Protein 8EI1 (pdb70)

Solvent-accessible surface area: 63574 Å² total; per-residue (Å²): 139,156,47,20,83,63,0,59,82,1,0,58,8,0,14,96,28,63,35,6,176,44,52,0,88,54,0,19,84,4,1,79,51,27,7,26,109,117,61,2,37,52,4,7,100,58,0,86,83,18,0,33,69,36,6,96,59,54,19,124,64,6,163,92,60,100,46,71,26,47,88,2,0,73,53,0,27,138,13,7,34,61,10,0,34,16,3,0,0,0,60,0,2,0,2,66,0,12,54,19,10,88,60,30,21,6,105,71,70,41,0,56,72,1,0,18,74,3,3,55,49,41,0,1,48,32,115,134,3,31,66,39,2,2,76,2,0,6,67,10,2,70,94,18,11,96,62,80,32,6,39,47,45,8,0,60,13,1,3,54,1,1,32,66,1,145,23,0,83,127,20,0,21,104,86,1,24,91,51,0,58,154,38,0,28,61,25,0,110,117,17,16,151,114,94,104,2,19,97,0,1,106,19,0,34,52,24,2,9,21,0,0,5,8,9,17,25,6,14,44,101,89,0,49,114,18,0,6,22,18,0,9,109,19,0,0,25,102,14,18,85,48,0,3,140,77,6,2,82,85,1,0,88,109,64,92,41,155,28,0,12,44,0,17,36,2,0,48,40,16,92,8,1,36,28,27,0,6,113,50,0,46,78,17,2,73,48,38,0,41,66,7,6,119,76,98,40,107,114,45,82,31,75,97,60,0,63,90,12,37,97,58,1,53,78,0,5,56,73,0,0,36,102,35,111,41,0,63,68,7,1,80,108,4,1,60,71,21,25,125,155,80,89,203,156,135,35,32,81,39,0,69,73,1,0,58,8,0,14,93,33,60,34,7,164,48,58,1,95,64,0,16,82,3,1,70,37,27,12,15,141,109,78,2,23,56,0,1,85,47,0,84,93,19,1,44,72,34,9,108,54,49,31,127,68,13,107,114,132,78,58,74,29,50,88,3,0,102,65,1,25,144,15,3,35,49,8,0,35,22,4,3,0,1,69,0,2,0,3,82,0,16,68,19,12,84,71,32,25,18,118,64,57,45,0,59,69,4,0,14,74,14,3,76,44,39,0,1,51,25,122,158,2,32,64,56,1,5,72,1,0,7,71,9,2,72,94,21,11,106,68,78,33,10,50,48,42,13,0,73,11,1,2,55,1,2,37,63,1,145,27,0,79,125,10,0,18,102,87,2,25,88,54,0,49,155,45,0,26,63,27,0,112,119,31,18,142,108,107,108,3,20,83,0,1,111,31,0,33,44,28,2,11,33,0,0,3,8,5,13,26,5,14,42,80,84,0,30,116,26,0,5,17,20,0,10,98,12,0,0,27,108,21,15,92,36,0,6,140,86,6,5,98,91,2,1,82,117,56,97,38,153,26,0,15,42,2,20,37,3,0,45,36,17,94,2,0,35,14,31,0,7,106,64,0,41,70,31,2,68,54,30,1,49,74,1,16,118,105,42,66,106,107,40,68,21,82,94,34,0,56,96,19,34,90,64,2,52,90,1,2,56,73,0,0,40,123,31,114,44,1,64,69,4,2,70,100,6,3,62,76,11,23,122,136,85,86,201,146,156,40,28,75,55,0,78,80,1,1,68,8,0,16,100,24,59,38,5,175,49,48,0,67,55,0,11,75,1,1,54,57,48,4,25,141,126,81,4,34,50,5,9,139,57,0,84,98,16,0,40,83,39,8,111,58,56,20,131,59,14,112,108,114,116,26,71,33,45,81,1,0,80,68,0,27,164,10,3,40,47,7,0,39,17,4,6,0,1,60,0,2,0,2,66,1,11,56,21,9,80,62,34,32,7,96,64,62,40,0,62,70,0,0,13,66,0,1,61,39,41,0,2,58,37,108,166,2,31,61,70,1,2,73,1,0,6,74,8,3,66,105,16,10,100,68,86,30,7,39,44,40,9,0,77,25,0,3,54,0,1,36,63,1,149,20,10,105,118,18,0,15,98,87,1,25,112,53,0,50,176,32,0,29,63,27,0,131,119,11,19,156,104,97,108,3,16,87,0,0,114,25,0,33,55,22,2,9,23,0,0,8,10,6,22,27,6,15,44,98,86,0,46,93,28,0,5,19,15,0,10,107,18,0,0,27,105,17,16,80,50,0,6,154,92,5,3,93,77,1,2,85,111,55,91,46,144,29,0,12,38,0,20,37,2,0,37,41,22,100,11,0,33,24,23,0,8,110,47,0,52,92,18,0,82,54,59,3,37,80,15,0,105,108,76,56,103,108,76,64,34,68,114,54,2,65,95,11,40,98,64,2,53,78,1,5,61,75,0,0,41,113,32,90,30,0,63,87,11,2,47,131,4,8,75,126,105,87,145,28,21,69,52,0,61,91,2,0,63,9,0,18,100,25,61,36,4,174,45,54,0,93,61,0,16,88,1,0,83,61,20,13,28,104,67,98,116,25,54,4,7,96,69,0,76,85,16,3,33,78,36,8,97,59,46,19,128,58,8,111,94,134,109,26,76,32,50,87,2,0,76,54,0,24,125,12,2,33,53,12,0,34,17,4,1,0,1,60,0,2,0,2,64,1,17,74,23,16,71,59,29,24,8,102,64,68,41,0,59,69,2,0,23,83,2,2,73,42,47,0,0,55,24,105,138,2,34,62,82,1,2,72,2,0,6,66,8,2,70,93,19,12,95,68,81,37,6,43,49,50,11,0,74,12,0,3,54,0,0,35,61,6,131,19,4,86,108,7,0,27,113,79,1,34,90,58,0,52,160,44,0,23,60,25,0,106,129,13,17,155,106,94,101,0,16,95,0,1,119,28,0,38,49,24,1,10,25,0,0,4,8,7,21,24,4,15,50,86,95,0,45,120,30,0,5,14,15,0,11,105,11,0,0,28,95,14,15,93,48,0,2,157,69,3,5,83,79,2,1,69,130,62,93,34,156,33,0,15,43,0,24,34,3,0,32,30,18,78,2,0,30,36,25,0,16,109,56,0,37,91,12,2,73,55,72,15,51,76,24,17,121,107,54,66,100,104,60,71,23,77,92,35,8,44,84,15,50,87,52,1,53,93,0,4,62,74,0,0,35,116,30,113,46,0,60,77,5,15,126,98,6,24,82,89,119,65,67,96,30,35,71,76,0,26,44,1,6,105,103,46,63,134,74,70,92,49,32,73,74,1,28,43,1,7,106,97,44,58,138,71,116,9,137,90,64,10,59,41,9,26,113,115,64,159,41,168,95,80,26,49,46,3,34,114,105,85

Nearest PDB structures (foldseek):
  8ei1-assembly1_B  TM=9.910E-01  e=1.916E-39  Homo sapiens
  4a64-assembly1_C  TM=9.953E-01  e=5.721E-38  Homo sapiens
  4a64-assembly1_B  TM=9.875E-01  e=1.818E-38  Homo sapiens
  4a64-assembly1_D  TM=9.972E-01  e=1.504E-36  Homo sapiens
  8b3i-assembly1_e  TM=9.626E-01  e=1.626E-31  Homo sapiens

Structure (mmCIF, N/CA/C/O backbone):
data_8EI1
#
_entry.id   8EI1
#
_cell.length_a   99.650
_cell.length_b   99.650
_cell.length_c   366.490
_cell.angle_alpha   90.000
_cell.angle_beta   90.000
_cell.angle_gamma   90.000
#
_symmetry.space_group_name_H-M   'P 43 21 2'
#
loop_
_entity.id
_entity.type
_entity.pdbx_description
1 polymer Cullin-4B
2 polymer H316
3 non-polymer "N,N'-(1,4-phenylene)diacetamide"
#
loop_
_atom_site.group_PDB
_atom_site.id
_atom_site.type_symbol
_atom_site.label_atom_id
_atom_site.label_alt_id
_atom_site.label_comp_id
_atom_site.label_asym_id
_atom_site.label_entity_id
_atom_site.label_seq_id
_atom_site.pdbx_PDB_ins_code
_atom_site.Cartn_x
_atom_site.Cartn_y
_atom_site.Cartn_z
_atom_site.occupancy
_atom_site.B_iso_or_equiv
_atom_site.auth_seq_id
_atom_site.auth_comp_id
_atom_site.auth_asym_id
_atom_site.auth_atom_id
_atom_site.pdbx_PDB_model_num
ATOM 1 N N . ASP A 1 11 ? 14.246 -44.868 -76.278 1.00 98.83 196 ASP A N 1
ATOM 2 C CA . ASP A 1 11 ? 13.384 -43.689 -76.161 1.00 100.47 196 ASP A CA 1
ATOM 3 C C . ASP A 1 11 ? 12.068 -43.841 -76.905 1.00 97.34 196 ASP A C 1
ATOM 4 O O . ASP A 1 11 ? 11.047 -43.242 -76.515 1.00 106.93 196 ASP A O 1
ATOM 9 N N . GLU A 1 12 ? 12.118 -44.629 -77.984 1.00 100.24 197 GLU A N 1
ATOM 10 C CA . GLU A 1 12 ? 10.920 -45.070 -78.681 1.00 103.86 197 GLU A CA 1
ATOM 11 C C . GLU A 1 12 ? 10.189 -46.113 -77.859 1.00 86.11 197 GLU A C 1
ATOM 12 O O . GLU A 1 12 ? 8.957 -46.148 -77.865 1.00 92.50 197 GLU A O 1
ATOM 18 N N . THR A 1 13 ? 10.932 -46.921 -77.102 1.00 80.87 198 THR A N 1
ATOM 19 C CA . THR A 1 13 ? 10.322 -47.882 -76.191 1.00 91.04 198 THR A CA 1
ATOM 20 C C . THR A 1 13 ? 9.538 -47.164 -75.089 1.00 95.34 198 THR A C 1
ATOM 21 O O . THR A 1 13 ? 8.403 -47.536 -74.772 1.00 100.51 198 THR A O 1
ATOM 25 N N . TRP A 1 14 ? 10.140 -46.130 -74.478 1.00 94.53 199 TRP A N 1
ATOM 26 C CA . TRP A 1 14 ? 9.453 -45.379 -73.428 1.00 95.59 199 TRP A CA 1
ATOM 27 C C . TRP A 1 14 ? 8.189 -44.706 -73.951 1.00 86.81 199 TRP A C 1
ATOM 28 O O . TRP A 1 14 ? 7.220 -44.537 -73.200 1.00 94.51 199 TRP A O 1
ATOM 39 N N . GLN A 1 15 ? 8.177 -44.307 -75.225 1.00 83.07 200 GLN A N 1
ATOM 40 C CA . GLN A 1 15 ? 7.002 -43.635 -75.770 1.00 89.37 200 GLN A CA 1
ATOM 41 C C . GLN A 1 15 ? 5.777 -44.538 -75.773 1.00 81.10 200 GLN A C 1
ATOM 42 O O . GLN A 1 15 ? 4.651 -44.043 -75.666 1.00 80.38 200 GLN A O 1
ATOM 48 N N . LYS A 1 16 ? 5.963 -45.855 -75.897 1.00 82.33 201 LYS A N 1
ATOM 49 C CA . LYS A 1 16 ? 4.826 -46.763 -75.769 1.00 82.95 201 LYS A CA 1
ATOM 50 C C . LYS A 1 16 ? 4.206 -46.675 -74.380 1.00 78.56 201 LYS A C 1
ATOM 51 O O . LYS A 1 16 ? 2.987 -46.514 -74.240 1.00 73.91 201 LYS A O 1
ATOM 57 N N . LEU A 1 17 ? 5.038 -46.780 -73.335 1.00 76.71 202 LEU A N 1
ATOM 58 C CA . LEU A 1 17 ? 4.518 -46.777 -71.970 1.00 74.69 202 LEU A CA 1
ATOM 59 C C . LEU A 1 17 ? 3.887 -45.435 -71.639 1.00 73.04 202 LEU A C 1
ATOM 60 O O . LEU A 1 17 ? 2.819 -45.380 -71.015 1.00 79.48 202 LEU A O 1
ATOM 65 N N . LYS A 1 18 ? 4.520 -44.345 -72.078 1.00 60.56 203 LYS A N 1
ATOM 66 C CA . LYS A 1 18 ? 3.956 -43.017 -71.871 1.00 70.28 203 LYS A CA 1
ATOM 67 C C . LYS A 1 18 ? 2.558 -42.910 -72.464 1.00 66.08 203 LYS A C 1
ATOM 68 O O . LYS A 1 18 ? 1.675 -42.288 -71.868 1.00 71.51 203 LYS A O 1
ATOM 74 N N . GLU A 1 19 ? 2.323 -43.536 -73.620 1.00 72.16 204 GLU A N 1
ATOM 75 C CA . GLU A 1 19 ? 0.978 -43.500 -74.186 1.00 80.38 204 GLU A CA 1
ATOM 76 C C . GLU A 1 19 ? 0.029 -44.412 -73.418 1.00 73.33 204 GLU A C 1
ATOM 77 O O . GLU A 1 19 ? -1.150 -44.082 -73.249 1.00 69.93 204 GLU A O 1
ATOM 83 N N . ALA A 1 20 ? 0.518 -45.571 -72.963 1.00 70.72 205 ALA A N 1
ATOM 84 C CA . ALA A 1 20 ? -0.326 -46.478 -72.187 1.00 73.05 205 ALA A CA 1
ATOM 85 C C . ALA A 1 20 ? -0.764 -45.837 -70.876 1.00 69.32 205 ALA A C 1
ATOM 86 O O . ALA A 1 20 ? -1.928 -45.959 -70.474 1.00 71.74 205 ALA A O 1
ATOM 88 N N . VAL A 1 21 ? 0.160 -45.162 -70.187 1.00 69.84 206 VAL A N 1
ATOM 89 C CA . VAL A 1 21 ? -0.182 -44.470 -68.945 1.00 69.52 206 VAL A CA 1
ATOM 90 C C . VAL A 1 21 ? -1.217 -43.387 -69.214 1.00 74.34 206 VAL A C 1
ATOM 91 O O . VAL A 1 21 ? -2.210 -43.253 -68.488 1.00 76.26 206 VAL A O 1
ATOM 95 N N . GLU A 1 22 ? -1.002 -42.604 -70.270 1.00 70.77 207 GLU A N 1
ATOM 96 C CA . GLU A 1 22 ? -1.950 -41.554 -70.616 1.00 72.78 207 GLU A CA 1
ATOM 97 C C . GLU A 1 22 ? -3.318 -42.141 -70.940 1.00 79.25 207 GLU A C 1
ATOM 98 O O . GLU A 1 22 ? -4.348 -41.521 -70.645 1.00 67.26 207 GLU A O 1
ATOM 104 N N . ALA A 1 23 ? -3.348 -43.329 -71.550 1.00 69.87 208 ALA A N 1
ATOM 105 C CA . ALA A 1 23 ? -4.615 -44.020 -71.764 1.00 72.39 208 ALA A CA 1
ATOM 106 C C . ALA A 1 23 ? -5.275 -44.380 -70.439 1.00 75.71 208 ALA A C 1
ATOM 107 O O . ALA A 1 23 ? -6.493 -44.230 -70.283 1.00 82.79 208 ALA A O 1
ATOM 109 N N . ILE A 1 24 ? -4.486 -44.864 -69.474 1.00 74.71 209 ILE A N 1
ATOM 110 C CA . ILE A 1 24 ? -5.024 -45.188 -68.153 1.00 68.97 209 ILE A CA 1
ATOM 111 C C . ILE A 1 24 ? -5.524 -43.930 -67.457 1.00 64.49 209 ILE A C 1
ATOM 112 O O . ILE A 1 24 ? -6.583 -43.933 -66.817 1.00 62.22 209 ILE A O 1
ATOM 117 N N . GLN A 1 25 ? -4.783 -42.827 -67.591 1.00 64.34 210 GLN A N 1
ATOM 118 C CA . GLN A 1 25 ? -5.146 -41.596 -66.898 1.00 71.74 210 GLN A CA 1
ATOM 119 C C . GLN A 1 25 ? -6.408 -40.975 -67.481 1.00 71.28 210 GLN A C 1
ATOM 120 O O . GLN A 1 25 ? -7.253 -40.457 -66.739 1.00 70.96 210 GLN A O 1
ATOM 126 N N . ASN A 1 26 ? -6.557 -41.018 -68.803 1.00 70.63 211 ASN A N 1
ATOM 127 C CA . ASN A 1 26 ? -7.712 -40.439 -69.471 1.00 80.40 211 ASN A CA 1
ATOM 128 C C . ASN A 1 26 ? -8.845 -41.434 -69.676 1.00 77.76 211 ASN A C 1
ATOM 129 O O . ASN A 1 26 ? -9.866 -41.072 -70.273 1.00 78.78 211 ASN A O 1
ATOM 134 N N . SER A 1 27 ? -8.687 -42.671 -69.201 1.00 73.30 212 SER A N 1
ATOM 135 C CA . SER A 1 27 ? -9.726 -43.699 -69.282 1.00 83.43 212 SER A CA 1
ATOM 136 C C . SER A 1 27 ? -10.074 -44.038 -70.727 1.00 81.27 212 SER A C 1
ATOM 137 O O . SER A 1 27 ? -11.225 -44.352 -71.042 1.00 85.29 212 SER A O 1
ATOM 140 N N . THR A 1 28 ? -9.085 -43.976 -71.616 1.00 78.03 213 THR A N 1
ATOM 141 C CA . THR A 1 28 ? -9.319 -44.314 -73.013 1.00 75.45 213 THR A CA 1
ATOM 142 C C . THR A 1 28 ? -8.826 -45.732 -73.262 1.00 78.33 213 THR A C 1
ATOM 143 O O . THR A 1 28 ? -8.927 -46.584 -72.373 1.00 72.19 213 THR A O 1
ATOM 147 N N . SER A 1 29 ? -8.260 -45.993 -74.434 1.00 74.77 214 SER A N 1
ATOM 148 C CA . SER A 1 29 ? -7.938 -47.349 -74.849 1.00 81.43 214 SER A CA 1
ATOM 149 C C . SER A 1 29 ? -6.431 -47.554 -74.849 1.00 84.23 214 SER A C 1
ATOM 150 O O . SER A 1 29 ? -5.676 -46.671 -75.264 1.00 85.77 214 SER A O 1
ATOM 153 N N . ILE A 1 30 ? -6.000 -48.723 -74.382 1.00 70.47 215 ILE A N 1
ATOM 154 C CA . ILE A 1 30 ? -4.592 -49.100 -74.430 1.00 76.35 215 ILE A CA 1
ATOM 155 C C . ILE A 1 30 ? -4.346 -49.759 -75.780 1.00 85.92 215 ILE A C 1
ATOM 156 O O . ILE A 1 30 ? -4.760 -50.897 -76.015 1.00 78.69 215 ILE A O 1
ATOM 161 N N . LYS A 1 31 ? -3.677 -49.029 -76.675 1.00 85.34 216 LYS A N 1
ATOM 162 C CA . LYS A 1 31 ? -3.524 -49.434 -78.067 1.00 78.26 216 LYS A CA 1
ATOM 163 C C . LYS A 1 31 ? -2.316 -50.335 -78.280 1.00 84.72 216 LYS A C 1
ATOM 164 O O . LYS A 1 31 ? -1.688 -50.289 -79.345 1.00 112.60 216 LYS A O 1
ATOM 170 N N . TYR A 1 32 ? -1.963 -51.129 -77.270 1.00 90.14 217 TYR A N 1
ATOM 171 C CA . TYR A 1 32 ? -0.896 -52.115 -77.340 1.00 84.09 217 TYR A CA 1
ATOM 172 C C . TYR A 1 32 ? -1.349 -53.375 -76.618 1.00 81.81 217 TYR A C 1
ATOM 173 O O . TYR A 1 32 ? -2.199 -53.320 -75.725 1.00 85.52 217 TYR A O 1
ATOM 182 N N . ASN A 1 33 ? -0.791 -54.518 -77.012 1.00 75.45 218 ASN A N 1
ATOM 183 C CA . ASN A 1 33 ? -0.998 -55.722 -76.220 1.00 86.89 218 ASN A CA 1
ATOM 184 C C . ASN A 1 33 ? -0.111 -55.659 -74.981 1.00 78.90 218 ASN A C 1
ATOM 185 O O . ASN A 1 33 ? 0.989 -55.102 -75.012 1.00 67.82 218 ASN A O 1
ATOM 190 N N . LEU A 1 34 ? -0.614 -56.210 -73.873 1.00 72.20 219 LEU A N 1
ATOM 191 C CA . LEU A 1 34 ? 0.038 -55.978 -72.586 1.00 67.78 219 LEU A CA 1
ATOM 192 C C . LEU A 1 34 ? 1.426 -56.610 -72.535 1.00 75.88 219 LEU A C 1
ATOM 193 O O . LEU A 1 34 ? 2.345 -56.048 -71.924 1.00 78.28 219 LEU A O 1
ATOM 198 N N . GLU A 1 35 ? 1.594 -57.780 -73.159 1.00 76.20 220 GLU A N 1
ATOM 199 C CA . GLU A 1 35 ? 2.901 -58.433 -73.178 1.00 82.41 220 GLU A CA 1
ATOM 200 C C . GLU A 1 35 ? 3.954 -57.517 -73.787 1.00 85.19 220 GLU A C 1
ATOM 201 O O . GLU A 1 35 ? 5.112 -57.499 -73.351 1.00 72.22 220 GLU A O 1
ATOM 207 N N . GLU A 1 36 ? 3.553 -56.732 -74.786 1.00 82.31 221 GLU A N 1
ATOM 208 C CA . GLU A 1 36 ? 4.449 -55.757 -75.390 1.00 78.91 221 GLU A CA 1
ATOM 209 C C . GLU A 1 36 ? 4.895 -54.711 -74.375 1.00 78.72 221 GLU A C 1
ATOM 210 O O . GLU A 1 36 ? 6.059 -54.291 -74.374 1.00 86.39 221 GLU A O 1
ATOM 216 N N . LEU A 1 37 ? 3.984 -54.294 -73.491 1.00 76.50 222 LEU A N 1
ATOM 217 C CA . LEU A 1 37 ? 4.301 -53.260 -72.508 1.00 73.63 222 LEU A CA 1
ATOM 218 C C . LEU A 1 37 ? 5.210 -53.797 -71.411 1.00 69.65 222 LEU A C 1
ATOM 219 O O . LEU A 1 37 ? 6.108 -53.091 -70.940 1.00 70.42 222 LEU A O 1
ATOM 224 N N . TYR A 1 38 ? 4.967 -55.028 -70.967 1.00 78.76 223 TYR A N 1
ATOM 225 C CA . TYR A 1 38 ? 5.830 -55.644 -69.964 1.00 76.62 223 TYR A CA 1
ATOM 226 C C . TYR A 1 38 ? 7.277 -55.740 -70.453 1.00 76.75 223 TYR A C 1
ATOM 227 O O . TYR A 1 38 ? 8.215 -55.584 -69.662 1.00 83.32 223 TYR A O 1
ATOM 236 N N . GLN A 1 39 ? 7.484 -56.014 -71.750 1.00 80.13 224 GLN A N 1
ATOM 237 C CA . GLN A 1 39 ? 8.842 -56.055 -72.299 1.00 89.51 224 GLN A CA 1
ATOM 238 C C . GLN A 1 39 ? 9.512 -54.692 -72.194 1.00 84.58 224 GLN A C 1
ATOM 239 O O . GLN A 1 39 ? 10.695 -54.596 -71.847 1.00 93.24 224 GLN A O 1
ATOM 245 N N . ALA A 1 40 ? 8.765 -53.629 -72.527 1.00 73.45 225 ALA A N 1
ATOM 246 C CA . ALA A 1 40 ? 9.291 -52.269 -72.454 1.00 79.07 225 ALA A CA 1
ATOM 247 C C . ALA A 1 40 ? 9.808 -51.964 -71.056 1.00 87.09 225 ALA A C 1
ATOM 248 O O . ALA A 1 40 ? 10.887 -51.384 -70.896 1.00 91.81 225 ALA A O 1
ATOM 250 N N . VAL A 1 41 ? 9.035 -52.328 -70.030 1.00 87.03 226 VAL A N 1
ATOM 251 C CA . VAL A 1 41 ? 9.463 -52.121 -68.648 1.00 78.25 226 VAL A CA 1
ATOM 252 C C . VAL A 1 41 ? 10.697 -52.962 -68.341 1.00 82.11 226 VAL A C 1
ATOM 253 O O . VAL A 1 41 ? 11.674 -52.478 -67.754 1.00 89.20 226 VAL A O 1
ATOM 257 N N . GLU A 1 42 ? 10.672 -54.239 -68.735 1.00 81.18 227 GLU A N 1
ATOM 258 C CA . GLU A 1 42 ? 11.768 -55.134 -68.375 1.00 88.05 227 GLU A CA 1
ATOM 259 C C . GLU A 1 42 ? 13.066 -54.734 -69.071 1.00 93.69 227 GLU A C 1
ATOM 260 O O . GLU A 1 42 ? 14.147 -54.862 -68.487 1.00 93.46 227 GLU A O 1
ATOM 266 N N . ASN A 1 43 ? 12.985 -54.257 -70.320 1.00 93.27 228 ASN A N 1
ATOM 267 C CA . ASN A 1 43 ? 14.197 -53.854 -71.033 1.00 97.11 228 ASN A CA 1
ATOM 268 C C . ASN A 1 43 ? 14.763 -52.551 -70.471 1.00 94.24 228 ASN A C 1
ATOM 269 O O . ASN A 1 43 ? 15.969 -52.443 -70.228 1.00 110.33 228 ASN A O 1
ATOM 274 N N . LEU A 1 44 ? 13.907 -51.549 -70.249 1.00 98.25 229 LEU A N 1
ATOM 275 C CA . LEU A 1 44 ? 14.388 -50.262 -69.749 1.00 98.81 229 LEU A CA 1
ATOM 276 C C . LEU A 1 44 ? 14.985 -50.359 -68.348 1.00 93.30 229 LEU A C 1
ATOM 277 O O . LEU A 1 44 ? 15.756 -49.480 -67.949 1.00 99.69 229 LEU A O 1
ATOM 282 N N . CYS A 1 45 ? 14.646 -51.400 -67.592 1.00 92.80 230 CYS A N 1
ATOM 283 C CA . CYS A 1 45 ? 15.290 -51.617 -66.308 1.00 105.50 230 CYS A CA 1
ATOM 284 C C . CYS A 1 45 ? 16.606 -52.368 -66.454 1.00 101.81 230 CYS A C 1
ATOM 285 O O . CYS A 1 45 ? 17.397 -52.401 -65.505 1.00 108.90 230 CYS A O 1
ATOM 288 N N . SER A 1 46 ? 16.851 -52.977 -67.615 1.00 94.88 231 SER A N 1
ATOM 289 C CA . SER A 1 46 ? 18.012 -53.830 -67.820 1.00 99.65 231 SER A CA 1
ATOM 290 C C . SER A 1 46 ? 19.083 -53.219 -68.718 1.00 103.28 231 SER A C 1
ATOM 291 O O . SER A 1 46 ? 20.150 -53.822 -68.865 1.00 105.04 231 SER A O 1
ATOM 294 N N . TYR A 1 47 ? 18.829 -52.069 -69.336 1.00 102.53 232 TYR A N 1
ATOM 295 C CA . TYR A 1 47 ? 19.831 -51.423 -70.182 1.00 99.73 232 TYR A CA 1
ATOM 296 C C . TYR A 1 47 ? 20.044 -49.939 -69.910 1.00 110.71 232 TYR A C 1
ATOM 297 O O . TYR A 1 47 ? 21.182 -49.465 -70.005 1.00 103.64 232 TYR A O 1
ATOM 306 N N . LYS A 1 48 ? 18.993 -49.199 -69.549 1.00 116.90 233 LYS A N 1
ATOM 307 C CA . LYS A 1 48 ? 19.065 -47.753 -69.368 1.00 134.10 233 LYS A CA 1
ATOM 308 C C . LYS A 1 48 ? 19.047 -47.356 -67.888 1.00 147.54 233 LYS A C 1
ATOM 309 O O . LYS A 1 48 ? 18.886 -46.173 -67.567 1.00 147.12 233 LYS A O 1
ATOM 315 N N . ILE A 1 49 ? 19.288 -48.318 -66.987 1.00 142.61 234 ILE A N 1
ATOM 316 C CA . ILE A 1 49 ? 19.286 -48.140 -65.532 1.00 141.80 234 ILE A CA 1
ATOM 317 C C . ILE A 1 49 ? 17.860 -47.797 -65.112 1.00 135.64 234 ILE A C 1
ATOM 318 O O . ILE A 1 49 ? 17.168 -47.001 -65.760 1.00 117.96 234 ILE A O 1
ATOM 323 N N . SER A 1 50 ? 17.422 -48.383 -64.000 1.00 136.71 235 SER A N 1
ATOM 324 C CA . SER A 1 50 ? 16.023 -48.276 -63.609 1.00 125.50 235 SER A CA 1
ATOM 325 C C . SER A 1 50 ? 15.660 -46.890 -63.089 1.00 125.32 235 SER A C 1
ATOM 326 O O . SER A 1 50 ? 14.505 -46.469 -63.231 1.00 133.15 235 SER A O 1
ATOM 329 N N . ALA A 1 51 ? 16.606 -46.194 -62.449 1.00 137.73 236 ALA A N 1
ATOM 330 C CA . ALA A 1 51 ? 16.428 -44.814 -61.998 1.00 126.10 236 ALA A CA 1
ATOM 331 C C . ALA A 1 51 ? 15.651 -43.977 -63.012 1.00 115.41 236 ALA A C 1
ATOM 332 O O . ALA A 1 51 ? 14.512 -43.570 -62.755 1.00 88.77 236 ALA A O 1
ATOM 334 N N . ASN A 1 52 ? 16.287 -43.684 -64.148 1.00 122.33 237 ASN A N 1
ATOM 335 C CA . ASN A 1 52 ? 15.706 -42.909 -65.240 1.00 109.01 237 ASN A CA 1
ATOM 336 C C . ASN A 1 52 ? 14.256 -43.277 -65.545 1.00 90.16 237 ASN A C 1
ATOM 337 O O . ASN A 1 52 ? 13.430 -42.396 -65.807 1.00 84.48 237 ASN A O 1
ATOM 342 N N . LEU A 1 53 ? 13.926 -44.569 -65.507 1.00 85.50 238 LEU A N 1
ATOM 343 C CA . LEU A 1 53 ? 12.561 -44.966 -65.827 1.00 87.86 238 LEU A CA 1
ATOM 344 C C . LEU A 1 53 ? 11.610 -44.641 -64.688 1.00 84.22 238 LEU A C 1
ATOM 345 O O . LEU A 1 53 ? 10.442 -44.312 -64.929 1.00 82.26 238 LEU A O 1
ATOM 350 N N . TYR A 1 54 ? 12.094 -44.713 -63.447 1.00 78.31 239 TYR A N 1
ATOM 351 C CA . TYR A 1 54 ? 11.281 -44.312 -62.307 1.00 77.26 239 TYR A CA 1
ATOM 352 C C . TYR A 1 54 ? 10.996 -42.816 -62.344 1.00 81.46 239 TYR A C 1
ATOM 353 O O . TYR A 1 54 ? 9.855 -42.390 -62.137 1.00 96.74 239 TYR A O 1
ATOM 362 N N . LYS A 1 55 ? 12.020 -42.004 -62.628 1.00 80.05 240 LYS A N 1
ATOM 363 C CA . LYS A 1 55 ? 11.835 -40.555 -62.632 1.00 83.18 240 LYS A CA 1
ATOM 364 C C . LYS A 1 55 ? 10.925 -40.109 -63.770 1.00 77.49 240 LYS A C 1
ATOM 365 O O . LYS A 1 55 ? 10.138 -39.169 -63.607 1.00 77.56 240 LYS A O 1
ATOM 369 N N . GLN A 1 56 ? 11.006 -40.776 -64.926 1.00 83.62 241 GLN A N 1
ATOM 370 C CA . GLN A 1 56 ? 10.116 -40.431 -66.034 1.00 90.40 241 GLN A CA 1
ATOM 371 C C . GLN A 1 56 ? 8.671 -40.799 -65.720 1.00 78.53 241 GLN A C 1
ATOM 372 O O . GLN A 1 56 ? 7.749 -40.040 -66.045 1.00 70.09 241 GLN A O 1
ATOM 378 N N . LEU A 1 57 ? 8.450 -41.969 -65.114 1.00 75.90 242 LEU A N 1
ATOM 379 C CA . LEU A 1 57 ? 7.095 -42.355 -64.733 1.00 77.44 242 LEU A CA 1
ATOM 380 C C . LEU A 1 57 ? 6.529 -41.419 -63.670 1.00 79.86 242 LEU A C 1
ATOM 381 O O . LEU A 1 57 ? 5.360 -41.025 -63.743 1.00 77.39 242 LEU A O 1
ATOM 386 N N . ARG A 1 58 ? 7.343 -41.057 -62.673 1.00 74.58 243 ARG A N 1
ATOM 387 C CA . ARG A 1 58 ? 6.903 -40.102 -61.659 1.00 73.94 243 ARG A CA 1
ATOM 388 C C . ARG A 1 58 ? 6.402 -38.795 -62.260 1.00 75.30 243 ARG A C 1
ATOM 389 O O . ARG A 1 58 ? 5.381 -38.253 -61.818 1.00 72.28 243 ARG A O 1
ATOM 397 N N . GLN A 1 59 ? 7.108 -38.266 -63.263 1.00 71.52 244 GLN A N 1
ATOM 398 C CA . GLN A 1 59 ? 6.759 -36.950 -63.791 1.00 79.15 244 GLN A CA 1
ATOM 399 C C . GLN A 1 59 ? 5.417 -36.961 -64.516 1.00 74.63 244 GLN A C 1
ATOM 400 O O . GLN A 1 59 ? 4.584 -36.074 -64.301 1.00 76.02 244 GLN A O 1
ATOM 406 N N . ILE A 1 60 ? 5.192 -37.936 -65.401 1.00 67.52 245 ILE A N 1
ATOM 407 C CA . ILE A 1 60 ? 3.923 -37.951 -66.117 1.00 76.08 245 ILE A CA 1
ATOM 408 C C . ILE A 1 60 ? 2.769 -38.256 -65.174 1.00 75.90 245 ILE A C 1
ATOM 409 O O . ILE A 1 60 ? 1.619 -37.922 -65.482 1.00 81.19 245 ILE A O 1
ATOM 414 N N . CYS A 1 61 ? 3.047 -38.879 -64.025 1.00 77.67 246 CYS A N 1
ATOM 415 C CA . CYS A 1 61 ? 2.025 -39.006 -62.992 1.00 69.27 246 CYS A CA 1
ATOM 416 C C . CYS A 1 61 ? 1.793 -37.675 -62.289 1.00 68.01 246 CYS A C 1
ATOM 417 O O . CYS A 1 61 ? 0.645 -37.297 -62.022 1.00 64.26 246 CYS A O 1
ATOM 420 N N . GLU A 1 62 ? 2.869 -36.940 -62.003 1.00 74.64 247 GLU A N 1
ATOM 421 C CA . GLU A 1 62 ? 2.718 -35.628 -61.385 1.00 77.81 247 GLU A CA 1
ATOM 422 C C . GLU A 1 62 ? 1.991 -34.668 -62.315 1.00 72.22 247 GLU A C 1
ATOM 423 O O . GLU A 1 62 ? 1.145 -33.884 -61.870 1.00 73.01 247 GLU A O 1
ATOM 429 N N . ASP A 1 63 ? 2.321 -34.705 -63.609 1.00 74.97 248 ASP A N 1
ATOM 430 C CA . ASP A 1 63 ? 1.672 -33.829 -64.579 1.00 79.91 248 ASP A CA 1
ATOM 431 C C . ASP A 1 63 ? 0.162 -34.027 -64.575 1.00 74.18 248 ASP A C 1
ATOM 432 O O . ASP A 1 63 ? -0.603 -33.058 -64.491 1.00 70.48 248 ASP A O 1
ATOM 437 N N . HIS A 1 64 ? -0.286 -35.281 -64.661 1.00 68.88 249 HIS A N 1
ATOM 438 C CA . HIS A 1 64 ? -1.719 -35.551 -64.717 1.00 73.81 249 HIS A CA 1
ATOM 439 C C . HIS A 1 64 ? -2.415 -35.121 -63.434 1.00 73.76 249 HIS A C 1
ATOM 440 O O . HIS A 1 64 ? -3.483 -34.500 -63.474 1.00 76.93 249 HIS A O 1
ATOM 447 N N . ILE A 1 65 ? -1.826 -35.451 -62.282 1.00 69.23 250 ILE A N 1
ATOM 448 C CA . ILE A 1 65 ? -2.488 -35.179 -61.010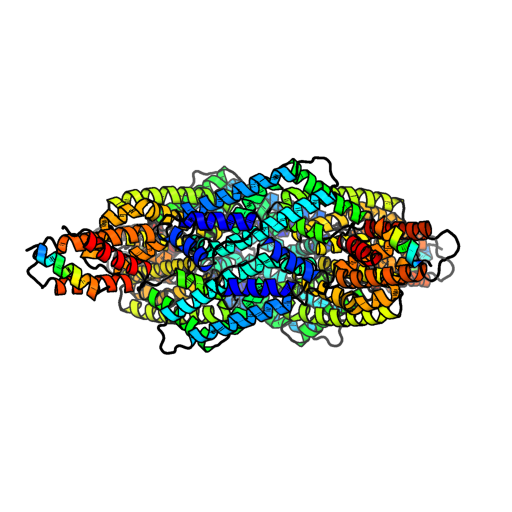 1.00 71.70 250 ILE A CA 1
ATOM 449 C C . ILE A 1 65 ? -2.437 -33.693 -60.678 1.00 76.23 250 ILE A C 1
ATOM 450 O O . ILE A 1 65 ? -3.416 -33.123 -60.181 1.00 73.45 250 ILE A O 1
ATOM 455 N N . LYS A 1 66 ? -1.310 -33.034 -60.966 1.00 69.06 251 LYS A N 1
ATOM 456 C CA . LYS A 1 66 ? -1.247 -31.584 -60.813 1.00 77.24 251 LYS A CA 1
ATOM 457 C C . LYS A 1 66 ? -2.294 -30.882 -61.667 1.00 79.93 251 LYS A C 1
ATOM 458 O O . LYS A 1 66 ? -2.687 -29.753 -61.353 1.00 77.42 251 LYS A O 1
ATOM 464 N N . ALA A 1 67 ? -2.756 -31.525 -62.737 1.00 79.70 252 ALA A N 1
ATOM 465 C CA . ALA A 1 67 ? -3.798 -30.958 -63.577 1.00 86.01 252 ALA A CA 1
ATOM 466 C C . ALA A 1 67 ? -5.186 -31.132 -62.976 1.00 89.16 252 ALA A C 1
ATOM 467 O O . ALA A 1 67 ? -6.144 -30.561 -63.503 1.00 100.45 252 ALA A O 1
ATOM 469 N N . GLN A 1 68 ? -5.315 -31.913 -61.901 1.00 87.50 253 GLN A N 1
ATOM 470 C CA . GLN A 1 68 ? -6.605 -32.207 -61.294 1.00 87.27 253 GLN A CA 1
ATOM 471 C C . GLN A 1 68 ? -7.040 -31.179 -60.256 1.00 79.61 253 GLN A C 1
ATOM 472 O O . GLN A 1 68 ? -8.196 -31.218 -59.819 1.00 93.43 253 GLN A O 1
ATOM 478 N N . ILE A 1 69 ? -6.158 -30.255 -59.864 1.00 86.69 254 ILE A N 1
ATOM 479 C CA . ILE A 1 69 ? -6.490 -29.284 -58.822 1.00 85.25 254 ILE A CA 1
ATOM 480 C C . ILE A 1 69 ? -7.514 -28.262 -59.296 1.00 86.25 254 ILE A C 1
ATOM 481 O O . ILE A 1 69 ? -8.251 -27.694 -58.482 1.00 96.57 254 ILE A O 1
ATOM 486 N N . HIS A 1 70 ? -7.602 -28.037 -60.604 1.00 96.39 255 HIS A N 1
ATOM 487 C CA . HIS A 1 70 ? -8.374 -26.907 -61.106 1.00 104.21 255 HIS A CA 1
ATOM 488 C C . HIS A 1 70 ? -9.875 -27.108 -60.919 1.00 95.87 255 HIS A C 1
ATOM 489 O O . HIS A 1 70 ? -10.612 -26.126 -60.779 1.00 98.03 255 HIS A O 1
ATOM 496 N N . GLN A 1 71 ? -10.350 -28.360 -60.915 1.00 92.94 256 GLN A N 1
ATOM 497 C CA . GLN A 1 71 ? -11.778 -28.608 -60.731 1.00 93.25 256 GLN A CA 1
ATOM 498 C C . GLN A 1 71 ? -12.266 -28.190 -59.346 1.00 89.45 256 GLN A C 1
ATOM 499 O O . GLN A 1 71 ? -13.470 -27.986 -59.160 1.00 78.34 256 GLN A O 1
ATOM 505 N N . PHE A 1 72 ? -11.363 -28.069 -58.372 1.00 93.00 257 PHE A N 1
ATOM 506 C CA . PHE A 1 72 ? -11.702 -27.738 -56.992 1.00 100.49 257 PHE A CA 1
ATOM 507 C C . PHE A 1 72 ? -11.624 -26.244 -56.685 1.00 110.72 257 PHE A C 1
ATOM 508 O O . PHE A 1 72 ? -11.388 -25.871 -55.529 1.00 130.33 257 PHE A O 1
ATOM 516 N N . ARG A 1 73 ? -11.537 -25.456 -57.750 1.00 115.47 258 ARG A N 1
ATOM 517 C CA . ARG A 1 73 ? -11.318 -24.021 -57.641 1.00 123.31 258 ARG A CA 1
ATOM 518 C C . ARG A 1 73 ? -12.560 -23.197 -57.443 1.00 122.77 258 ARG A C 1
ATOM 519 O O . ARG A 1 73 ? -12.521 -21.973 -57.567 1.00 115.07 258 ARG A O 1
ATOM 527 N N . GLU A 1 74 ? -13.671 -23.846 -57.135 1.00 125.85 259 GLU A N 1
ATOM 528 C CA . GLU A 1 74 ? -14.847 -23.067 -56.934 1.00 123.97 259 GLU A CA 1
ATOM 529 C C . GLU A 1 74 ? -15.384 -23.523 -55.606 1.00 126.24 259 GLU A C 1
ATOM 530 O O . GLU A 1 74 ? -16.412 -24.157 -55.521 1.00 137.54 259 GLU A O 1
ATOM 536 N N . ASP A 1 75 ? -14.735 -23.146 -54.514 1.00 126.79 260 ASP A N 1
ATOM 537 C CA . ASP A 1 75 ? -15.202 -23.619 -53.213 1.00 128.86 260 ASP A CA 1
ATOM 538 C C . ASP A 1 75 ? -16.296 -22.852 -52.498 1.00 118.48 260 ASP A C 1
ATOM 539 O O . ASP A 1 75 ? -16.188 -22.497 -51.340 1.00 111.89 260 ASP A O 1
ATOM 544 N N . SER A 1 76 ? -17.356 -22.636 -53.244 1.00 132.28 261 SER A N 1
ATOM 545 C CA . SER A 1 76 ? -18.604 -22.031 -52.856 1.00 115.06 261 SER A CA 1
ATOM 546 C C . SER A 1 76 ? -19.707 -23.026 -53.128 1.00 109.42 261 SER A C 1
ATOM 547 O O . SER A 1 76 ? -20.801 -22.832 -52.694 1.00 110.36 261 SER A O 1
ATOM 549 N N . LEU A 1 77 ? -19.387 -24.128 -53.801 1.00 107.18 262 LEU A N 1
ATOM 550 C CA . LEU A 1 77 ? -20.257 -25.195 -54.185 1.00 112.28 262 LEU A CA 1
ATOM 551 C C . LEU A 1 77 ? -20.818 -25.912 -53.002 1.00 102.33 262 LEU A C 1
ATOM 552 O O . LEU A 1 77 ? -20.220 -25.939 -51.946 1.00 80.64 262 LEU A O 1
ATOM 557 N N . ASP A 1 78 ? -21.914 -26.627 -53.228 1.00 104.21 263 ASP A N 1
ATOM 558 C CA . ASP A 1 78 ? -22.585 -27.383 -52.182 1.00 94.26 263 ASP A CA 1
ATOM 559 C C . ASP A 1 78 ? -21.596 -28.370 -51.577 1.00 90.35 263 ASP A C 1
ATOM 560 O O . ASP A 1 78 ? -20.824 -29.012 -52.294 1.00 83.85 263 ASP A O 1
ATOM 565 N N . SER A 1 79 ? -21.624 -28.482 -50.247 1.00 87.47 264 SER A N 1
ATOM 566 C CA . SER A 1 79 ? -20.591 -29.231 -49.534 1.00 72.01 264 SER A CA 1
ATOM 567 C C . SER A 1 79 ? -20.570 -30.701 -49.935 1.00 72.65 264 SER A C 1
ATOM 568 O O . SER A 1 79 ? -19.509 -31.252 -50.253 1.00 76.40 264 SER A O 1
ATOM 571 N N . VAL A 1 80 ? -21.732 -31.357 -49.923 1.00 70.09 265 VAL A N 1
ATOM 572 C CA . VAL A 1 80 ? -21.787 -32.772 -50.284 1.00 72.45 265 VAL A CA 1
ATOM 573 C C . VAL A 1 80 ? -21.337 -32.975 -51.726 1.00 76.18 265 VAL A C 1
ATOM 574 O O . VAL A 1 80 ? -20.621 -33.934 -52.043 1.00 77.67 265 VAL A O 1
ATOM 578 N N . LEU A 1 81 ? -21.755 -32.084 -52.627 1.00 81.28 266 LEU A N 1
ATOM 579 C CA . LEU A 1 81 ? -21.308 -32.197 -54.011 1.00 77.94 266 LEU A CA 1
ATOM 580 C C . LEU A 1 81 ? -19.794 -32.050 -54.102 1.00 70.59 266 LEU A C 1
ATOM 581 O O . LEU A 1 81 ? -19.139 -32.738 -54.895 1.00 57.13 266 LEU A O 1
ATOM 586 N N . PHE A 1 82 ? -19.221 -31.156 -53.296 1.00 72.14 267 PHE A N 1
ATOM 587 C CA . PHE A 1 82 ? -17.770 -31.032 -53.235 1.00 75.31 267 PHE A CA 1
ATOM 588 C C . PHE A 1 82 ? -17.137 -32.300 -52.674 1.00 70.61 267 PHE A C 1
ATOM 589 O O . PHE A 1 82 ? -16.129 -32.791 -53.197 1.00 64.02 267 PHE A O 1
ATOM 597 N N . LEU A 1 83 ? -17.710 -32.836 -51.592 1.00 74.70 268 LEU A N 1
ATOM 598 C CA . LEU A 1 83 ? -17.186 -34.071 -51.017 1.00 68.58 268 LEU A CA 1
ATOM 599 C C . LEU A 1 83 ? -17.302 -35.231 -51.996 1.00 65.12 268 LEU A C 1
ATOM 600 O O . LEU A 1 83 ? -16.400 -36.070 -52.083 1.00 66.01 268 LEU A O 1
ATOM 605 N N . LYS A 1 84 ? -18.403 -35.294 -52.747 1.00 64.19 269 LYS A N 1
ATOM 606 C CA . LYS A 1 84 ? -18.554 -36.361 -53.731 1.00 66.10 269 LYS A CA 1
ATOM 607 C C . LYS A 1 84 ? -17.596 -36.176 -54.901 1.00 64.77 269 LYS A C 1
ATOM 608 O O . LYS A 1 84 ? -17.177 -37.164 -55.520 1.00 71.29 269 LYS A O 1
ATOM 614 N N . LYS A 1 85 ? -17.230 -34.920 -55.194 1.00 63.54 270 LYS A N 1
ATOM 615 C CA . LYS A 1 85 ? -16.233 -34.621 -56.218 1.00 66.69 270 LYS A CA 1
ATOM 616 C C . LYS A 1 85 ? -14.840 -35.029 -55.752 1.00 69.54 270 LYS A C 1
ATOM 617 O O . LYS A 1 85 ? -14.024 -35.501 -56.553 1.00 70.70 270 LYS A O 1
ATOM 623 N N . ILE A 1 86 ? -14.537 -34.820 -54.465 1.00 68.06 271 ILE A N 1
ATOM 624 C CA . ILE A 1 86 ? -13.281 -35.313 -53.903 1.00 66.92 271 ILE A CA 1
ATOM 625 C C . ILE A 1 86 ? -13.239 -36.830 -53.991 1.00 63.72 271 ILE A C 1
ATOM 626 O O . ILE A 1 86 ? -12.206 -37.423 -54.326 1.00 65.02 271 ILE A O 1
ATOM 631 N N . ASP A 1 87 ? -14.360 -37.479 -53.666 1.00 58.70 272 ASP A N 1
ATOM 632 C CA . ASP A 1 87 ? -14.420 -38.937 -53.640 1.00 64.73 272 ASP A CA 1
ATOM 633 C C . ASP A 1 87 ? -14.154 -39.534 -55.019 1.00 67.38 272 ASP A C 1
ATOM 634 O O . ASP A 1 87 ? -13.361 -40.473 -55.155 1.00 62.64 272 ASP A O 1
ATOM 639 N N . ARG A 1 88 ? -14.836 -39.022 -56.050 1.00 60.97 273 ARG A N 1
ATOM 640 C CA . ARG A 1 88 ? -14.617 -39.521 -57.407 1.00 65.44 273 ARG A CA 1
ATOM 641 C C . ARG A 1 88 ? -13.175 -39.301 -57.848 1.00 67.58 273 ARG A C 1
ATOM 642 O O . ARG A 1 88 ? -12.551 -40.193 -58.437 1.00 66.95 273 ARG A O 1
ATOM 650 N N . CYS A 1 89 ? -12.631 -38.115 -57.564 1.00 65.97 274 CYS A N 1
ATOM 651 C CA . CYS A 1 89 ? -11.234 -37.829 -57.869 1.00 63.15 274 CYS A CA 1
ATOM 652 C C . CYS A 1 89 ? -10.310 -38.843 -57.205 1.00 65.31 274 CYS A C 1
ATOM 653 O O . CYS A 1 89 ? -9.311 -39.272 -57.796 1.00 70.64 274 CYS A O 1
ATOM 656 N N . TRP A 1 90 ? -10.629 -39.233 -55.971 1.00 73.07 275 TRP A N 1
ATOM 657 C CA . TRP A 1 90 ? -9.814 -40.203 -55.245 1.00 67.30 275 TRP A CA 1
ATOM 658 C C . TRP A 1 90 ? -9.953 -41.606 -55.830 1.00 66.29 275 TRP A C 1
ATOM 659 O O . TRP A 1 90 ? -8.950 -42.287 -56.078 1.00 74.50 275 TRP A O 1
ATOM 670 N N . GLN A 1 91 ? -11.192 -42.063 -56.050 1.00 66.53 276 GLN A N 1
ATOM 671 C CA . GLN A 1 91 ? -11.396 -43.389 -56.630 1.00 69.95 276 GLN A CA 1
ATOM 672 C C . GLN A 1 91 ? -10.749 -43.499 -58.008 1.00 69.98 276 GLN A C 1
ATOM 673 O O . GLN A 1 91 ? -10.206 -44.550 -58.366 1.00 71.66 276 GLN A O 1
ATOM 679 N N . ASN A 1 92 ? -10.788 -42.420 -58.794 1.00 61.81 277 ASN A N 1
ATOM 680 C CA . ASN A 1 92 ? -10.119 -42.443 -60.088 1.00 66.63 277 ASN A CA 1
ATOM 681 C C . ASN A 1 92 ? -8.607 -42.510 -59.915 1.00 73.70 277 ASN A C 1
ATOM 682 O O . ASN A 1 92 ? -7.923 -43.232 -60.650 1.00 81.96 277 ASN A O 1
ATOM 687 N N . HIS A 1 93 ? -8.067 -41.750 -58.960 1.00 73.18 278 HIS A N 1
ATOM 688 C CA . HIS A 1 93 ? -6.631 -41.798 -58.707 1.00 64.78 278 HIS A CA 1
ATOM 689 C C . HIS A 1 93 ? -6.202 -43.205 -58.316 1.00 67.18 278 HIS A C 1
ATOM 690 O O . HIS A 1 93 ? -5.207 -43.732 -58.830 1.00 66.39 278 HIS A O 1
ATOM 697 N N . CYS A 1 94 ? -6.944 -43.827 -57.399 1.00 65.23 279 CYS A N 1
ATOM 698 C CA . CYS A 1 94 ? -6.621 -45.184 -56.975 1.00 64.21 279 CYS A CA 1
ATOM 699 C C . CYS A 1 94 ? -6.716 -46.150 -58.146 1.00 59.39 279 CYS A C 1
ATOM 700 O O . CYS A 1 94 ? -5.794 -46.934 -58.395 1.00 56.76 279 CYS A O 1
ATOM 703 N N . ARG A 1 95 ? -7.831 -46.097 -58.880 1.00 57.03 280 ARG A N 1
ATOM 704 C CA . ARG A 1 95 ? -8.041 -46.995 -60.011 1.00 66.42 280 ARG A CA 1
ATOM 705 C C . ARG A 1 95 ? -6.897 -46.889 -61.013 1.00 69.18 280 ARG A C 1
ATOM 706 O O . ARG A 1 95 ? -6.349 -47.902 -61.462 1.00 69.35 280 ARG A O 1
ATOM 714 N N . GLN A 1 96 ? -6.517 -45.661 -61.364 1.00 63.31 281 GLN A N 1
ATOM 715 C CA . GLN A 1 96 ? -5.413 -45.451 -62.291 1.00 61.06 281 GLN A CA 1
ATOM 716 C C . GLN A 1 96 ? -4.088 -45.950 -61.717 1.00 60.28 281 GLN A C 1
ATOM 717 O O . GLN A 1 96 ? -3.364 -46.714 -62.367 1.00 62.06 281 GLN A O 1
ATOM 723 N N . MET A 1 97 ? -3.752 -45.530 -60.493 1.00 65.06 282 MET A N 1
ATOM 724 C CA . MET A 1 97 ? -2.457 -45.890 -59.911 1.00 65.17 282 MET A CA 1
ATOM 725 C C . MET A 1 97 ? -2.293 -47.394 -59.738 1.00 66.48 282 MET A C 1
ATOM 726 O O . MET A 1 97 ? -1.176 -47.908 -59.862 1.00 64.38 282 MET A O 1
ATOM 731 N N . ILE A 1 98 ? -3.372 -48.111 -59.424 1.00 59.80 283 ILE A N 1
ATOM 732 C CA . ILE A 1 98 ? -3.275 -49.564 -59.306 1.00 64.47 283 ILE A CA 1
ATOM 733 C C . ILE A 1 98 ? -2.864 -50.182 -60.637 1.00 68.93 283 ILE A C 1
ATOM 734 O O . ILE A 1 98 ? -2.024 -51.091 -60.684 1.00 67.10 283 ILE A O 1
ATOM 739 N N . MET A 1 99 ? -3.439 -49.695 -61.741 1.00 70.66 284 MET A N 1
ATOM 740 C CA . MET A 1 99 ? -3.109 -50.247 -63.054 1.00 69.35 284 MET A CA 1
ATOM 741 C C . MET A 1 99 ? -1.687 -49.891 -63.478 1.00 72.82 284 MET A C 1
ATOM 742 O O . MET A 1 99 ? -0.953 -50.749 -63.982 1.00 66.87 284 MET A O 1
ATOM 747 N N . ILE A 1 100 ? -1.288 -48.625 -63.313 1.00 60.77 285 ILE A N 1
ATOM 748 C CA . ILE A 1 100 ? 0.102 -48.249 -63.581 1.00 64.28 285 ILE A CA 1
ATOM 749 C C . ILE A 1 100 ? 1.050 -49.141 -62.788 1.00 64.97 285 ILE A C 1
ATOM 750 O O . ILE A 1 100 ? 2.110 -49.550 -63.280 1.00 71.61 285 ILE A O 1
ATOM 755 N N . ARG A 1 101 ? 0.672 -49.464 -61.551 1.00 71.38 286 ARG A N 1
ATOM 756 C CA . ARG A 1 101 ? 1.454 -50.389 -60.739 1.00 65.90 286 ARG A CA 1
ATOM 757 C C . ARG A 1 101 ? 1.536 -51.767 -61.384 1.00 62.37 286 ARG A C 1
ATOM 758 O O . ARG A 1 101 ? 2.575 -52.433 -61.310 1.00 61.77 286 ARG A O 1
ATOM 766 N N . SER A 1 102 ? 0.457 -52.208 -62.031 1.00 63.88 287 SER A N 1
ATOM 767 C CA . SER A 1 102 ? 0.475 -53.517 -62.674 1.00 69.32 287 SER A CA 1
ATOM 768 C C . SER A 1 102 ? 1.466 -53.556 -63.831 1.00 69.89 287 SER A C 1
ATOM 769 O O . SER A 1 102 ? 2.276 -54.483 -63.935 1.00 71.49 287 SER A O 1
ATOM 772 N N . ILE A 1 103 ? 1.424 -52.551 -64.707 1.00 65.09 288 ILE A N 1
ATOM 773 C CA . ILE A 1 103 ? 2.301 -52.550 -65.874 1.00 63.80 288 ILE A CA 1
ATOM 774 C C . ILE A 1 103 ? 3.758 -52.470 -65.443 1.00 63.80 288 ILE A C 1
ATOM 775 O O . ILE A 1 103 ? 4.629 -53.150 -66.004 1.00 67.85 288 ILE A O 1
ATOM 780 N N . PHE A 1 104 ? 4.047 -51.640 -64.441 1.00 67.69 289 PHE A N 1
ATOM 781 C CA . PHE A 1 104 ? 5.406 -51.420 -63.966 1.00 70.86 289 PHE A CA 1
ATOM 782 C C . PHE A 1 104 ? 5.760 -52.296 -62.771 1.00 63.29 289 PHE A C 1
ATOM 783 O O . PHE A 1 104 ? 6.610 -51.912 -61.959 1.00 55.37 289 PHE A O 1
ATOM 791 N N . LEU A 1 105 ? 5.141 -53.474 -62.652 1.00 65.85 290 LEU A N 1
ATOM 792 C CA . LEU A 1 105 ? 5.394 -54.320 -61.487 1.00 67.97 290 LEU A CA 1
ATOM 793 C C . LEU A 1 105 ? 6.855 -54.737 -61.420 1.00 66.49 290 LEU A C 1
ATOM 794 O O . LEU A 1 105 ? 7.433 -54.826 -60.331 1.00 73.02 290 LEU A O 1
ATOM 799 N N . PHE A 1 106 ? 7.461 -55.011 -62.577 1.00 72.41 291 PHE A N 1
ATOM 800 C CA . PHE A 1 106 ? 8.877 -55.354 -62.612 1.00 68.88 291 PHE A CA 1
ATOM 801 C C . PHE A 1 106 ? 9.725 -54.234 -62.029 1.00 70.09 291 PHE A C 1
ATOM 802 O O . PHE A 1 106 ? 10.750 -54.498 -61.391 1.00 86.04 291 PHE A O 1
ATOM 810 N N . LEU A 1 107 ? 9.326 -52.981 -62.253 1.00 69.71 292 LEU A N 1
ATOM 811 C CA . LEU A 1 107 ? 10.048 -51.858 -61.666 1.00 74.67 292 LEU A CA 1
ATOM 812 C C . LEU A 1 107 ? 9.900 -51.876 -60.144 1.00 79.78 292 LEU A C 1
ATOM 813 O O . LEU A 1 107 ? 10.884 -51.729 -59.409 1.00 87.58 292 LEU A O 1
ATOM 818 N N . ASP A 1 108 ? 8.670 -52.064 -59.656 1.00 78.43 293 ASP A N 1
ATOM 819 C CA . ASP A 1 108 ? 8.416 -52.017 -58.221 1.00 76.38 293 ASP A CA 1
ATOM 820 C C . ASP A 1 108 ? 9.070 -53.188 -57.502 1.00 80.83 293 ASP A C 1
ATOM 821 O O . ASP A 1 108 ? 9.444 -53.066 -56.327 1.00 91.66 293 ASP A O 1
ATOM 826 N N . ARG A 1 109 ? 9.219 -54.328 -58.180 1.00 77.07 294 ARG A N 1
ATOM 827 C CA . ARG A 1 109 ? 9.863 -55.462 -57.529 1.00 72.45 294 ARG A CA 1
ATOM 828 C C . ARG A 1 109 ? 11.378 -55.427 -57.633 1.00 79.92 294 ARG A C 1
ATOM 829 O O . ARG A 1 109 ? 12.057 -55.984 -56.763 1.00 85.95 294 ARG A O 1
ATOM 837 N N . THR A 1 110 ? 11.921 -54.741 -58.635 1.00 88.75 295 THR A N 1
ATOM 838 C CA . THR A 1 110 ? 13.364 -54.538 -58.692 1.00 87.87 295 THR A CA 1
ATOM 839 C C . THR A 1 110 ? 13.857 -53.635 -57.566 1.00 92.80 295 THR A C 1
ATOM 840 O O . THR A 1 110 ? 14.870 -53.934 -56.923 1.00 100.16 295 THR A O 1
ATOM 844 N N . TYR A 1 111 ? 13.151 -52.535 -57.301 1.00 95.76 296 TYR A N 1
ATOM 845 C CA . TYR A 1 111 ? 13.602 -51.610 -56.264 1.00 94.85 296 TYR A CA 1
ATOM 846 C C . TYR A 1 111 ? 13.468 -52.198 -54.869 1.00 100.54 296 TYR A C 1
ATOM 847 O O . TYR A 1 111 ? 14.240 -51.845 -53.971 1.00 112.43 296 TYR A O 1
ATOM 856 N N . VAL A 1 112 ? 12.527 -53.115 -54.673 1.00 94.52 297 VAL A N 1
ATOM 857 C CA . VAL A 1 112 ? 12.448 -53.805 -53.395 1.00 95.59 297 VAL A CA 1
ATOM 858 C C . VAL A 1 112 ? 13.544 -54.857 -53.289 1.00 105.69 297 VAL A C 1
ATOM 859 O O . VAL A 1 112 ? 14.123 -55.058 -52.214 1.00 114.77 297 VAL A O 1
ATOM 863 N N . LEU A 1 113 ? 13.855 -55.542 -54.393 1.00 107.05 298 LEU A N 1
ATOM 864 C CA . LEU A 1 113 ? 14.925 -56.533 -54.351 1.00 112.69 298 LEU A CA 1
ATOM 865 C C . LEU A 1 113 ? 16.279 -55.876 -54.102 1.00 106.19 298 LEU A C 1
ATOM 866 O O . LEU A 1 113 ? 17.162 -56.489 -53.490 1.00 114.16 298 LEU A O 1
ATOM 871 N N . GLN A 1 114 ? 16.469 -54.656 -54.602 1.00 111.08 299 GLN A N 1
ATOM 872 C CA . GLN A 1 114 ? 17.722 -53.923 -54.513 1.00 110.83 299 GLN A CA 1
ATOM 873 C C . GLN A 1 114 ? 17.835 -52.985 -53.304 1.00 121.52 299 GLN A C 1
ATOM 874 O O . GLN A 1 114 ? 18.663 -52.070 -53.342 1.00 109.30 299 GLN A O 1
ATOM 880 N N . ASN A 1 115 ? 17.009 -53.133 -52.267 1.00 117.51 300 ASN A N 1
ATOM 881 C CA . ASN A 1 115 ? 17.133 -52.272 -51.087 1.00 114.89 300 ASN A CA 1
ATOM 882 C C . ASN A 1 115 ? 17.043 -50.803 -51.467 1.00 111.12 300 ASN A C 1
ATOM 883 O O . ASN A 1 115 ? 17.909 -49.999 -51.120 1.00 105.73 300 ASN A O 1
ATOM 888 N N . SER A 1 116 ? 16.034 -50.455 -52.262 1.00 120.77 301 SER A N 1
ATOM 889 C CA . SER A 1 116 ? 15.972 -49.057 -52.650 1.00 100.74 301 SER A CA 1
ATOM 890 C C . SER A 1 116 ? 15.355 -48.205 -51.547 1.00 98.67 301 SER A C 1
ATOM 891 O O . SER A 1 116 ? 14.564 -48.673 -50.723 1.00 115.65 301 SER A O 1
ATOM 894 N N . MET A 1 117 ? 15.761 -46.941 -51.518 1.00 87.09 302 MET A N 1
ATOM 895 C CA . MET A 1 117 ? 15.120 -45.988 -50.631 1.00 91.27 302 MET A CA 1
ATOM 896 C C . MET A 1 117 ? 13.979 -45.263 -51.321 1.00 84.35 302 MET A C 1
ATOM 897 O O . MET A 1 117 ? 13.255 -44.505 -50.666 1.00 93.19 302 MET A O 1
ATOM 902 N N . LEU A 1 118 ? 13.815 -45.470 -52.624 1.00 86.24 303 LEU A N 1
ATOM 903 C CA . LEU A 1 118 ? 12.768 -44.790 -53.371 1.00 83.86 303 LEU A CA 1
ATOM 904 C C . LEU A 1 118 ? 11.393 -45.351 -53.018 1.00 78.10 303 LEU A C 1
ATOM 905 O O . LEU A 1 118 ? 11.244 -46.563 -52.831 1.00 69.27 303 LEU A O 1
ATOM 910 N N . PRO A 1 119 ? 10.374 -44.499 -52.919 1.00 68.29 304 PRO A N 1
ATOM 911 C CA . PRO A 1 119 ? 9.036 -44.990 -52.575 1.00 71.80 304 PRO A CA 1
ATOM 912 C C . PRO A 1 119 ? 8.489 -45.906 -53.660 1.00 65.13 304 PRO A C 1
ATOM 913 O O . PRO A 1 119 ? 8.864 -45.812 -54.831 1.00 60.48 304 PRO A O 1
ATOM 917 N N . SER A 1 120 ? 7.586 -46.796 -53.256 1.00 64.27 305 SER A N 1
ATOM 918 C CA . SER A 1 120 ? 6.891 -47.628 -54.224 1.00 63.67 305 SER A CA 1
ATOM 919 C C . SER A 1 120 ? 6.055 -46.761 -55.156 1.00 69.79 305 SER A C 1
ATOM 920 O O . SER A 1 120 ? 5.758 -45.598 -54.870 1.00 70.16 305 SER A O 1
ATOM 923 N N . ILE A 1 121 ? 5.698 -47.340 -56.303 1.00 77.48 306 ILE A N 1
ATOM 924 C CA . ILE A 1 121 ? 4.875 -46.623 -57.272 1.00 70.70 306 ILE A CA 1
ATOM 925 C C . ILE A 1 121 ? 3.546 -46.215 -56.641 1.00 67.71 306 ILE A C 1
ATOM 926 O O . ILE A 1 121 ? 3.041 -45.111 -56.880 1.00 68.34 306 ILE A O 1
ATOM 931 N N . TRP A 1 122 ? 2.960 -47.093 -55.823 1.00 65.01 307 TRP A N 1
ATOM 932 C CA . TRP A 1 122 ? 1.709 -46.752 -55.151 1.00 65.69 307 TRP A CA 1
ATOM 933 C C . TRP A 1 122 ? 1.901 -45.600 -54.168 1.00 64.45 307 TRP A C 1
ATOM 934 O O . TRP A 1 122 ? 1.139 -44.626 -54.180 1.00 74.39 307 TRP A O 1
ATOM 945 N N . ASP A 1 123 ? 2.921 -45.693 -53.307 1.00 64.79 308 ASP A N 1
ATOM 946 C CA . ASP A 1 123 ? 3.176 -44.622 -52.345 1.00 73.27 308 ASP A CA 1
ATOM 947 C C . ASP A 1 123 ? 3.548 -43.324 -53.050 1.00 78.60 308 ASP A C 1
ATOM 948 O O . ASP A 1 123 ? 3.151 -42.235 -52.616 1.00 75.94 308 ASP A O 1
ATOM 953 N N . MET A 1 124 ? 4.319 -43.421 -54.137 1.00 74.43 309 MET A N 1
ATOM 954 C CA . MET A 1 124 ? 4.642 -42.243 -54.936 1.00 70.01 309 MET A CA 1
ATOM 955 C C . MET A 1 124 ? 3.376 -41.556 -55.428 1.00 64.60 309 MET A C 1
ATOM 956 O O . MET A 1 124 ? 3.297 -40.323 -55.458 1.00 60.28 309 MET A O 1
ATOM 961 N N . GLY A 1 125 ? 2.372 -42.339 -55.815 1.00 61.15 310 GLY A N 1
ATOM 962 C CA . GLY A 1 125 ? 1.097 -41.751 -56.187 1.00 67.10 310 GLY A CA 1
ATOM 963 C C . GLY A 1 125 ? 0.407 -41.082 -55.015 1.00 66.53 310 GLY A C 1
ATOM 964 O O . GLY A 1 125 ? -0.226 -40.033 -55.172 1.00 62.40 310 GLY A O 1
ATOM 965 N N . LEU A 1 126 ? 0.505 -41.693 -53.827 1.00 70.43 311 LEU A N 1
ATOM 966 C CA . LEU A 1 126 ? -0.092 -41.114 -52.627 1.00 66.92 311 LEU A CA 1
ATOM 967 C C . LEU A 1 126 ? 0.534 -39.770 -52.283 1.00 68.24 311 LEU A C 1
ATOM 968 O O . LEU A 1 126 ? -0.178 -38.807 -51.976 1.00 62.46 311 LEU A O 1
ATOM 973 N N . GLU A 1 127 ? 1.863 -39.678 -52.339 1.00 66.19 312 GLU A N 1
ATOM 974 C CA . GLU A 1 127 ? 2.518 -38.411 -52.031 1.00 64.85 312 GLU A CA 1
ATOM 975 C C . GLU A 1 127 ? 2.065 -37.322 -52.995 1.00 66.46 312 GLU A C 1
ATOM 976 O O . GLU A 1 127 ? 1.726 -36.206 -52.580 1.00 63.42 312 GLU A O 1
ATOM 982 N N . LEU A 1 128 ? 2.076 -37.629 -54.296 1.00 64.75 313 LEU A N 1
ATOM 983 C CA . LEU A 1 128 ? 1.656 -36.658 -55.301 1.00 59.02 313 LEU A CA 1
ATOM 984 C C . LEU A 1 128 ? 0.208 -36.243 -55.096 1.00 61.73 313 LEU A C 1
ATOM 985 O O . LEU A 1 128 ? -0.127 -35.060 -55.222 1.00 73.46 313 LEU A O 1
ATOM 990 N N . PHE A 1 129 ? -0.671 -37.202 -54.799 1.00 65.51 314 PHE A N 1
ATOM 991 C CA . PHE A 1 129 ? -2.068 -36.849 -54.570 1.00 63.22 314 PHE A CA 1
ATOM 992 C C . PHE A 1 129 ? -2.218 -35.943 -53.356 1.00 60.29 314 PHE A C 1
ATOM 993 O O . PHE A 1 129 ? -2.959 -34.955 -53.406 1.00 63.21 314 PHE A O 1
ATOM 1001 N N . ARG A 1 130 ? -1.518 -36.252 -52.260 1.00 61.27 315 ARG A N 1
ATOM 1002 C CA . ARG A 1 130 ? -1.580 -35.380 -51.091 1.00 69.10 315 ARG A CA 1
ATOM 1003 C C . ARG A 1 130 ? -1.026 -34.001 -51.423 1.00 63.87 315 ARG A C 1
ATOM 1004 O O . ARG A 1 130 ? -1.665 -32.981 -51.152 1.00 63.56 315 ARG A O 1
ATOM 1012 N N . ALA A 1 131 ? 0.154 -33.961 -52.049 1.00 65.51 316 ALA A N 1
ATOM 1013 C CA . ALA A 1 131 ? 0.858 -32.700 -52.263 1.00 64.57 316 ALA A CA 1
ATOM 1014 C C . ALA A 1 131 ? 0.028 -31.728 -53.091 1.00 64.82 316 ALA A C 1
ATOM 1015 O O . ALA A 1 131 ? -0.092 -30.546 -52.748 1.00 80.95 316 ALA A O 1
ATOM 1017 N N . HIS A 1 132 ? -0.541 -32.204 -54.196 1.00 57.97 317 HIS A N 1
ATOM 1018 C CA . HIS A 1 132 ? -1.203 -31.327 -55.150 1.00 62.54 317 HIS A CA 1
ATOM 1019 C C . HIS A 1 132 ? -2.707 -31.218 -54.950 1.00 64.94 317 HIS A C 1
ATOM 1020 O O . HIS A 1 132 ? -3.312 -30.273 -55.467 1.00 69.03 317 HIS A O 1
ATOM 1027 N N . ILE A 1 133 ? -3.325 -32.127 -54.198 1.00 67.40 318 ILE A N 1
ATOM 1028 C CA . ILE A 1 133 ? -4.778 -32.096 -54.066 1.00 64.57 318 ILE A CA 1
ATOM 1029 C C . ILE A 1 133 ? -5.188 -31.825 -52.625 1.00 69.14 318 ILE A C 1
ATOM 1030 O O . ILE A 1 133 ? -5.722 -30.756 -52.306 1.00 85.14 318 ILE A O 1
ATOM 1035 N N . ILE A 1 134 ? -4.947 -32.794 -51.743 1.00 68.10 319 ILE A N 1
ATOM 1036 C CA . ILE A 1 134 ? -5.521 -32.703 -50.406 1.00 74.00 319 ILE A CA 1
ATOM 1037 C C . ILE A 1 134 ? -4.764 -31.701 -49.535 1.00 71.15 319 ILE A C 1
ATOM 1038 O O . ILE A 1 134 ? -5.367 -31.046 -48.683 1.00 92.47 319 ILE A O 1
ATOM 1043 N N . SER A 1 135 ? -3.452 -31.543 -49.737 1.00 76.42 320 SER A N 1
ATOM 1044 C CA . SER A 1 135 ? -2.688 -30.588 -48.934 1.00 78.18 320 SER A CA 1
ATOM 1045 C C . SER A 1 135 ? -3.127 -29.154 -49.183 1.00 83.86 320 SER A C 1
ATOM 1046 O O . SER A 1 135 ? -2.949 -28.296 -48.311 1.00 93.90 320 SER A O 1
ATOM 1049 N N . ASP A 1 136 ? -3.664 -28.869 -50.369 1.00 81.20 321 ASP A N 1
ATOM 1050 C CA . ASP A 1 136 ? -4.159 -27.537 -50.692 1.00 86.03 321 ASP A CA 1
ATOM 1051 C C . ASP A 1 136 ? -5.066 -27.047 -49.575 1.00 86.85 321 ASP A C 1
ATOM 1052 O O . ASP A 1 136 ? -6.074 -27.686 -49.256 1.00 88.22 321 ASP A O 1
ATOM 1057 N N . GLN A 1 137 ? -4.691 -25.918 -48.966 1.00 89.34 322 GLN A N 1
ATOM 1058 C CA . GLN A 1 137 ? -5.390 -25.464 -47.768 1.00 90.63 322 GLN A CA 1
ATOM 1059 C C . GLN A 1 137 ? -6.869 -25.252 -48.047 1.00 83.63 322 GLN A C 1
ATOM 1060 O O . GLN A 1 137 ? -7.724 -25.643 -47.243 1.00 86.41 322 GLN A O 1
ATOM 1066 N N . LYS A 1 138 ? -7.193 -24.636 -49.184 1.00 83.75 323 LYS A N 1
ATOM 1067 C CA . LYS A 1 138 ? -8.594 -24.428 -49.522 1.00 93.22 323 LYS A CA 1
ATOM 1068 C C . LYS A 1 138 ? -9.302 -25.756 -49.737 1.00 86.57 323 LYS A C 1
ATOM 1069 O O . LYS A 1 138 ? -10.426 -25.954 -49.262 1.00 82.24 323 LYS A O 1
ATOM 1075 N N . VAL A 1 139 ? -8.650 -26.685 -50.438 1.00 89.99 324 VAL A N 1
ATOM 1076 C CA . VAL A 1 139 ? -9.242 -27.996 -50.679 1.00 80.61 324 VAL A CA 1
ATOM 1077 C C . VAL A 1 139 ? -9.366 -28.777 -49.374 1.00 82.97 324 VAL A C 1
ATOM 1078 O O . VAL A 1 139 ? -10.415 -29.365 -49.085 1.00 81.84 324 VAL A O 1
ATOM 1082 N N . GLN A 1 140 ? -8.302 -28.797 -48.566 1.00 81.85 325 GLN A N 1
ATOM 1083 C CA . GLN A 1 140 ? -8.356 -29.540 -47.310 1.00 74.46 325 GLN A CA 1
ATOM 1084 C C . GLN A 1 140 ? -9.402 -28.963 -46.364 1.00 68.76 325 GLN A C 1
ATOM 1085 O O . GLN A 1 140 ? -10.131 -29.712 -45.706 1.00 70.27 325 GLN A O 1
ATOM 1091 N N . ASN A 1 141 ? -9.503 -27.634 -46.295 1.00 68.52 326 ASN A N 1
ATOM 1092 C CA . ASN A 1 141 ? -10.455 -27.012 -45.376 1.00 77.86 326 ASN A CA 1
ATOM 1093 C C . ASN A 1 141 ? -11.897 -27.296 -45.777 1.00 71.36 326 ASN A C 1
ATOM 1094 O O . ASN A 1 141 ? -12.734 -27.583 -44.915 1.00 78.07 326 ASN A O 1
ATOM 1099 N N . LYS A 1 142 ? -12.212 -27.243 -47.073 1.00 70.08 327 LYS A N 1
ATOM 1100 C CA . LYS A 1 142 ? -13.584 -27.533 -47.476 1.00 79.05 327 LYS A CA 1
ATOM 1101 C C . LYS A 1 142 ? -13.912 -29.005 -47.299 1.00 81.99 327 LYS A C 1
ATOM 1102 O O . LYS A 1 142 ? -15.060 -29.353 -46.992 1.00 83.72 327 LYS A O 1
ATOM 1108 N N . THR A 1 143 ? -12.910 -29.870 -47.452 1.00 78.28 328 THR A N 1
ATOM 1109 C CA . THR A 1 143 ? -13.121 -31.298 -47.257 1.00 71.31 328 THR A CA 1
ATOM 1110 C C . THR A 1 143 ? -13.390 -31.619 -45.793 1.00 70.24 328 THR A C 1
ATOM 1111 O O . THR A 1 143 ? -14.381 -32.283 -45.468 1.00 67.23 328 THR A O 1
ATOM 1115 N N . ILE A 1 144 ? -12.525 -31.142 -44.893 1.00 67.87 329 ILE A N 1
ATOM 1116 C CA . ILE A 1 144 ? -12.667 -31.461 -43.475 1.00 65.89 329 ILE A CA 1
ATOM 1117 C C . ILE A 1 144 ? -13.944 -30.851 -42.908 1.00 71.75 329 ILE A C 1
ATOM 1118 O O . ILE A 1 144 ? -14.652 -31.490 -42.119 1.00 75.09 329 ILE A O 1
ATOM 1123 N N . ASP A 1 145 ? -14.259 -29.611 -43.294 1.00 69.37 330 ASP A N 1
ATOM 1124 C CA . ASP A 1 145 ? -15.488 -28.972 -42.825 1.00 73.94 330 ASP A CA 1
ATOM 1125 C C . ASP A 1 145 ? -16.718 -29.803 -43.172 1.00 67.29 330 ASP A C 1
ATOM 1126 O O . ASP A 1 145 ? -17.591 -30.023 -42.326 1.00 62.26 330 ASP A O 1
ATOM 1131 N N . GLY A 1 146 ? -16.800 -30.281 -44.413 1.00 69.83 331 GLY A N 1
ATOM 1132 C CA . GLY A 1 146 ? -17.962 -31.052 -44.819 1.00 71.63 331 GLY A CA 1
ATOM 1133 C C . GLY A 1 146 ? -18.059 -32.383 -44.102 1.00 70.22 331 GLY A C 1
ATOM 1134 O O . GLY A 1 146 ? -19.152 -32.819 -43.728 1.00 72.23 331 GLY A O 1
ATOM 1135 N N . ILE A 1 147 ? -16.920 -33.054 -43.918 1.00 67.94 332 ILE A N 1
ATOM 1136 C CA . ILE A 1 147 ? -16.903 -34.337 -43.218 1.00 68.78 332 ILE A CA 1
ATOM 1137 C C . ILE A 1 147 ? -17.452 -34.176 -41.807 1.00 76.08 332 ILE A C 1
ATOM 1138 O O . ILE A 1 147 ? -18.332 -34.929 -41.371 1.00 81.11 332 ILE A O 1
ATOM 1143 N N . LEU A 1 148 ? -16.945 -33.181 -41.077 1.00 67.27 333 LEU A N 1
ATOM 1144 C CA . LEU A 1 148 ? -17.458 -32.909 -39.740 1.00 66.19 333 LEU A CA 1
ATOM 1145 C C . LEU A 1 148 ? -18.922 -32.495 -39.791 1.00 66.77 333 LEU A C 1
ATOM 1146 O O . LEU A 1 148 ? -19.702 -32.828 -38.890 1.00 73.55 333 LEU A O 1
ATOM 1151 N N . LEU A 1 149 ? -19.312 -31.763 -40.836 1.00 62.70 334 LEU A N 1
ATOM 1152 C CA . LEU A 1 149 ? -20.692 -31.303 -40.943 1.00 62.23 334 LEU A CA 1
ATOM 1153 C C . LEU A 1 149 ? -21.653 -32.463 -41.173 1.00 61.77 334 LEU A C 1
ATOM 1154 O O . LEU A 1 149 ? -22.786 -32.439 -40.680 1.00 75.37 334 LEU A O 1
ATOM 1159 N N . LEU A 1 150 ? -21.227 -33.488 -41.917 1.00 66.21 335 LEU A N 1
ATOM 1160 C CA . LEU A 1 150 ? -22.064 -34.676 -42.060 1.00 66.87 335 LEU A CA 1
ATOM 1161 C C . LEU A 1 150 ? -22.193 -35.413 -40.736 1.00 60.07 335 LEU A C 1
ATOM 1162 O O . LEU A 1 150 ? -23.280 -35.892 -40.389 1.00 58.75 335 LEU A O 1
ATOM 1167 N N . ILE A 1 151 ? -21.091 -35.533 -39.995 1.00 63.22 336 ILE A N 1
ATOM 1168 C CA . ILE A 1 151 ? -21.157 -36.163 -38.680 1.00 61.93 336 ILE A CA 1
ATOM 1169 C C . ILE A 1 151 ? -22.079 -35.372 -37.765 1.00 69.00 336 ILE A C 1
ATOM 1170 O O . ILE A 1 151 ? -22.868 -35.949 -37.006 1.00 67.20 336 ILE A O 1
ATOM 1175 N N . GLU A 1 152 ? -22.011 -34.040 -37.833 1.00 66.32 337 GLU A N 1
ATOM 1176 C CA . GLU A 1 152 ? -22.905 -33.217 -37.023 1.00 67.56 337 GLU A CA 1
ATOM 1177 C C . GLU A 1 152 ? -24.358 -33.417 -37.428 1.00 70.77 337 GLU A C 1
ATOM 1178 O O . GLU A 1 152 ? -25.250 -33.459 -36.572 1.00 83.04 337 GLU A O 1
ATOM 1184 N N . ARG A 1 153 ? -24.617 -33.536 -38.731 1.00 64.45 338 ARG A N 1
ATOM 1185 C CA . ARG A 1 153 ? -25.982 -33.763 -39.191 1.00 74.44 338 ARG A CA 1
ATOM 1186 C C . ARG A 1 153 ? -26.522 -35.091 -38.683 1.00 69.93 338 ARG A C 1
ATOM 1187 O O . ARG A 1 153 ? -27.671 -35.172 -38.231 1.00 63.20 338 ARG A O 1
ATOM 1195 N N . GLU A 1 154 ? -25.703 -36.142 -38.749 1.00 78.88 339 GLU A N 1
ATOM 1196 C CA . GLU A 1 154 ? -26.152 -37.454 -38.302 1.00 71.55 339 GLU A CA 1
ATOM 1197 C C . GLU A 1 154 ? -26.462 -37.453 -36.811 1.00 66.01 339 GLU A C 1
ATOM 1198 O O . GLU A 1 154 ? -27.477 -38.014 -36.382 1.00 69.75 339 GLU A O 1
ATOM 1204 N N . ARG A 1 155 ? -25.603 -36.823 -36.003 1.00 55.41 340 ARG A N 1
ATOM 1205 C CA . ARG A 1 155 ? -25.863 -36.757 -34.568 1.00 56.70 340 ARG A CA 1
ATOM 1206 C C . ARG A 1 155 ? -27.157 -36.012 -34.278 1.00 59.08 340 ARG A C 1
ATOM 1207 O O . ARG A 1 155 ? -27.827 -36.292 -33.275 1.00 64.37 340 ARG A O 1
ATOM 1215 N N . ASN A 1 156 ? -27.532 -35.078 -35.153 1.00 56.87 341 ASN A N 1
ATOM 1216 C CA . ASN A 1 156 ? -28.780 -34.337 -35.031 1.00 67.16 341 ASN A CA 1
ATOM 1217 C C . ASN A 1 156 ? -29.968 -35.078 -35.624 1.00 62.70 341 ASN A C 1
ATOM 1218 O O . ASN A 1 156 ? -31.086 -34.552 -35.585 1.00 72.72 341 ASN A O 1
ATOM 1223 N N . GLY A 1 157 ? -29.758 -36.282 -36.153 1.00 72.35 342 GLY A N 1
ATOM 1224 C CA . GLY A 1 157 ? -30.835 -37.115 -36.639 1.00 71.57 342 GLY A CA 1
ATOM 1225 C C . GLY A 1 157 ? -30.979 -37.164 -38.143 1.00 68.43 342 GLY A C 1
ATOM 1226 O O . GLY A 1 157 ? -31.811 -37.933 -38.642 1.00 71.06 342 GLY A O 1
ATOM 1227 N N . GLU A 1 158 ? -30.204 -36.376 -38.880 1.00 65.86 343 GLU A N 1
ATOM 1228 C CA . GLU A 1 158 ? -30.359 -36.351 -40.324 1.00 75.23 343 GLU A CA 1
ATOM 1229 C C . GLU A 1 158 ? -29.644 -37.544 -40.942 1.00 77.38 343 GLU A C 1
ATOM 1230 O O . GLU A 1 158 ? -28.641 -38.033 -40.415 1.00 90.44 343 GLU A O 1
ATOM 1236 N N . ALA A 1 159 ? -30.158 -38.002 -42.080 1.00 69.57 344 ALA A N 1
ATOM 1237 C CA . ALA A 1 159 ? -29.570 -39.128 -42.790 1.00 70.39 344 ALA A CA 1
ATOM 1238 C C . ALA A 1 159 ? -28.491 -38.625 -43.740 1.00 68.35 344 ALA A C 1
ATOM 1239 O O . ALA A 1 159 ? -28.693 -37.639 -44.455 1.00 62.03 344 ALA A O 1
ATOM 1241 N N . ILE A 1 160 ? -27.345 -39.307 -43.741 1.00 64.53 345 ILE A N 1
ATOM 1242 C CA . ILE A 1 160 ? -26.193 -38.925 -44.542 1.00 67.13 345 ILE A CA 1
ATOM 1243 C C . ILE A 1 160 ? -25.657 -40.163 -45.248 1.00 70.69 345 ILE A C 1
ATOM 1244 O O . ILE A 1 160 ? -26.058 -41.294 -44.969 1.00 62.13 345 ILE A O 1
ATOM 1249 N N . ASP A 1 161 ? -24.739 -39.928 -46.180 1.00 74.78 346 ASP A N 1
ATOM 1250 C CA . ASP A 1 161 ? -24.080 -41.021 -46.886 1.00 68.74 346 ASP A CA 1
ATOM 1251 C C . ASP A 1 161 ? -22.919 -41.496 -46.024 1.00 68.33 346 ASP A C 1
ATOM 1252 O O . ASP A 1 161 ? -21.841 -40.896 -46.030 1.00 74.99 346 ASP A O 1
ATOM 1257 N N . ARG A 1 162 ? -23.133 -42.581 -45.276 1.00 60.98 347 ARG A N 1
ATOM 1258 C CA . ARG A 1 162 ? -22.040 -43.133 -44.486 1.00 62.60 347 ARG A CA 1
ATOM 1259 C C . ARG A 1 162 ? -20.948 -43.704 -45.380 1.00 60.27 347 ARG A C 1
ATOM 1260 O O . ARG A 1 162 ? -19.764 -43.644 -45.024 1.00 57.37 347 ARG A O 1
ATOM 1268 N N . SER A 1 163 ? -21.329 -44.268 -46.533 1.00 62.42 348 SER A N 1
ATOM 1269 C CA . SER A 1 163 ? -20.345 -44.815 -47.461 1.00 65.16 348 SER A CA 1
ATOM 1270 C C . SER A 1 163 ? -19.395 -43.730 -47.945 1.00 62.88 348 SER A C 1
ATOM 1271 O O . SER A 1 163 ? -18.178 -43.941 -48.012 1.00 60.43 348 SER A O 1
ATOM 1274 N N . LEU A 1 164 ? -19.936 -42.556 -48.276 1.00 62.39 349 LEU A N 1
ATOM 1275 C CA . LEU A 1 164 ? -19.092 -41.423 -48.642 1.00 62.81 349 LEU A CA 1
ATOM 1276 C C . LEU A 1 164 ? -18.167 -41.044 -47.495 1.00 59.80 349 LEU A C 1
ATOM 1277 O O . LEU A 1 164 ? -16.963 -40.833 -47.692 1.00 57.40 349 LEU A O 1
ATOM 1282 N N . LEU A 1 165 ? -18.722 -40.955 -46.284 1.00 53.02 350 LEU A N 1
ATOM 1283 C CA . LEU A 1 165 ? -17.934 -40.581 -45.115 1.00 57.25 350 LEU A CA 1
ATOM 1284 C C . LEU A 1 165 ? -16.807 -41.575 -44.862 1.00 62.98 350 LEU A C 1
ATOM 1285 O O . LEU A 1 165 ? -15.672 -41.174 -44.581 1.00 65.56 350 LEU A O 1
ATOM 1290 N N . ARG A 1 166 ? -17.098 -42.875 -44.963 1.00 57.04 351 ARG A N 1
ATOM 1291 C CA . ARG A 1 166 ? -16.063 -43.880 -44.737 1.00 60.75 351 ARG A CA 1
ATOM 1292 C C . ARG A 1 166 ? -14.958 -43.772 -45.780 1.00 57.60 351 ARG A C 1
ATOM 1293 O O . ARG A 1 166 ? -13.769 -43.884 -45.456 1.00 55.34 351 ARG A O 1
ATOM 1301 N N . SER A 1 167 ? -15.335 -43.558 -47.043 1.00 67.76 352 SER A N 1
ATOM 1302 C CA . SER A 1 167 ? -14.346 -43.485 -48.112 1.00 60.98 352 SER A CA 1
ATOM 1303 C C . SER A 1 167 ? -13.442 -42.273 -47.937 1.00 61.33 352 SER A C 1
ATOM 1304 O O . SER A 1 167 ? -12.225 -42.359 -48.145 1.00 59.34 352 SER A O 1
ATOM 1307 N N . LEU A 1 168 ? -14.021 -41.142 -47.534 1.00 56.97 353 LEU A N 1
ATOM 1308 C CA . LEU A 1 168 ? -13.238 -39.927 -47.353 1.00 59.62 353 LEU A CA 1
ATOM 1309 C C . LEU A 1 168 ? -12.268 -40.059 -46.184 1.00 56.35 353 LEU A C 1
ATOM 1310 O O . LEU A 1 168 ? -11.104 -39.654 -46.287 1.00 62.97 353 LEU A O 1
ATOM 1315 N N . LEU A 1 169 ? -12.734 -40.606 -45.057 1.00 64.47 354 LEU A N 1
ATOM 1316 C CA . LEU A 1 169 ? -11.856 -40.787 -43.903 1.00 63.81 354 LEU A CA 1
ATOM 1317 C C . LEU A 1 169 ? -10.784 -41.842 -44.168 1.00 61.53 354 LEU A C 1
ATOM 1318 O O . LEU A 1 169 ? -9.629 -41.674 -43.758 1.00 58.86 354 LEU A O 1
ATOM 1323 N N . SER A 1 170 ? -11.142 -42.932 -44.855 1.00 61.66 355 SER A N 1
ATOM 1324 C CA . SER A 1 170 ? -10.140 -43.928 -45.226 1.00 58.46 355 SER A CA 1
ATOM 1325 C C . SER A 1 170 ? -9.032 -43.309 -46.067 1.00 61.10 355 SER A C 1
ATOM 1326 O O . SER A 1 170 ? -7.855 -43.661 -45.917 1.00 62.56 355 SER A O 1
ATOM 1329 N N . MET A 1 171 ? -9.395 -42.390 -46.965 1.00 69.89 356 MET A N 1
ATOM 1330 C CA . MET A 1 171 ? -8.403 -41.677 -47.761 1.00 68.61 356 MET A CA 1
ATOM 1331 C C . MET A 1 171 ? -7.443 -40.903 -46.866 1.00 68.52 356 MET A C 1
ATOM 1332 O O . MET A 1 171 ? -6.219 -40.997 -47.019 1.00 70.28 356 MET A O 1
ATOM 1337 N N . LEU A 1 172 ? -7.988 -40.128 -45.923 1.00 64.06 357 LEU A N 1
ATOM 1338 C CA . LEU A 1 172 ? -7.157 -39.354 -45.004 1.00 66.28 357 LEU A CA 1
ATOM 1339 C C . LEU A 1 172 ? -6.201 -40.242 -44.214 1.00 59.44 357 LEU A C 1
ATOM 1340 O O . LEU A 1 172 ? -5.077 -39.827 -43.910 1.00 59.99 357 LEU A O 1
ATOM 1345 N N . SER A 1 173 ? -6.616 -41.469 -43.894 1.00 64.80 358 SER A N 1
ATOM 1346 C CA . SER A 1 173 ? -5.706 -42.403 -43.239 1.00 69.79 358 SER A CA 1
ATOM 1347 C C . SER A 1 173 ? -4.659 -42.911 -44.220 1.00 63.70 358 SER A C 1
ATOM 1348 O O . SER A 1 173 ? -3.466 -42.956 -43.900 1.00 61.78 358 SER A O 1
ATOM 1351 N N . ASP A 1 174 ? -5.091 -43.299 -45.425 1.00 72.21 359 ASP A N 1
ATOM 1352 C CA . ASP A 1 174 ? -4.145 -43.744 -46.444 1.00 68.02 359 ASP A CA 1
ATOM 1353 C C . ASP A 1 174 ? -3.122 -42.662 -46.753 1.00 70.19 359 ASP A C 1
ATOM 1354 O O . ASP A 1 174 ? -1.940 -42.958 -46.968 1.00 76.21 359 ASP A O 1
ATOM 1359 N N . LEU A 1 175 ? -3.550 -41.402 -46.764 1.00 72.11 360 LEU A N 1
ATOM 1360 C CA . LEU A 1 175 ? -2.626 -40.293 -46.956 1.00 73.09 360 LEU A CA 1
ATOM 1361 C C . LEU A 1 175 ? -1.908 -39.906 -45.670 1.00 72.41 360 LEU A C 1
ATOM 1362 O O . LEU A 1 175 ? -1.073 -38.994 -45.695 1.00 71.23 360 LEU A O 1
ATOM 1367 N N . GLN A 1 176 ? -2.230 -40.574 -44.557 1.00 71.32 361 GLN A N 1
ATOM 1368 C CA . GLN A 1 176 ? -1.561 -40.381 -43.269 1.00 68.45 361 GLN A CA 1
ATOM 1369 C C . GLN A 1 176 ? -1.695 -38.941 -42.774 1.00 65.79 361 GLN A C 1
ATOM 1370 O O . GLN A 1 176 ? -0.731 -38.337 -42.298 1.00 63.96 361 GLN A O 1
ATOM 1376 N N . ILE A 1 177 ? -2.901 -38.383 -42.891 1.00 67.00 362 ILE A N 1
ATOM 1377 C CA . ILE A 1 177 ? -3.185 -37.038 -42.396 1.00 72.82 362 ILE A CA 1
ATOM 1378 C C . ILE A 1 177 ? -4.499 -37.037 -41.617 1.00 71.08 362 ILE A C 1
ATOM 1379 O O . ILE A 1 177 ? -5.042 -35.977 -41.292 1.00 78.66 362 ILE A O 1
ATOM 1384 N N . TYR A 1 178 ? -5.020 -38.236 -41.339 1.00 73.12 363 TYR A N 1
ATOM 1385 C CA . TYR A 1 178 ? -6.249 -38.393 -40.563 1.00 76.49 363 TYR A CA 1
ATOM 1386 C C . TYR A 1 178 ? -6.140 -37.759 -39.176 1.00 85.77 363 TYR A C 1
ATOM 1387 O O . TYR A 1 178 ? -7.075 -37.093 -38.714 1.00 78.37 363 TYR A O 1
ATOM 1396 N N . GLN A 1 179 ? -5.012 -37.967 -38.482 1.00 91.39 364 GLN A N 1
ATOM 1397 C CA . GLN A 1 179 ? -4.903 -37.533 -37.090 1.00 96.00 364 GLN A CA 1
ATOM 1398 C C . GLN A 1 179 ? -4.757 -36.023 -36.979 1.00 95.69 364 GLN A C 1
ATOM 1399 O O . GLN A 1 179 ? -5.480 -35.379 -36.212 1.00 95.05 364 GLN A O 1
ATOM 1405 N N . ASP A 1 180 ? -3.801 -35.451 -37.717 1.00 91.78 365 ASP A N 1
ATOM 1406 C CA . ASP A 1 180 ? -3.519 -34.021 -37.630 1.00 96.10 365 ASP A CA 1
ATOM 1407 C C . ASP A 1 180 ? -4.693 -33.190 -38.133 1.00 92.30 365 ASP A C 1
ATOM 1408 O O . ASP A 1 180 ? -5.159 -32.269 -37.448 1.00 117.11 365 ASP A O 1
ATOM 1413 N N . SER A 1 181 ? -5.206 -33.520 -39.316 1.00 83.32 366 SER A N 1
ATOM 1414 C CA . SER A 1 181 ? -6.168 -32.655 -39.990 1.00 90.31 366 SER A CA 1
ATOM 1415 C C . SER A 1 181 ? -7.599 -32.908 -39.527 1.00 84.34 366 SER A C 1
ATOM 1416 O O . SER A 1 181 ? -8.408 -31.971 -39.496 1.00 87.91 366 SER A O 1
ATOM 1419 N N . PHE A 1 182 ? -7.942 -34.150 -39.196 1.00 84.26 367 PHE A N 1
ATOM 1420 C CA . PHE A 1 182 ? -9.320 -34.499 -38.884 1.00 74.91 367 PHE A CA 1
ATOM 1421 C C . PHE A 1 182 ? -9.537 -34.830 -37.416 1.00 77.50 367 PHE A C 1
ATOM 1422 O O . PHE A 1 182 ? -10.446 -34.272 -36.793 1.00 76.28 367 PHE A O 1
ATOM 1430 N N . GLU A 1 183 ? -8.733 -35.735 -36.847 1.00 69.81 368 GLU A N 1
ATOM 1431 C CA . GLU A 1 183 ? -9.077 -36.349 -35.562 1.00 78.04 368 GLU A CA 1
ATOM 1432 C C . GLU A 1 183 ? -9.189 -35.339 -34.423 1.00 81.23 368 GLU A C 1
ATOM 1433 O O . GLU A 1 183 ? -10.149 -35.376 -33.646 1.00 80.38 368 GLU A O 1
ATOM 1439 N N . GLN A 1 184 ? -8.222 -34.436 -34.295 1.00 85.56 369 GLN A N 1
ATOM 1440 C CA . GLN A 1 184 ? -8.264 -33.500 -33.177 1.00 90.68 369 GLN A CA 1
ATOM 1441 C C . GLN A 1 184 ? -9.487 -32.600 -33.259 1.00 83.70 369 GLN A C 1
ATOM 1442 O O . GLN A 1 184 ? -10.217 -32.438 -32.275 1.00 68.63 369 GLN A O 1
ATOM 1448 N N . ARG A 1 185 ? -9.731 -32.012 -34.429 1.00 81.92 370 ARG A N 1
ATOM 1449 C CA . ARG A 1 185 ? -10.929 -31.201 -34.590 1.00 73.06 370 ARG A CA 1
ATOM 1450 C C . ARG A 1 185 ? -12.186 -32.025 -34.357 1.00 73.33 370 ARG A C 1
ATOM 1451 O O . ARG A 1 185 ? -13.169 -31.512 -33.810 1.00 78.71 370 ARG A O 1
ATOM 1459 N N . PHE A 1 186 ? -12.171 -33.303 -34.740 1.00 77.07 371 PHE A N 1
ATOM 1460 C CA . PHE A 1 186 ? -13.348 -34.142 -34.533 1.00 68.47 371 PHE A CA 1
ATOM 1461 C C . PHE A 1 186 ? -13.634 -34.337 -33.049 1.00 63.62 371 PHE A C 1
ATOM 1462 O O . PHE A 1 186 ? -14.781 -34.207 -32.606 1.00 60.45 371 PHE A O 1
ATOM 1470 N N . LEU A 1 187 ? -12.606 -34.673 -32.266 1.00 58.84 372 LEU A N 1
ATOM 1471 C CA . LEU A 1 187 ? -12.802 -34.820 -30.826 1.00 67.15 372 LEU A CA 1
ATOM 1472 C C . LEU A 1 187 ? -13.220 -33.501 -30.185 1.00 69.25 372 LEU A C 1
ATOM 1473 O O . LEU A 1 187 ? -14.033 -33.488 -29.254 1.00 69.64 372 LEU A O 1
ATOM 1478 N N . GLU A 1 188 ? -12.679 -32.378 -30.671 1.00 74.27 373 GLU A N 1
ATOM 1479 C CA . GLU A 1 188 ? -13.063 -31.075 -30.133 1.00 79.92 373 GLU A CA 1
ATOM 1480 C C . GLU A 1 188 ? -14.531 -30.772 -30.405 1.00 65.54 373 GLU A C 1
ATOM 1481 O O . GLU A 1 188 ? -15.233 -30.260 -29.527 1.00 69.07 373 GLU A O 1
ATOM 1487 N N . GLU A 1 189 ? -15.019 -31.084 -31.610 1.00 72.24 374 GLU A N 1
ATOM 1488 C CA . GLU A 1 189 ? -16.437 -30.884 -31.894 1.00 74.90 374 GLU A CA 1
ATOM 1489 C C . GLU A 1 189 ? -17.304 -31.901 -31.158 1.00 77.32 374 GLU A C 1
ATOM 1490 O O . GLU A 1 189 ? -18.417 -31.569 -30.732 1.00 88.93 374 GLU A O 1
ATOM 1496 N N . THR A 1 190 ? -16.824 -33.139 -31.003 1.00 75.53 375 THR A N 1
ATOM 1497 C CA . THR A 1 190 ? -17.548 -34.108 -30.185 1.00 77.02 375 THR A CA 1
ATOM 1498 C C . THR A 1 190 ? -17.640 -33.628 -28.744 1.00 71.36 375 THR A C 1
ATOM 1499 O O . THR A 1 190 ? -18.685 -33.766 -28.095 1.00 67.81 375 THR A O 1
ATOM 1503 N N . ASN A 1 191 ? -16.552 -33.050 -28.232 1.00 65.66 376 ASN A N 1
ATOM 1504 C CA . ASN A 1 191 ? -16.541 -32.535 -26.868 1.00 71.15 376 ASN A CA 1
ATOM 1505 C C . ASN A 1 191 ? -17.556 -31.415 -26.704 1.00 76.44 376 ASN A C 1
ATOM 1506 O O . ASN A 1 191 ? -18.384 -31.443 -25.789 1.00 72.19 376 ASN A O 1
ATOM 1511 N N . ARG A 1 192 ? -17.511 -30.422 -27.595 1.00 65.17 377 ARG A N 1
ATOM 1512 C CA . ARG A 1 192 ? -18.423 -29.288 -27.491 1.00 68.24 377 ARG A CA 1
ATOM 1513 C C . ARG A 1 192 ? -19.876 -29.732 -27.620 1.00 71.02 377 ARG A C 1
ATOM 1514 O O . ARG A 1 192 ? -20.752 -29.240 -26.897 1.00 77.13 377 ARG A O 1
ATOM 1522 N N . LEU A 1 193 ? -20.152 -30.660 -28.539 1.00 72.92 378 LEU A N 1
ATOM 1523 C CA . LEU A 1 193 ? -21.529 -31.079 -28.777 1.00 68.04 378 LEU A CA 1
ATOM 1524 C C . LEU A 1 193 ? -22.094 -31.804 -27.565 1.00 70.11 378 LEU A C 1
ATOM 1525 O O . LEU A 1 193 ? -23.188 -31.478 -27.088 1.00 81.22 378 LEU A O 1
ATOM 1530 N N . TYR A 1 194 ? -21.378 -32.813 -27.068 1.00 70.46 379 TYR A N 1
ATOM 1531 C CA . TYR A 1 194 ? -21.903 -33.596 -25.959 1.00 71.70 379 TYR A CA 1
ATOM 1532 C C . TYR A 1 194 ? -21.774 -32.885 -24.618 1.00 73.54 379 TYR A C 1
ATOM 1533 O O . TYR A 1 194 ? -22.545 -33.184 -23.700 1.00 72.71 379 TYR A O 1
ATOM 1542 N N . ALA A 1 195 ? -20.820 -31.958 -24.472 1.00 71.86 380 ALA A N 1
ATOM 1543 C CA . ALA A 1 195 ? -20.796 -31.119 -23.275 1.00 72.54 380 ALA A CA 1
ATOM 1544 C C . ALA A 1 195 ? -22.090 -30.326 -23.147 1.00 76.36 380 ALA A C 1
ATOM 1545 O O . ALA A 1 195 ? -22.722 -30.308 -22.083 1.00 84.22 380 ALA A O 1
ATOM 1547 N N . ALA A 1 196 ? -22.502 -29.664 -24.230 1.00 66.07 381 ALA A N 1
ATOM 1548 C CA . ALA A 1 196 ? -23.758 -28.925 -24.213 1.00 75.29 381 ALA A CA 1
ATOM 1549 C C . ALA A 1 196 ? -24.945 -29.866 -24.056 1.00 77.97 381 ALA A C 1
ATOM 1550 O O . ALA A 1 196 ? -25.869 -29.588 -23.282 1.00 82.01 381 ALA A O 1
ATOM 1552 N N . GLU A 1 197 ? -24.941 -30.985 -24.786 1.00 84.26 382 GLU A N 1
ATOM 1553 C CA . GLU A 1 197 ? -26.058 -31.922 -24.713 1.00 77.16 382 GLU A CA 1
ATOM 1554 C C . GLU A 1 197 ? -26.231 -32.462 -23.301 1.00 73.40 382 GLU A C 1
ATOM 1555 O O . GLU A 1 197 ? -27.360 -32.687 -22.847 1.00 65.30 382 GLU A O 1
ATOM 1561 N N . GLY A 1 198 ? -25.122 -32.689 -22.596 1.00 67.22 383 GLY A N 1
ATOM 1562 C CA . GLY A 1 198 ? -25.222 -33.095 -21.206 1.00 78.29 383 GLY A CA 1
ATOM 1563 C C . GLY A 1 198 ? -25.937 -32.059 -20.363 1.00 85.64 383 GLY A C 1
ATOM 1564 O O . GLY A 1 198 ? -26.885 -32.371 -19.641 1.00 84.65 383 GLY A O 1
ATOM 1565 N N . GLN A 1 199 ? -25.498 -30.803 -20.461 1.00 82.87 384 GLN A N 1
ATOM 1566 C CA . GLN A 1 199 ? -26.088 -29.745 -19.649 1.00 77.24 384 GLN A CA 1
ATOM 1567 C C . GLN A 1 199 ? -27.570 -29.562 -19.966 1.00 66.67 384 GLN A C 1
ATOM 1568 O O . GLN A 1 199 ? -28.397 -29.431 -19.056 1.00 65.02 384 GLN A O 1
ATOM 1574 N N . LYS A 1 200 ? -27.923 -29.574 -21.256 1.00 66.97 385 LYS A N 1
ATOM 1575 C CA . LYS A 1 200 ? -29.284 -29.254 -21.683 1.00 71.37 385 LYS A CA 1
ATOM 1576 C C . LYS A 1 200 ? -30.267 -30.362 -21.323 1.00 75.24 385 LYS A C 1
ATOM 1577 O O . LYS A 1 200 ? -31.296 -30.115 -20.680 1.00 78.72 385 LYS A O 1
ATOM 1583 N N . LEU A 1 201 ? -29.982 -31.591 -21.759 1.00 78.30 386 LEU A N 1
ATOM 1584 C CA . LEU A 1 201 ? -30.896 -32.699 -21.517 1.00 79.65 386 LEU A CA 1
ATOM 1585 C C . LEU A 1 201 ? -30.957 -33.101 -20.053 1.00 80.04 386 LEU A C 1
ATOM 1586 O O . LEU A 1 201 ? -31.911 -33.776 -19.651 1.00 67.97 386 LEU A O 1
ATOM 1591 N N . MET A 1 202 ? -29.966 -32.707 -19.252 1.00 78.29 387 MET A N 1
ATOM 1592 C CA . MET A 1 202 ? -30.025 -32.990 -17.824 1.00 77.98 387 MET A CA 1
ATOM 1593 C C . MET A 1 202 ? -31.133 -32.199 -17.146 1.00 79.38 387 MET A C 1
ATOM 1594 O O . MET A 1 202 ? -31.688 -32.651 -16.139 1.00 96.38 387 MET A O 1
ATOM 1599 N N . GLN A 1 203 ? -31.488 -31.039 -17.694 1.00 83.43 388 GLN A N 1
ATOM 1600 C CA . GLN A 1 203 ? -32.628 -30.274 -17.203 1.00 90.67 388 GLN A CA 1
ATOM 1601 C C . GLN A 1 203 ? -33.942 -30.680 -17.864 1.00 86.96 388 GLN A C 1
ATOM 1602 O O . GLN A 1 203 ? -34.988 -30.692 -17.204 1.00 81.38 388 GLN A O 1
ATOM 1608 N N . GLU A 1 204 ? -33.923 -30.988 -19.162 1.00 85.63 389 GLU A N 1
ATOM 1609 C CA . GLU A 1 204 ? -35.170 -31.183 -19.887 1.00 88.88 389 GLU A CA 1
ATOM 1610 C C . GLU A 1 204 ? -35.769 -32.569 -19.682 1.00 87.59 389 GLU A C 1
ATOM 1611 O O . GLU A 1 204 ? -36.963 -32.752 -19.941 1.00 83.56 389 GLU A O 1
ATOM 1617 N N . ARG A 1 205 ? -34.983 -33.547 -19.234 1.00 84.05 390 ARG A N 1
ATOM 1618 C CA . ARG A 1 205 ? -35.471 -34.911 -19.103 1.00 75.27 390 ARG A CA 1
ATOM 1619 C C . ARG A 1 205 ? -35.188 -35.418 -17.699 1.00 73.04 390 ARG A C 1
ATOM 1620 O O . ARG A 1 205 ? -34.199 -35.041 -17.065 1.00 74.34 390 ARG A O 1
ATOM 1628 N N . GLU A 1 206 ? -36.073 -36.282 -17.220 1.00 69.14 391 GLU A N 1
ATOM 1629 C CA . GLU A 1 206 ? -35.894 -36.894 -15.919 1.00 76.70 391 GLU A CA 1
ATOM 1630 C C . GLU A 1 206 ? -34.783 -37.941 -15.978 1.00 76.63 391 GLU A C 1
ATOM 1631 O O . GLU A 1 206 ? -34.345 -38.362 -17.052 1.00 82.87 391 GLU A O 1
ATOM 1637 N N . VAL A 1 207 ? -34.322 -38.355 -14.801 1.00 77.55 392 VAL A N 1
ATOM 1638 C CA . VAL A 1 207 ? -33.212 -39.304 -14.681 1.00 71.87 392 VAL A CA 1
ATOM 1639 C C . VAL A 1 207 ? -33.479 -40.585 -15.474 1.00 67.94 392 VAL A C 1
ATOM 1640 O O . VAL A 1 207 ? -32.574 -41.052 -16.182 1.00 56.94 392 VAL A O 1
ATOM 1644 N N . PRO A 1 208 ? -34.671 -41.200 -15.400 1.00 71.83 393 PRO A N 1
ATOM 1645 C CA . PRO A 1 208 ? -34.896 -42.400 -16.230 1.00 64.12 393 PRO A CA 1
ATOM 1646 C C . PRO A 1 208 ? -34.757 -42.134 -17.721 1.00 65.56 393 PRO A C 1
ATOM 1647 O O . PRO A 1 208 ? -34.110 -42.916 -18.428 1.00 73.04 393 PRO A O 1
ATOM 1651 N N . GLU A 1 209 ? -35.348 -41.047 -18.222 1.00 67.45 394 GLU A N 1
ATOM 1652 C CA . GLU A 1 209 ? -35.245 -40.739 -19.647 1.00 68.37 394 GLU A CA 1
ATOM 1653 C C . GLU A 1 209 ? -33.841 -40.296 -20.037 1.00 62.63 394 GLU A C 1
ATOM 1654 O O . GLU A 1 209 ? -33.422 -40.513 -21.178 1.00 62.08 394 GLU A O 1
ATOM 1660 N N . TYR A 1 210 ? -33.105 -39.675 -19.116 1.00 64.46 395 TYR A N 1
ATOM 1661 C CA . TYR A 1 210 ? -31.747 -39.243 -19.430 1.00 68.25 395 TYR A CA 1
ATOM 1662 C C . TYR A 1 210 ? -30.796 -40.426 -19.556 1.00 67.79 395 TYR A C 1
ATOM 1663 O O . TYR A 1 210 ? -29.954 -40.456 -20.460 1.00 78.73 395 TYR A O 1
ATOM 1672 N N . LEU A 1 211 ? -30.908 -41.406 -18.655 1.00 66.20 396 LEU A N 1
ATOM 1673 C CA . LEU A 1 211 ? -30.017 -42.563 -18.703 1.00 62.21 396 LEU A CA 1
ATOM 1674 C C . LEU A 1 211 ? -30.212 -43.356 -19.989 1.00 60.09 396 LEU A C 1
ATOM 1675 O O . LEU A 1 211 ? -29.235 -43.774 -20.624 1.00 62.68 396 LEU A O 1
ATOM 1680 N N . HIS A 1 212 ? -31.470 -43.586 -20.377 1.00 57.53 397 HIS A N 1
ATOM 1681 C CA . HIS A 1 212 ? -31.746 -44.216 -21.663 1.00 60.19 397 HIS A CA 1
ATOM 1682 C C . HIS A 1 212 ? -31.074 -43.459 -22.796 1.00 56.29 397 HIS A C 1
ATOM 1683 O O . HIS A 1 212 ? -30.489 -44.065 -23.701 1.00 59.46 397 HIS A O 1
ATOM 1690 N N . HIS A 1 213 ? -31.133 -42.126 -22.748 1.00 59.94 398 HIS A N 1
ATOM 1691 C CA . HIS A 1 213 ? -30.547 -41.317 -23.807 1.00 55.45 398 HIS A CA 1
ATOM 1692 C C . HIS A 1 213 ? -29.030 -41.440 -23.828 1.00 58.69 398 HIS A C 1
ATOM 1693 O O . HIS A 1 213 ? -28.427 -41.544 -24.903 1.00 61.61 398 HIS A O 1
ATOM 1700 N N . VAL A 1 214 ? -28.396 -41.414 -22.653 1.00 60.73 399 VAL A N 1
ATOM 1701 C CA . VAL A 1 214 ? -26.944 -41.560 -22.594 1.00 58.29 399 VAL A CA 1
ATOM 1702 C C . VAL A 1 214 ? -26.526 -42.906 -23.166 1.00 63.52 399 VAL A C 1
ATOM 1703 O O . VAL A 1 214 ? -25.562 -42.998 -23.937 1.00 65.72 399 VAL A O 1
ATOM 1707 N N . ASN A 1 215 ? -27.250 -43.970 -22.810 1.00 58.89 400 ASN A N 1
ATOM 1708 C CA . ASN A 1 215 ? -26.967 -45.273 -23.398 1.00 62.07 400 ASN A CA 1
ATOM 1709 C C . ASN A 1 215 ? -27.211 -45.264 -24.904 1.00 59.45 400 ASN A C 1
ATOM 1710 O O . ASN A 1 215 ? -26.489 -45.931 -25.654 1.00 61.74 400 ASN A O 1
ATOM 1715 N N . LYS A 1 216 ? -28.215 -44.511 -25.365 1.00 56.45 401 LYS A N 1
ATOM 1716 C CA . LYS A 1 216 ? -28.499 -44.444 -26.797 1.00 57.81 401 LYS A CA 1
ATOM 1717 C C . LYS A 1 216 ? -27.351 -43.795 -27.549 1.00 62.04 401 LYS A C 1
ATOM 1718 O O . LYS A 1 216 ? -27.005 -44.222 -28.656 1.00 67.61 401 LYS A O 1
ATOM 1724 N N . ARG A 1 217 ? -26.748 -42.760 -26.960 1.00 69.28 402 ARG A N 1
ATOM 1725 C CA . ARG A 1 217 ? -25.623 -42.098 -27.608 1.00 72.29 402 ARG A CA 1
ATOM 1726 C C . ARG A 1 217 ? -24.389 -42.988 -27.632 1.00 66.71 402 ARG A C 1
ATOM 1727 O O . ARG A 1 217 ? -23.692 -43.062 -28.653 1.00 58.32 402 ARG A O 1
ATOM 1735 N N . LEU A 1 218 ? -24.102 -43.669 -26.519 1.00 66.11 403 LEU A N 1
ATOM 1736 C CA . LEU A 1 218 ? -22.930 -44.538 -26.470 1.00 64.81 403 LEU A CA 1
ATOM 1737 C C . LEU A 1 218 ? -23.030 -45.664 -27.492 1.00 67.67 403 LEU A C 1
ATOM 1738 O O . LEU A 1 218 ? -22.022 -46.061 -28.091 1.00 73.45 403 LEU A O 1
ATOM 1743 N N . GLU A 1 219 ? -24.240 -46.177 -27.723 1.00 63.99 404 GLU A N 1
ATOM 1744 C CA . GLU A 1 219 ? -24.412 -47.200 -28.748 1.00 61.81 404 GLU A CA 1
ATOM 1745 C C . GLU A 1 219 ? -24.282 -46.601 -30.140 1.00 64.72 404 GLU A C 1
ATOM 1746 O O . GLU A 1 219 ? -23.665 -47.204 -31.026 1.00 67.55 404 GLU A O 1
ATOM 1752 N N . GLU A 1 220 ? -24.871 -45.420 -30.354 1.00 65.64 405 GLU A N 1
ATOM 1753 C CA . GLU A 1 220 ? -24.729 -44.730 -31.633 1.00 64.37 405 GLU A CA 1
ATOM 1754 C C . GLU A 1 220 ? -23.268 -44.436 -31.944 1.00 62.35 405 GLU A C 1
ATOM 1755 O O . GLU A 1 220 ? -22.790 -44.708 -33.051 1.00 68.06 405 GLU A O 1
ATOM 1761 N N . GLU A 1 221 ? -22.545 -43.865 -30.977 1.00 61.49 406 GLU A N 1
ATOM 1762 C CA . GLU A 1 221 ? -21.145 -43.524 -31.203 1.00 66.61 406 GLU A CA 1
ATOM 1763 C C . GLU A 1 221 ? -20.299 -44.767 -31.434 1.00 64.08 406 GLU A C 1
ATOM 1764 O O . GLU A 1 221 ? -19.347 -44.740 -32.226 1.00 64.05 406 GLU A O 1
ATOM 1770 N N . ALA A 1 222 ? -20.633 -45.870 -30.760 1.00 65.06 407 ALA A N 1
ATOM 1771 C CA . ALA A 1 222 ? -19.970 -47.132 -31.066 1.00 62.74 407 ALA A CA 1
ATOM 1772 C C . ALA A 1 222 ? -20.274 -47.576 -32.488 1.00 61.90 407 ALA A C 1
ATOM 1773 O O . ALA A 1 222 ? -19.423 -48.187 -33.142 1.00 63.22 407 ALA A O 1
ATOM 1775 N N . ASP A 1 223 ? -21.476 -47.268 -32.985 1.00 60.02 408 ASP A N 1
ATOM 1776 C CA . ASP A 1 223 ? -21.825 -47.601 -34.363 1.00 62.00 408 ASP A CA 1
ATOM 1777 C C . ASP A 1 223 ? -21.055 -46.737 -35.353 1.00 64.57 408 ASP A C 1
ATOM 1778 O O . ASP A 1 223 ? -20.585 -47.231 -36.383 1.00 69.97 408 ASP A O 1
ATOM 1783 N N . ARG A 1 224 ? -20.924 -45.441 -35.063 1.00 64.02 409 ARG A N 1
ATOM 1784 C CA . ARG A 1 224 ? -20.172 -44.556 -35.946 1.00 66.18 409 ARG A CA 1
ATOM 1785 C C . ARG A 1 224 ? -18.708 -44.970 -36.036 1.00 60.97 409 ARG A C 1
ATOM 1786 O O . ARG A 1 224 ? -18.077 -44.792 -37.084 1.00 63.63 409 ARG A O 1
ATOM 1794 N N . LEU A 1 225 ? -18.149 -45.506 -34.950 1.00 60.07 410 LEU A N 1
ATOM 1795 C CA . LEU A 1 225 ? -16.781 -46.018 -34.985 1.00 67.02 410 LEU A CA 1
ATOM 1796 C C . LEU A 1 225 ? -16.671 -47.215 -35.924 1.00 67.28 410 LEU A C 1
ATOM 1797 O O . LEU A 1 225 ? -15.764 -47.287 -36.762 1.00 74.58 410 LEU A O 1
ATOM 1802 N N . ILE A 1 226 ? -17.588 -48.174 -35.780 1.00 72.46 411 ILE A N 1
ATOM 1803 C CA . ILE A 1 226 ? -17.592 -49.367 -36.622 1.00 65.38 411 ILE A CA 1
ATOM 1804 C C . ILE A 1 226 ? -17.773 -48.990 -38.087 1.00 63.71 411 ILE A C 1
ATOM 1805 O O . ILE A 1 226 ? -17.151 -49.582 -38.978 1.00 78.84 411 ILE A O 1
ATOM 1810 N N . THR A 1 227 ? -18.605 -47.983 -38.360 1.00 61.86 412 THR A N 1
ATOM 1811 C CA . THR A 1 227 ? -19.036 -47.742 -39.733 1.00 66.43 412 THR A CA 1
ATOM 1812 C C . THR A 1 227 ? -18.028 -46.910 -40.523 1.00 75.08 412 THR A C 1
ATOM 1813 O O . THR A 1 227 ? -17.578 -47.335 -41.592 1.00 81.84 412 THR A O 1
ATOM 1817 N N . TYR A 1 228 ? -17.666 -45.716 -40.038 1.00 72.87 413 TYR A N 1
ATOM 1818 C CA . TYR A 1 228 ? -16.830 -44.833 -40.846 1.00 65.38 413 TYR A CA 1
ATOM 1819 C C . TYR A 1 228 ? -15.642 -44.178 -40.149 1.00 63.99 413 TYR A C 1
ATOM 1820 O O . TYR A 1 228 ? -14.794 -43.615 -40.850 1.00 60.03 413 TYR A O 1
ATOM 1829 N N . LEU A 1 229 ? -15.538 -44.215 -38.824 1.00 61.71 414 LEU A N 1
ATOM 1830 C CA . LEU A 1 229 ? -14.358 -43.643 -38.187 1.00 63.72 414 LEU A CA 1
ATOM 1831 C C . LEU A 1 229 ? -13.233 -44.670 -38.115 1.00 58.19 414 LEU A C 1
ATOM 1832 O O . LEU A 1 229 ? -13.452 -45.878 -38.236 1.00 65.31 414 LEU A O 1
ATOM 1837 N N . ASP A 1 230 ? -12.014 -44.173 -37.914 1.00 58.87 415 ASP A N 1
ATOM 1838 C CA . ASP A 1 230 ? -10.873 -45.064 -37.768 1.00 71.51 415 ASP A CA 1
ATOM 1839 C C . ASP A 1 230 ? -10.814 -45.609 -36.347 1.00 70.79 415 ASP A C 1
ATOM 1840 O O . ASP A 1 230 ? -11.215 -44.945 -35.388 1.00 74.08 415 ASP A O 1
ATOM 1845 N N . GLN A 1 231 ? -10.297 -46.830 -36.217 1.00 73.83 416 GLN A N 1
ATOM 1846 C CA . GLN A 1 231 ? -10.293 -47.509 -34.927 1.00 81.22 416 GLN A CA 1
ATOM 1847 C C . GLN A 1 231 ? -9.396 -46.832 -33.890 1.00 73.95 416 GLN A C 1
ATOM 1848 O O . GLN A 1 231 ? -9.625 -47.005 -32.689 1.00 81.27 416 GLN A O 1
ATOM 1854 N N . THR A 1 232 ? -8.383 -46.070 -34.309 1.00 73.33 417 THR A N 1
ATOM 1855 C CA . THR A 1 232 ? -7.518 -45.392 -33.348 1.00 77.24 417 THR A CA 1
ATOM 1856 C C . THR A 1 232 ? -8.224 -44.253 -32.621 1.00 67.22 417 THR A C 1
ATOM 1857 O O . THR A 1 232 ? -7.656 -43.704 -31.671 1.00 74.54 417 THR A O 1
ATOM 1861 N N . THR A 1 233 ? -9.436 -43.888 -33.039 1.00 66.29 418 THR A N 1
ATOM 1862 C CA . THR A 1 233 ? -10.223 -42.839 -32.400 1.00 74.38 418 THR A CA 1
ATOM 1863 C C . THR A 1 233 ? -11.063 -43.368 -31.249 1.00 77.71 418 THR A C 1
ATOM 1864 O O . THR A 1 233 ? -11.689 -42.577 -30.535 1.00 78.56 418 THR A O 1
ATOM 1868 N N . GLN A 1 234 ? -11.047 -44.683 -31.035 1.00 78.37 419 GLN A N 1
ATOM 1869 C CA . GLN A 1 234 ? -12.022 -45.334 -30.165 1.00 73.77 419 GLN A CA 1
ATOM 1870 C C . GLN A 1 234 ? -11.934 -44.850 -28.722 1.00 72.40 419 GLN A C 1
ATOM 1871 O O . GLN A 1 234 ? -12.945 -44.444 -28.136 1.00 79.13 419 GLN A O 1
ATOM 1877 N N . LYS A 1 235 ? -10.741 -44.908 -28.123 1.00 69.82 420 LYS A N 1
ATOM 1878 C CA . LYS A 1 235 ? -10.615 -44.593 -26.702 1.00 66.95 420 LYS A CA 1
ATOM 1879 C C . LYS A 1 235 ? -11.035 -43.158 -26.417 1.00 61.18 420 LYS A C 1
ATOM 1880 O O . LYS A 1 235 ? -11.886 -42.909 -25.558 1.00 59.00 420 LYS A O 1
ATOM 1886 N N . SER A 1 236 ? -10.479 -42.205 -27.167 1.00 59.96 421 SER A N 1
ATOM 1887 C CA . SER A 1 236 ? -10.729 -40.793 -26.893 1.00 61.34 421 SER A CA 1
ATOM 1888 C C . SER A 1 236 ? -12.174 -40.406 -27.186 1.00 58.88 421 SER A C 1
ATOM 1889 O O . SER A 1 236 ? -12.747 -39.569 -26.480 1.00 66.52 421 SER A O 1
ATOM 1892 N N . LEU A 1 237 ? -12.779 -40.993 -28.223 1.00 57.52 422 LEU A N 1
ATOM 1893 C CA . LEU A 1 237 ? -14.161 -40.656 -28.558 1.00 57.57 422 LEU A CA 1
ATOM 1894 C C . LEU A 1 237 ? -15.112 -41.087 -27.449 1.00 64.09 422 LEU A C 1
ATOM 1895 O O . LEU A 1 237 ? -15.902 -40.282 -26.943 1.00 61.77 422 LEU A O 1
ATOM 1900 N N . ILE A 1 238 ? -15.055 -42.363 -27.064 1.00 64.81 423 ILE A N 1
ATOM 1901 C CA . ILE A 1 238 ? -15.945 -42.869 -26.024 1.00 66.37 423 ILE A CA 1
ATOM 1902 C C . ILE A 1 238 ? -15.654 -42.190 -24.688 1.00 65.00 423 ILE A C 1
ATOM 1903 O O . ILE A 1 238 ? -16.575 -41.866 -23.928 1.00 71.80 423 ILE A O 1
ATOM 1908 N N . ALA A 1 239 ? -14.374 -41.963 -24.379 1.00 66.21 424 ALA A N 1
ATOM 1909 C CA . ALA A 1 239 ? -14.024 -41.250 -23.155 1.00 61.63 424 ALA A CA 1
ATOM 1910 C C . ALA A 1 239 ? -14.657 -39.864 -23.131 1.00 64.02 424 ALA A C 1
ATOM 1911 O O . ALA A 1 239 ? -15.084 -39.384 -22.073 1.00 65.68 424 ALA A O 1
ATOM 1913 N N . THR A 1 240 ? -14.709 -39.201 -24.287 1.00 61.13 425 THR A N 1
ATOM 1914 C CA . THR A 1 240 ? -15.356 -37.895 -24.372 1.00 61.21 425 THR A CA 1
ATOM 1915 C C . THR A 1 240 ? -16.849 -37.998 -24.089 1.00 61.98 425 THR A C 1
ATOM 1916 O O . THR A 1 240 ? -17.399 -37.223 -23.299 1.00 70.90 425 THR A O 1
ATOM 1920 N N . VAL A 1 241 ? -17.524 -38.954 -24.732 1.00 63.68 426 VAL A N 1
ATOM 1921 C CA . VAL A 1 241 ? -18.961 -39.108 -24.525 1.00 61.85 426 VAL A CA 1
ATOM 1922 C C . VAL A 1 241 ? -19.255 -39.523 -23.091 1.00 58.50 426 VAL A C 1
ATOM 1923 O O . VAL A 1 241 ? -20.200 -39.024 -22.466 1.00 65.11 426 VAL A O 1
ATOM 1927 N N . GLU A 1 242 ? -18.460 -40.446 -22.548 1.00 61.94 427 GLU A N 1
ATOM 1928 C CA . GLU A 1 242 ? -18.643 -40.848 -21.157 1.00 63.31 427 GLU A CA 1
ATOM 1929 C C . GLU A 1 242 ? -18.474 -39.667 -20.208 1.00 68.87 427 GLU A C 1
ATOM 1930 O O . GLU A 1 242 ? -19.228 -39.525 -19.239 1.00 73.45 427 GLU A O 1
ATOM 1936 N N . LYS A 1 243 ? -17.496 -38.803 -20.477 1.00 65.54 428 LYS A N 1
ATOM 1937 C CA . LYS A 1 243 ? -17.225 -37.679 -19.587 1.00 63.69 428 LYS A CA 1
ATOM 1938 C C . LYS A 1 243 ? -18.348 -36.647 -19.631 1.00 63.97 428 LYS A C 1
ATOM 1939 O O . LYS A 1 243 ? -18.846 -36.214 -18.585 1.00 77.66 428 LYS A O 1
ATOM 1945 N N . GLN A 1 244 ? -18.762 -36.242 -20.832 1.00 70.18 429 GLN A N 1
ATOM 1946 C CA . GLN A 1 244 ? -19.673 -35.111 -20.960 1.00 70.56 429 GLN A CA 1
ATOM 1947 C C . GLN A 1 244 ? -21.119 -35.480 -20.660 1.00 70.21 429 GLN A C 1
ATOM 1948 O O . GLN A 1 244 ? -21.909 -34.595 -20.310 1.00 84.85 429 GLN A O 1
ATOM 1954 N N . LEU A 1 245 ? -21.486 -36.753 -20.792 1.00 63.71 430 LEU A N 1
ATOM 1955 C CA . LEU A 1 245 ? -22.843 -37.183 -20.486 1.00 61.57 430 LEU A CA 1
ATOM 1956 C C . LEU A 1 245 ? -22.968 -37.842 -19.121 1.00 64.71 430 LEU A C 1
ATOM 1957 O O . LEU A 1 245 ? -24.079 -37.911 -18.585 1.00 72.49 430 LEU A O 1
ATOM 1962 N N . LEU A 1 246 ? -21.866 -38.324 -18.547 1.00 70.22 431 LEU A N 1
ATOM 1963 C CA . LEU A 1 246 ? -21.903 -38.995 -17.251 1.00 70.66 431 LEU A CA 1
ATOM 1964 C C . LEU A 1 246 ? -20.969 -38.357 -16.231 1.00 68.29 431 LEU A C 1
ATOM 1965 O O . LEU A 1 246 ? -21.431 -37.930 -15.167 1.00 69.53 431 LEU A O 1
ATOM 1970 N N . GLY A 1 247 ? -19.666 -38.288 -16.520 1.00 75.31 432 GLY A N 1
ATOM 1971 C CA . GLY A 1 247 ? -18.708 -37.853 -15.513 1.00 75.46 432 GLY A CA 1
ATOM 1972 C C . GLY A 1 247 ? -19.022 -36.486 -14.937 1.00 70.33 432 GLY A C 1
ATOM 1973 O O . GLY A 1 247 ? -18.910 -36.271 -13.728 1.00 71.92 432 GLY A O 1
ATOM 1974 N N . GLU A 1 248 ? -19.413 -35.546 -15.789 1.00 67.19 433 GLU A N 1
ATOM 1975 C CA . GLU A 1 248 ? -19.726 -34.194 -15.347 1.00 77.87 433 GLU A CA 1
ATOM 1976 C C . GLU A 1 248 ? -21.114 -34.082 -14.713 1.00 71.53 433 GLU A C 1
ATOM 1977 O O . GLU A 1 248 ? -21.545 -32.968 -14.399 1.00 82.12 433 GLU A O 1
ATOM 1983 N N . HIS A 1 249 ? -21.825 -35.205 -14.536 1.00 70.01 434 HIS A N 1
ATOM 1984 C CA . HIS A 1 249 ? -23.188 -35.178 -14.018 1.00 65.49 434 HIS A CA 1
ATOM 1985 C C . HIS A 1 249 ? -23.491 -36.269 -12.990 1.00 59.00 434 HIS A C 1
ATOM 1986 O O . HIS A 1 249 ? -24.664 -36.433 -12.631 1.00 56.91 434 HIS A O 1
ATOM 1993 N N . LEU A 1 250 ? -22.493 -37.040 -12.539 1.00 62.71 435 LEU A N 1
ATOM 1994 C CA . LEU A 1 250 ? -22.741 -38.177 -11.648 1.00 66.52 435 LEU A CA 1
ATOM 1995 C C . LEU A 1 250 ? -23.565 -37.787 -10.425 1.00 69.85 435 LEU A C 1
ATOM 1996 O O . LEU A 1 250 ? -24.659 -38.317 -10.202 1.00 75.19 435 LEU A O 1
ATOM 2001 N N . THR A 1 251 ? -23.048 -36.859 -9.614 1.00 71.22 436 THR A N 1
ATOM 2002 C CA . THR A 1 251 ? -23.760 -36.471 -8.399 1.00 76.70 436 THR A CA 1
ATOM 2003 C C . THR A 1 251 ? -25.125 -35.876 -8.726 1.00 65.35 436 THR A C 1
ATOM 2004 O O . THR A 1 251 ? -26.115 -36.157 -8.041 1.00 60.82 436 THR A O 1
ATOM 2008 N N . ALA A 1 252 ? -25.202 -35.064 -9.781 1.00 53.53 437 ALA A N 1
ATOM 2009 C CA . ALA A 1 252 ? -26.475 -34.446 -10.133 1.00 56.99 437 ALA A CA 1
ATOM 2010 C C . ALA A 1 252 ? -27.514 -35.489 -10.537 1.00 64.59 437 ALA A C 1
ATOM 2011 O O . ALA A 1 252 ? -28.704 -35.319 -10.251 1.00 72.15 437 ALA A O 1
ATOM 2013 N N . ILE A 1 253 ? -27.093 -36.570 -11.195 1.00 67.84 438 ILE A N 1
ATOM 2014 C CA . ILE A 1 253 ? -28.038 -37.626 -11.547 1.00 69.25 438 ILE A CA 1
ATOM 2015 C C . ILE A 1 253 ? -28.567 -38.301 -10.286 1.00 65.90 438 ILE A C 1
ATOM 2016 O O . ILE A 1 253 ? -29.774 -38.530 -10.145 1.00 61.55 438 ILE A O 1
ATOM 2021 N N . LEU A 1 254 ? -27.674 -38.608 -9.340 1.00 61.66 439 LEU A N 1
ATOM 2022 C CA . LEU A 1 254 ? -28.078 -39.360 -8.154 1.00 70.90 439 LEU A CA 1
ATOM 2023 C C . LEU A 1 254 ? -29.008 -38.550 -7.256 1.00 72.38 439 LEU A C 1
ATOM 2024 O O . LEU A 1 254 ? -30.080 -39.032 -6.867 1.00 81.02 439 LEU A O 1
ATOM 2029 N N . GLN A 1 255 ? -28.633 -37.311 -6.927 1.00 70.86 440 GLN A N 1
ATOM 2030 C CA . GLN A 1 255 ? -29.469 -36.542 -6.018 1.00 75.18 440 GLN A CA 1
ATOM 2031 C C . GLN A 1 255 ? -30.796 -36.155 -6.655 1.00 65.29 440 GLN A C 1
ATOM 2032 O O . GLN A 1 255 ? -31.734 -35.802 -5.932 1.00 70.06 440 GLN A O 1
ATOM 2038 N N . LYS A 1 256 ? -30.915 -36.264 -7.975 1.00 69.91 441 LYS A N 1
ATOM 2039 C CA . LYS A 1 256 ? -32.150 -35.930 -8.667 1.00 64.84 441 LYS A CA 1
ATOM 2040 C C . LYS A 1 256 ? -33.034 -37.153 -8.875 1.00 67.44 441 LYS A C 1
ATOM 2041 O O . LYS A 1 256 ? -34.264 -37.019 -8.926 1.00 77.41 441 LYS A O 1
ATOM 2047 N N . GLY A 1 257 ? -32.445 -38.345 -8.971 1.00 67.84 442 GLY A N 1
ATOM 2048 C CA . GLY A 1 257 ? -33.217 -39.518 -9.334 1.00 68.70 442 GLY A CA 1
ATOM 2049 C C . GLY A 1 257 ? -32.994 -40.804 -8.557 1.00 64.79 442 GLY A C 1
ATOM 2050 O O . GLY A 1 257 ? -33.839 -41.701 -8.625 1.00 63.05 442 GLY A O 1
ATOM 2051 N N . LEU A 1 258 ? -31.879 -40.933 -7.831 1.00 60.03 443 LEU A N 1
ATOM 2052 C CA . LEU A 1 258 ? -31.547 -42.219 -7.217 1.00 60.81 443 LEU A CA 1
ATOM 2053 C C . LEU A 1 258 ? -32.566 -42.628 -6.159 1.00 72.35 443 LEU A C 1
ATOM 2054 O O . LEU A 1 258 ? -33.043 -43.769 -6.152 1.00 75.03 443 LEU A O 1
ATOM 2059 N N . ASN A 1 259 ? -32.903 -41.712 -5.245 1.00 79.32 444 ASN A N 1
ATOM 2060 C CA . ASN A 1 259 ? -33.861 -42.032 -4.185 1.00 66.38 444 ASN A CA 1
ATOM 2061 C C . ASN A 1 259 ? -35.195 -42.487 -4.760 1.00 58.64 444 ASN A C 1
ATOM 2062 O O . ASN A 1 259 ? -35.757 -43.502 -4.330 1.00 67.63 444 ASN A O 1
ATOM 2067 N N . ASN A 1 260 ? -35.715 -41.746 -5.740 1.00 59.47 445 ASN A N 1
ATOM 2068 C CA . ASN A 1 260 ? -36.978 -42.122 -6.363 1.00 63.40 445 ASN A CA 1
ATOM 2069 C C . ASN A 1 260 ? -36.873 -43.471 -7.062 1.00 65.26 445 ASN A C 1
ATOM 2070 O O . ASN A 1 260 ? -37.823 -44.262 -7.043 1.00 70.54 445 ASN A O 1
ATOM 2075 N N . LEU A 1 261 ? -35.722 -43.757 -7.678 1.00 65.85 446 LEU A N 1
ATOM 2076 C CA . LEU A 1 261 ? -35.548 -45.043 -8.346 1.00 63.29 446 LEU A CA 1
ATOM 2077 C C . LEU A 1 261 ? -35.579 -46.180 -7.336 1.00 61.22 446 LEU A C 1
ATOM 2078 O O . LEU A 1 261 ? -36.130 -47.254 -7.612 1.00 54.27 446 LEU A O 1
ATOM 2083 N N . LEU A 1 262 ? -34.993 -45.957 -6.156 1.00 57.01 447 LEU A N 1
ATOM 2084 C CA . LEU A 1 262 ? -34.981 -46.979 -5.118 1.00 59.26 447 LEU A CA 1
ATOM 2085 C C . LEU A 1 262 ? -36.338 -47.087 -4.429 1.00 67.61 447 LEU A C 1
ATOM 2086 O O . LEU A 1 262 ? -36.805 -48.199 -4.155 1.00 63.76 447 LEU A O 1
ATOM 2091 N N . ASP A 1 263 ? -36.990 -45.953 -4.148 1.00 73.22 448 ASP A N 1
ATOM 2092 C CA . ASP A 1 263 ? -38.280 -46.001 -3.464 1.00 65.66 448 ASP A CA 1
ATOM 2093 C C . ASP A 1 263 ? -39.351 -46.655 -4.319 1.00 60.35 448 ASP A C 1
ATOM 2094 O O . ASP A 1 263 ? -40.310 -47.224 -3.784 1.00 54.10 448 ASP A O 1
ATOM 2099 N N . GLU A 1 264 ? -39.195 -46.607 -5.634 1.00 71.43 449 GLU A N 1
ATOM 2100 C CA . GLU A 1 264 ? -40.169 -47.177 -6.544 1.00 69.66 449 GLU A CA 1
ATOM 2101 C C . GLU A 1 264 ? -39.728 -48.498 -7.117 1.00 64.93 449 GLU A C 1
ATOM 2102 O O . GLU A 1 264 ? -40.466 -49.073 -7.918 1.00 62.05 449 GLU A O 1
ATOM 2108 N N . ASN A 1 265 ? -38.552 -48.983 -6.727 1.00 61.58 450 ASN A N 1
ATOM 2109 C CA . ASN A 1 265 ? -38.108 -50.324 -7.069 1.00 60.86 450 ASN A CA 1
ATOM 2110 C C . ASN A 1 265 ? -38.064 -50.475 -8.587 1.00 61.75 450 ASN A C 1
ATOM 2111 O O . ASN A 1 265 ? -38.594 -51.426 -9.168 1.00 65.68 450 ASN A O 1
ATOM 2116 N N . ARG A 1 266 ? -37.420 -49.505 -9.234 1.00 64.42 451 ARG A N 1
ATOM 2117 C CA . ARG A 1 266 ? -37.349 -49.464 -10.691 1.00 67.13 451 ARG A CA 1
ATOM 2118 C C . ARG A 1 266 ? -36.047 -50.157 -11.067 1.00 57.67 451 ARG A C 1
ATOM 2119 O O . ARG A 1 266 ? -35.004 -49.543 -11.303 1.00 56.77 451 ARG A O 1
ATOM 2127 N N . ILE A 1 267 ? -36.143 -51.486 -11.099 1.00 59.11 452 ILE A N 1
ATOM 2128 C CA . ILE A 1 267 ? -34.985 -52.365 -11.224 1.00 61.92 452 ILE A CA 1
ATOM 2129 C C . ILE A 1 267 ? -34.263 -52.127 -12.548 1.00 63.30 452 ILE A C 1
ATOM 2130 O O . ILE A 1 267 ? -33.029 -52.059 -12.595 1.00 54.23 452 ILE A O 1
ATOM 2135 N N . GLN A 1 268 ? -35.019 -52.011 -13.646 1.00 64.59 453 GLN A N 1
ATOM 2136 C CA . GLN A 1 268 ? -34.402 -51.849 -14.961 1.00 67.72 453 GLN A CA 1
ATOM 2137 C C . GLN A 1 268 ? -33.583 -50.568 -15.021 1.00 68.20 453 GLN A C 1
ATOM 2138 O O . GLN A 1 268 ? -32.427 -50.572 -15.458 1.00 71.94 453 GLN A O 1
ATOM 2144 N N . ASP A 1 269 ? -34.170 -49.460 -14.572 1.00 68.47 454 ASP A N 1
ATOM 2145 C CA . ASP A 1 269 ? -33.456 -48.190 -14.554 1.00 63.54 454 ASP A CA 1
ATOM 2146 C C . ASP A 1 269 ? -32.273 -48.240 -13.600 1.00 58.70 454 ASP A C 1
ATOM 2147 O O . ASP A 1 269 ? -31.261 -47.562 -13.820 1.00 64.34 454 ASP A O 1
ATOM 2152 N N . LEU A 1 270 ? -32.395 -49.035 -12.531 1.00 58.98 455 LEU A N 1
ATOM 2153 C CA . LEU A 1 270 ? -31.311 -49.212 -11.571 1.00 62.86 455 LEU A CA 1
ATOM 2154 C C . LEU A 1 270 ? -30.174 -50.042 -12.155 1.00 65.23 455 LEU A C 1
ATOM 2155 O O . LEU A 1 270 ? -28.996 -49.742 -11.920 1.00 64.23 455 LEU A O 1
ATOM 2160 N N . SER A 1 271 ? -30.507 -51.095 -12.912 1.00 62.07 456 SER A N 1
ATOM 2161 C CA . SER A 1 271 ? -29.475 -51.885 -13.579 1.00 65.39 456 SER A CA 1
ATOM 2162 C C . SER A 1 271 ? -28.707 -51.039 -14.583 1.00 64.69 456 SER A C 1
ATOM 2163 O O . SER A 1 271 ? -27.475 -51.121 -14.667 1.00 65.43 456 SER A O 1
ATOM 2166 N N . LEU A 1 272 ? -29.427 -50.222 -15.358 1.00 59.72 457 LEU A N 1
ATOM 2167 C CA . LEU A 1 272 ? -28.788 -49.364 -16.352 1.00 60.85 457 LEU A CA 1
ATOM 2168 C C . LEU A 1 272 ? -27.920 -48.301 -15.695 1.00 60.19 457 LEU A C 1
ATOM 2169 O O . LEU A 1 272 ? -26.806 -48.029 -16.160 1.00 59.21 457 LEU A O 1
ATOM 2174 N N . LEU A 1 273 ? -28.416 -47.699 -14.609 1.00 60.61 458 LEU A N 1
ATOM 2175 C CA . LEU A 1 273 ? -27.642 -46.712 -13.864 1.00 59.45 458 LEU A CA 1
ATOM 2176 C C . LEU A 1 273 ? -26.295 -47.284 -13.457 1.00 56.01 458 LEU A C 1
ATOM 2177 O O . LEU A 1 273 ? -25.260 -46.616 -13.572 1.00 59.33 458 LEU A O 1
ATOM 2182 N N . TYR A 1 274 ? -26.292 -48.538 -13.003 1.00 52.80 459 TYR A N 1
ATOM 2183 C CA . TYR A 1 274 ? -25.053 -49.174 -12.576 1.00 59.30 459 TYR A CA 1
ATOM 2184 C C . TYR A 1 274 ? -24.139 -49.451 -13.762 1.00 59.38 459 TYR A C 1
ATOM 2185 O O . TYR A 1 274 ? -22.918 -49.273 -13.661 1.00 58.06 459 TYR A O 1
ATOM 2194 N N . GLN A 1 275 ? -24.708 -49.887 -14.891 1.00 58.62 460 GLN A N 1
ATOM 2195 C CA . GLN A 1 275 ? -23.897 -50.127 -16.083 1.00 58.31 460 GLN A CA 1
ATOM 2196 C C . GLN A 1 275 ? -23.257 -48.838 -16.567 1.00 60.91 460 GLN A C 1
ATOM 2197 O O . GLN A 1 275 ? -22.064 -48.805 -16.891 1.00 72.25 460 GLN A O 1
ATOM 2203 N N . LEU A 1 276 ? -24.034 -47.755 -16.609 1.00 59.88 461 LEU A N 1
ATOM 2204 C CA . LEU A 1 276 ? -23.496 -46.496 -17.107 1.00 55.36 461 LEU A CA 1
ATOM 2205 C C . LEU A 1 276 ? -22.468 -45.924 -16.145 1.00 56.99 461 LEU A C 1
ATOM 2206 O O . LEU A 1 276 ? -21.438 -45.393 -16.577 1.00 63.52 461 LEU A O 1
ATOM 2211 N N . PHE A 1 277 ? -22.734 -46.009 -14.840 1.00 66.94 462 PHE A N 1
ATOM 2212 C CA . PHE A 1 277 ? -21.783 -45.484 -13.867 1.00 65.03 462 PHE A CA 1
ATOM 2213 C C . PHE A 1 277 ? -20.501 -46.308 -13.818 1.00 59.76 462 PHE A C 1
ATOM 2214 O O . PHE A 1 277 ? -19.442 -45.770 -13.479 1.00 65.48 462 PHE A O 1
ATOM 2222 N N . SER A 1 278 ? -20.568 -47.601 -14.155 1.00 60.55 463 SER A N 1
ATOM 2223 C CA . SER A 1 278 ? -19.364 -48.429 -14.185 1.00 65.40 463 SER A CA 1
ATOM 2224 C C . SER A 1 278 ? -18.351 -47.937 -15.208 1.00 63.66 463 SER A C 1
ATOM 2225 O O . SER A 1 278 ? -17.163 -48.257 -15.100 1.00 73.75 463 SER A O 1
ATOM 2228 N N . ARG A 1 279 ? -18.794 -47.164 -16.193 1.00 64.11 464 ARG A N 1
ATOM 2229 C CA . ARG A 1 279 ? -17.915 -46.713 -17.258 1.00 75.69 464 ARG A CA 1
ATOM 2230 C C . ARG A 1 279 ? -17.020 -45.562 -16.825 1.00 80.54 464 ARG A C 1
ATOM 2231 O O . ARG A 1 279 ? -16.046 -45.260 -17.524 1.00 93.93 464 ARG A O 1
ATOM 2239 N N . VAL A 1 280 ? -17.332 -44.909 -15.705 1.00 77.71 465 VAL A N 1
ATOM 2240 C CA . VAL A 1 280 ? -16.743 -43.621 -15.361 1.00 81.23 465 VAL A CA 1
ATOM 2241 C C . VAL A 1 280 ? -15.956 -43.725 -14.065 1.00 82.68 465 VAL A C 1
ATOM 2242 O O . VAL A 1 280 ? -16.355 -44.420 -13.125 1.00 100.16 465 VAL A O 1
ATOM 2246 N N . ARG A 1 281 ? -14.832 -43.015 -14.017 1.00 97.26 466 ARG A N 1
ATOM 2247 C CA . ARG A 1 281 ? -14.041 -42.973 -12.799 1.00 92.81 466 ARG A CA 1
ATOM 2248 C C . ARG A 1 281 ? -14.842 -42.315 -11.683 1.00 90.32 466 ARG A C 1
ATOM 2249 O O . ARG A 1 281 ? -15.345 -41.202 -11.842 1.00 98.37 466 ARG A O 1
ATOM 2257 N N . GLY A 1 282 ? -14.955 -43.005 -10.550 1.00 91.19 467 GLY A N 1
ATOM 2258 C CA . GLY A 1 282 ? -15.705 -42.513 -9.416 1.00 93.73 467 GLY A CA 1
ATOM 2259 C C . GLY A 1 282 ? -17.197 -42.778 -9.461 1.00 92.42 467 GLY A C 1
ATOM 2260 O O . GLY A 1 282 ? -17.913 -42.353 -8.540 1.00 104.98 467 GLY A O 1
ATOM 2261 N N . GLY A 1 283 ? -17.694 -43.465 -10.490 1.00 84.19 468 GLY A N 1
ATOM 2262 C CA . GLY A 1 283 ? -19.123 -43.656 -10.658 1.00 83.72 468 GLY A CA 1
ATOM 2263 C C . GLY A 1 283 ? -19.724 -44.629 -9.666 1.00 81.49 468 GLY A C 1
ATOM 2264 O O . GLY A 1 283 ? -20.669 -44.287 -8.949 1.00 78.50 468 GLY A O 1
ATOM 2265 N N . VAL A 1 284 ? -19.189 -45.852 -9.620 1.00 72.58 469 VAL A N 1
ATOM 2266 C CA . VAL A 1 284 ? -19.626 -46.808 -8.610 1.00 76.92 469 VAL A CA 1
ATOM 2267 C C . VAL A 1 284 ? -19.392 -46.226 -7.224 1.00 80.61 469 VAL A C 1
ATOM 2268 O O . VAL A 1 284 ? -20.128 -46.525 -6.274 1.00 79.51 469 VAL A O 1
ATOM 2272 N N . GLN A 1 285 ? -18.366 -45.385 -7.090 1.00 89.43 470 GLN A N 1
ATOM 2273 C CA . GLN A 1 285 ? -18.038 -44.780 -5.804 1.00 85.16 470 G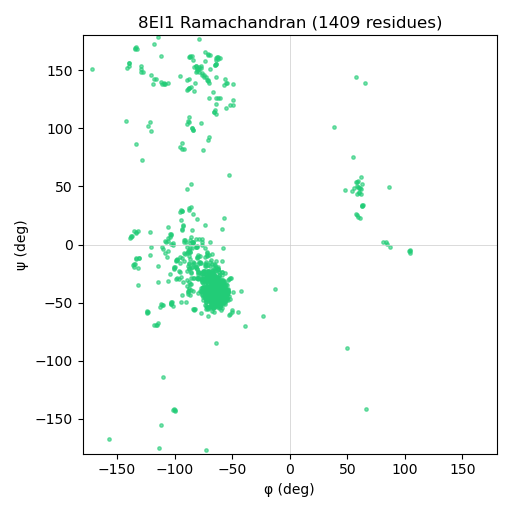LN A CA 1
ATOM 2274 C C . GLN A 1 285 ? -19.106 -43.816 -5.319 1.00 82.00 470 GLN A C 1
ATOM 2275 O O . GLN A 1 285 ? -19.617 -43.949 -4.200 1.00 84.50 470 GLN A O 1
ATOM 2281 N N . VAL A 1 286 ? -19.455 -42.834 -6.149 1.00 78.68 471 VAL A N 1
ATOM 2282 C CA . VAL A 1 286 ? -20.463 -41.858 -5.754 1.00 73.78 471 VAL A CA 1
ATOM 2283 C C . VAL A 1 286 ? -21.802 -42.543 -5.513 1.00 75.31 471 VAL A C 1
ATOM 2284 O O . VAL A 1 286 ? -22.556 -42.166 -4.607 1.00 77.40 471 VAL A O 1
ATOM 2288 N N . LEU A 1 287 ? -22.112 -43.569 -6.311 1.00 69.18 472 LEU A N 1
ATOM 2289 C CA . LEU A 1 287 ? -23.338 -44.329 -6.100 1.00 64.29 472 LEU A CA 1
ATOM 2290 C C . LEU A 1 287 ? -23.319 -45.047 -4.756 1.00 63.47 472 LEU A C 1
ATOM 2291 O O . LEU A 1 287 ? -24.315 -45.036 -4.022 1.00 82.64 472 LEU A O 1
ATOM 2296 N N . LEU A 1 288 ? -22.190 -45.667 -4.411 1.00 66.59 473 LEU A N 1
ATOM 2297 C CA . LEU A 1 288 ? -22.095 -46.388 -3.146 1.00 68.69 473 LEU A CA 1
ATOM 2298 C C . LEU A 1 288 ? -22.264 -45.451 -1.955 1.00 73.64 473 LEU A C 1
ATOM 2299 O O . LEU A 1 288 ? -22.869 -45.823 -0.942 1.00 71.60 473 LEU A O 1
ATOM 2304 N N . GLN A 1 289 ? -21.720 -44.237 -2.053 1.00 75.61 474 GLN A N 1
ATOM 2305 C CA . GLN A 1 289 ? -21.874 -43.268 -0.973 1.00 76.39 474 GLN A CA 1
ATOM 2306 C C . GLN A 1 289 ? -23.341 -42.882 -0.780 1.00 76.70 474 GLN A C 1
ATOM 2307 O O . GLN A 1 289 ? -23.818 -42.787 0.357 1.00 80.35 474 GLN A O 1
ATOM 2313 N N . GLN A 1 290 ? -24.071 -42.645 -1.880 1.00 64.11 475 GLN A N 1
ATOM 2314 C CA . GLN A 1 290 ? -25.487 -42.291 -1.798 1.00 71.87 475 GLN A CA 1
ATOM 2315 C C . GLN A 1 290 ? -26.375 -43.485 -1.471 1.00 70.20 475 GLN A C 1
ATOM 2316 O O . GLN A 1 290 ? -27.484 -43.302 -0.953 1.00 75.32 475 GLN A O 1
ATOM 2322 N N . TRP A 1 291 ? -25.914 -44.697 -1.770 1.00 62.68 476 TRP A N 1
ATOM 2323 C CA . TRP A 1 291 ? -26.584 -45.897 -1.289 1.00 63.20 476 TRP A CA 1
ATOM 2324 C C . TRP A 1 291 ? -26.572 -45.949 0.237 1.00 69.25 476 TRP A C 1
ATOM 2325 O O . TRP A 1 291 ? -27.571 -46.326 0.865 1.00 70.69 476 TRP A O 1
ATOM 2336 N N . ILE A 1 292 ? -25.443 -45.578 0.849 1.00 65.88 477 ILE A N 1
ATOM 2337 C CA . ILE A 1 292 ? -25.354 -45.485 2.307 1.00 68.73 477 ILE A CA 1
ATOM 2338 C C . ILE A 1 292 ? -26.328 -44.438 2.843 1.00 69.64 477 ILE A C 1
ATOM 2339 O O . ILE A 1 292 ? -27.069 -44.684 3.804 1.00 66.07 477 ILE A O 1
ATOM 2344 N N . GLU A 1 293 ? -26.325 -43.244 2.243 1.00 69.56 478 GLU A N 1
ATOM 2345 C CA . GLU A 1 293 ? -27.206 -42.177 2.711 1.00 72.09 478 GLU A CA 1
ATOM 2346 C C . GLU A 1 293 ? -28.667 -42.572 2.601 1.00 62.64 478 GLU A C 1
ATOM 2347 O O . GLU A 1 293 ? -29.486 -42.173 3.437 1.00 74.45 478 GLU A O 1
ATOM 2353 N N . TYR A 1 294 ? -29.001 -43.380 1.596 1.00 59.89 479 TYR A N 1
ATOM 2354 C CA . TYR A 1 294 ? -30.375 -43.825 1.418 1.00 58.25 479 TYR A CA 1
ATOM 2355 C C . TYR A 1 294 ? -30.787 -44.778 2.530 1.00 61.40 479 TYR A C 1
ATOM 2356 O O . TYR A 1 294 ? -31.918 -44.715 3.029 1.00 69.76 479 TYR A O 1
ATOM 2365 N N . ILE A 1 295 ? -29.874 -45.664 2.931 1.00 58.40 480 ILE A N 1
ATOM 2366 C CA . ILE A 1 295 ? -30.173 -46.626 3.985 1.00 60.88 480 ILE A CA 1
ATOM 2367 C C . ILE A 1 295 ? -30.209 -45.932 5.344 1.00 59.65 480 ILE A C 1
ATOM 2368 O O . ILE A 1 295 ? -31.095 -46.196 6.168 1.00 57.01 480 ILE A O 1
ATOM 2373 N N . LYS A 1 296 ? -29.244 -45.044 5.608 1.00 54.61 481 LYS A N 1
ATOM 2374 C CA . LYS A 1 296 ? -29.305 -44.241 6.826 1.00 60.74 481 LYS A CA 1
ATOM 2375 C C . LYS A 1 296 ? -30.601 -43.437 6.871 1.00 62.84 481 LYS A C 1
ATOM 2376 O O . LYS A 1 296 ? -31.202 -43.267 7.939 1.00 64.77 481 LYS A O 1
ATOM 2382 N N . ALA A 1 297 ? -31.045 -42.933 5.717 1.00 63.70 482 ALA A N 1
ATOM 2383 C CA . ALA A 1 297 ? -32.334 -42.251 5.648 1.00 60.58 482 ALA A CA 1
ATOM 2384 C C . ALA A 1 297 ? -33.469 -43.205 6.004 1.00 59.89 482 ALA A C 1
ATOM 2385 O O . ALA A 1 297 ? -34.368 -42.856 6.777 1.00 59.79 482 ALA A O 1
ATOM 2387 N N . PHE A 1 298 ? -33.459 -44.409 5.423 1.00 62.08 483 PHE A N 1
ATOM 2388 C CA . PHE A 1 298 ? -34.516 -45.377 5.706 1.00 62.63 483 PHE A CA 1
ATOM 2389 C C . PHE A 1 298 ? -34.587 -45.707 7.187 1.00 66.20 483 PHE A C 1
ATOM 2390 O O . PHE A 1 298 ? -35.678 -45.808 7.761 1.00 74.75 483 PHE A O 1
ATOM 2398 N N . GLY A 1 299 ? -33.431 -45.888 7.819 1.00 65.63 484 GLY A N 1
ATOM 2399 C CA . GLY A 1 299 ? -33.424 -46.176 9.237 1.00 64.50 484 GLY A CA 1
ATOM 2400 C C . GLY A 1 299 ? -34.031 -45.044 10.035 1.00 64.77 484 GLY A C 1
ATOM 2401 O O . GLY A 1 299 ? -34.772 -45.273 10.995 1.00 63.71 484 GLY A O 1
ATOM 2402 N N . SER A 1 300 ? -33.730 -43.803 9.644 1.00 66.89 485 SER A N 1
ATOM 2403 C CA . SER A 1 300 ? -34.194 -42.656 10.409 1.00 57.85 485 SER A CA 1
ATOM 2404 C C . SER A 1 300 ? -35.679 -42.366 10.257 1.00 57.95 485 SER A C 1
ATOM 2405 O O . SER A 1 300 ? -36.233 -41.693 11.124 1.00 68.59 485 SER A O 1
ATOM 2408 N N . THR A 1 301 ? -36.358 -42.896 9.239 1.00 60.11 486 THR A N 1
ATOM 2409 C CA . THR A 1 301 ? -37.796 -42.662 9.133 1.00 72.68 486 THR A CA 1
ATOM 2410 C C . THR A 1 301 ? -38.641 -43.813 9.654 1.00 69.58 486 THR A C 1
ATOM 2411 O O . THR A 1 301 ? -39.842 -43.621 9.883 1.00 84.37 486 THR A O 1
ATOM 2415 N N . ILE A 1 302 ? -38.048 -44.982 9.886 1.00 61.59 487 ILE A N 1
ATOM 2416 C CA . ILE A 1 302 ? -38.826 -46.097 10.406 1.00 70.34 487 ILE A CA 1
ATOM 2417 C C . ILE A 1 302 ? -38.880 -46.082 11.931 1.00 74.30 487 ILE A C 1
ATOM 2418 O O . ILE A 1 302 ? -39.791 -46.688 12.517 1.00 68.09 487 ILE A O 1
ATOM 2423 N N . VAL A 1 303 ? -37.928 -45.407 12.589 1.00 61.15 488 VAL A N 1
ATOM 2424 C CA . VAL A 1 303 ? -38.008 -45.119 14.022 1.00 70.45 488 VAL A CA 1
ATOM 2425 C C . VAL A 1 303 ? -38.780 -43.840 14.341 1.00 72.86 488 VAL A C 1
ATOM 2426 O O . VAL A 1 303 ? -39.105 -43.606 15.515 1.00 76.01 488 VAL A O 1
ATOM 2430 N N . ILE A 1 304 ? -39.067 -42.995 13.349 1.00 71.21 489 ILE A N 1
ATOM 2431 C CA . ILE A 1 304 ? -39.864 -41.788 13.584 1.00 70.02 489 ILE A CA 1
ATOM 2432 C C . ILE A 1 304 ? -41.351 -42.066 13.433 1.00 68.27 489 ILE A C 1
ATOM 2433 O O . ILE A 1 304 ? -42.163 -41.586 14.227 1.00 70.67 489 ILE A O 1
ATOM 2438 N N . ASN A 1 305 ? -41.716 -42.809 12.436 1.00 75.51 490 ASN A N 1
ATOM 2439 C CA . ASN A 1 305 ? -43.097 -43.101 12.080 1.00 82.78 490 ASN A CA 1
ATOM 2440 C C . ASN A 1 305 ? -43.585 -44.345 12.811 1.00 80.62 490 ASN A C 1
ATOM 2441 O O . ASN A 1 305 ? -42.896 -45.374 12.800 1.00 86.59 490 ASN A O 1
ATOM 2446 N N . PRO A 1 306 ? -44.774 -44.297 13.420 1.00 83.16 491 PRO A N 1
ATOM 2447 C CA . PRO A 1 306 ? -45.295 -45.490 14.100 1.00 92.40 491 PRO A CA 1
ATOM 2448 C C . PRO A 1 306 ? -45.776 -46.540 13.136 1.00 92.87 491 PRO A C 1
ATOM 2449 O O . PRO A 1 306 ? -45.892 -47.704 13.536 1.00 93.52 491 PRO A O 1
ATOM 2453 N N . GLU A 1 307 ? -46.034 -46.153 11.884 1.00 99.16 492 GLU A N 1
ATOM 2454 C CA . GLU A 1 307 ? -46.358 -47.047 10.781 1.00 129.41 492 GLU A CA 1
ATOM 2455 C C . GLU A 1 307 ? -47.248 -48.209 11.203 1.00 130.83 492 GLU A C 1
ATOM 2456 O O . GLU A 1 307 ? -46.765 -49.232 11.701 1.00 141.07 492 GLU A O 1
ATOM 2458 N N . LYS A 1 308 ? -48.534 -48.109 10.913 1.00 136.74 493 LYS A N 1
ATOM 2459 C CA . LYS A 1 308 ? -49.508 -49.030 11.463 1.00 136.77 493 LYS A CA 1
ATOM 2460 C C . LYS A 1 308 ? -49.986 -50.031 10.430 1.00 123.60 493 LYS A C 1
ATOM 2461 O O . LYS A 1 308 ? -50.842 -50.865 10.745 1.00 122.73 493 LYS A O 1
ATOM 2463 N N . ASP A 1 309 ? -49.435 -49.992 9.216 1.00 125.43 494 ASP A N 1
ATOM 2464 C CA . ASP A 1 309 ? -49.846 -50.958 8.209 1.00 128.94 494 ASP A CA 1
ATOM 2465 C C . ASP A 1 309 ? -49.312 -52.339 8.563 1.00 118.63 494 ASP A C 1
ATOM 2466 O O . ASP A 1 309 ? -50.098 -53.251 8.840 1.00 111.23 494 ASP A O 1
ATOM 2468 N N . LYS A 1 310 ? -47.994 -52.496 8.631 1.00 117.42 495 LYS A N 1
ATOM 2469 C CA . LYS A 1 310 ? -47.400 -53.744 9.087 1.00 105.77 495 LYS A CA 1
ATOM 2470 C C . LYS A 1 310 ? -46.597 -53.493 10.357 1.00 104.27 495 LYS A C 1
ATOM 2471 O O . LYS A 1 310 ? -46.363 -52.350 10.760 1.00 93.92 495 LYS A O 1
ATOM 2473 N N . THR A 1 311 ? -46.138 -54.581 10.966 1.00 81.12 496 THR A N 1
ATOM 2474 C CA . THR A 1 311 ? -45.263 -54.478 12.122 1.00 77.36 496 THR A CA 1
ATOM 2475 C C . THR A 1 311 ? -43.871 -54.048 11.669 1.00 89.68 496 THR A C 1
ATOM 2476 O O . THR A 1 311 ? -43.495 -54.213 10.505 1.00 94.59 496 THR A O 1
ATOM 2480 N N . MET A 1 312 ? -43.102 -53.476 12.599 1.00 86.99 497 MET A N 1
ATOM 2481 C CA . MET A 1 312 ? -41.804 -52.932 12.213 1.00 81.42 497 MET A CA 1
ATOM 2482 C C . MET A 1 312 ? -40.868 -54.033 11.741 1.00 82.11 497 MET A C 1
ATOM 2483 O O . MET A 1 312 ? -40.083 -53.835 10.806 1.00 81.55 497 MET A O 1
ATOM 2488 N N . ARG A 1 313 ? -40.951 -55.205 12.365 1.00 79.99 498 ARG A N 1
ATOM 2489 C CA . ARG A 1 313 ? -40.166 -56.338 11.904 1.00 80.39 498 ARG A CA 1
ATOM 2490 C C . ARG A 1 313 ? -40.597 -56.739 10.493 1.00 77.12 498 ARG A C 1
ATOM 2491 O O . ARG A 1 313 ? -39.763 -57.103 9.656 1.00 76.64 498 ARG A O 1
ATOM 2499 N N . GLN A 1 314 ? -41.901 -56.632 10.202 1.00 73.41 499 GLN A N 1
ATOM 2500 C CA . GLN A 1 314 ? -42.404 -56.916 8.861 1.00 83.21 499 GLN A CA 1
ATOM 2501 C C . GLN A 1 314 ? -41.875 -55.896 7.860 1.00 76.62 499 GLN A C 1
ATOM 2502 O O . GLN A 1 314 ? -41.356 -56.254 6.795 1.00 71.97 499 GLN A O 1
ATOM 2508 N N . GLU A 1 315 ? -42.010 -54.613 8.196 1.00 82.05 500 GLU A N 1
ATOM 2509 C CA . GLU A 1 315 ? -41.504 -53.542 7.347 1.00 82.77 500 GLU A CA 1
ATOM 2510 C C . GLU A 1 315 ? -39.985 -53.609 7.195 1.00 73.55 500 GLU A C 1
ATOM 2511 O O . GLU A 1 315 ? -39.452 -53.353 6.109 1.00 74.07 500 GLU A O 1
ATOM 2517 N N . LEU A 1 316 ? -39.270 -53.970 8.268 1.00 70.81 501 LEU A N 1
ATOM 2518 C CA . LEU A 1 316 ? -37.819 -54.130 8.177 1.00 71.41 501 LEU A CA 1
ATOM 2519 C C . LEU A 1 316 ? -37.417 -55.366 7.383 1.00 67.62 501 LEU A C 1
ATOM 2520 O O . LEU A 1 316 ? -36.313 -55.404 6.831 1.00 70.15 501 LEU A O 1
ATOM 2525 N N . ASP A 1 317 ? -38.298 -56.363 7.265 1.00 72.27 502 ASP A N 1
ATOM 2526 C CA . ASP A 1 317 ? -37.932 -57.560 6.516 1.00 73.86 502 ASP A CA 1
ATOM 2527 C C . ASP A 1 317 ? -38.249 -57.407 5.038 1.00 72.20 502 ASP A C 1
ATOM 2528 O O . ASP A 1 317 ? -37.534 -57.961 4.194 1.00 68.50 502 ASP A O 1
ATOM 2533 N N . ASP A 1 318 ? -39.303 -56.657 4.713 1.00 69.38 503 ASP A N 1
ATOM 2534 C CA . ASP A 1 318 ? -39.582 -56.337 3.320 1.00 72.53 503 ASP A CA 1
ATOM 2535 C C . ASP A 1 318 ? -38.492 -55.450 2.737 1.00 71.55 503 ASP A C 1
ATOM 2536 O O . ASP A 1 318 ? -38.082 -55.638 1.586 1.00 70.88 503 ASP A O 1
ATOM 2541 N N . PHE A 1 319 ? -38.004 -54.481 3.517 1.00 65.46 504 PHE A N 1
ATOM 2542 C CA . PHE A 1 319 ? -36.927 -53.627 3.028 1.00 64.91 504 PHE A CA 1
ATOM 2543 C C . PHE A 1 319 ? -35.683 -54.448 2.709 1.00 70.08 504 PHE A C 1
ATOM 2544 O O . PHE A 1 319 ? -35.014 -54.208 1.698 1.00 75.70 504 PHE A O 1
ATOM 2552 N N . LYS A 1 320 ? -35.357 -55.419 3.563 1.00 66.63 505 LYS A N 1
ATOM 2553 C CA . LYS A 1 320 ? -34.173 -56.237 3.328 1.00 69.36 505 LYS A CA 1
ATOM 2554 C C . LYS A 1 320 ? -34.318 -57.089 2.067 1.00 71.87 505 LYS A C 1
ATOM 2555 O O . LYS A 1 320 ? -33.356 -57.238 1.305 1.00 54.43 505 LYS A O 1
ATOM 2561 N N . ASP A 1 321 ? -35.508 -57.648 1.818 1.00 71.03 506 ASP A N 1
ATOM 2562 C CA . ASP A 1 321 ? -35.728 -58.402 0.583 1.00 74.94 506 ASP A CA 1
ATOM 2563 C C . ASP A 1 321 ? -35.600 -57.502 -0.637 1.00 69.82 506 ASP A C 1
ATOM 2564 O O . ASP A 1 321 ? -34.859 -57.810 -1.579 1.00 61.54 506 ASP A O 1
ATOM 2569 N N . LYS A 1 322 ? -36.307 -56.371 -0.620 1.00 64.16 507 LYS A N 1
ATOM 2570 C CA . LYS A 1 322 ? -36.254 -55.411 -1.715 1.00 65.02 507 LYS A CA 1
ATOM 2571 C C . LYS A 1 322 ? -34.829 -54.977 -2.010 1.00 64.59 507 LYS A C 1
ATOM 2572 O O . LYS A 1 322 ? -34.391 -54.975 -3.166 1.00 80.56 507 LYS A O 1
ATOM 2578 N N . VAL A 1 323 ? -34.085 -54.618 -0.965 1.00 64.95 508 VAL A N 1
ATOM 2579 C CA . VAL A 1 323 ? -32.737 -54.090 -1.145 1.00 64.09 508 VAL A CA 1
ATOM 2580 C C . VAL A 1 323 ? -31.761 -55.194 -1.538 1.00 63.04 508 VAL A C 1
ATOM 2581 O O . VAL A 1 323 ? -30.860 -54.974 -2.358 1.00 62.35 508 VAL A O 1
ATOM 2585 N N . ASP A 1 324 ? -31.919 -56.397 -0.973 1.00 67.37 509 ASP A N 1
ATOM 2586 C CA . ASP A 1 324 ? -31.064 -57.506 -1.390 1.00 69.19 509 ASP A CA 1
ATOM 2587 C C . ASP A 1 324 ? -31.240 -57.784 -2.870 1.00 69.39 509 ASP A C 1
ATOM 2588 O O . ASP A 1 324 ? -30.268 -58.033 -3.590 1.00 77.19 509 ASP A O 1
ATOM 2593 N N . HIS A 1 325 ? -32.482 -57.716 -3.338 1.00 72.13 510 HIS A N 1
ATOM 2594 C CA . HIS A 1 325 ? -32.777 -57.980 -4.735 1.00 74.67 510 HIS A CA 1
ATOM 2595 C C . HIS A 1 325 ? -32.121 -56.961 -5.652 1.00 70.55 510 HIS A C 1
ATOM 2596 O O . HIS A 1 325 ? -31.638 -57.312 -6.734 1.00 72.72 510 HIS A O 1
ATOM 2603 N N . ILE A 1 326 ? -32.126 -55.688 -5.251 1.00 60.45 511 ILE A N 1
ATOM 2604 C CA . ILE A 1 326 ? -31.524 -54.641 -6.068 1.00 57.14 511 ILE A CA 1
ATOM 2605 C C . ILE A 1 326 ? -30.014 -54.833 -6.139 1.00 60.68 511 ILE A C 1
ATOM 2606 O O . ILE A 1 326 ? -29.397 -54.647 -7.194 1.00 58.05 511 ILE A O 1
ATOM 2611 N N . ILE A 1 327 ? -29.398 -55.207 -5.015 1.00 69.09 512 ILE A N 1
ATOM 2612 C CA . ILE A 1 327 ? -27.978 -55.545 -5.006 1.00 67.19 512 ILE A CA 1
ATOM 2613 C C . ILE A 1 327 ? -27.718 -56.736 -5.921 1.00 69.47 512 ILE A C 1
ATOM 2614 O O . ILE A 1 327 ? -26.717 -56.780 -6.649 1.00 62.00 512 ILE A O 1
ATOM 2619 N N . ASP A 1 328 ? -28.636 -57.707 -5.915 1.00 67.83 513 ASP A N 1
ATOM 2620 C CA . ASP A 1 328 ? -28.427 -58.963 -6.628 1.00 75.19 513 ASP A CA 1
ATOM 2621 C C . ASP A 1 328 ? -28.423 -58.763 -8.140 1.00 77.10 513 ASP A C 1
ATOM 2622 O O . ASP A 1 328 ? -27.565 -59.310 -8.843 1.00 75.12 513 ASP A O 1
ATOM 2627 N N . ILE A 1 329 ? -29.370 -57.991 -8.655 1.00 68.16 514 ILE A N 1
ATOM 2628 C CA . ILE A 1 329 ? -29.571 -57.845 -10.089 1.00 62.73 514 ILE A CA 1
ATOM 2629 C C . ILE A 1 329 ? -29.022 -56.527 -10.613 1.00 68.69 514 ILE A C 1
ATOM 2630 O O . ILE A 1 329 ? -28.278 -56.504 -11.595 1.00 89.18 514 ILE A O 1
ATOM 2635 N N . CYS A 1 330 ? -29.370 -55.413 -9.967 1.00 65.87 515 CYS A N 1
ATOM 2636 C CA . CYS A 1 330 ? -28.960 -54.114 -10.489 1.00 62.68 515 CYS A CA 1
ATOM 2637 C C . CYS A 1 330 ? -27.471 -53.883 -10.274 1.00 64.76 515 CYS A C 1
ATOM 2638 O O . CYS A 1 330 ? -26.783 -53.371 -11.163 1.00 84.49 515 CYS A O 1
ATOM 2641 N N . PHE A 1 331 ? -26.955 -54.263 -9.109 1.00 62.01 516 PHE A N 1
ATOM 2642 C CA . PHE A 1 331 ? -25.567 -54.008 -8.756 1.00 71.99 516 PHE A CA 1
ATOM 2643 C C . PHE A 1 331 ? -24.702 -55.256 -8.881 1.00 74.82 516 PHE A C 1
ATOM 2644 O O . PHE A 1 331 ? -23.539 -55.238 -8.459 1.00 62.20 516 PHE A O 1
ATOM 2652 N N . LEU A 1 332 ? -25.257 -56.341 -9.434 1.00 80.65 517 LEU A N 1
ATOM 2653 C CA . LEU A 1 332 ? -24.493 -57.526 -9.833 1.00 70.83 517 LEU A CA 1
ATOM 2654 C C . LEU A 1 332 ? -23.784 -58.173 -8.643 1.00 66.76 517 LEU A C 1
ATOM 2655 O O . LEU A 1 332 ? -22.591 -58.483 -8.694 1.00 58.84 517 LEU A O 1
ATOM 2660 N N . LYS A 1 333 ? -24.536 -58.380 -7.561 1.00 69.05 518 LYS A N 1
ATOM 2661 C CA . LYS A 1 333 ? -24.050 -59.105 -6.390 1.00 68.97 518 LYS A CA 1
ATOM 2662 C C . LYS A 1 333 ? -22.813 -58.451 -5.779 1.00 67.37 518 LYS A C 1
ATOM 2663 O O . LYS A 1 333 ? -22.034 -59.121 -5.092 1.00 85.53 518 LYS A O 1
ATOM 2669 N N . ASN A 1 334 ? -22.616 -57.154 -6.011 1.00 63.18 519 ASN A N 1
ATOM 2670 C CA . ASN A 1 334 ? -21.382 -56.480 -5.616 1.00 62.82 519 ASN A CA 1
ATOM 2671 C C . ASN A 1 334 ? -21.258 -56.462 -4.092 1.00 73.53 519 ASN A C 1
ATOM 2672 O O . ASN A 1 334 ? -22.052 -55.812 -3.402 1.00 70.36 519 ASN A O 1
ATOM 2677 N N . GLU A 1 335 ? -20.247 -57.177 -3.579 1.00 72.53 520 GLU A N 1
ATOM 2678 C CA . GLU A 1 335 ? -19.999 -57.267 -2.141 1.00 73.66 520 GLU A CA 1
ATOM 2679 C C . GLU A 1 335 ? -19.900 -55.897 -1.482 1.00 75.48 520 GLU A C 1
ATOM 2680 O O . GLU A 1 335 ? -20.439 -55.694 -0.386 1.00 70.43 520 GLU A O 1
ATOM 2686 N N . LYS A 1 336 ? -19.170 -54.960 -2.106 1.00 69.48 521 LYS A N 1
ATOM 2687 C CA . LYS A 1 336 ? -18.978 -53.640 -1.506 1.00 70.83 521 LYS A CA 1
ATOM 2688 C C . LYS A 1 336 ? -20.303 -52.996 -1.123 1.00 73.45 521 LYS A C 1
ATOM 2689 O O . LYS A 1 336 ? -20.361 -52.225 -0.159 1.00 73.00 521 LYS A O 1
ATOM 2692 N N . PHE A 1 337 ? -21.379 -53.319 -1.845 1.00 67.09 522 PHE A N 1
ATOM 2693 C CA . PHE A 1 337 ? -22.698 -52.788 -1.516 1.00 65.96 522 PHE A CA 1
ATOM 2694 C C . PHE A 1 337 ? -23.376 -53.534 -0.373 1.00 68.73 522 PHE A C 1
ATOM 2695 O O . PHE A 1 337 ? -24.174 -52.933 0.356 1.00 69.99 522 PHE A O 1
ATOM 2703 N N . ILE A 1 338 ? -23.082 -54.823 -0.195 1.00 65.12 523 ILE A N 1
ATOM 2704 C CA . ILE A 1 338 ? -23.627 -55.557 0.944 1.00 66.40 523 ILE A CA 1
ATOM 2705 C C . ILE A 1 338 ? -22.978 -55.079 2.238 1.00 69.07 523 ILE A C 1
ATOM 2706 O O . ILE A 1 338 ? -23.658 -54.843 3.242 1.00 70.57 523 ILE A O 1
ATOM 2711 N N . ASN A 1 339 ? -21.651 -54.931 2.229 1.00 71.79 524 ASN A N 1
ATOM 2712 C CA . ASN A 1 339 ? -20.940 -54.445 3.407 1.00 77.44 524 ASN A CA 1
ATOM 2713 C C . ASN A 1 339 ? -21.391 -53.041 3.784 1.00 79.60 524 ASN A C 1
ATOM 2714 O O . ASN A 1 339 ? -21.536 -52.725 4.971 1.00 86.60 524 ASN A O 1
ATOM 2719 N N . ALA A 1 340 ? -21.618 -52.183 2.786 1.00 77.34 525 ALA A N 1
ATOM 2720 C CA . ALA A 1 340 ? -22.033 -50.815 3.075 1.00 78.41 525 ALA A CA 1
ATOM 2721 C C . ALA A 1 340 ? -23.399 -50.783 3.747 1.00 73.70 525 ALA A C 1
ATOM 2722 O O . ALA A 1 340 ? -23.653 -49.937 4.613 1.00 64.83 525 ALA A O 1
ATOM 2724 N N . MET A 1 341 ? -24.287 -51.705 3.368 1.00 67.28 526 MET A N 1
ATOM 2725 C CA . MET A 1 341 ? -25.594 -51.783 4.014 1.00 66.77 526 MET A CA 1
ATOM 2726 C C . MET A 1 341 ? -25.477 -52.285 5.450 1.00 67.55 526 MET A C 1
ATOM 2727 O O . MET A 1 341 ? -26.158 -51.775 6.347 1.00 75.69 526 MET A O 1
ATOM 2732 N N . LYS A 1 342 ? -24.609 -53.272 5.689 1.00 68.67 527 LYS A N 1
ATOM 2733 C CA . LYS A 1 342 ? -24.382 -53.747 7.051 1.00 71.67 527 LYS A CA 1
ATOM 2734 C C . LYS A 1 342 ? -23.791 -52.642 7.916 1.00 70.26 527 LYS A C 1
ATOM 2735 O O . LYS A 1 342 ? -24.256 -52.393 9.035 1.00 69.43 527 LYS A O 1
ATOM 2741 N N . GLU A 1 343 ? -22.727 -52.000 7.427 1.00 76.56 528 GLU A N 1
ATOM 2742 C CA . GLU A 1 343 ? -22.099 -50.914 8.170 1.00 76.51 528 GLU A CA 1
ATOM 2743 C C . GLU A 1 343 ? -23.082 -49.782 8.443 1.00 70.15 528 GLU A C 1
ATOM 2744 O O . GLU A 1 343 ? -23.007 -49.134 9.491 1.00 74.57 528 GLU A O 1
ATOM 2750 N N . ALA A 1 344 ? -24.006 -49.525 7.512 1.00 68.35 529 ALA A N 1
ATOM 2751 C CA . ALA A 1 344 ? -24.956 -48.432 7.691 1.00 64.76 529 ALA A CA 1
ATOM 2752 C C . ALA A 1 344 ? -25.942 -48.714 8.820 1.00 67.85 529 ALA A C 1
ATOM 2753 O O . ALA A 1 344 ? -26.165 -47.861 9.689 1.00 69.02 529 ALA A O 1
ATOM 2755 N N . PHE A 1 345 ? -26.539 -49.909 8.828 1.00 58.03 530 PHE A N 1
ATOM 2756 C CA . PHE A 1 345 ? -27.498 -50.244 9.876 1.00 60.50 530 PHE A CA 1
ATOM 2757 C C . PHE A 1 345 ? -26.817 -50.337 11.234 1.00 74.77 530 PHE A C 1
ATOM 2758 O O . PHE A 1 345 ? -27.399 -49.952 12.256 1.00 96.74 530 PHE A O 1
ATOM 2766 N N . GLU A 1 346 ? -25.581 -50.843 11.263 1.00 68.90 531 GLU A N 1
ATOM 2767 C CA . GLU A 1 346 ? -24.875 -51.003 12.527 1.00 65.04 531 GLU A CA 1
ATOM 2768 C C . GLU A 1 346 ? -24.331 -49.677 13.041 1.00 67.50 531 GLU A C 1
ATOM 2769 O O . GLU A 1 346 ? -24.235 -49.476 14.259 1.00 76.59 531 GLU A O 1
ATOM 2775 N N . THR A 1 347 ? -23.993 -48.756 12.136 1.00 58.51 532 THR A N 1
ATOM 2776 C CA . THR A 1 347 ? -23.624 -47.412 12.565 1.00 69.56 532 THR A CA 1
ATOM 2777 C C . THR A 1 347 ? -24.858 -46.617 12.971 1.00 72.16 532 THR A C 1
ATOM 2778 O O . THR A 1 347 ? -24.817 -45.845 13.937 1.00 70.59 532 THR A O 1
ATOM 2782 N N . PHE A 1 348 ? -25.976 -46.819 12.267 1.00 67.88 533 PHE A N 1
ATOM 2783 C CA . PHE A 1 348 ? -27.178 -46.051 12.570 1.00 61.73 533 PHE A CA 1
ATOM 2784 C C . PHE A 1 348 ? -27.707 -46.371 13.962 1.00 61.04 533 PHE A C 1
ATOM 2785 O O . PHE A 1 348 ? -28.201 -45.481 14.666 1.00 64.79 533 PHE A O 1
ATOM 2793 N N . ILE A 1 349 ? -27.623 -47.639 14.374 1.00 65.99 534 ILE A N 1
ATOM 2794 C CA . ILE A 1 349 ? -28.168 -48.023 15.670 1.00 64.50 534 ILE A CA 1
ATOM 2795 C C . ILE A 1 349 ? -27.297 -47.506 16.804 1.00 66.03 534 ILE A C 1
ATOM 2796 O O . ILE A 1 349 ? -27.748 -47.451 17.952 1.00 89.17 534 ILE A O 1
ATOM 2801 N N . ASN A 1 350 ? -26.058 -47.112 16.514 1.00 61.64 535 ASN A N 1
ATOM 2802 C CA . ASN A 1 350 ? -25.216 -46.498 17.530 1.00 67.75 535 ASN A CA 1
ATOM 2803 C C . ASN A 1 350 ? -25.501 -45.011 17.704 1.00 67.50 535 ASN A C 1
ATOM 2804 O O . ASN A 1 350 ? -25.138 -44.441 18.737 1.00 78.71 535 ASN A O 1
ATOM 2809 N N . LYS A 1 351 ? -26.135 -44.370 16.721 1.00 64.88 536 LYS A N 1
ATOM 2810 C CA . LYS A 1 351 ? -26.616 -43.000 16.865 1.00 76.61 536 LYS A CA 1
ATOM 2811 C C . LYS A 1 351 ? -27.822 -42.904 17.786 1.00 70.38 536 LYS A C 1
ATOM 2812 O O . LYS A 1 351 ? -28.264 -41.790 18.091 1.00 77.80 536 LYS A O 1
ATOM 2818 N N . ARG A 1 352 ? -28.358 -44.041 18.216 1.00 72.06 537 ARG A N 1
ATOM 2819 C CA . ARG A 1 352 ? -29.597 -44.079 18.974 1.00 66.28 537 ARG A CA 1
ATOM 2820 C C . ARG A 1 352 ? -29.493 -43.202 20.219 1.00 66.22 537 ARG A C 1
ATOM 2821 O O . ARG A 1 352 ? -28.432 -43.146 20.854 1.00 61.07 537 ARG A O 1
ATOM 2829 N N . PRO A 1 353 ? -30.564 -42.501 20.591 1.00 67.97 538 PRO A N 1
ATOM 2830 C CA . PRO A 1 353 ? -30.499 -41.616 21.758 1.00 73.45 538 PRO A CA 1
ATOM 2831 C C . PRO A 1 353 ? -30.267 -42.406 23.037 1.00 74.00 538 PRO A C 1
ATOM 2832 O O . PRO A 1 353 ? -30.596 -43.591 23.130 1.00 75.10 538 PRO A O 1
ATOM 2836 N N . ASN A 1 354 ? -29.676 -41.739 24.025 1.00 88.45 539 ASN A N 1
ATOM 2837 C CA . ASN A 1 354 ? -29.449 -42.350 25.332 1.00 83.16 539 ASN A CA 1
ATOM 2838 C C . ASN A 1 354 ? -30.557 -41.978 26.305 1.00 76.78 539 ASN A C 1
ATOM 2839 O O . ASN A 1 354 ? -31.227 -42.858 26.838 1.00 84.53 539 ASN A O 1
ATOM 2844 N N . ASP B 1 11 ? -5.788 -42.849 4.496 1.00 132.00 196 ASP B N 1
ATOM 2845 C CA . ASP B 1 11 ? -4.564 -42.084 4.714 1.00 136.39 196 ASP B CA 1
ATOM 2846 C C . ASP B 1 11 ? -3.488 -42.932 5.391 1.00 142.06 196 ASP B C 1
ATOM 2847 O O . ASP B 1 11 ? -2.301 -42.755 5.135 1.00 115.13 196 ASP B O 1
ATOM 2852 N N . GLU B 1 12 ? -3.896 -43.867 6.249 1.00 145.29 197 GLU B N 1
ATOM 2853 C CA . GLU B 1 12 ? -2.942 -44.881 6.681 1.00 144.64 197 GLU B CA 1
ATOM 2854 C C . GLU B 1 12 ? -2.723 -45.900 5.571 1.00 129.80 197 GLU B C 1
ATOM 2855 O O . GLU B 1 12 ? -1.625 -46.453 5.432 1.00 105.58 197 GLU B O 1
ATOM 2861 N N . THR B 1 13 ? -3.751 -46.117 4.748 1.00 115.85 198 THR B N 1
ATOM 2862 C CA . THR B 1 13 ? -3.653 -47.038 3.625 1.00 110.93 198 THR B CA 1
ATOM 2863 C C . THR B 1 13 ? -2.624 -46.562 2.607 1.00 112.89 198 THR B C 1
ATOM 2864 O O . THR B 1 13 ? -1.760 -47.333 2.173 1.00 116.79 198 THR B O 1
ATOM 2868 N N . TRP B 1 14 ? -2.703 -45.289 2.210 1.00 106.97 199 TRP B N 1
ATOM 2869 C CA . TRP B 1 14 ? -1.751 -44.766 1.236 1.00 108.36 199 TRP B CA 1
ATOM 2870 C C . TRP B 1 14 ? -0.321 -44.773 1.768 1.00 108.32 199 TRP B C 1
ATOM 2871 O O . TRP B 1 14 ? 0.623 -44.981 0.996 1.00 109.01 199 TRP B O 1
ATOM 2882 N N . GLN B 1 15 ? -0.137 -44.554 3.076 1.00 109.15 200 GLN B N 1
ATOM 2883 C CA . GLN B 1 15 ? 1.216 -44.503 3.623 1.00 118.10 200 GLN B CA 1
ATOM 2884 C C . GLN B 1 15 ? 1.880 -45.876 3.541 1.00 112.70 200 GLN B C 1
ATOM 2885 O O . GLN B 1 15 ? 3.106 -45.968 3.404 1.00 95.02 200 GLN B O 1
ATOM 2891 N N . LYS B 1 16 ? 1.080 -46.949 3.610 1.00 106.56 201 LYS B N 1
ATOM 2892 C CA . LYS B 1 16 ? 1.595 -48.302 3.406 1.00 105.97 201 LYS B CA 1
ATOM 2893 C C . LYS B 1 16 ? 2.224 -48.435 2.027 1.00 107.88 201 LYS B C 1
ATOM 2894 O O . LYS B 1 16 ? 3.347 -48.932 1.880 1.00 99.10 201 LYS B O 1
ATOM 2900 N N . LEU B 1 17 ? 1.490 -48.009 0.997 1.00 98.68 202 LEU B N 1
ATOM 2901 C CA . LEU B 1 17 ? 1.973 -48.114 -0.371 1.00 95.63 202 LEU B CA 1
ATOM 2902 C C . LEU B 1 17 ? 3.147 -47.173 -0.611 1.00 102.84 202 LEU B C 1
ATOM 2903 O O . LEU B 1 17 ? 4.109 -47.541 -1.296 1.00 109.40 202 LEU B O 1
ATOM 2908 N N . LYS B 1 18 ? 3.090 -45.957 -0.054 1.00 92.68 203 LYS B N 1
ATOM 2909 C CA . LYS B 1 18 ? 4.200 -45.020 -0.210 1.00 95.60 203 LYS B CA 1
ATOM 2910 C C . LYS B 1 18 ? 5.506 -45.611 0.298 1.00 90.75 203 LYS B C 1
ATOM 2911 O O . LYS B 1 18 ? 6.567 -45.401 -0.301 1.00 83.65 203 LYS B O 1
ATOM 2917 N N . GLU B 1 19 ? 5.450 -46.357 1.398 1.00 94.56 204 GLU B N 1
ATOM 2918 C CA . GLU B 1 19 ? 6.658 -46.993 1.905 1.00 101.77 204 GLU B CA 1
ATOM 2919 C C . GLU B 1 19 ? 7.045 -48.197 1.058 1.00 96.93 204 GLU B C 1
ATOM 2920 O O . GLU B 1 19 ? 8.235 -48.443 0.835 1.00 97.13 204 GLU B O 1
ATOM 2926 N N . ALA B 1 20 ? 6.053 -48.952 0.576 1.00 95.72 205 ALA B N 1
ATOM 2927 C CA . ALA B 1 20 ? 6.344 -50.106 -0.268 1.00 97.15 205 ALA B CA 1
ATOM 2928 C C . ALA B 1 20 ? 7.038 -49.677 -1.554 1.00 92.93 205 ALA B C 1
ATOM 2929 O O . ALA B 1 20 ? 8.019 -50.297 -1.981 1.00 95.90 205 ALA B O 1
ATOM 2931 N N . VAL B 1 21 ? 6.543 -48.611 -2.186 1.00 87.66 206 VAL B N 1
ATOM 2932 C CA . VAL B 1 21 ? 7.197 -48.083 -3.380 1.00 88.37 206 VAL B CA 1
ATOM 2933 C C . VAL B 1 21 ? 8.603 -47.599 -3.042 1.00 91.14 206 VAL B C 1
ATOM 2934 O O . VAL B 1 21 ? 9.567 -47.887 -3.761 1.00 94.43 206 VAL B O 1
ATOM 2938 N N . GLU B 1 22 ? 8.741 -46.869 -1.936 1.00 93.76 207 GLU B N 1
ATOM 2939 C CA . GLU B 1 22 ? 10.049 -46.365 -1.531 1.00 101.83 207 GLU B CA 1
ATOM 2940 C C . GLU B 1 22 ? 11.026 -47.502 -1.251 1.00 96.91 207 GLU B C 1
ATOM 2941 O O . GLU B 1 22 ? 12.221 -47.392 -1.555 1.00 98.72 207 GLU B O 1
ATOM 2947 N N . ALA B 1 23 ? 10.539 -48.601 -0.669 1.00 82.69 208 ALA B N 1
ATOM 2948 C CA . ALA B 1 23 ? 11.388 -49.773 -0.476 1.00 101.24 208 ALA B CA 1
ATOM 2949 C C . ALA B 1 23 ? 11.837 -50.354 -1.810 1.00 103.75 208 ALA B C 1
ATOM 2950 O O . ALA B 1 23 ? 13.003 -50.737 -1.968 1.00 98.53 208 ALA B O 1
ATOM 2952 N N . ILE B 1 24 ? 10.924 -50.424 -2.784 1.00 101.46 209 ILE B N 1
ATOM 2953 C CA . ILE B 1 24 ? 11.273 -50.927 -4.110 1.00 87.61 209 ILE B CA 1
ATOM 2954 C C . ILE B 1 24 ? 12.308 -50.023 -4.768 1.00 85.05 209 ILE B C 1
ATOM 2955 O O . ILE B 1 24 ? 13.250 -50.500 -5.413 1.00 90.25 209 ILE B O 1
ATOM 2960 N N . GLN B 1 25 ? 12.159 -48.706 -4.609 1.00 85.39 210 GLN B N 1
ATOM 2961 C CA . GLN B 1 25 ? 13.089 -47.778 -5.247 1.00 94.69 210 GLN B CA 1
ATOM 2962 C C . GLN B 1 25 ? 14.462 -47.816 -4.587 1.00 97.21 210 GLN B C 1
ATOM 2963 O O . GLN B 1 25 ? 15.489 -47.726 -5.270 1.00 91.58 210 GLN B O 1
ATOM 2969 N N . ASN B 1 26 ? 14.500 -47.946 -3.263 1.00 95.07 211 ASN B N 1
ATOM 2970 C CA . ASN B 1 26 ? 15.750 -47.983 -2.519 1.00 91.32 211 ASN B CA 1
ATOM 2971 C C . ASN B 1 26 ? 16.294 -49.395 -2.338 1.00 98.47 211 ASN B C 1
ATOM 2972 O O . ASN B 1 26 ? 17.303 -49.566 -1.644 1.00 94.77 211 ASN B O 1
ATOM 2977 N N . SER B 1 27 ? 15.637 -50.403 -2.920 1.00 98.69 212 SER B N 1
ATOM 2978 C CA . SER B 1 27 ? 16.106 -51.792 -2.899 1.00 95.42 212 SER B CA 1
ATOM 2979 C C . SER B 1 27 ? 16.172 -52.356 -1.483 1.00 99.91 212 SER B C 1
ATOM 2980 O O . SER B 1 27 ? 17.042 -53.172 -1.170 1.00 103.47 212 SER B O 1
ATOM 2983 N N . THR B 1 28 ? 15.260 -51.926 -0.615 1.00 102.04 213 THR B N 1
ATOM 2984 C CA . THR B 1 28 ? 15.244 -52.404 0.761 1.00 99.23 213 THR B CA 1
ATOM 2985 C C . THR B 1 28 ? 14.171 -53.467 0.944 1.00 98.93 213 THR B C 1
ATOM 2986 O O . THR B 1 28 ? 13.945 -54.287 0.048 1.00 97.16 213 THR B O 1
ATOM 2990 N N . SER B 1 29 ? 13.508 -53.460 2.096 1.00 107.01 214 SER B N 1
ATOM 2991 C CA . SER B 1 29 ? 12.559 -54.497 2.470 1.00 106.08 214 SER B CA 1
ATOM 2992 C C . SER B 1 29 ? 11.144 -53.933 2.488 1.00 98.65 214 SER B C 1
ATOM 2993 O O . SER B 1 29 ? 10.918 -52.802 2.932 1.00 84.80 214 SER B O 1
ATOM 2996 N N . ILE B 1 30 ? 10.198 -54.724 1.995 1.00 86.91 215 ILE B N 1
ATOM 2997 C CA . ILE B 1 30 ? 8.782 -54.379 2.054 1.00 92.04 215 ILE B CA 1
ATOM 2998 C C . ILE B 1 30 ? 8.242 -54.894 3.382 1.00 96.57 215 ILE B C 1
ATOM 2999 O O . ILE B 1 30 ? 8.118 -56.104 3.586 1.00 98.62 215 ILE B O 1
ATOM 3004 N N . LYS B 1 31 ? 7.927 -53.972 4.292 1.00 95.45 216 LYS B N 1
ATOM 3005 C CA . LYS B 1 31 ? 7.601 -54.321 5.666 1.00 96.53 216 LYS B CA 1
ATOM 3006 C C . LYS B 1 31 ? 6.143 -54.724 5.838 1.00 99.59 216 LYS B C 1
ATOM 3007 O O . LYS B 1 31 ? 5.602 -54.584 6.942 1.00 102.28 216 LYS B O 1
ATOM 3013 N N . TYR B 1 32 ? 5.503 -55.235 4.789 1.00 92.62 217 TYR B N 1
ATOM 3014 C CA . TYR B 1 32 ? 4.115 -55.658 4.857 1.00 87.02 217 TYR B CA 1
ATOM 3015 C C . TYR B 1 32 ? 3.952 -56.928 4.036 1.00 85.25 217 TYR B C 1
ATOM 3016 O O . TYR B 1 32 ? 4.686 -57.148 3.068 1.00 89.09 217 TYR B O 1
ATOM 3025 N N . ASN B 1 33 ? 2.979 -57.759 4.403 1.00 85.98 218 ASN B N 1
ATOM 3026 C CA . ASN B 1 33 ? 2.610 -58.847 3.508 1.00 99.52 218 ASN B CA 1
ATOM 3027 C C . ASN B 1 33 ? 1.770 -58.314 2.350 1.00 97.04 218 ASN B C 1
ATOM 3028 O O . ASN B 1 33 ? 1.015 -57.348 2.491 1.00 99.78 218 ASN B O 1
ATOM 3033 N N . LEU B 1 34 ? 1.928 -58.956 1.189 1.00 100.05 219 LEU B N 1
ATOM 3034 C CA . LEU B 1 34 ? 1.425 -58.396 -0.061 1.00 91.13 219 LEU B CA 1
ATOM 3035 C C . LEU B 1 34 ? -0.098 -58.293 -0.076 1.00 91.49 219 LEU B C 1
ATOM 3036 O O . LEU B 1 34 ? -0.652 -57.337 -0.633 1.00 80.05 219 LEU B O 1
ATOM 3041 N N . GLU B 1 35 ? -0.792 -59.270 0.520 1.00 94.02 220 GLU B N 1
ATOM 3042 C CA . GLU B 1 35 ? -2.253 -59.225 0.545 1.00 97.26 220 GLU B CA 1
ATOM 3043 C C . GLU B 1 35 ? -2.741 -57.930 1.178 1.00 94.73 220 GLU B C 1
ATOM 3044 O O . GLU B 1 35 ? -3.747 -57.353 0.748 1.00 86.28 220 GLU B O 1
ATOM 3050 N N . GLU B 1 36 ? -2.021 -57.453 2.191 1.00 101.26 221 GLU B N 1
ATOM 3051 C CA . GLU B 1 36 ? -2.321 -56.153 2.778 1.00 105.17 221 GLU B CA 1
ATOM 3052 C C . GLU B 1 36 ? -2.113 -55.038 1.765 1.00 103.39 221 GLU B C 1
ATOM 3053 O O . GLU B 1 36 ? -2.885 -54.072 1.723 1.00 101.36 221 GLU B O 1
ATOM 3059 N N . LEU B 1 37 ? -1.076 -55.162 0.935 1.00 105.90 222 LEU B N 1
ATOM 3060 C CA . LEU B 1 37 ? -0.758 -54.118 -0.032 1.00 94.30 222 LEU B CA 1
ATOM 3061 C C . LEU B 1 37 ? -1.741 -54.114 -1.194 1.00 94.28 222 LEU B C 1
ATOM 3062 O O . LEU B 1 37 ? -2.193 -53.048 -1.630 1.00 95.21 222 LEU B O 1
ATOM 3067 N N . TYR B 1 38 ? -2.064 -55.296 -1.725 1.00 92.25 223 TYR B N 1
ATOM 3068 C CA . TYR B 1 38 ? -3.054 -55.381 -2.796 1.00 97.17 223 TYR B CA 1
ATOM 3069 C C . TYR B 1 38 ? -4.405 -54.868 -2.336 1.00 104.00 223 TYR B C 1
ATOM 3070 O O . TYR B 1 38 ? -5.118 -54.200 -3.094 1.00 110.03 223 TYR B O 1
ATOM 3079 N N . GLN B 1 39 ? -4.777 -55.178 -1.094 1.00 109.10 224 GLN B N 1
ATOM 3080 C CA . GLN B 1 39 ? -6.024 -54.646 -0.564 1.00 107.31 224 GLN B CA 1
ATOM 3081 C C . GLN B 1 39 ? -5.989 -53.126 -0.512 1.00 100.33 224 GLN B C 1
ATOM 3082 O O . GLN B 1 39 ? -6.982 -52.464 -0.834 1.00 100.34 224 GLN B O 1
ATOM 3088 N N . ALA B 1 40 ? -4.852 -52.558 -0.107 1.00 103.04 225 ALA B N 1
ATOM 3089 C CA . ALA B 1 40 ? -4.726 -51.108 -0.025 1.00 98.43 225 ALA B CA 1
ATOM 3090 C C . ALA B 1 40 ? -5.080 -50.438 -1.347 1.00 99.52 225 ALA B C 1
ATOM 3091 O O . ALA B 1 40 ? -5.797 -49.430 -1.373 1.00 107.16 225 ALA B O 1
ATOM 3093 N N . VAL B 1 41 ? -4.594 -50.997 -2.457 1.00 107.81 226 VAL B N 1
ATOM 3094 C CA . VAL B 1 41 ? -4.850 -50.423 -3.777 1.00 102.48 226 VAL B CA 1
ATOM 3095 C C . VAL B 1 41 ? -6.336 -50.460 -4.123 1.00 109.70 226 VAL B C 1
ATOM 3096 O O . VAL B 1 41 ? -6.887 -49.478 -4.638 1.00 126.96 226 VAL B O 1
ATOM 3100 N N . GLU B 1 42 ? -7.013 -51.581 -3.853 1.00 107.81 227 GLU B N 1
ATOM 3101 C CA . GLU B 1 42 ? -8.406 -51.709 -4.280 1.00 120.22 227 GLU B CA 1
ATOM 3102 C C . GLU B 1 42 ? -9.318 -50.699 -3.595 1.00 133.14 227 GLU B C 1
ATOM 3103 O O . GLU B 1 42 ? -10.199 -50.121 -4.240 1.00 137.96 227 GLU B O 1
ATOM 3109 N N . ASN B 1 43 ? -9.105 -50.446 -2.300 1.00 134.64 228 ASN B N 1
ATOM 3110 C CA . ASN B 1 43 ? -9.989 -49.534 -1.573 1.00 126.55 228 ASN B CA 1
ATOM 3111 C C . ASN B 1 43 ? -9.778 -48.089 -2.002 1.00 119.41 228 ASN B C 1
ATOM 3112 O O . ASN B 1 43 ? -10.749 -47.335 -2.136 1.00 130.64 228 ASN B O 1
ATOM 3117 N N . LEU B 1 44 ? -8.523 -47.670 -2.191 1.00 108.59 229 LEU B N 1
ATOM 3118 C CA . LEU B 1 44 ? -8.282 -46.287 -2.583 1.00 121.32 229 LEU B CA 1
ATOM 3119 C C . LEU B 1 44 ? -8.937 -45.975 -3.920 1.00 129.80 229 LEU B C 1
ATOM 3120 O O . LEU B 1 44 ? -9.222 -44.807 -4.209 1.00 149.50 229 LEU B O 1
ATOM 3125 N N . CYS B 1 45 ? -9.177 -46.999 -4.734 1.00 125.73 230 CYS B N 1
ATOM 3126 C CA . CYS B 1 45 ? -10.005 -46.899 -5.923 1.00 136.35 230 CYS B CA 1
ATOM 3127 C C . CYS B 1 45 ? -11.472 -47.149 -5.608 1.00 146.89 230 CYS B C 1
ATOM 3128 O O . CYS B 1 45 ? -12.336 -46.803 -6.422 1.00 149.97 230 CYS B O 1
ATOM 3131 N N . SER B 1 46 ? -11.764 -47.722 -4.433 1.00 156.05 231 SER B N 1
ATOM 3132 C CA . SER B 1 46 ? -13.108 -48.157 -4.069 1.00 147.37 231 SER B CA 1
ATOM 3133 C C . SER B 1 46 ? -13.807 -47.267 -3.044 1.00 148.52 231 SER B C 1
ATOM 3134 O O . SER B 1 46 ? -14.969 -47.540 -2.723 1.00 117.19 231 SER B O 1
ATOM 3137 N N . TYR B 1 47 ? -13.141 -46.252 -2.480 1.00 140.67 232 TYR B N 1
ATOM 3138 C CA . TYR B 1 47 ? -13.838 -45.279 -1.630 1.00 140.89 232 TYR B CA 1
ATOM 3139 C C . TYR B 1 47 ? -13.534 -43.823 -1.949 1.00 146.73 232 TYR B C 1
ATOM 3140 O O . TYR B 1 47 ? -14.328 -42.955 -1.562 1.00 123.33 232 TYR B O 1
ATOM 3149 N N . LYS B 1 48 ? -12.424 -43.531 -2.618 1.00 134.81 233 LYS B N 1
ATOM 3150 C CA . LYS B 1 48 ? -12.006 -42.222 -3.099 1.00 148.19 233 LYS B CA 1
ATOM 3151 C C . LYS B 1 48 ? -12.028 -42.260 -4.632 1.00 166.89 233 LYS B C 1
ATOM 3152 O O . LYS B 1 48 ? -12.462 -43.246 -5.232 1.00 168.06 233 LYS B O 1
ATOM 3158 N N . ILE B 1 49 ? -11.572 -41.189 -5.267 1.00 175.94 234 ILE B N 1
ATOM 3159 C CA . ILE B 1 49 ? -11.425 -41.152 -6.719 1.00 165.12 234 ILE B CA 1
ATOM 3160 C C . ILE B 1 49 ? -10.057 -41.705 -7.082 1.00 160.41 234 ILE B C 1
ATOM 3161 O O . ILE B 1 49 ? -9.081 -41.515 -6.352 1.00 141.03 234 ILE B O 1
ATOM 3166 N N . SER B 1 50 ? -9.996 -42.444 -8.192 1.00 153.15 235 SER B N 1
ATOM 3167 C CA . SER B 1 50 ? -8.751 -43.092 -8.590 1.00 158.53 235 SER B CA 1
ATOM 3168 C C . SER B 1 50 ? -7.722 -42.102 -9.157 1.00 181.86 235 SER B C 1
ATOM 3169 O O . SER B 1 50 ? -6.514 -42.348 -9.038 1.00 193.69 235 SER B O 1
ATOM 3172 N N . ALA B 1 51 ? -8.165 -41.008 -9.808 1.00 201.33 236 ALA B N 1
ATOM 3173 C CA . ALA B 1 51 ? -7.237 -39.958 -10.250 1.00 168.47 236 ALA B CA 1
ATOM 3174 C C . ALA B 1 51 ? -6.318 -39.545 -9.118 1.00 139.48 236 ALA B C 1
ATOM 3175 O O . ALA B 1 51 ? -5.132 -39.253 -9.336 1.00 104.73 236 ALA B O 1
ATOM 3177 N N . ASN B 1 52 ? -6.889 -39.435 -7.921 1.00 148.08 237 ASN B N 1
ATOM 3178 C CA . ASN B 1 52 ? -6.128 -39.218 -6.706 1.00 140.94 237 ASN B CA 1
ATOM 3179 C C . ASN B 1 52 ? -4.909 -40.129 -6.645 1.00 121.82 237 ASN B C 1
ATOM 3180 O O . ASN B 1 52 ? -3.764 -39.665 -6.589 1.00 119.28 237 ASN B O 1
ATOM 3185 N N . LEU B 1 53 ? -5.145 -41.441 -6.716 1.00 127.94 238 LEU B N 1
ATOM 3186 C CA . LEU B 1 53 ? -4.073 -42.405 -6.495 1.00 119.36 238 LEU B CA 1
ATOM 3187 C C . LEU B 1 53 ? -3.097 -42.494 -7.656 1.00 120.42 238 LEU B C 1
ATOM 3188 O O . LEU B 1 53 ? -1.904 -42.722 -7.429 1.00 113.24 238 LEU B O 1
ATOM 3193 N N . TYR B 1 54 ? -3.558 -42.310 -8.890 1.00 119.01 239 TYR B N 1
ATOM 3194 C CA . TYR B 1 54 ? -2.624 -42.335 -10.008 1.00 112.71 239 TYR B CA 1
ATOM 3195 C C . TYR B 1 54 ? -1.644 -41.170 -9.910 1.00 114.60 239 TYR B C 1
ATOM 3196 O O . TYR B 1 54 ? -0.431 -41.345 -10.083 1.00 104.49 239 TYR B O 1
ATOM 3205 N N . LYS B 1 55 ? -2.155 -39.973 -9.611 1.00 108.41 240 LYS B N 1
ATOM 3206 C CA . LYS B 1 55 ? -1.293 -38.800 -9.512 1.00 111.58 240 LYS B CA 1
ATOM 3207 C C . LYS B 1 55 ? -0.366 -38.873 -8.306 1.00 109.47 240 LYS B C 1
ATOM 3208 O O . LYS B 1 55 ? 0.758 -38.360 -8.362 1.00 101.26 240 LYS B O 1
ATOM 3212 N N . GLN B 1 56 ? -0.814 -39.488 -7.207 1.00 106.48 241 GLN B N 1
ATOM 3213 C CA . GLN B 1 56 ? 0.057 -39.618 -6.043 1.00 107.21 241 GLN B CA 1
ATOM 3214 C C . GLN B 1 56 ? 1.225 -40.545 -6.346 1.00 110.21 241 GLN B C 1
ATOM 3215 O O . GLN B 1 56 ? 2.377 -40.242 -6.011 1.00 112.69 241 GLN B O 1
ATOM 3221 N N . LEU B 1 57 ? 0.946 -41.683 -6.990 1.00 113.66 242 LEU B N 1
ATOM 3222 C CA . LEU B 1 57 ? 2.019 -42.587 -7.390 1.00 104.24 242 LEU B CA 1
ATOM 3223 C C . LEU B 1 57 ? 2.913 -41.937 -8.441 1.00 90.64 242 LEU B C 1
ATOM 3224 O O . LEU B 1 57 ? 4.138 -42.100 -8.406 1.00 77.49 242 LEU B O 1
ATOM 3229 N N . ARG B 1 58 ? 2.317 -41.216 -9.395 1.00 82.96 243 ARG B N 1
ATOM 3230 C CA . ARG B 1 58 ? 3.115 -40.450 -10.349 1.00 90.74 243 ARG B CA 1
ATOM 3231 C C . ARG B 1 58 ? 4.073 -39.501 -9.630 1.00 92.42 243 ARG B C 1
ATOM 3232 O O . ARG B 1 58 ? 5.221 -39.328 -10.057 1.00 77.35 243 ARG B O 1
ATOM 3240 N N . GLN B 1 59 ? 3.625 -38.877 -8.536 1.00 96.02 244 GLN B N 1
ATOM 3241 C CA . GLN B 1 59 ? 4.484 -37.926 -7.835 1.00 93.37 244 GLN B CA 1
ATOM 3242 C C . GLN B 1 59 ? 5.676 -38.627 -7.192 1.00 89.08 244 GLN B C 1
ATOM 3243 O O . GLN B 1 59 ? 6.823 -38.197 -7.359 1.00 86.74 244 GLN B O 1
ATOM 3249 N N . ILE B 1 60 ? 5.429 -39.712 -6.452 1.00 93.33 245 ILE B N 1
ATOM 3250 C CA . ILE B 1 60 ? 6.523 -40.395 -5.768 1.00 98.81 245 ILE B CA 1
ATOM 3251 C C . ILE B 1 60 ? 7.446 -41.109 -6.750 1.00 96.16 245 ILE B C 1
ATOM 3252 O O . ILE B 1 60 ? 8.618 -41.344 -6.432 1.00 102.83 245 ILE B O 1
ATOM 3257 N N . CYS B 1 61 ? 6.961 -41.447 -7.946 1.00 91.26 246 CYS B N 1
ATOM 3258 C CA . CYS B 1 61 ? 7.871 -41.925 -8.982 1.00 93.51 246 CYS B CA 1
ATOM 3259 C C . CYS B 1 61 ? 8.677 -40.783 -9.588 1.00 92.65 246 CYS B C 1
ATOM 3260 O O . CYS B 1 61 ? 9.875 -40.936 -9.852 1.00 82.15 246 CYS B O 1
ATOM 3263 N N . GLU B 1 62 ? 8.039 -39.633 -9.813 1.00 93.37 247 GLU B N 1
ATOM 3264 C CA . GLU B 1 62 ? 8.753 -38.496 -10.386 1.00 98.16 247 GLU B CA 1
ATOM 3265 C C . GLU B 1 62 ? 9.840 -37.988 -9.447 1.00 99.28 247 GLU B C 1
ATOM 3266 O O . GLU B 1 62 ? 10.943 -37.648 -9.893 1.00 95.79 247 GLU B O 1
ATOM 3272 N N . ASP B 1 63 ? 9.541 -37.914 -8.146 1.00 93.70 248 ASP B N 1
ATOM 3273 C CA . ASP B 1 63 ? 10.524 -37.452 -7.168 1.00 96.22 248 ASP B CA 1
ATOM 3274 C C . ASP B 1 63 ? 11.780 -38.316 -7.198 1.00 98.03 248 ASP B C 1
ATOM 3275 O O . ASP B 1 63 ? 12.902 -37.802 -7.271 1.00 109.11 248 ASP B O 1
ATOM 3280 N N . HIS B 1 64 ? 11.603 -39.639 -7.143 1.00 97.99 249 HIS B N 1
ATOM 3281 C CA . HIS B 1 64 ? 12.741 -40.552 -7.124 1.00 94.03 249 HIS B CA 1
ATOM 3282 C C . HIS B 1 64 ? 13.550 -40.453 -8.411 1.00 92.71 249 HIS B C 1
ATOM 3283 O O . HIS B 1 64 ? 14.786 -40.450 -8.380 1.00 95.50 249 HIS B O 1
ATOM 3290 N N . ILE B 1 65 ? 12.868 -40.381 -9.554 1.00 86.01 250 ILE B N 1
ATOM 3291 C CA . ILE B 1 65 ? 13.563 -40.373 -10.835 1.00 86.66 250 ILE B CA 1
ATOM 3292 C C . ILE B 1 65 ? 14.249 -39.030 -11.079 1.00 85.17 250 ILE B C 1
ATOM 3293 O O . ILE B 1 65 ? 15.359 -38.985 -11.623 1.00 87.28 250 ILE B O 1
ATOM 3298 N N . LYS B 1 66 ? 13.618 -37.919 -10.673 1.00 94.44 251 LYS B N 1
ATOM 3299 C CA . LYS B 1 66 ? 14.287 -36.624 -10.774 1.00 98.54 251 LYS B CA 1
ATOM 3300 C C . LYS B 1 66 ? 15.587 -36.603 -9.981 1.00 94.08 251 LYS B C 1
ATOM 3301 O O . LYS B 1 66 ? 16.512 -35.854 -10.317 1.00 101.90 251 LYS B O 1
ATOM 3307 N N . ALA B 1 67 ? 15.682 -37.435 -8.945 1.00 87.37 252 ALA B N 1
ATOM 3308 C CA . ALA B 1 67 ? 16.863 -37.498 -8.098 1.00 104.00 252 ALA B CA 1
ATOM 3309 C C . ALA B 1 67 ? 17.986 -38.332 -8.693 1.00 103.71 252 ALA B C 1
ATOM 3310 O O . ALA B 1 67 ? 19.102 -38.304 -8.162 1.00 103.24 252 ALA B O 1
ATOM 3312 N N . GLN B 1 68 ? 17.724 -39.066 -9.768 1.00 106.44 253 GLN B N 1
ATOM 3313 C CA . GLN B 1 68 ? 18.731 -39.942 -10.337 1.00 106.50 253 GLN B CA 1
ATOM 3314 C C . GLN B 1 68 ? 19.640 -39.223 -11.328 1.00 110.68 253 GLN B C 1
ATOM 3315 O O . GLN B 1 68 ? 20.578 -39.838 -11.831 1.00 113.65 253 GLN B O 1
ATOM 3321 N N . ILE B 1 69 ? 19.350 -37.964 -11.669 1.00 109.20 254 ILE B N 1
ATOM 3322 C CA . ILE B 1 69 ? 20.134 -37.242 -12.673 1.00 110.86 254 ILE B CA 1
ATOM 3323 C C . IL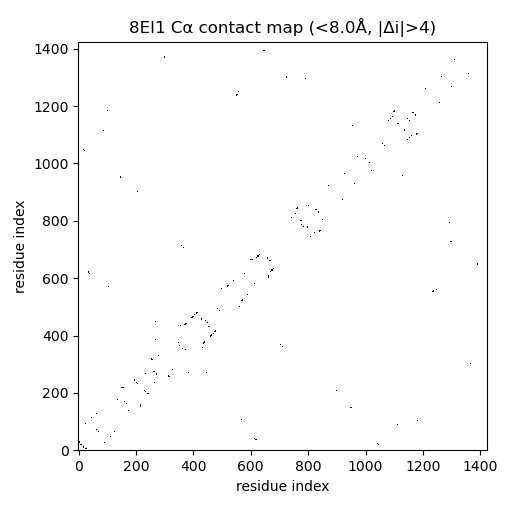E B 1 69 ? 21.490 -36.792 -12.136 1.00 110.10 254 ILE B C 1
ATOM 3324 O O . ILE B 1 69 ? 22.461 -36.671 -12.897 1.00 108.78 254 ILE B O 1
ATOM 3329 N N . HIS B 1 70 ? 21.595 -36.580 -10.822 1.00 125.05 255 HIS B N 1
ATOM 3330 C CA . HIS B 1 70 ? 22.784 -35.957 -10.253 1.00 122.54 255 HIS B CA 1
ATOM 3331 C C . HIS B 1 70 ? 23.989 -36.847 -10.385 1.00 123.48 255 HIS B C 1
ATOM 3332 O O . HIS B 1 70 ? 25.115 -36.349 -10.479 1.00 121.15 255 HIS B O 1
ATOM 3339 N N . GLN B 1 71 ? 23.767 -38.161 -10.375 1.00 120.38 256 GLN B N 1
ATOM 3340 C CA . GLN B 1 71 ? 24.859 -39.121 -10.468 1.00 118.32 256 GLN B CA 1
ATOM 3341 C C . GLN B 1 71 ? 25.642 -38.996 -11.762 1.00 119.87 256 GLN B C 1
ATOM 3342 O O . GLN B 1 71 ? 26.827 -39.340 -11.777 1.00 132.51 256 GLN B O 1
ATOM 3348 N N . PHE B 1 72 ? 25.036 -38.445 -12.820 1.00 125.76 257 PHE B N 1
ATOM 3349 C CA . PHE B 1 72 ? 25.656 -38.329 -14.139 1.00 120.99 257 PHE B CA 1
ATOM 3350 C C . PHE B 1 72 ? 26.337 -36.981 -14.378 1.00 131.51 257 PHE B C 1
ATOM 3351 O O . PHE B 1 72 ? 26.562 -36.614 -15.538 1.00 116.65 257 PHE B O 1
ATOM 3359 N N . ARG B 1 73 ? 26.699 -36.245 -13.326 1.00 134.14 258 ARG B N 1
ATOM 3360 C CA . ARG B 1 73 ? 27.236 -34.899 -13.513 1.00 123.30 258 ARG B CA 1
ATOM 3361 C C . ARG B 1 73 ? 28.752 -34.800 -13.399 1.00 122.42 258 ARG B C 1
ATOM 3362 O O . ARG B 1 73 ? 29.298 -33.695 -13.523 1.00 123.25 258 ARG B O 1
ATOM 3370 N N . GLU B 1 74 ? 29.440 -35.905 -13.139 1.00 129.31 259 GLU B N 1
ATOM 3371 C CA . GLU B 1 74 ? 30.894 -35.899 -13.187 1.00 136.21 259 GLU B CA 1
ATOM 3372 C C . GLU B 1 74 ? 31.287 -35.785 -14.654 1.00 136.32 259 GLU B C 1
ATOM 3373 O O . GLU B 1 74 ? 31.436 -36.805 -15.334 1.00 136.81 259 GLU B O 1
ATOM 3379 N N . ASP B 1 75 ? 31.443 -34.569 -15.173 1.00 152.75 260 ASP B N 1
ATOM 3380 C CA . ASP B 1 75 ? 31.593 -34.405 -16.619 1.00 155.22 260 ASP B CA 1
ATOM 3381 C C . ASP B 1 75 ? 32.981 -34.842 -17.166 1.00 153.66 260 ASP B C 1
ATOM 3382 O O . ASP B 1 75 ? 33.309 -34.474 -18.300 1.00 150.13 260 ASP B O 1
ATOM 3387 N N . SER B 1 76 ? 33.764 -35.618 -16.407 1.00 143.26 261 SER B N 1
ATOM 3388 C CA . SER B 1 76 ? 34.994 -36.248 -16.900 1.00 133.80 261 SER B CA 1
ATOM 3389 C C . SER B 1 76 ? 35.130 -37.639 -16.286 1.00 130.62 261 SER B C 1
ATOM 3390 O O . SER B 1 76 ? 35.465 -37.770 -15.102 1.00 138.03 261 SER B O 1
ATOM 3392 N N . LEU B 1 77 ? 34.893 -38.670 -17.099 1.00 123.33 262 LEU B N 1
ATOM 3393 C CA . LEU B 1 77 ? 34.991 -40.079 -16.727 1.00 113.80 262 LEU B CA 1
ATOM 3394 C C . LEU B 1 77 ? 34.851 -40.912 -17.993 1.00 110.10 262 LEU B C 1
ATOM 3395 O O . LEU B 1 77 ? 34.206 -40.484 -18.953 1.00 105.81 262 LEU B O 1
ATOM 3400 N N . ASP B 1 78 ? 35.484 -42.087 -17.990 1.00 103.06 263 ASP B N 1
ATOM 3401 C CA . ASP B 1 78 ? 35.508 -42.949 -19.169 1.00 99.63 263 ASP B CA 1
ATOM 3402 C C . ASP B 1 78 ? 34.115 -43.146 -19.757 1.00 92.63 263 ASP B C 1
ATOM 3403 O O . ASP B 1 78 ? 33.133 -43.342 -19.035 1.00 92.81 263 ASP B O 1
ATOM 3408 N N . SER B 1 79 ? 34.051 -43.089 -21.092 1.00 100.46 264 SER B N 1
ATOM 3409 C CA . SER B 1 79 ? 32.779 -43.165 -21.805 1.00 96.90 264 SER B CA 1
ATOM 3410 C C . SER B 1 79 ? 32.089 -44.504 -21.560 1.00 93.51 264 SER B C 1
ATOM 3411 O O . SER B 1 79 ? 30.876 -44.556 -21.329 1.00 87.64 264 SER B O 1
ATOM 3414 N N . VAL B 1 80 ? 32.846 -45.605 -21.638 1.00 88.50 265 VAL B N 1
ATOM 3415 C CA . VAL B 1 80 ? 32.262 -46.925 -21.401 1.00 88.11 265 VAL B CA 1
ATOM 3416 C C . VAL B 1 80 ? 31.667 -47.012 -20.001 1.00 90.65 265 VAL B C 1
ATOM 3417 O O . VAL B 1 80 ? 30.559 -47.531 -19.815 1.00 86.45 265 VAL B O 1
ATOM 3421 N N . LEU B 1 81 ? 32.379 -46.498 -18.996 1.00 95.66 266 LEU B N 1
ATOM 3422 C CA . LEU B 1 81 ? 31.829 -46.499 -17.642 1.00 93.29 266 LEU B CA 1
ATOM 3423 C C . LEU B 1 81 ? 30.575 -45.636 -17.555 1.00 86.45 266 LEU B C 1
ATOM 3424 O O . LEU B 1 81 ? 29.635 -45.971 -16.823 1.00 81.29 266 LEU B O 1
ATOM 3429 N N . PHE B 1 82 ? 30.543 -44.516 -18.282 1.00 79.31 267 PHE B N 1
ATOM 3430 C CA . PHE B 1 82 ? 29.324 -43.714 -18.314 1.00 88.01 267 PHE B CA 1
ATOM 3431 C C . PHE B 1 82 ? 28.178 -44.508 -18.929 1.00 85.70 267 PHE B C 1
ATOM 3432 O O . PHE B 1 82 ? 27.049 -44.479 -18.427 1.00 91.96 267 PHE B O 1
ATOM 3440 N N . LEU B 1 83 ? 28.446 -45.214 -20.026 1.00 79.36 268 LEU B N 1
ATOM 3441 C CA . LEU B 1 83 ? 27.403 -46.026 -20.641 1.00 75.73 268 LEU B CA 1
ATOM 3442 C C . LEU B 1 83 ? 26.951 -47.149 -19.712 1.00 80.55 268 LEU B C 1
ATOM 3443 O O . LEU B 1 83 ? 25.756 -47.469 -19.654 1.00 93.31 268 LEU B O 1
ATOM 3448 N N . LYS B 1 84 ? 27.885 -47.763 -18.975 1.00 70.95 269 LYS B N 1
ATOM 3449 C CA . LYS B 1 84 ? 27.477 -48.812 -18.042 1.00 71.64 269 LYS B CA 1
ATOM 3450 C C . LYS B 1 84 ? 26.671 -48.237 -16.902 1.00 79.92 269 LYS B C 1
ATOM 3451 O O . LYS B 1 84 ? 25.848 -48.924 -16.290 1.00 85.64 269 LYS B O 1
ATOM 3457 N N . LYS B 1 85 ? 26.908 -46.994 -16.600 1.00 82.79 270 LYS B N 1
ATOM 3458 C CA . LYS B 1 85 ? 26.118 -46.380 -15.569 1.00 89.34 270 LYS B CA 1
ATOM 3459 C C . LYS B 1 85 ? 24.691 -46.075 -16.025 1.00 82.76 270 LYS B C 1
ATOM 3460 O O . LYS B 1 85 ? 23.724 -46.332 -15.296 1.00 87.35 270 LYS B O 1
ATOM 3466 N N . ILE B 1 86 ? 24.536 -45.599 -17.257 1.00 80.70 271 ILE B N 1
ATOM 3467 C CA . ILE B 1 86 ? 23.211 -45.414 -17.837 1.00 88.74 271 ILE B CA 1
ATOM 3468 C C . ILE B 1 86 ? 22.479 -46.749 -17.900 1.00 79.56 271 ILE B C 1
ATOM 3469 O O . ILE B 1 86 ? 21.280 -46.828 -17.607 1.00 70.20 271 ILE B O 1
ATOM 3474 N N . ASP B 1 87 ? 23.182 -47.819 -18.288 1.00 79.53 272 ASP B N 1
ATOM 3475 C CA . ASP B 1 87 ? 22.522 -49.116 -18.412 1.00 77.38 272 ASP B CA 1
ATOM 3476 C C . ASP B 1 87 ? 21.964 -49.591 -17.072 1.00 75.19 272 ASP B C 1
ATOM 3477 O O . ASP B 1 87 ? 20.791 -49.968 -16.985 1.00 74.14 272 ASP B O 1
ATOM 3482 N N . ARG B 1 88 ? 22.789 -49.576 -16.014 1.00 84.06 273 ARG B N 1
ATOM 3483 C CA . ARG B 1 88 ? 22.318 -50.006 -14.693 1.00 94.52 273 ARG B CA 1
ATOM 3484 C C . ARG B 1 88 ? 21.182 -49.132 -14.178 1.00 87.40 273 ARG B C 1
ATOM 3485 O O . ARG B 1 88 ? 20.225 -49.639 -13.578 1.00 76.08 273 ARG B O 1
ATOM 3493 N N . CYS B 1 89 ? 21.289 -47.814 -14.353 1.00 82.02 274 CYS B N 1
ATOM 3494 C CA . CYS B 1 89 ? 20.174 -46.948 -13.989 1.00 85.47 274 CYS B CA 1
ATOM 3495 C C . CYS B 1 89 ? 18.911 -47.386 -14.719 1.00 85.40 274 CYS B C 1
ATOM 3496 O O . CYS B 1 89 ? 17.817 -47.388 -14.145 1.00 81.07 274 CYS B O 1
ATOM 3499 N N . TRP B 1 90 ? 19.058 -47.777 -15.987 1.00 89.97 275 TRP B N 1
ATOM 3500 C CA . TRP B 1 90 ? 17.935 -48.258 -16.784 1.00 83.54 275 TRP B CA 1
ATOM 3501 C C . TRP B 1 90 ? 17.451 -49.616 -16.288 1.00 74.53 275 TRP B C 1
ATOM 3502 O O . TRP B 1 90 ? 16.245 -49.834 -16.118 1.00 68.57 275 TRP B O 1
ATOM 3513 N N . GLN B 1 91 ? 18.380 -50.546 -16.057 1.00 77.06 276 GLN B N 1
ATOM 3514 C CA . GLN B 1 91 ? 18.002 -51.857 -15.540 1.00 82.90 276 GLN B CA 1
ATOM 3515 C C . GLN B 1 91 ? 17.263 -51.736 -14.213 1.00 81.18 276 GLN B C 1
ATOM 3516 O O . GLN B 1 91 ? 16.319 -52.491 -13.950 1.00 76.00 276 GLN B O 1
ATOM 3522 N N . ASN B 1 92 ? 17.675 -50.787 -13.367 1.00 85.44 277 ASN B N 1
ATOM 3523 C CA . ASN B 1 92 ? 16.988 -50.572 -12.097 1.00 85.02 277 ASN B CA 1
ATOM 3524 C C . ASN B 1 92 ? 15.611 -49.949 -12.293 1.00 77.44 277 ASN B C 1
ATOM 3525 O O . ASN B 1 92 ? 14.652 -50.340 -11.618 1.00 73.78 277 ASN B O 1
ATOM 3530 N N . HIS B 1 93 ? 15.491 -48.976 -13.203 1.00 79.35 278 HIS B N 1
ATOM 3531 C CA . HIS B 1 93 ? 14.198 -48.334 -13.423 1.00 79.78 278 HIS B CA 1
ATOM 3532 C C . HIS B 1 93 ? 13.147 -49.348 -13.850 1.00 92.92 278 HIS B C 1
ATOM 3533 O O . HIS B 1 93 ? 12.024 -49.351 -13.332 1.00 101.84 278 HIS B O 1
ATOM 3540 N N . CYS B 1 94 ? 13.494 -50.213 -14.806 1.00 97.93 279 CYS B N 1
ATOM 3541 C CA . CYS B 1 94 ? 12.554 -51.223 -15.280 1.00 88.73 279 CYS B CA 1
ATOM 3542 C C . CYS B 1 94 ? 12.151 -52.161 -14.151 1.00 80.49 279 CYS B C 1
ATOM 3543 O O . CYS B 1 94 ? 10.960 -52.392 -13.912 1.00 80.68 279 CYS B O 1
ATOM 3546 N N . ARG B 1 95 ? 13.139 -52.708 -13.441 1.00 71.17 280 ARG B N 1
ATOM 3547 C CA . ARG B 1 95 ? 12.858 -53.632 -12.348 1.00 80.87 280 ARG B CA 1
ATOM 3548 C C . ARG B 1 95 ? 11.955 -52.992 -11.303 1.00 88.64 280 ARG B C 1
ATOM 3549 O O . ARG B 1 95 ? 10.998 -53.614 -10.827 1.00 87.75 280 ARG B O 1
ATOM 3557 N N . GLN B 1 96 ? 12.249 -51.747 -10.926 1.00 82.16 281 GLN B N 1
ATOM 3558 C CA . GLN B 1 96 ? 11.399 -51.054 -9.965 1.00 78.33 281 GLN B CA 1
ATOM 3559 C C . GLN B 1 96 ? 9.985 -50.886 -10.507 1.00 68.31 281 GLN B C 1
ATOM 3560 O O . GLN B 1 96 ? 9.004 -51.216 -9.830 1.00 66.59 281 GLN B O 1
ATOM 3566 N N . MET B 1 97 ? 9.860 -50.370 -11.731 1.00 71.36 282 MET B N 1
ATOM 3567 C CA . MET B 1 97 ? 8.535 -50.088 -12.280 1.00 76.25 282 MET B CA 1
ATOM 3568 C C . MET B 1 97 ? 7.710 -51.358 -12.480 1.00 76.84 282 MET B C 1
ATOM 3569 O O . MET B 1 97 ? 6.488 -51.342 -12.293 1.00 73.56 282 MET B O 1
ATOM 3574 N N . ILE B 1 98 ? 8.350 -52.462 -12.877 1.00 72.94 283 ILE B N 1
ATOM 3575 C CA . ILE B 1 98 ? 7.614 -53.711 -13.075 1.00 77.11 283 ILE B CA 1
ATOM 3576 C C . ILE B 1 98 ? 6.992 -54.189 -11.767 1.00 80.45 283 ILE B C 1
ATOM 3577 O O . ILE B 1 98 ? 5.822 -54.591 -11.731 1.00 84.47 283 ILE B O 1
ATOM 3582 N N . MET B 1 99 ? 7.754 -54.138 -10.671 1.00 75.81 284 MET B N 1
ATOM 3583 C CA . MET B 1 99 ? 7.210 -54.562 -9.382 1.00 87.43 284 MET B CA 1
ATOM 3584 C C . MET B 1 99 ? 6.139 -53.594 -8.902 1.00 77.08 284 MET B C 1
ATOM 3585 O O . MET B 1 99 ? 5.079 -54.011 -8.423 1.00 74.90 284 MET B O 1
ATOM 3590 N N . ILE B 1 100 ? 6.411 -52.292 -9.004 1.00 74.07 285 ILE B N 1
ATOM 3591 C CA . ILE B 1 100 ? 5.384 -51.296 -8.716 1.00 73.79 285 ILE B CA 1
ATOM 3592 C C . ILE B 1 100 ? 4.140 -51.578 -9.544 1.00 75.92 285 ILE B C 1
ATOM 3593 O O . ILE B 1 100 ? 3.008 -51.441 -9.063 1.00 83.67 285 ILE B O 1
ATOM 3598 N N . ARG B 1 101 ? 4.330 -51.974 -10.806 1.00 77.12 286 ARG B N 1
ATOM 3599 C CA . ARG B 1 101 ? 3.184 -52.291 -11.649 1.00 80.28 286 ARG B CA 1
ATOM 3600 C C . ARG B 1 101 ? 2.444 -53.514 -11.117 1.00 76.28 286 ARG B C 1
ATOM 3601 O O . ARG B 1 101 ? 1.213 -53.592 -11.213 1.00 79.09 286 ARG B O 1
ATOM 3609 N N . SER B 1 102 ? 3.177 -54.481 -10.555 1.00 82.83 287 SER B N 1
ATOM 3610 C CA . SER B 1 102 ? 2.543 -55.681 -10.013 1.00 85.99 287 SER B CA 1
ATOM 3611 C C . SER B 1 102 ? 1.641 -55.343 -8.830 1.00 89.54 287 SER B C 1
ATOM 3612 O O . SER B 1 102 ? 0.505 -55.822 -8.743 1.00 92.96 287 SER B O 1
ATOM 3615 N N . ILE B 1 103 ? 2.136 -54.517 -7.904 1.00 89.91 288 ILE B N 1
ATOM 3616 C CA . ILE B 1 103 ? 1.357 -54.166 -6.719 1.00 91.09 288 ILE B CA 1
ATOM 3617 C C . ILE B 1 103 ? 0.104 -53.385 -7.102 1.00 84.61 288 ILE B C 1
ATOM 3618 O O . ILE B 1 103 ? -0.982 -53.621 -6.557 1.00 82.84 288 ILE B O 1
ATOM 3623 N N . PHE B 1 104 ? 0.226 -52.451 -8.046 1.00 81.69 289 PHE B N 1
ATOM 3624 C CA . PHE B 1 104 ? -0.881 -51.590 -8.443 1.00 89.23 289 PHE B CA 1
ATOM 3625 C C . PHE B 1 104 ? -1.654 -52.142 -9.636 1.00 82.17 289 PHE B C 1
ATOM 3626 O O . PHE B 1 104 ? -2.225 -51.366 -10.411 1.00 76.21 289 PHE B O 1
ATOM 3634 N N . LEU B 1 105 ? -1.680 -53.463 -9.811 1.00 86.32 290 LEU B N 1
ATOM 3635 C CA . LEU B 1 105 ? -2.284 -54.038 -11.011 1.00 99.66 290 LEU B CA 1
ATOM 3636 C C . LEU B 1 105 ? -3.792 -53.790 -11.078 1.00 99.55 290 LEU B C 1
ATOM 3637 O O . LEU B 1 105 ? -4.335 -53.577 -12.169 1.00 92.27 290 LEU B O 1
ATOM 3642 N N . PHE B 1 106 ? -4.493 -53.836 -9.937 1.00 97.82 291 PHE B N 1
ATOM 3643 C CA . PHE B 1 106 ? -5.920 -53.510 -9.950 1.00 101.27 291 PHE B CA 1
ATOM 3644 C C . PHE B 1 106 ? -6.149 -52.115 -10.509 1.00 104.01 291 PHE B C 1
ATOM 3645 O O . PHE B 1 106 ? -7.131 -51.874 -11.221 1.00 115.22 291 PHE B O 1
ATOM 3653 N N . LEU B 1 107 ? -5.247 -51.185 -10.194 1.00 110.86 292 LEU B N 1
ATOM 3654 C CA . LEU B 1 107 ? -5.334 -49.829 -10.724 1.00 101.62 292 LEU B CA 1
ATOM 3655 C C . LEU B 1 107 ? -5.194 -49.808 -12.238 1.00 94.99 292 LEU B C 1
ATOM 3656 O O . LEU B 1 107 ? -6.000 -49.189 -12.942 1.00 94.43 292 LEU B O 1
ATOM 3661 N N . ASP B 1 108 ? -4.177 -50.494 -12.755 1.00 99.96 293 ASP B N 1
ATOM 3662 C CA . ASP B 1 108 ? -3.804 -50.344 -14.155 1.00 99.87 293 ASP B CA 1
ATOM 3663 C C . ASP B 1 108 ? -4.836 -50.964 -15.086 1.00 102.97 293 ASP B C 1
ATOM 3664 O O . ASP B 1 108 ? -5.033 -50.480 -16.209 1.00 94.57 293 ASP B O 1
ATOM 3669 N N . ARG B 1 109 ? -5.520 -52.024 -14.638 1.00 103.26 294 ARG B N 1
ATOM 3670 C CA . ARG B 1 109 ? -6.550 -52.638 -15.470 1.00 97.89 294 ARG B CA 1
ATOM 3671 C C . ARG B 1 109 ? -7.902 -51.952 -15.314 1.00 91.40 294 ARG B C 1
ATOM 3672 O O . ARG B 1 109 ? -8.746 -52.037 -16.215 1.00 97.37 294 ARG B O 1
ATOM 3680 N N . THR B 1 110 ? -8.127 -51.302 -14.168 1.00 93.80 295 THR B N 1
ATOM 3681 C CA . THR B 1 110 ? -9.354 -50.547 -13.941 1.00 101.93 295 THR B CA 1
ATOM 3682 C C . THR B 1 110 ? -9.439 -49.358 -14.881 1.00 117.79 295 THR B C 1
ATOM 3683 O O . THR B 1 110 ? -10.515 -49.043 -15.405 1.00 126.02 295 THR B O 1
ATOM 3687 N N . TYR B 1 111 ? -8.312 -48.680 -15.090 1.00 122.75 296 TYR B N 1
ATOM 3688 C CA . TYR B 1 111 ? -8.250 -47.545 -16.000 1.00 121.68 296 TYR B CA 1
ATOM 3689 C C . TYR B 1 111 ? -8.470 -47.954 -17.447 1.00 112.55 296 TYR B C 1
ATOM 3690 O O . TYR B 1 111 ? -8.845 -47.108 -18.268 1.00 92.15 296 TYR B O 1
ATOM 3699 N N . VAL B 1 112 ? -8.234 -49.224 -17.779 1.00 103.84 297 VAL B N 1
ATOM 3700 C CA . VAL B 1 112 ? -8.629 -49.718 -19.090 1.00 109.77 297 VAL B CA 1
ATOM 3701 C C . VAL B 1 112 ? -10.144 -49.872 -19.131 1.00 122.11 297 VAL B C 1
ATOM 3702 O O . VAL B 1 112 ? -10.790 -49.575 -20.142 1.00 125.69 297 VAL B O 1
ATOM 3706 N N . LEU B 1 113 ? -10.731 -50.317 -18.014 1.00 134.93 298 LEU B N 1
ATOM 3707 C CA . LEU B 1 113 ? -12.182 -50.437 -17.890 1.00 123.08 298 LEU B CA 1
ATOM 3708 C C . LEU B 1 113 ? -12.870 -49.076 -17.893 1.00 109.25 298 LEU B C 1
ATOM 3709 O O . LEU B 1 113 ? -13.937 -48.911 -18.498 1.00 94.82 298 LEU B O 1
ATOM 3714 N N . GLN B 1 114 ? -12.263 -48.085 -17.245 1.00 102.89 299 GLN B N 1
ATOM 3715 C CA . GLN B 1 114 ? -12.833 -46.748 -17.159 1.00 116.72 299 GLN B CA 1
ATOM 3716 C C . GLN B 1 114 ? -12.461 -45.878 -18.352 1.00 119.57 299 GLN B C 1
ATOM 3717 O O . GLN B 1 114 ? -12.801 -44.689 -18.369 1.00 111.67 299 GLN B O 1
ATOM 3723 N N . ASN B 1 115 ? -11.756 -46.456 -19.324 1.00 138.48 300 ASN B N 1
ATOM 3724 C CA . ASN B 1 115 ? -11.404 -45.806 -20.583 1.00 120.89 300 ASN B CA 1
ATOM 3725 C C . ASN B 1 115 ? -10.689 -44.474 -20.370 1.00 115.88 300 ASN B C 1
ATOM 3726 O O . ASN B 1 115 ? -11.013 -43.469 -21.004 1.00 106.24 300 ASN B O 1
ATOM 3731 N N . SER B 1 116 ? -9.709 -44.465 -19.473 1.00 114.79 301 SER B N 1
ATOM 3732 C CA . SER B 1 116 ? -8.954 -43.249 -19.236 1.00 113.99 301 SER B CA 1
ATOM 3733 C C . SER B 1 116 ? -7.913 -43.056 -20.332 1.00 111.86 301 SER B C 1
ATOM 3734 O O . SER B 1 116 ? -7.436 -44.011 -20.954 1.00 101.26 301 SER B O 1
ATOM 3737 N N . MET B 1 117 ? -7.566 -41.797 -20.567 1.00 113.36 302 MET B N 1
ATOM 3738 C CA . MET B 1 117 ? -6.490 -41.446 -21.478 1.00 114.51 302 MET B CA 1
ATOM 3739 C C . MET B 1 117 ? -5.142 -41.408 -20.784 1.00 111.29 302 MET B C 1
ATOM 3740 O O . MET B 1 117 ? -4.119 -41.235 -21.456 1.00 100.13 302 MET B O 1
ATOM 3745 N N . LEU B 1 118 ? -5.122 -41.573 -19.466 1.00 105.28 303 LEU B N 1
ATOM 3746 C CA . LEU B 1 118 ? -3.870 -41.509 -18.739 1.00 102.91 303 LEU B CA 1
ATOM 3747 C C . LEU B 1 118 ? -3.041 -42.747 -19.078 1.00 93.42 303 LEU B C 1
ATOM 3748 O O . LEU B 1 118 ? -3.585 -43.853 -19.159 1.00 95.32 303 LEU B O 1
ATOM 3753 N N . PRO B 1 119 ? -1.732 -42.601 -19.277 1.00 96.33 304 PRO B N 1
ATOM 3754 C CA . PRO B 1 119 ? -0.916 -43.748 -19.694 1.00 87.14 304 PRO B CA 1
ATOM 3755 C C . PRO B 1 119 ? -0.874 -44.842 -18.638 1.00 87.33 304 PRO B C 1
ATOM 3756 O O . PRO B 1 119 ? -1.155 -44.623 -17.458 1.00 87.46 304 PRO B O 1
ATOM 3760 N N . SER B 1 120 ? -0.541 -46.049 -19.092 1.00 91.08 305 SER B N 1
ATOM 3761 C CA . SER B 1 120 ? -0.348 -47.162 -18.176 1.00 84.70 305 SER B CA 1
ATOM 3762 C C . SER B 1 120 ? 0.780 -46.852 -17.197 1.00 83.97 305 SER B C 1
ATOM 3763 O O . SER B 1 120 ? 1.617 -45.977 -17.430 1.00 87.32 305 SER B O 1
ATOM 3766 N N . ILE B 1 121 ? 0.786 -47.581 -16.079 1.00 88.96 306 ILE B N 1
ATOM 3767 C CA . ILE B 1 121 ? 1.817 -47.372 -15.068 1.00 81.42 306 ILE B CA 1
ATOM 3768 C C . ILE B 1 121 ? 3.199 -47.581 -15.669 1.00 82.11 306 ILE B C 1
ATOM 3769 O O . ILE B 1 121 ? 4.138 -46.826 -15.386 1.00 84.18 306 ILE B O 1
ATOM 3774 N N . TRP B 1 122 ? 3.340 -48.589 -16.531 1.00 85.63 307 TRP B N 1
ATOM 3775 C CA . TRP B 1 122 ? 4.625 -48.832 -17.177 1.00 84.84 307 TRP B CA 1
ATOM 3776 C C . TRP B 1 122 ? 5.014 -47.672 -18.087 1.00 83.86 307 TRP B C 1
ATOM 3777 O O . TRP B 1 122 ? 6.144 -47.173 -18.025 1.00 90.50 307 TRP B O 1
ATOM 3788 N N . ASP B 1 123 ? 4.090 -47.233 -18.946 1.00 86.01 308 ASP B N 1
ATOM 3789 C CA . ASP B 1 123 ? 4.387 -46.116 -19.838 1.00 84.23 308 ASP B CA 1
ATOM 3790 C C . ASP B 1 123 ? 4.626 -44.831 -19.056 1.00 89.45 308 ASP B C 1
ATOM 3791 O O . ASP B 1 123 ? 5.509 -44.037 -19.407 1.00 89.00 308 ASP B O 1
ATOM 3796 N N . MET B 1 124 ? 3.850 -44.609 -17.991 1.00 86.55 309 MET B N 1
ATOM 3797 C CA . MET B 1 124 ? 4.054 -43.431 -17.152 1.00 84.44 309 MET B CA 1
ATOM 3798 C C . MET B 1 124 ? 5.471 -43.386 -16.599 1.00 81.48 309 MET B C 1
ATOM 3799 O O . MET B 1 124 ? 6.091 -42.318 -16.543 1.00 83.58 309 MET B O 1
ATOM 3804 N N . GLY B 1 125 ? 6.005 -44.539 -16.196 1.00 78.42 310 GLY B N 1
ATOM 3805 C CA . GLY B 1 125 ? 7.391 -44.587 -15.765 1.00 82.05 310 GLY B CA 1
ATOM 3806 C C . GLY B 1 125 ? 8.354 -44.282 -16.895 1.00 80.94 310 GLY B C 1
ATOM 3807 O O . GLY B 1 125 ? 9.362 -43.602 -16.697 1.00 81.02 310 GLY B O 1
ATOM 3808 N N . LEU B 1 126 ? 8.046 -44.774 -18.102 1.00 83.86 311 LEU B N 1
ATOM 3809 C CA . LEU B 1 126 ? 8.886 -44.510 -19.269 1.00 83.39 311 LEU B CA 1
ATOM 3810 C C . LEU B 1 126 ? 8.955 -43.022 -19.597 1.00 81.88 311 LEU B C 1
ATOM 3811 O O . LEU B 1 126 ? 10.038 -42.493 -19.875 1.00 80.55 311 LEU B O 1
ATOM 3816 N N . GLU B 1 127 ? 7.810 -42.329 -19.580 1.00 72.07 312 GLU B N 1
ATOM 3817 C CA . GLU B 1 127 ? 7.827 -40.891 -19.841 1.00 84.43 312 GLU B CA 1
ATOM 3818 C C . GLU B 1 127 ? 8.683 -40.155 -18.818 1.00 85.91 312 GLU B C 1
ATOM 3819 O O . GLU B 1 127 ? 9.494 -39.291 -19.174 1.00 75.71 312 GLU B O 1
ATOM 3825 N N . LEU B 1 128 ? 8.503 -40.475 -17.534 1.00 83.60 313 LEU B N 1
ATOM 3826 C CA . LEU B 1 128 ? 9.297 -39.835 -16.492 1.00 84.30 313 LEU B CA 1
ATOM 3827 C C . LEU B 1 128 ? 10.781 -40.109 -16.704 1.00 85.00 313 LEU B C 1
ATOM 3828 O O . LEU B 1 128 ? 11.615 -39.202 -16.609 1.00 96.13 313 LEU B O 1
ATOM 3833 N N . PHE B 1 129 ? 11.124 -41.361 -17.017 1.00 86.26 314 PHE B N 1
ATOM 3834 C CA . PHE B 1 129 ? 12.521 -41.721 -17.243 1.00 80.56 314 PHE B CA 1
ATOM 3835 C C . PHE B 1 129 ? 13.099 -40.992 -18.448 1.00 83.47 314 PHE B C 1
ATOM 3836 O O . PHE B 1 129 ? 14.247 -40.531 -18.416 1.00 72.44 314 PHE B O 1
ATOM 3844 N N . ARG B 1 130 ? 12.323 -40.892 -19.526 1.00 79.49 315 ARG B N 1
ATOM 3845 C CA . ARG B 1 130 ? 12.761 -40.129 -20.688 1.00 88.16 315 ARG B CA 1
ATOM 3846 C C . ARG B 1 130 ? 12.995 -38.667 -20.329 1.00 89.14 315 ARG B C 1
ATOM 3847 O O . ARG B 1 130 ? 14.074 -38.120 -20.578 1.00 90.09 315 ARG B O 1
ATOM 3855 N N . ALA B 1 131 ? 11.999 -38.030 -19.704 1.00 90.26 316 ALA B N 1
ATOM 3856 C CA . ALA B 1 131 ? 12.038 -36.588 -19.464 1.00 95.14 316 ALA B CA 1
ATOM 3857 C C . ALA B 1 131 ? 13.165 -36.185 -18.517 1.00 87.42 316 ALA B C 1
ATOM 3858 O O . ALA B 1 131 ? 13.937 -35.265 -18.813 1.00 97.21 316 ALA B O 1
ATOM 3860 N N . HIS B 1 132 ? 13.285 -36.862 -17.379 1.00 88.22 317 HIS B N 1
ATOM 3861 C CA . HIS B 1 132 ? 14.157 -36.371 -16.320 1.00 89.58 317 HIS B CA 1
ATOM 3862 C C . HIS B 1 132 ? 15.569 -36.931 -16.398 1.00 88.20 317 HIS B C 1
ATOM 3863 O O . HIS B 1 132 ? 16.461 -36.407 -15.723 1.00 100.49 317 HIS B O 1
ATOM 3870 N N . ILE B 1 133 ? 15.795 -37.981 -17.186 1.00 98.10 318 ILE B N 1
ATOM 3871 C CA . ILE B 1 133 ? 17.123 -38.576 -17.301 1.00 91.66 318 ILE B CA 1
ATOM 3872 C C . ILE B 1 133 ? 17.642 -38.479 -18.729 1.00 94.27 318 ILE B C 1
ATOM 3873 O O . ILE B 1 133 ? 18.580 -37.724 -19.011 1.00 97.46 318 ILE B O 1
ATOM 3878 N N . ILE B 1 134 ? 17.024 -39.231 -19.642 1.00 96.64 319 ILE B N 1
ATOM 3879 C CA . ILE B 1 134 ? 17.587 -39.396 -20.979 1.00 95.77 319 ILE B CA 1
ATOM 3880 C C . ILE B 1 134 ? 17.383 -38.149 -21.838 1.00 96.27 319 ILE B C 1
ATOM 3881 O O . ILE B 1 134 ? 18.192 -37.869 -22.729 1.00 93.49 319 ILE B O 1
ATOM 3886 N N . SER B 1 135 ? 16.314 -37.384 -21.597 1.00 94.72 320 SER B N 1
ATOM 3887 C CA . SER B 1 135 ? 16.091 -36.161 -22.368 1.00 96.92 320 SER B CA 1
ATOM 3888 C C . SER B 1 135 ? 17.177 -35.119 -22.120 1.00 102.29 320 SER B C 1
ATOM 3889 O O . SER B 1 135 ? 17.430 -34.274 -22.987 1.00 99.18 320 SER B O 1
ATOM 3892 N N . ASP B 1 136 ? 17.807 -35.151 -20.944 1.00 105.38 321 ASP B N 1
ATOM 3893 C CA . ASP B 1 136 ? 18.869 -34.211 -20.588 1.00 102.48 321 ASP B CA 1
ATOM 3894 C C . ASP B 1 136 ? 19.916 -34.124 -21.684 1.00 103.39 321 ASP B C 1
ATOM 3895 O O . ASP B 1 136 ? 20.491 -35.137 -22.091 1.00 93.20 321 ASP B O 1
ATOM 3900 N N . GLN B 1 137 ? 20.150 -32.901 -22.169 1.00 110.75 322 GLN B N 1
ATOM 3901 C CA . GLN B 1 137 ? 20.984 -32.719 -23.354 1.00 114.21 322 GLN B CA 1
ATOM 3902 C C . GLN B 1 137 ? 22.394 -33.256 -23.136 1.00 109.98 322 GLN B C 1
ATOM 3903 O O . GLN B 1 137 ? 22.936 -33.964 -23.992 1.00 92.08 322 GLN B O 1
ATOM 3909 N N . LYS B 1 138 ? 23.009 -32.933 -21.996 1.00 102.75 323 LYS B N 1
ATOM 3910 C CA . LYS B 1 138 ? 24.353 -33.443 -21.745 1.00 103.63 323 LYS B CA 1
ATOM 3911 C C . LYS B 1 138 ? 24.341 -34.954 -21.577 1.00 100.88 323 LYS B C 1
ATOM 3912 O O . LYS B 1 138 ? 25.223 -35.649 -22.096 1.00 86.94 323 LYS B O 1
ATOM 3918 N N . VAL B 1 139 ? 23.338 -35.479 -20.866 1.00 105.27 324 VAL B N 1
ATOM 3919 C CA . VAL B 1 139 ? 23.259 -36.918 -20.631 1.00 94.52 324 VAL B CA 1
ATOM 3920 C C . VAL B 1 139 ? 23.028 -37.663 -21.939 1.00 90.86 324 VAL B C 1
ATOM 3921 O O . VAL B 1 139 ? 23.700 -38.659 -22.229 1.00 93.92 324 VAL B O 1
ATOM 3925 N N . GLN B 1 140 ? 22.074 -37.195 -22.747 1.00 86.51 325 GLN B N 1
ATOM 3926 C CA . GLN B 1 140 ? 21.816 -37.831 -24.036 1.00 90.24 325 GLN B CA 1
ATOM 3927 C C . GLN B 1 140 ? 23.018 -37.729 -24.966 1.00 94.62 325 GLN B C 1
ATOM 3928 O O . GLN B 1 140 ? 23.339 -38.684 -25.684 1.00 101.20 325 GLN B O 1
ATOM 3934 N N . ASN B 1 141 ? 23.696 -36.582 -24.975 1.00 98.52 326 ASN B N 1
ATOM 3935 C CA . ASN B 1 141 ? 24.829 -36.435 -25.880 1.00 94.47 326 ASN B CA 1
ATOM 3936 C C . ASN B 1 141 ? 25.957 -37.381 -25.504 1.00 93.33 326 ASN B C 1
ATOM 3937 O O . ASN B 1 141 ? 26.582 -37.985 -26.382 1.00 94.97 326 ASN B O 1
ATOM 3942 N N . LYS B 1 142 ? 26.230 -37.535 -24.210 1.00 92.98 327 LYS B N 1
ATOM 3943 C CA . LYS B 1 142 ? 27.309 -38.433 -23.821 1.00 95.68 327 LYS B CA 1
ATOM 3944 C C . LYS B 1 142 ? 26.924 -39.890 -24.034 1.00 89.95 327 LYS B C 1
ATOM 3945 O O . LYS B 1 142 ? 27.798 -40.728 -24.283 1.00 77.15 327 LYS B O 1
ATOM 3951 N N . THR B 1 143 ? 25.631 -40.204 -23.958 1.00 91.73 328 THR B N 1
ATOM 3952 C CA . THR B 1 143 ? 25.186 -41.564 -24.244 1.00 95.07 328 THR B CA 1
ATOM 3953 C C . THR B 1 143 ? 25.360 -41.900 -25.720 1.00 89.78 328 THR B C 1
ATOM 3954 O O . THR B 1 143 ? 25.976 -42.914 -26.066 1.00 86.00 328 THR B O 1
ATOM 3958 N N . ILE B 1 144 ? 24.835 -41.050 -26.607 1.00 88.56 329 ILE B N 1
ATOM 3959 C CA . ILE B 1 144 ? 24.905 -41.327 -28.040 1.00 83.97 329 ILE B CA 1
ATOM 3960 C C . ILE B 1 144 ? 26.346 -41.296 -28.524 1.00 80.62 329 ILE B C 1
ATOM 3961 O O . ILE B 1 144 ? 26.758 -42.129 -29.341 1.00 82.88 329 ILE B O 1
ATOM 3966 N N . ASP B 1 145 ? 27.131 -40.333 -28.039 1.00 76.59 330 ASP B N 1
ATOM 3967 C CA . ASP B 1 145 ? 28.538 -40.261 -28.421 1.00 85.69 330 ASP B CA 1
ATOM 3968 C C . ASP B 1 145 ? 29.252 -41.570 -28.111 1.00 86.55 330 ASP B C 1
ATOM 3969 O O . ASP B 1 145 ? 29.993 -42.101 -28.945 1.00 89.81 330 ASP B O 1
ATOM 3974 N N . GLY B 1 146 ? 29.028 -42.107 -26.910 1.00 85.11 331 GLY B N 1
ATOM 3975 C CA . GLY B 1 146 ? 29.666 -43.356 -26.531 1.00 82.66 331 GLY B CA 1
ATOM 3976 C C . GLY B 1 146 ? 29.152 -44.533 -27.335 1.00 90.53 331 GLY B C 1
ATOM 3977 O O . GLY B 1 146 ? 29.930 -45.399 -27.746 1.00 92.85 331 GLY B O 1
ATOM 3978 N N . ILE B 1 147 ? 27.835 -44.585 -27.561 1.00 89.99 332 ILE B N 1
ATOM 3979 C CA . ILE B 1 147 ? 27.244 -45.643 -28.380 1.00 81.80 332 ILE B CA 1
ATOM 3980 C C . ILE B 1 147 ? 27.852 -45.623 -29.777 1.00 75.53 332 ILE B C 1
ATOM 3981 O O . ILE B 1 147 ? 28.269 -46.657 -30.311 1.00 78.55 332 ILE B O 1
ATOM 3986 N N . LEU B 1 148 ? 27.917 -44.440 -30.389 1.00 74.81 333 LEU B N 1
ATOM 3987 C CA . LEU B 1 148 ? 28.551 -44.319 -31.697 1.00 80.73 333 LEU B CA 1
ATOM 3988 C C . LEU B 1 148 ? 30.037 -44.642 -31.628 1.00 87.94 333 LEU B C 1
ATOM 3989 O O . LEU B 1 148 ? 30.587 -45.276 -32.540 1.00 90.19 333 LEU B O 1
ATOM 3994 N N . LEU B 1 149 ? 30.703 -44.222 -30.550 1.00 89.66 334 LEU B N 1
ATOM 3995 C CA . LEU B 1 149 ? 32.132 -44.485 -30.427 1.00 97.78 334 LEU B CA 1
ATOM 3996 C C . LEU B 1 149 ? 32.399 -45.974 -30.279 1.00 88.70 334 LEU B C 1
ATOM 3997 O O . LEU B 1 149 ? 33.425 -46.475 -30.755 1.00 72.10 334 LEU B O 1
ATOM 4002 N N . LEU B 1 150 ? 31.478 -46.692 -29.636 1.00 91.07 335 LEU B N 1
ATOM 4003 C CA . LEU B 1 150 ? 31.606 -48.137 -29.531 1.00 92.27 335 LEU B CA 1
ATOM 4004 C C . LEU B 1 150 ? 31.520 -48.787 -30.906 1.00 92.97 335 LEU B C 1
ATOM 4005 O O . LEU B 1 150 ? 32.364 -49.609 -31.262 1.00 90.15 335 LEU B O 1
ATOM 4010 N N . ILE B 1 151 ? 30.546 -48.377 -31.721 1.00 87.48 336 ILE B N 1
ATOM 4011 C CA . ILE B 1 151 ? 30.398 -48.902 -33.079 1.00 86.40 336 ILE B CA 1
ATOM 4012 C C . ILE B 1 151 ? 31.602 -48.526 -33.938 1.00 84.02 336 ILE B C 1
ATOM 4013 O O . ILE B 1 151 ? 32.082 -49.331 -34.744 1.00 79.85 336 ILE B O 1
ATOM 4018 N N . GLU B 1 152 ? 32.113 -47.301 -33.776 1.00 79.91 337 GLU B N 1
ATOM 4019 C CA . GLU B 1 152 ? 33.269 -46.877 -34.559 1.00 86.80 337 GLU B CA 1
ATOM 4020 C C . GLU B 1 152 ? 34.471 -47.764 -34.265 1.00 90.84 337 GLU B C 1
ATOM 4021 O O . GLU B 1 152 ? 35.232 -48.115 -35.175 1.00 101.88 337 GLU B O 1
ATOM 4027 N N . ARG B 1 153 ? 34.651 -48.138 -32.995 1.00 86.32 338 ARG B N 1
ATOM 4028 C CA . ARG B 1 153 ? 35.748 -49.018 -32.600 1.00 88.88 338 ARG B CA 1
ATOM 4029 C C . ARG B 1 153 ? 35.620 -50.400 -33.226 1.00 84.79 338 ARG B C 1
ATOM 4030 O O . ARG B 1 153 ? 36.614 -50.972 -33.691 1.00 83.13 338 ARG B O 1
ATOM 4038 N N . GLU B 1 154 ? 34.408 -50.957 -33.230 1.00 90.51 339 GLU B N 1
ATOM 4039 C CA . GLU B 1 154 ? 34.210 -52.295 -33.776 1.00 90.00 339 GLU B CA 1
ATOM 4040 C C . GLU B 1 154 ? 34.574 -52.336 -35.253 1.00 87.25 339 GLU B C 1
ATOM 4041 O O . GLU B 1 154 ? 35.221 -53.283 -35.719 1.00 78.96 339 GLU B O 1
ATOM 4047 N N . ARG B 1 155 ? 34.165 -51.311 -36.003 1.00 82.33 340 ARG B N 1
ATOM 4048 C CA . ARG B 1 155 ? 34.497 -51.229 -37.420 1.00 87.29 340 ARG B CA 1
ATOM 4049 C C . ARG B 1 155 ? 36.000 -51.111 -37.647 1.00 95.71 340 ARG B C 1
ATOM 4050 O O . ARG B 1 155 ? 36.508 -51.566 -38.680 1.00 99.69 340 ARG B O 1
ATOM 4058 N N . ASN B 1 156 ? 36.727 -50.523 -36.694 1.00 93.84 341 ASN B N 1
ATOM 4059 C CA . ASN B 1 156 ? 38.178 -50.423 -36.799 1.00 89.56 341 ASN B CA 1
ATOM 4060 C C . ASN B 1 156 ? 38.895 -51.673 -36.314 1.00 84.61 341 ASN B C 1
ATOM 4061 O O . ASN B 1 156 ? 40.131 -51.701 -36.332 1.00 90.36 341 ASN B O 1
ATOM 4066 N N . GLY B 1 157 ? 38.159 -52.702 -35.898 1.00 88.86 342 GLY B N 1
ATOM 4067 C CA . GLY B 1 157 ? 38.747 -53.970 -35.525 1.00 88.53 342 GLY B CA 1
ATOM 4068 C C . GLY B 1 157 ? 38.812 -54.244 -34.040 1.00 89.14 342 GLY B C 1
ATOM 4069 O O . GLY B 1 157 ? 39.224 -55.344 -33.651 1.00 97.64 342 GLY B O 1
ATOM 4070 N N . GLU B 1 158 ? 38.432 -53.287 -33.199 1.00 85.23 343 GLU B N 1
ATOM 4071 C CA . GLU B 1 158 ? 38.528 -53.485 -31.763 1.00 91.94 343 GLU B CA 1
ATOM 4072 C C . GLU B 1 158 ? 37.341 -54.287 -31.246 1.00 96.82 343 GLU B C 1
ATOM 4073 O O . GLU B 1 158 ? 36.254 -54.274 -31.829 1.00 111.85 343 GLU B O 1
ATOM 4079 N N . ALA B 1 159 ? 37.559 -54.986 -30.132 1.00 91.63 344 ALA B N 1
ATOM 4080 C CA . ALA B 1 159 ? 36.505 -55.754 -29.483 1.00 86.88 344 ALA B CA 1
ATOM 4081 C C . ALA B 1 159 ? 35.755 -54.864 -28.498 1.00 83.82 344 ALA B C 1
ATOM 4082 O O . ALA B 1 159 ? 36.371 -54.134 -27.715 1.00 88.17 344 ALA B O 1
ATOM 4084 N N . ILE B 1 160 ? 34.426 -54.923 -28.543 1.00 77.20 345 ILE B N 1
ATOM 4085 C CA . ILE B 1 160 ? 33.562 -54.129 -27.678 1.00 81.13 345 ILE B CA 1
ATOM 4086 C C . ILE B 1 160 ? 32.468 -55.038 -27.134 1.00 74.19 345 ILE B C 1
ATOM 4087 O O . ILE B 1 160 ? 32.288 -56.170 -27.587 1.00 82.24 345 ILE B O 1
ATOM 4092 N N . ASP B 1 161 ? 31.730 -54.528 -26.150 1.00 70.34 346 ASP B N 1
ATOM 4093 C CA . ASP B 1 161 ? 30.627 -55.270 -25.538 1.00 74.08 346 ASP B CA 1
ATOM 4094 C C . ASP B 1 161 ? 29.362 -55.069 -26.367 1.00 79.27 346 ASP B C 1
ATOM 4095 O O . ASP B 1 161 ? 28.688 -54.042 -26.258 1.00 81.37 346 ASP B O 1
ATOM 4100 N N . ARG B 1 162 ? 29.036 -56.060 -27.199 1.00 81.91 347 ARG B N 1
ATOM 4101 C CA . ARG B 1 162 ? 27.808 -55.992 -27.984 1.00 80.64 347 ARG B CA 1
ATOM 4102 C C . ARG B 1 162 ? 26.572 -56.091 -27.100 1.00 78.61 347 ARG B C 1
ATOM 4103 O O . ARG B 1 162 ? 25.549 -55.461 -27.392 1.00 76.27 347 ARG B O 1
ATOM 4111 N N . SER B 1 163 ? 26.646 -56.877 -26.022 1.00 81.10 348 SER B N 1
ATOM 4112 C CA . SER B 1 163 ? 25.512 -57.000 -25.112 1.00 81.49 348 SER B CA 1
ATOM 4113 C C . SER B 1 163 ? 25.136 -55.645 -24.532 1.00 77.17 348 SER B C 1
ATOM 4114 O O . SER B 1 163 ? 23.949 -55.316 -24.410 1.00 68.92 348 SER B O 1
ATOM 4117 N N . LEU B 1 164 ? 26.142 -54.854 -24.155 1.00 79.43 349 LEU B N 1
ATOM 4118 C CA . LEU B 1 164 ? 25.896 -53.499 -23.676 1.00 78.99 349 LEU B CA 1
ATOM 4119 C C . LEU B 1 164 ? 25.231 -52.651 -24.756 1.00 79.46 349 LEU B C 1
ATOM 4120 O O . LEU B 1 164 ? 24.180 -52.046 -24.520 1.00 76.57 349 LEU B O 1
ATOM 4125 N N . LEU B 1 165 ? 25.784 -52.671 -25.978 1.00 91.28 350 LEU B N 1
ATOM 4126 C CA . LEU B 1 165 ? 25.227 -51.870 -27.069 1.00 84.52 350 LEU B CA 1
ATOM 4127 C C . LEU B 1 165 ? 23.772 -52.221 -27.330 1.00 75.60 350 LEU B C 1
ATOM 4128 O O . LEU B 1 165 ? 22.941 -51.333 -27.557 1.00 64.56 350 LEU B O 1
ATOM 4133 N N . ARG B 1 166 ? 23.450 -53.513 -27.319 1.00 67.25 351 ARG B N 1
ATOM 4134 C CA . ARG B 1 166 ? 22.070 -53.931 -27.519 1.00 74.08 351 ARG B CA 1
ATOM 4135 C C . ARG B 1 166 ? 21.168 -53.419 -26.404 1.00 72.88 351 ARG B C 1
ATOM 4136 O O . ARG B 1 166 ? 20.054 -52.952 -26.666 1.00 71.17 351 ARG B O 1
ATOM 4144 N N . SER B 1 167 ? 21.640 -53.467 -25.155 1.00 81.93 352 SER B N 1
ATOM 4145 C CA . SER B 1 167 ? 20.800 -53.041 -24.038 1.00 79.95 352 SER B CA 1
ATOM 4146 C C . SER B 1 167 ? 20.494 -51.546 -24.100 1.00 80.78 352 SER B C 1
ATOM 4147 O O . SER B 1 167 ? 19.356 -51.133 -23.845 1.00 80.35 352 SER B O 1
ATOM 4150 N N . LEU B 1 168 ? 21.491 -50.721 -24.434 1.00 78.51 353 LEU B N 1
ATOM 4151 C CA . LEU B 1 168 ? 21.269 -49.277 -24.505 1.00 80.67 353 LEU B CA 1
ATOM 4152 C C . LEU B 1 168 ? 20.376 -48.907 -25.685 1.00 75.43 353 LEU B C 1
ATOM 4153 O O . LEU B 1 168 ? 19.460 -48.087 -25.551 1.00 67.92 353 LEU B O 1
ATOM 4158 N N . LEU B 1 169 ? 20.641 -49.491 -26.858 1.00 77.31 354 LEU B N 1
ATOM 4159 C CA . LEU B 1 169 ? 19.819 -49.195 -28.028 1.00 75.51 354 LEU B CA 1
ATOM 4160 C C . LEU B 1 169 ? 18.401 -49.715 -27.847 1.00 77.01 354 LEU B C 1
ATOM 4161 O O . LEU B 1 169 ? 17.433 -49.043 -28.226 1.00 71.66 354 LEU B O 1
ATOM 4166 N N . SER B 1 170 ? 18.254 -50.905 -27.263 1.00 79.63 355 SER B N 1
ATOM 4167 C CA . SER B 1 170 ? 16.919 -51.398 -26.948 1.00 79.68 355 SER B CA 1
ATOM 4168 C C . SER B 1 170 ? 16.197 -50.431 -26.018 1.00 87.23 355 SER B C 1
ATOM 4169 O O . SER B 1 170 ? 14.983 -50.230 -26.140 1.00 88.36 355 SER B O 1
ATOM 4172 N N . MET B 1 171 ? 16.927 -49.834 -25.072 1.00 86.17 356 MET B N 1
ATOM 4173 C CA . MET B 1 171 ? 16.335 -48.813 -24.213 1.00 79.96 356 MET B CA 1
ATOM 4174 C C . MET B 1 171 ? 15.842 -47.630 -25.035 1.00 77.76 356 MET B C 1
ATOM 4175 O O . MET B 1 171 ? 14.696 -47.189 -24.884 1.00 76.14 356 MET B O 1
ATOM 4180 N N . LEU B 1 172 ? 16.705 -47.099 -25.910 1.00 78.03 357 LEU B N 1
ATOM 4181 C CA . LEU B 1 172 ? 16.324 -45.980 -26.767 1.00 77.04 357 LEU B CA 1
ATOM 4182 C C . LEU B 1 172 ? 15.106 -46.308 -27.618 1.00 78.46 357 LEU B C 1
ATOM 4183 O O . LEU B 1 172 ? 14.305 -45.416 -27.922 1.00 83.09 357 LEU B O 1
ATOM 4188 N N . SER B 1 173 ? 14.941 -47.574 -28.003 1.00 87.30 358 SER B N 1
ATOM 4189 C CA . SER B 1 173 ? 13.751 -47.968 -28.750 1.00 86.75 358 SER B CA 1
ATOM 4190 C C . SER B 1 173 ? 12.516 -47.954 -27.856 1.00 77.62 358 SER B C 1
ATOM 4191 O O . SER B 1 173 ? 11.461 -47.441 -28.245 1.00 77.86 358 SER B O 1
ATOM 4194 N N . ASP B 1 174 ? 12.633 -48.522 -26.654 1.00 74.69 359 ASP B N 1
ATOM 4195 C CA . ASP B 1 174 ? 11.518 -48.538 -25.713 1.00 83.72 359 ASP B CA 1
ATOM 4196 C C . ASP B 1 174 ? 11.049 -47.128 -25.375 1.00 84.01 359 ASP B C 1
ATOM 4197 O O . ASP B 1 174 ? 9.850 -46.890 -25.180 1.00 75.85 359 ASP B O 1
ATOM 4202 N N . LEU B 1 175 ? 11.981 -46.182 -25.294 1.00 82.27 360 LEU B N 1
ATOM 4203 C CA . LEU B 1 175 ? 11.663 -44.782 -25.049 1.00 80.16 360 LEU B CA 1
ATOM 4204 C C . LEU B 1 175 ? 11.208 -44.049 -26.303 1.00 93.69 360 LEU B C 1
ATOM 4205 O O . LEU B 1 175 ? 10.878 -42.861 -26.218 1.00 98.90 360 LEU B O 1
ATOM 4210 N N . GLN B 1 176 ? 11.193 -44.724 -27.456 1.00 91.55 361 GLN B N 1
ATOM 4211 C CA . GLN B 1 176 ? 10.716 -44.147 -28.717 1.00 92.15 361 GLN B CA 1
ATOM 4212 C C . GLN B 1 176 ? 11.512 -42.898 -29.082 1.00 83.64 361 GLN B C 1
ATOM 4213 O O . GLN B 1 176 ? 10.959 -41.884 -29.512 1.00 89.05 361 GLN B O 1
ATOM 4219 N N . ILE B 1 177 ? 12.827 -42.977 -28.914 1.00 83.29 362 ILE B N 1
ATOM 4220 C CA . ILE B 1 177 ? 13.726 -41.890 -29.277 1.00 92.94 362 ILE B CA 1
ATOM 4221 C C . ILE B 1 177 ? 14.899 -42.470 -30.056 1.00 96.37 362 ILE B C 1
ATOM 4222 O O . ILE B 1 177 ? 15.893 -41.779 -30.310 1.00 85.23 362 ILE B O 1
ATOM 4227 N N . TYR B 1 178 ? 14.794 -43.752 -30.422 1.00 102.61 363 TYR B N 1
ATOM 4228 C CA . TYR B 1 178 ? 15.835 -44.401 -31.215 1.00 92.45 363 TYR B CA 1
ATOM 4229 C C . TYR B 1 178 ? 16.071 -43.674 -32.535 1.00 98.38 363 TYR B C 1
ATOM 4230 O O . TYR B 1 178 ? 17.220 -43.483 -32.950 1.00 89.04 363 TYR B O 1
ATOM 4239 N N . GLN B 1 179 ? 14.993 -43.249 -33.196 1.00 106.51 364 GLN B N 1
ATOM 4240 C CA . GLN B 1 179 ? 15.102 -42.612 -34.508 1.00 104.28 364 GLN B CA 1
ATOM 4241 C C . GLN B 1 179 ? 15.668 -41.195 -34.418 1.00 104.06 364 GLN B C 1
ATOM 4242 O O . GLN B 1 179 ? 16.669 -40.873 -35.075 1.00 87.34 364 GLN B O 1
ATOM 4248 N N . ASP B 1 180 ? 15.071 -40.344 -33.581 1.00 109.29 365 ASP B N 1
ATOM 4249 C CA . ASP B 1 180 ? 15.535 -38.960 -33.490 1.00 104.10 365 ASP B CA 1
ATOM 4250 C C . ASP B 1 180 ? 16.963 -38.888 -32.969 1.00 94.56 365 ASP B C 1
ATOM 4251 O O . ASP B 1 180 ? 17.806 -38.179 -33.530 1.00 104.80 365 ASP B O 1
ATOM 4256 N N . SER B 1 181 ? 17.261 -39.644 -31.920 1.00 95.25 366 SER B N 1
ATOM 4257 C CA . SER B 1 181 ? 18.518 -39.445 -31.218 1.00 99.44 366 SER B CA 1
ATOM 4258 C C . SER B 1 181 ? 19.674 -40.182 -31.877 1.00 92.90 366 SER B C 1
ATOM 4259 O O . SER B 1 181 ? 20.766 -39.624 -32.014 1.00 98.65 366 SER B O 1
ATOM 4262 N N . PHE B 1 182 ? 19.442 -41.405 -32.344 1.00 100.57 367 PHE B N 1
ATOM 4263 C CA . PHE B 1 182 ? 20.525 -42.282 -32.767 1.00 93.12 367 PHE B CA 1
ATOM 4264 C C . PHE B 1 182 ? 20.556 -42.558 -34.263 1.00 93.50 367 PHE B C 1
ATOM 4265 O O . PHE B 1 182 ? 21.600 -42.393 -34.897 1.00 92.07 367 PHE B O 1
ATOM 4273 N N . GLU B 1 183 ? 19.428 -42.978 -34.839 1.00 96.24 368 GLU B N 1
ATOM 4274 C CA . GLU B 1 183 ? 19.440 -43.582 -36.167 1.00 95.24 368 GLU B CA 1
ATOM 4275 C C . GLU B 1 183 ? 19.998 -42.629 -37.223 1.00 102.16 368 GLU B C 1
ATOM 4276 O O . GLU B 1 183 ? 20.853 -43.019 -38.029 1.00 92.11 368 GLU B O 1
ATOM 4282 N N . GLN B 1 184 ? 19.544 -41.369 -37.230 1.00 95.80 369 GLN B N 1
ATOM 4283 C CA . GLN B 1 184 ? 19.988 -40.445 -38.271 1.00 99.29 369 GLN B CA 1
ATOM 4284 C C . GLN B 1 184 ? 21.483 -40.166 -38.145 1.00 90.98 369 GLN B C 1
ATOM 4285 O O . GLN B 1 184 ? 22.221 -40.229 -39.131 1.00 86.77 369 GLN B O 1
ATOM 4291 N N . ARG B 1 185 ? 21.940 -39.810 -36.935 1.00 102.05 370 ARG B N 1
ATOM 4292 C CA . ARG B 1 185 ? 23.367 -39.582 -36.721 1.00 97.14 370 ARG B CA 1
ATOM 4293 C C . ARG B 1 185 ? 24.166 -40.843 -36.999 1.00 81.34 370 ARG B C 1
ATOM 4294 O O . ARG B 1 185 ? 25.310 -40.759 -37.457 1.00 66.62 370 ARG B O 1
ATOM 4302 N N . PHE B 1 186 ? 23.603 -42.011 -36.685 1.00 85.95 371 PHE B N 1
ATOM 4303 C CA . PHE B 1 186 ? 24.283 -43.270 -36.975 1.00 86.51 371 PHE B CA 1
ATOM 4304 C C . PHE B 1 186 ? 24.455 -43.462 -38.476 1.00 81.96 371 PHE B C 1
ATOM 4305 O O . PHE B 1 186 ? 25.540 -43.816 -38.955 1.00 71.70 371 PHE B O 1
ATOM 4313 N N . LEU B 1 187 ? 23.384 -43.237 -39.234 1.00 77.16 372 LEU B N 1
ATOM 4314 C CA . LEU B 1 187 ? 23.473 -43.317 -40.685 1.00 77.64 372 LEU B CA 1
ATOM 4315 C C . LEU B 1 187 ? 24.440 -42.276 -41.230 1.00 82.20 372 LEU B C 1
ATOM 4316 O O . LEU B 1 187 ? 25.161 -42.538 -42.198 1.00 78.65 372 LEU B O 1
ATOM 4321 N N . GLU B 1 188 ? 24.476 -41.088 -40.618 1.00 80.98 373 GLU B N 1
ATOM 4322 C CA . GLU B 1 188 ? 25.416 -40.064 -41.064 1.00 84.28 373 GLU B CA 1
ATOM 4323 C C . GLU B 1 188 ? 26.859 -40.492 -40.832 1.00 74.87 373 GLU B C 1
ATOM 4324 O O . GLU B 1 188 ? 27.719 -40.267 -41.691 1.00 79.09 373 GLU B O 1
ATOM 4330 N N . GLU B 1 189 ? 27.152 -41.103 -39.682 1.00 80.30 374 GLU B N 1
ATOM 4331 C CA . GLU B 1 189 ? 28.521 -41.544 -39.429 1.00 86.87 374 GLU B CA 1
ATOM 4332 C C . GLU B 1 189 ? 28.886 -42.759 -40.272 1.00 83.13 374 GLU B C 1
ATOM 4333 O O . GLU B 1 189 ? 30.032 -42.884 -40.723 1.00 76.44 374 GLU B O 1
ATOM 4339 N N . THR B 1 190 ? 27.932 -43.668 -40.492 1.00 86.17 375 THR B N 1
ATOM 4340 C CA . THR B 1 190 ? 28.183 -44.799 -41.383 1.00 81.46 375 THR B CA 1
ATOM 4341 C C . THR B 1 190 ? 28.449 -44.335 -42.810 1.00 80.28 375 THR B C 1
ATOM 4342 O O . THR B 1 190 ? 29.344 -44.861 -43.483 1.00 86.35 375 THR B O 1
ATOM 4346 N N . ASN B 1 191 ? 27.689 -43.346 -43.288 1.00 74.06 376 ASN B N 1
ATOM 4347 C CA . ASN B 1 191 ? 27.910 -42.820 -44.634 1.00 84.79 376 ASN B CA 1
ATOM 4348 C C . ASN B 1 191 ? 29.293 -42.205 -44.762 1.00 89.45 376 ASN B C 1
ATOM 4349 O O . ASN B 1 191 ? 30.044 -42.515 -45.693 1.00 77.18 376 ASN B O 1
ATOM 4354 N N . ARG B 1 192 ? 29.635 -41.317 -43.832 1.00 94.59 377 ARG B N 1
ATOM 4355 C CA . ARG B 1 192 ? 30.922 -40.634 -43.862 1.00 95.49 377 ARG B CA 1
ATOM 4356 C C . ARG B 1 192 ? 32.081 -41.619 -43.747 1.00 86.36 377 ARG B C 1
ATOM 4357 O O . ARG B 1 192 ? 33.105 -41.461 -44.426 1.00 67.96 377 ARG B O 1
ATOM 4365 N N . LEU B 1 193 ? 31.933 -42.654 -42.914 1.00 86.24 378 LEU B N 1
ATOM 4366 C CA . LEU B 1 193 ? 33.013 -43.621 -42.720 1.00 85.75 378 LEU B CA 1
ATOM 4367 C C . LEU B 1 193 ? 33.277 -44.434 -43.984 1.00 85.37 378 LEU B C 1
ATOM 4368 O O . LEU B 1 193 ? 34.407 -44.476 -44.485 1.00 84.10 378 LEU B O 1
ATOM 4373 N N . TYR B 1 194 ? 32.238 -45.078 -44.526 1.00 88.99 379 TYR B N 1
ATOM 4374 C CA . TYR B 1 194 ? 32.432 -45.968 -45.666 1.00 87.06 379 TYR B CA 1
ATOM 4375 C C . TYR B 1 194 ? 32.674 -45.216 -46.964 1.00 78.55 379 TYR B C 1
ATOM 4376 O O . TYR B 1 194 ? 33.257 -45.788 -47.892 1.00 74.91 379 TYR B O 1
ATOM 4385 N N . ALA B 1 195 ? 32.239 -43.959 -47.057 1.00 75.67 380 ALA B N 1
ATOM 4386 C CA . ALA B 1 195 ? 32.632 -43.137 -48.195 1.00 74.94 380 ALA B CA 1
ATOM 4387 C C . ALA B 1 195 ? 34.148 -43.027 -48.276 1.00 78.83 380 ALA B C 1
ATOM 4388 O O . ALA B 1 195 ? 34.742 -43.220 -49.343 1.00 83.89 380 ALA B O 1
ATOM 4390 N N . ALA B 1 196 ? 34.791 -42.712 -47.149 1.00 83.91 381 ALA B N 1
ATOM 4391 C CA . ALA B 1 196 ? 36.248 -42.635 -47.114 1.00 84.29 381 ALA B CA 1
ATOM 4392 C C . ALA B 1 196 ? 36.880 -44.006 -47.334 1.00 82.41 381 ALA B C 1
ATOM 4393 O O . ALA B 1 196 ? 37.828 -44.143 -48.117 1.00 96.70 381 ALA B O 1
ATOM 4395 N N . GLU B 1 197 ? 36.365 -45.035 -46.650 1.00 84.82 382 GLU B N 1
ATOM 4396 C CA . GLU B 1 197 ? 36.925 -46.378 -46.796 1.00 81.86 382 GLU B CA 1
ATOM 4397 C C . GLU B 1 197 ? 36.801 -46.875 -48.226 1.00 91.65 382 GLU B C 1
ATOM 4398 O O . GLU B 1 197 ? 37.723 -47.506 -48.758 1.00 99.96 382 GLU B O 1
ATOM 4404 N N . GLY B 1 198 ? 35.660 -46.599 -48.859 1.00 92.69 383 GLY B N 1
ATOM 4405 C CA . GLY B 1 198 ? 35.483 -46.963 -50.253 1.00 94.37 383 GLY B CA 1
ATOM 4406 C C . GLY B 1 198 ? 36.500 -46.289 -51.148 1.00 88.44 383 GLY B C 1
ATOM 4407 O O . GLY B 1 198 ? 37.165 -46.937 -51.956 1.00 89.54 383 GLY B O 1
ATOM 4408 N N . GLN B 1 199 ? 36.635 -44.970 -51.006 1.00 85.05 384 GLN B N 1
ATOM 4409 C CA . GLN B 1 199 ? 37.562 -44.216 -51.842 1.00 88.53 384 GLN B CA 1
ATOM 4410 C C . GLN B 1 199 ? 39.006 -44.673 -51.652 1.00 94.18 384 GLN B C 1
ATOM 4411 O O . GLN B 1 199 ? 39.750 -44.810 -52.630 1.00 96.38 384 GLN B O 1
ATOM 4417 N N . LYS B 1 200 ? 39.418 -44.919 -50.404 1.00 100.66 385 LYS B N 1
ATOM 4418 C CA . LYS B 1 200 ? 40.827 -45.189 -50.127 1.00 102.77 385 LYS B CA 1
ATOM 4419 C C . LYS B 1 200 ? 41.244 -46.563 -50.638 1.00 99.80 385 LYS B C 1
ATOM 4420 O O . LYS B 1 200 ? 42.227 -46.687 -51.377 1.00 92.67 385 LYS B O 1
ATOM 4426 N N . LEU B 1 201 ? 40.519 -47.613 -50.238 1.00 105.89 386 LEU B N 1
ATOM 4427 C CA . LEU B 1 201 ? 40.865 -48.958 -50.684 1.00 108.11 386 LEU B CA 1
ATOM 4428 C C . LEU B 1 201 ? 40.631 -49.114 -52.176 1.00 106.51 386 LEU B C 1
ATOM 4429 O O . LEU B 1 201 ? 41.151 -50.059 -52.777 1.00 99.47 386 LEU B O 1
ATOM 4434 N N . MET B 1 202 ? 39.855 -48.212 -52.781 1.00 107.41 387 MET B N 1
ATOM 4435 C CA . MET B 1 202 ? 39.725 -48.206 -54.231 1.00 113.17 387 MET B CA 1
ATOM 4436 C C . MET B 1 202 ? 41.036 -47.789 -54.893 1.00 111.74 387 MET B C 1
ATOM 4437 O O . MET B 1 202 ? 41.299 -48.152 -56.045 1.00 113.31 387 MET B O 1
ATOM 4442 N N . GLN B 1 203 ? 41.863 -47.026 -54.182 1.00 108.67 388 GLN B N 1
ATOM 4443 C CA . GLN B 1 203 ? 43.192 -46.649 -54.641 1.00 107.75 388 GLN B CA 1
ATOM 4444 C C . GLN B 1 203 ? 44.247 -47.678 -54.245 1.00 115.41 388 GLN B C 1
ATOM 4445 O O . GLN B 1 203 ? 45.157 -47.984 -55.027 1.00 120.42 388 GLN B O 1
ATOM 4451 N N . GLU B 1 204 ? 44.141 -48.193 -53.023 1.00 116.87 389 GLU B N 1
ATOM 4452 C CA . GLU B 1 204 ? 45.189 -48.980 -52.390 1.00 123.28 389 GLU B CA 1
ATOM 4453 C C . GLU B 1 204 ? 45.158 -50.468 -52.734 1.00 118.17 389 GLU B C 1
ATOM 4454 O O . GLU B 1 204 ? 46.181 -51.140 -52.567 1.00 120.64 389 GLU B O 1
ATOM 4460 N N . ARG B 1 205 ? 44.030 -51.009 -53.192 1.00 109.91 390 ARG B N 1
ATOM 4461 C CA . ARG B 1 205 ? 43.929 -52.434 -53.486 1.00 103.26 390 ARG B CA 1
ATOM 4462 C C . ARG B 1 205 ? 43.359 -52.687 -54.870 1.00 101.64 390 ARG B C 1
ATOM 4463 O O . ARG B 1 205 ? 42.620 -51.869 -55.425 1.00 109.28 390 ARG B O 1
ATOM 4471 N N . GLU B 1 206 ? 43.729 -53.846 -55.412 1.00 97.89 391 GLU B N 1
ATOM 4472 C CA . GLU B 1 206 ? 43.245 -54.311 -56.699 1.00 109.20 391 GLU B CA 1
ATOM 4473 C C . GLU B 1 206 ? 41.766 -54.676 -56.602 1.00 100.73 391 GLU B C 1
ATOM 4474 O O . GLU B 1 206 ? 41.215 -54.859 -55.513 1.00 104.34 391 GLU B O 1
ATOM 4480 N N . VAL B 1 207 ? 41.120 -54.784 -57.766 1.00 104.02 392 VAL B N 1
ATOM 4481 C CA . VAL B 1 207 ? 39.697 -55.139 -57.797 1.00 94.65 392 VAL B CA 1
ATOM 4482 C C . VAL B 1 207 ? 39.414 -56.466 -57.103 1.00 84.32 392 VAL B C 1
ATOM 4483 O O . VAL B 1 207 ? 38.436 -56.542 -56.345 1.00 80.62 392 VAL B O 1
ATOM 4487 N N . PRO B 1 208 ? 40.185 -57.543 -57.315 1.00 96.50 393 PRO B N 1
ATOM 4488 C CA . PRO B 1 208 ? 39.849 -58.803 -56.623 1.00 94.76 393 PRO B CA 1
ATOM 4489 C C . PRO B 1 208 ? 39.868 -58.696 -55.110 1.00 89.45 393 PRO B C 1
ATOM 4490 O O . PRO B 1 208 ? 38.915 -59.138 -54.457 1.00 85.20 393 PRO B O 1
ATOM 4494 N N . GLU B 1 209 ? 40.917 -58.109 -54.523 1.00 93.60 394 GLU B N 1
ATOM 4495 C CA . GLU B 1 209 ? 40.924 -57.991 -53.068 1.00 94.03 394 GLU B CA 1
ATOM 4496 C C . GLU B 1 209 ? 39.922 -56.949 -52.597 1.00 88.71 394 GLU B C 1
ATOM 4497 O O . GLU B 1 209 ? 39.417 -57.043 -51.474 1.00 100.98 394 GLU B O 1
ATOM 4503 N N . TYR B 1 210 ? 39.630 -55.949 -53.431 1.00 89.16 395 TYR B N 1
ATOM 4504 C CA . TYR B 1 210 ? 38.643 -54.947 -53.049 1.00 81.16 395 TYR B CA 1
ATOM 4505 C C . TYR B 1 210 ? 37.252 -55.557 -52.973 1.00 81.99 395 TYR B C 1
ATOM 4506 O O . TYR B 1 210 ? 36.464 -55.212 -52.086 1.00 83.17 395 TYR B O 1
ATOM 4515 N N . LEU B 1 211 ? 36.917 -56.435 -53.917 1.00 80.70 396 LEU B N 1
ATOM 4516 C CA . LEU B 1 211 ? 35.608 -57.076 -53.896 1.00 85.41 396 LEU B CA 1
ATOM 4517 C C . LEU B 1 211 ? 35.446 -57.949 -52.659 1.00 85.57 396 LEU B C 1
ATOM 4518 O O . LEU B 1 211 ? 34.408 -57.906 -51.989 1.00 91.85 396 LEU B O 1
ATOM 4523 N N . HIS B 1 212 ? 36.466 -58.754 -52.343 1.00 84.61 397 HIS B N 1
ATOM 4524 C CA . HIS B 1 212 ? 36.427 -59.570 -51.133 1.00 85.46 397 HIS B CA 1
ATOM 4525 C C . HIS B 1 212 ? 36.193 -58.715 -49.895 1.00 80.83 397 HIS B C 1
ATOM 4526 O O . HIS B 1 212 ? 35.445 -59.106 -48.992 1.00 74.06 397 HIS B O 1
ATOM 4533 N N . HIS B 1 213 ? 36.836 -57.547 -49.833 1.00 78.41 398 HIS B N 1
ATOM 4534 C CA . HIS B 1 213 ? 36.688 -56.673 -48.673 1.00 77.68 398 HIS B CA 1
ATOM 4535 C C . HIS B 1 213 ? 35.275 -56.115 -48.563 1.00 72.41 398 HIS B C 1
ATOM 4536 O O . HIS B 1 213 ? 34.704 -56.070 -47.467 1.00 77.96 398 HIS B O 1
ATOM 4543 N N . VAL B 1 214 ? 34.699 -55.679 -49.685 1.00 66.53 399 VAL B N 1
ATOM 4544 C CA . VAL B 1 214 ? 33.339 -55.144 -49.664 1.00 74.73 399 VAL B CA 1
ATOM 4545 C C . VAL B 1 214 ? 32.360 -56.211 -49.200 1.00 73.62 399 VAL B C 1
ATOM 4546 O O . VAL B 1 214 ? 31.452 -55.941 -48.403 1.00 80.13 399 VAL B O 1
ATOM 4550 N N . ASN B 1 215 ? 32.538 -57.442 -49.683 1.00 69.20 400 ASN B N 1
ATOM 4551 C CA . ASN B 1 215 ? 31.686 -58.541 -49.248 1.00 66.16 400 ASN B CA 1
ATOM 4552 C C . ASN B 1 215 ? 31.810 -58.778 -47.752 1.00 70.03 400 ASN B C 1
ATOM 4553 O O . ASN B 1 215 ? 30.819 -59.087 -47.080 1.00 76.57 400 ASN B O 1
ATOM 4558 N N . LYS B 1 216 ? 33.017 -58.632 -47.208 1.00 77.58 401 LYS B N 1
ATOM 4559 C CA . LYS B 1 216 ? 33.207 -58.851 -45.778 1.00 83.38 401 LYS B CA 1
ATOM 4560 C C . LYS B 1 216 ? 32.516 -57.768 -44.955 1.00 75.36 401 LYS B C 1
ATOM 4561 O O . LYS B 1 216 ? 31.923 -58.058 -43.909 1.00 67.60 401 LYS B O 1
ATOM 4567 N N . ARG B 1 217 ? 32.570 -56.517 -45.423 1.00 65.88 402 ARG B N 1
ATOM 4568 C CA . ARG B 1 217 ? 31.905 -55.428 -44.715 1.00 69.92 402 ARG B CA 1
ATOM 4569 C C . ARG B 1 217 ? 30.392 -55.585 -44.766 1.00 72.69 402 ARG B C 1
ATOM 4570 O O . ARG B 1 217 ? 29.706 -55.358 -43.762 1.00 72.77 402 ARG B O 1
ATOM 4578 N N . LEU B 1 218 ? 29.854 -55.966 -45.928 1.00 76.19 403 LEU B N 1
ATOM 4579 C CA . LEU B 1 218 ? 28.414 -56.175 -46.047 1.00 77.16 403 LEU B CA 1
ATOM 4580 C C . LEU B 1 218 ? 27.943 -57.290 -45.121 1.00 83.21 403 LEU B C 1
ATOM 4581 O O . LEU B 1 218 ? 26.845 -57.219 -44.555 1.00 93.11 403 LEU B O 1
ATOM 4586 N N . GLU B 1 219 ? 28.766 -58.326 -44.948 1.00 84.05 404 GLU B N 1
ATOM 4587 C CA . GLU B 1 219 ? 28.429 -59.389 -44.008 1.00 84.61 404 GLU B CA 1
ATOM 4588 C C . GLU B 1 219 ? 28.590 -58.917 -42.568 1.00 78.76 404 GLU B C 1
ATOM 4589 O O . GLU B 1 219 ? 27.773 -59.257 -41.704 1.00 76.87 404 GLU B O 1
ATOM 4595 N N . GLU B 1 220 ? 29.645 -58.146 -42.287 1.00 81.53 405 GLU B N 1
ATOM 4596 C CA . GLU B 1 220 ? 29.826 -57.592 -40.948 1.00 81.85 405 GLU B CA 1
ATOM 4597 C C . GLU B 1 220 ? 28.649 -56.709 -40.550 1.00 74.01 405 GLU B C 1
ATOM 4598 O O . GLU B 1 220 ? 28.094 -56.851 -39.453 1.00 77.43 405 GLU B O 1
ATOM 4604 N N . GLU B 1 221 ? 28.251 -55.790 -41.433 1.00 75.21 406 GLU B N 1
ATOM 4605 C CA . GLU B 1 221 ? 27.142 -54.900 -41.108 1.00 81.38 406 GLU B CA 1
ATOM 4606 C C . GLU B 1 221 ? 25.845 -55.675 -40.926 1.00 85.17 406 GLU B C 1
ATOM 4607 O O . GLU B 1 221 ? 25.003 -55.293 -40.104 1.00 90.80 406 GLU B O 1
ATOM 4613 N N . ALA B 1 222 ? 25.664 -56.761 -41.683 1.00 83.28 407 ALA B N 1
ATOM 4614 C CA . ALA B 1 222 ? 24.528 -57.641 -41.443 1.00 81.96 407 ALA B CA 1
ATOM 4615 C C . ALA B 1 222 ? 24.611 -58.296 -40.070 1.00 79.40 407 ALA B C 1
ATOM 4616 O O . ALA B 1 222 ? 23.578 -58.528 -39.428 1.00 76.71 407 ALA B O 1
ATOM 4618 N N . ASP B 1 223 ? 25.824 -58.595 -39.600 1.00 78.93 408 ASP B N 1
ATOM 4619 C CA . ASP B 1 223 ? 25.964 -59.186 -38.274 1.00 77.27 408 ASP B CA 1
ATOM 4620 C C . ASP B 1 223 ? 25.674 -58.156 -37.189 1.00 74.76 408 ASP B C 1
ATOM 4621 O O . ASP B 1 223 ? 25.029 -58.473 -36.183 1.00 84.78 408 ASP B O 1
ATOM 4626 N N . ARG B 1 224 ? 26.162 -56.924 -37.369 1.00 73.11 409 ARG B N 1
ATOM 4627 C CA . ARG B 1 224 ? 25.874 -55.857 -36.413 1.00 76.43 409 ARG B CA 1
ATOM 4628 C C . ARG B 1 224 ? 24.386 -55.561 -36.362 1.00 70.74 409 ARG B C 1
ATOM 4629 O O . ARG B 1 224 ? 23.836 -55.256 -35.297 1.00 80.59 409 ARG B O 1
ATOM 4637 N N . LEU B 1 225 ? 23.718 -55.661 -37.507 1.00 75.37 410 LEU B N 1
ATOM 4638 C CA . LEU B 1 225 ? 22.286 -55.408 -37.575 1.00 78.20 410 LEU B CA 1
ATOM 4639 C C . LEU B 1 225 ? 21.507 -56.447 -36.776 1.00 79.04 410 LEU B C 1
ATOM 4640 O O . LEU B 1 225 ? 20.626 -56.102 -35.979 1.00 83.37 410 LEU B O 1
ATOM 4645 N N . ILE B 1 226 ? 21.816 -57.728 -36.986 1.00 77.84 411 ILE B N 1
ATOM 4646 C CA . ILE B 1 226 ? 21.150 -58.805 -36.257 1.00 88.79 411 ILE B CA 1
ATOM 4647 C C . ILE B 1 226 ? 21.424 -58.705 -34.759 1.00 83.27 411 ILE B C 1
ATOM 4648 O O . ILE B 1 226 ? 20.541 -58.969 -33.933 1.00 88.39 411 ILE B O 1
ATOM 4653 N N . THR B 1 227 ? 22.642 -58.301 -34.384 1.00 85.62 412 THR B N 1
ATOM 4654 C CA . THR B 1 227 ? 23.096 -58.471 -33.004 1.00 90.00 412 THR B CA 1
ATOM 4655 C C . THR B 1 227 ? 22.601 -57.359 -32.081 1.00 89.65 412 THR B C 1
ATOM 4656 O O . THR B 1 227 ? 21.949 -57.630 -31.067 1.00 95.26 412 THR B O 1
ATOM 4660 N N . TYR B 1 228 ? 22.882 -56.098 -32.411 1.00 86.78 413 TYR B N 1
ATOM 4661 C CA . TYR B 1 228 ? 22.575 -55.023 -31.480 1.00 80.34 413 TYR B CA 1
ATOM 4662 C C . TYR B 1 228 ? 21.818 -53.843 -32.070 1.00 79.98 413 TYR B C 1
ATOM 4663 O O . TYR B 1 228 ? 21.342 -53.004 -31.297 1.00 87.15 413 TYR B O 1
ATOM 4672 N N . LEU B 1 229 ? 21.686 -53.744 -33.386 1.00 71.52 414 LEU B N 1
ATOM 4673 C CA . LEU B 1 229 ? 20.900 -52.679 -33.989 1.00 75.32 414 LEU B CA 1
ATOM 4674 C C . LEU B 1 229 ? 19.433 -53.090 -34.096 1.00 71.09 414 LEU B C 1
ATOM 4675 O O . LEU B 1 229 ? 19.083 -54.270 -34.011 1.00 74.30 414 LEU B O 1
ATOM 4680 N N . ASP B 1 230 ? 18.572 -52.091 -34.267 1.00 70.42 415 ASP B N 1
ATOM 4681 C CA . ASP B 1 230 ? 17.152 -52.334 -34.474 1.00 80.78 415 ASP B CA 1
ATOM 4682 C C . ASP B 1 230 ? 16.898 -52.681 -35.938 1.00 83.34 415 ASP B C 1
ATOM 4683 O O . ASP B 1 230 ? 17.597 -52.202 -36.836 1.00 95.09 415 ASP B O 1
ATOM 4688 N N . GLN B 1 231 ? 15.885 -53.524 -36.174 1.00 83.98 416 GLN B N 1
ATOM 4689 C CA . GLN B 1 231 ? 15.620 -53.988 -37.532 1.00 89.10 416 GLN B CA 1
ATOM 4690 C C . GLN B 1 231 ? 15.163 -52.853 -38.443 1.00 87.19 416 GLN B C 1
ATOM 4691 O O . GLN B 1 231 ? 15.428 -52.883 -39.653 1.00 89.09 416 GLN B O 1
ATOM 4697 N N . THR B 1 232 ? 14.531 -51.818 -37.885 1.00 81.28 417 THR B N 1
ATOM 4698 C CA . THR B 1 232 ? 14.028 -50.743 -38.733 1.00 89.00 417 THR B CA 1
ATOM 4699 C C . THR B 1 232 ? 15.153 -49.957 -39.386 1.00 84.38 417 THR B C 1
ATOM 4700 O O . THR B 1 232 ? 14.881 -49.117 -40.250 1.00 94.36 417 THR B O 1
ATOM 4704 N N . THR B 1 233 ? 16.398 -50.219 -38.993 1.00 87.46 418 THR B N 1
ATOM 4705 C CA . THR B 1 233 ? 17.587 -49.648 -39.605 1.00 83.85 418 THR B CA 1
ATOM 4706 C C . THR B 1 233 ? 18.113 -50.499 -40.758 1.00 82.73 418 THR B C 1
ATOM 4707 O O . THR B 1 233 ? 19.084 -50.100 -41.412 1.00 89.24 418 THR B O 1
ATOM 4711 N N . GLN B 1 234 ? 17.482 -51.647 -41.037 1.00 82.98 419 GLN B N 1
ATOM 4712 C CA . GLN B 1 234 ? 18.040 -52.605 -41.989 1.00 81.65 419 GLN B CA 1
ATOM 4713 C C . GLN B 1 234 ? 18.212 -51.965 -43.353 1.00 88.14 419 GLN B C 1
ATOM 4714 O O . GLN B 1 234 ? 19.309 -51.951 -43.924 1.00 90.36 419 GLN B O 1
ATOM 4720 N N . LYS B 1 235 ? 17.118 -51.411 -43.872 1.00 79.73 420 LYS B N 1
ATOM 4721 C CA . LYS B 1 235 ? 17.082 -50.878 -45.226 1.00 74.52 420 LYS B CA 1
ATOM 4722 C C . LYS B 1 235 ? 18.072 -49.735 -45.392 1.00 80.83 420 LYS B C 1
ATOM 4723 O O . LYS B 1 235 ? 18.890 -49.738 -46.318 1.00 81.90 420 LYS B O 1
ATOM 4729 N N . SER B 1 236 ? 18.039 -48.766 -44.473 1.00 80.08 421 SER B N 1
ATOM 4730 C CA . SER B 1 236 ? 18.867 -47.572 -44.609 1.00 72.59 421 SER B CA 1
ATOM 4731 C C . SER B 1 236 ? 20.351 -47.885 -44.439 1.00 76.17 421 SER B C 1
ATOM 4732 O O . SER B 1 236 ? 21.195 -47.323 -45.149 1.00 80.18 421 SER B O 1
ATOM 4735 N N . LEU B 1 237 ? 20.692 -48.773 -43.501 1.00 81.60 422 LEU B N 1
ATOM 4736 C CA . LEU B 1 237 ? 22.098 -49.098 -43.271 1.00 73.89 422 LEU B CA 1
ATOM 4737 C C . LEU B 1 237 ? 22.697 -49.856 -44.452 1.00 73.63 422 LEU B C 1
ATOM 4738 O O . LEU B 1 237 ? 23.733 -49.456 -44.996 1.00 80.13 422 LEU B O 1
ATOM 4743 N N . ILE B 1 238 ? 22.054 -50.954 -44.863 1.00 74.94 423 ILE B N 1
ATOM 4744 C CA . ILE B 1 238 ? 22.596 -51.776 -45.944 1.00 71.67 423 ILE B CA 1
ATOM 4745 C C . ILE B 1 238 ? 22.675 -50.979 -47.241 1.00 73.10 423 ILE B C 1
ATOM 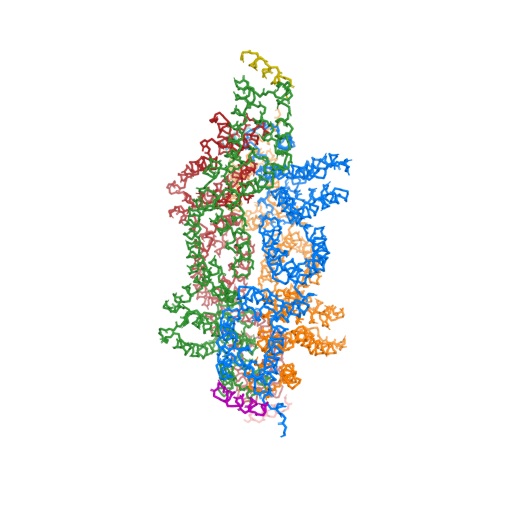4746 O O . ILE B 1 238 ? 23.657 -51.079 -47.987 1.00 74.02 423 ILE B O 1
ATOM 4751 N N . ALA B 1 239 ? 21.647 -50.177 -47.532 1.00 66.15 424 ALA B N 1
ATOM 4752 C CA . ALA B 1 239 ? 21.691 -49.318 -48.713 1.00 66.55 424 ALA B CA 1
ATOM 4753 C C . ALA B 1 239 ? 22.849 -48.332 -48.632 1.00 75.99 424 ALA B C 1
ATOM 4754 O O . ALA B 1 239 ? 23.496 -48.036 -49.643 1.00 77.11 424 ALA B O 1
ATOM 4756 N N . THR B 1 240 ? 23.123 -47.813 -47.433 1.00 74.67 425 THR B N 1
ATOM 4757 C CA . THR B 1 240 ? 24.208 -46.850 -47.270 1.00 78.68 425 THR B CA 1
ATOM 4758 C C . THR B 1 240 ? 25.557 -47.488 -47.588 1.00 80.79 425 THR B C 1
ATOM 4759 O O . THR B 1 240 ? 26.357 -46.934 -48.353 1.00 75.50 425 THR B O 1
ATOM 4763 N N . VAL B 1 241 ? 25.818 -48.671 -47.025 1.00 75.65 426 VAL B N 1
ATOM 4764 C CA . VAL B 1 241 ? 27.081 -49.358 -47.284 1.00 76.79 426 VAL B CA 1
ATOM 4765 C C . VAL B 1 241 ? 27.175 -49.771 -48.749 1.00 71.58 426 VAL B C 1
ATOM 4766 O O . VAL B 1 241 ? 28.231 -49.635 -49.381 1.00 68.06 426 VAL B O 1
ATOM 4770 N N . GLU B 1 242 ? 26.075 -50.284 -49.310 1.00 73.51 427 GLU B N 1
ATOM 4771 C CA . GLU B 1 242 ? 26.060 -50.649 -50.725 1.00 76.28 427 GLU B CA 1
ATOM 4772 C C . GLU B 1 242 ? 26.374 -49.448 -51.607 1.00 72.29 427 GLU B C 1
ATOM 4773 O O . GLU B 1 242 ? 27.067 -49.577 -52.624 1.00 72.37 427 GLU B O 1
ATOM 4779 N N . LYS B 1 243 ? 25.871 -48.271 -51.236 1.00 65.57 428 LYS B N 1
ATOM 4780 C CA . LYS B 1 243 ? 26.143 -47.072 -52.022 1.00 72.84 428 LYS B CA 1
ATOM 4781 C C . LYS B 1 243 ? 27.616 -46.703 -51.981 1.00 74.34 428 LYS B C 1
ATOM 4782 O O . LYS B 1 243 ? 28.237 -46.469 -53.025 1.00 75.75 428 LYS B O 1
ATOM 4788 N N . GLN B 1 244 ? 28.192 -46.651 -50.778 1.00 82.18 429 GLN B N 1
ATOM 4789 C CA . GLN B 1 244 ? 29.514 -46.064 -50.601 1.00 79.45 429 GLN B CA 1
ATOM 4790 C C . GLN B 1 244 ? 30.649 -47.002 -50.986 1.00 79.17 429 GLN B C 1
ATOM 4791 O O . GLN B 1 244 ? 31.732 -46.527 -51.346 1.00 84.28 429 GLN B O 1
ATOM 4797 N N . LEU B 1 245 ? 30.436 -48.316 -50.932 1.00 67.59 430 LEU B N 1
ATOM 4798 C CA . LEU B 1 245 ? 31.483 -49.255 -51.318 1.00 75.37 430 LEU B CA 1
ATOM 4799 C C . LEU B 1 245 ? 31.311 -49.793 -52.731 1.00 81.46 430 LEU B C 1
ATOM 4800 O O . LEU B 1 245 ? 32.283 -50.287 -53.312 1.00 93.53 430 LEU B O 1
ATOM 4805 N N . LEU B 1 246 ? 30.108 -49.704 -53.295 1.00 79.31 431 LEU B N 1
ATOM 4806 C CA . LEU B 1 246 ? 29.836 -50.206 -54.636 1.00 74.21 431 LEU B CA 1
ATOM 4807 C C . LEU B 1 246 ? 29.274 -49.124 -55.548 1.00 85.64 431 LEU B C 1
ATOM 4808 O O . LEU B 1 246 ? 29.856 -48.851 -56.603 1.00 90.53 431 LEU B O 1
ATOM 4813 N N . GLY B 1 247 ? 28.155 -48.502 -55.169 1.00 87.30 432 GLY B N 1
ATOM 4814 C CA . GLY B 1 247 ? 27.470 -47.588 -56.074 1.00 85.63 432 GLY B CA 1
ATOM 4815 C C . GLY B 1 247 ? 28.338 -46.447 -56.572 1.00 81.42 432 GLY B C 1
ATOM 4816 O O . GLY B 1 247 ? 28.319 -46.114 -57.760 1.00 85.15 432 GLY B O 1
ATOM 4817 N N . GLU B 1 248 ? 29.119 -45.841 -55.682 1.00 80.29 433 GLU B N 1
ATOM 4818 C CA . GLU B 1 248 ? 29.975 -44.719 -56.052 1.00 84.33 433 GLU B CA 1
ATOM 4819 C C . GLU B 1 248 ? 31.229 -45.146 -56.806 1.00 79.06 433 GLU B C 1
ATOM 4820 O O . GLU B 1 248 ? 32.080 -44.296 -57.088 1.00 92.34 433 GLU B O 1
ATOM 4826 N N . HIS B 1 249 ? 31.376 -46.435 -57.130 1.00 79.77 434 HIS B N 1
ATOM 4827 C CA . HIS B 1 249 ? 32.596 -46.903 -57.777 1.00 88.03 434 HIS B CA 1
ATOM 4828 C C . HIS B 1 249 ? 32.360 -47.888 -58.920 1.00 82.51 434 HIS B C 1
ATOM 4829 O O . HIS B 1 249 ? 33.340 -48.446 -59.430 1.00 80.29 434 HIS B O 1
ATOM 4836 N N . LEU B 1 250 ? 31.109 -48.129 -59.333 1.00 79.44 435 LEU B N 1
ATOM 4837 C CA . LEU B 1 250 ? 30.821 -49.136 -60.356 1.00 85.13 435 LEU B CA 1
ATOM 4838 C C . LEU B 1 250 ? 31.700 -48.958 -61.593 1.00 86.65 435 LEU B C 1
ATOM 4839 O O . LEU B 1 250 ? 32.392 -49.891 -62.016 1.00 85.15 435 LEU B O 1
ATOM 4844 N N . THR B 1 251 ? 31.670 -47.768 -62.201 1.00 89.10 436 THR B N 1
ATOM 4845 C CA . THR B 1 251 ? 32.487 -47.529 -63.388 1.00 88.62 436 THR B CA 1
ATOM 4846 C C . THR B 1 251 ? 33.968 -47.718 -63.090 1.00 95.55 436 THR B C 1
ATOM 4847 O O . THR B 1 251 ? 34.704 -48.289 -63.904 1.00 99.96 436 THR B O 1
ATOM 4851 N N . ALA B 1 252 ? 34.424 -47.248 -61.927 1.00 100.98 437 ALA B N 1
ATOM 4852 C CA . ALA B 1 252 ? 35.844 -47.338 -61.600 1.00 99.84 437 ALA B CA 1
ATOM 4853 C C . ALA B 1 252 ? 36.297 -48.783 -61.425 1.00 91.12 437 ALA B C 1
ATOM 4854 O O . ALA B 1 252 ? 37.406 -49.144 -61.833 1.00 81.66 437 ALA B O 1
ATOM 4856 N N . ILE B 1 253 ? 35.444 -49.630 -60.850 1.00 86.49 438 ILE B N 1
ATOM 4857 C CA . ILE B 1 253 ? 35.809 -51.023 -60.615 1.00 86.67 438 ILE B CA 1
ATOM 4858 C C . ILE B 1 253 ? 35.955 -51.776 -61.931 1.00 82.74 438 ILE B C 1
ATOM 4859 O O . ILE B 1 253 ? 36.908 -52.542 -62.125 1.00 79.09 438 ILE B O 1
ATOM 4864 N N . LEU B 1 254 ? 35.010 -51.579 -62.852 1.00 80.96 439 LEU B N 1
ATOM 4865 C CA . LEU B 1 254 ? 35.051 -52.310 -64.114 1.00 85.15 439 LEU B CA 1
ATOM 4866 C C . LEU B 1 254 ? 36.228 -51.863 -64.967 1.00 89.37 439 LEU B C 1
ATOM 4867 O O . LEU B 1 254 ? 36.994 -52.692 -65.472 1.00 82.92 439 LEU B O 1
ATOM 4872 N N . GLN B 1 255 ? 36.398 -50.552 -65.126 1.00 79.84 440 GLN B N 1
ATOM 4873 C CA . GLN B 1 255 ? 37.469 -50.039 -65.965 1.00 89.07 440 GLN B CA 1
ATOM 4874 C C . GLN B 1 255 ? 38.848 -50.293 -65.374 1.00 85.28 440 GLN B C 1
ATOM 4875 O O . GLN B 1 255 ? 39.842 -50.151 -66.092 1.00 89.41 440 GLN B O 1
ATOM 4881 N N . LYS B 1 256 ? 38.935 -50.681 -64.102 1.00 90.68 441 LYS B N 1
ATOM 4882 C CA . LYS B 1 256 ? 40.215 -50.987 -63.476 1.00 84.77 441 LYS B CA 1
ATOM 4883 C C . LYS B 1 256 ? 40.547 -52.474 -63.487 1.00 85.42 441 LYS B C 1
ATOM 4884 O O . LYS B 1 256 ? 41.729 -52.830 -63.558 1.00 101.22 441 LYS B O 1
ATOM 4890 N N . GLY B 1 257 ? 39.544 -53.353 -63.464 1.00 89.81 442 GLY B N 1
ATOM 4891 C CA . GLY B 1 257 ? 39.811 -54.767 -63.279 1.00 83.95 442 GLY B CA 1
ATOM 4892 C C . GLY B 1 257 ? 39.081 -55.738 -64.187 1.00 88.90 442 GLY B C 1
ATOM 4893 O O . GLY B 1 257 ? 39.488 -56.900 -64.295 1.00 84.59 442 GLY B O 1
ATOM 4894 N N . LEU B 1 258 ? 38.006 -55.293 -64.841 1.00 85.03 443 LEU B N 1
ATOM 4895 C CA . LEU B 1 258 ? 37.171 -56.221 -65.600 1.00 86.62 443 LEU B CA 1
ATOM 4896 C C . LEU B 1 258 ? 37.946 -56.845 -66.754 1.00 87.69 443 LEU B C 1
ATOM 4897 O O . LEU B 1 258 ? 37.884 -58.061 -66.973 1.00 78.75 443 LEU B O 1
ATOM 4902 N N . ASN B 1 259 ? 38.669 -56.021 -67.517 1.00 84.20 444 ASN B N 1
ATOM 4903 C CA . ASN B 1 259 ? 39.479 -56.551 -68.611 1.00 90.00 444 ASN B CA 1
ATOM 4904 C C . ASN B 1 259 ? 40.462 -57.585 -68.088 1.00 87.24 444 ASN B C 1
ATOM 4905 O O . ASN B 1 259 ? 40.611 -58.671 -68.660 1.00 83.15 444 ASN B O 1
ATOM 4910 N N . ASN B 1 260 ? 41.143 -57.255 -66.989 1.00 85.04 445 ASN B N 1
ATOM 4911 C CA . ASN B 1 260 ? 42.061 -58.197 -66.367 1.00 86.99 445 ASN B CA 1
ATOM 4912 C C . ASN B 1 260 ? 41.316 -59.445 -65.898 1.00 84.01 445 ASN B C 1
ATOM 4913 O O . ASN B 1 260 ? 41.823 -60.565 -66.027 1.00 89.10 445 ASN B O 1
ATOM 4918 N N . LEU B 1 261 ? 40.097 -59.273 -65.378 1.00 81.75 446 LEU B N 1
ATOM 4919 C CA . LEU B 1 261 ? 39.327 -60.416 -64.893 1.00 81.33 446 LEU B CA 1
ATOM 4920 C C . LEU B 1 261 ? 38.868 -61.316 -66.036 1.00 83.61 446 LEU B C 1
ATOM 4921 O O . LEU B 1 261 ? 38.919 -62.548 -65.925 1.00 84.98 446 LEU B O 1
ATOM 4926 N N . LEU B 1 262 ? 38.427 -60.724 -67.145 1.00 80.96 447 LEU B N 1
ATOM 4927 C CA . LEU B 1 262 ? 37.963 -61.539 -68.261 1.00 85.02 447 LEU B CA 1
ATOM 4928 C C . LEU B 1 262 ? 39.131 -62.141 -69.035 1.00 91.29 447 LEU B C 1
ATOM 4929 O O . LEU B 1 262 ? 39.059 -63.300 -69.460 1.00 92.50 447 LEU B O 1
ATOM 4934 N N . ASP B 1 263 ? 40.203 -61.372 -69.245 1.00 97.02 448 ASP B N 1
ATOM 4935 C CA . ASP B 1 263 ? 41.340 -61.890 -70.002 1.00 93.40 448 ASP B CA 1
ATOM 4936 C C . ASP B 1 263 ? 42.057 -63.014 -69.270 1.00 88.10 448 ASP B C 1
ATOM 4937 O O . ASP B 1 263 ? 42.601 -63.920 -69.911 1.00 91.75 448 ASP B O 1
ATOM 4942 N N . GLU B 1 264 ? 42.006 -63.019 -67.948 1.00 88.00 449 GLU B N 1
ATOM 4943 C CA . GLU B 1 264 ? 42.708 -64.032 -67.183 1.00 96.18 449 GLU B CA 1
ATOM 4944 C C . GLU B 1 264 ? 41.772 -65.100 -66.701 1.00 90.97 449 GLU B C 1
ATOM 4945 O O . GLU B 1 264 ? 42.206 -66.025 -66.002 1.00 87.21 449 GLU B O 1
ATOM 4951 N N . ASN B 1 265 ? 40.507 -64.965 -67.061 1.00 87.85 450 ASN B N 1
ATOM 4952 C CA . ASN B 1 265 ? 39.540 -66.021 -66.899 1.00 89.92 450 ASN B CA 1
ATOM 4953 C C . ASN B 1 265 ? 39.471 -66.408 -65.424 1.00 92.30 450 ASN B C 1
ATOM 4954 O O . ASN B 1 265 ? 39.558 -67.582 -65.054 1.00 92.59 450 ASN B O 1
ATOM 4959 N N . ARG B 1 266 ? 39.315 -65.390 -64.572 1.00 88.24 451 ARG B N 1
ATOM 4960 C CA . ARG B 1 266 ? 39.311 -65.568 -63.117 1.00 89.27 451 ARG B CA 1
ATOM 4961 C C . ARG B 1 266 ? 37.865 -65.740 -62.689 1.00 84.27 451 ARG B C 1
ATOM 4962 O O . ARG B 1 266 ? 37.171 -64.781 -62.345 1.00 76.07 451 ARG B O 1
ATOM 4970 N N . ILE B 1 267 ? 37.411 -66.992 -62.734 1.00 81.97 452 ILE B N 1
ATOM 4971 C CA . ILE B 1 267 ? 35.991 -67.293 -62.585 1.00 83.00 452 ILE B CA 1
ATOM 4972 C C . ILE B 1 267 ? 35.466 -66.807 -61.239 1.00 84.16 452 ILE B C 1
ATOM 4973 O O . ILE B 1 267 ? 34.417 -66.158 -61.168 1.00 81.01 452 ILE B O 1
ATOM 4978 N N . GLN B 1 268 ? 36.190 -67.098 -60.154 1.00 94.87 453 GLN B N 1
ATOM 4979 C CA . GLN B 1 268 ? 35.666 -66.816 -58.817 1.00 86.20 453 GLN B CA 1
ATOM 4980 C C . GLN B 1 268 ? 35.469 -65.324 -58.569 1.00 81.31 453 GLN B C 1
ATOM 4981 O O . GLN B 1 268 ? 34.430 -64.905 -58.045 1.00 68.94 453 GLN B O 1
ATOM 4987 N N . ASP B 1 269 ? 36.463 -64.505 -58.912 1.00 86.34 454 ASP B N 1
ATOM 4988 C CA . ASP B 1 269 ? 36.332 -63.069 -58.699 1.00 85.43 454 ASP B CA 1
ATOM 4989 C C . ASP B 1 269 ? 35.228 -62.490 -59.570 1.00 85.07 454 ASP B C 1
ATOM 4990 O O . ASP B 1 269 ? 34.566 -61.523 -59.176 1.00 88.52 454 ASP B O 1
ATOM 4995 N N . LEU B 1 270 ? 35.011 -63.086 -60.746 1.00 85.52 455 LEU B N 1
ATOM 4996 C CA . LEU B 1 270 ? 33.940 -62.644 -61.631 1.00 81.55 455 LEU B CA 1
ATOM 4997 C C . LEU B 1 270 ? 32.579 -63.007 -61.057 1.00 73.54 455 LEU B C 1
ATOM 4998 O O . LEU B 1 270 ? 31.620 -62.238 -61.196 1.00 69.09 455 LEU B O 1
ATOM 5003 N N . SER B 1 271 ? 32.471 -64.185 -60.428 1.00 71.37 456 SER B N 1
ATOM 5004 C CA . SER B 1 271 ? 31.226 -64.553 -59.758 1.00 71.21 456 SER B CA 1
ATOM 5005 C C . SER B 1 271 ? 30.901 -63.577 -58.636 1.00 78.58 456 SER B C 1
ATOM 5006 O O . SER B 1 271 ? 29.760 -63.114 -58.516 1.00 81.67 456 SER B O 1
ATOM 5009 N N . LEU B 1 272 ? 31.899 -63.233 -57.817 1.00 76.05 457 LEU B N 1
ATOM 5010 C CA . LEU B 1 272 ? 31.667 -62.291 -56.728 1.00 76.15 457 LEU B CA 1
ATOM 5011 C C . LEU B 1 272 ? 31.346 -60.908 -57.275 1.00 71.92 457 LEU B C 1
ATOM 5012 O O . LEU B 1 272 ? 30.482 -60.205 -56.734 1.00 74.06 457 LEU B O 1
ATOM 5017 N N . LEU B 1 273 ? 32.052 -60.498 -58.333 1.00 69.59 458 LEU B N 1
ATOM 5018 C CA . LEU B 1 273 ? 31.743 -59.239 -59.002 1.00 76.14 458 LEU B CA 1
ATOM 5019 C C . LEU B 1 273 ? 30.286 -59.211 -59.446 1.00 72.22 458 LEU B C 1
ATOM 5020 O O . LEU B 1 273 ? 29.610 -58.183 -59.324 1.00 70.74 458 LEU B O 1
ATOM 5025 N N . TYR B 1 274 ? 29.786 -60.332 -59.971 1.00 68.95 459 TYR B N 1
ATOM 5026 C CA . TYR B 1 274 ? 28.385 -60.390 -60.375 1.00 74.86 459 TYR B CA 1
ATOM 5027 C C . TYR B 1 274 ? 27.458 -60.393 -59.168 1.00 74.72 459 TYR B C 1
ATOM 5028 O O . TYR B 1 274 ? 26.406 -59.744 -59.188 1.00 78.17 459 TYR B O 1
ATOM 5037 N N . GLN B 1 275 ? 27.828 -61.122 -58.110 1.00 76.37 460 GLN B N 1
ATOM 5038 C CA . GLN B 1 275 ? 26.996 -61.157 -56.910 1.00 66.52 460 GLN B CA 1
ATOM 5039 C C . GLN B 1 275 ? 26.901 -59.781 -56.262 1.00 71.04 460 GLN B C 1
ATOM 5040 O O . GLN B 1 275 ? 25.808 -59.343 -55.883 1.00 66.18 460 GLN B O 1
ATOM 5046 N N . LEU B 1 276 ? 28.030 -59.073 -56.144 1.00 65.37 461 LEU B N 1
ATOM 5047 C CA . LEU B 1 276 ? 28.007 -57.762 -55.499 1.00 70.07 461 LEU B CA 1
ATOM 5048 C C . LEU B 1 276 ? 27.292 -56.724 -56.358 1.00 66.31 461 LEU B C 1
ATOM 5049 O O . LEU B 1 276 ? 26.535 -55.898 -55.834 1.00 65.71 461 LEU B O 1
ATOM 5054 N N . PHE B 1 277 ? 27.517 -56.744 -57.675 1.00 69.63 462 PHE B N 1
ATOM 5055 C CA . PHE B 1 277 ? 26.857 -55.771 -58.539 1.00 69.65 462 PHE B CA 1
ATOM 5056 C C . PHE B 1 277 ? 25.349 -55.986 -58.578 1.00 72.69 462 PHE B C 1
ATOM 5057 O O . PHE B 1 277 ? 24.594 -55.035 -58.825 1.00 63.31 462 PHE B O 1
ATOM 5065 N N . SER B 1 278 ? 24.892 -57.217 -58.329 1.00 71.05 463 SER B N 1
ATOM 5066 C CA . SER B 1 278 ? 23.461 -57.482 -58.254 1.00 70.11 463 SER B CA 1
ATOM 5067 C C . SER B 1 278 ? 22.783 -56.709 -57.125 1.00 75.49 463 SER B C 1
ATOM 5068 O O . SER B 1 278 ? 21.561 -56.524 -57.166 1.00 71.31 463 SER B O 1
ATOM 5071 N N . ARG B 1 279 ? 23.548 -56.260 -56.119 1.00 73.70 464 ARG B N 1
ATOM 5072 C CA . ARG B 1 279 ? 22.985 -55.584 -54.954 1.00 76.99 464 ARG B CA 1
ATOM 5073 C C . ARG B 1 279 ? 22.638 -54.121 -55.193 1.00 80.05 464 ARG B C 1
ATOM 5074 O O . ARG B 1 279 ? 21.876 -53.546 -54.405 1.00 91.31 464 ARG B O 1
ATOM 5082 N N . VAL B 1 280 ? 23.162 -53.508 -56.250 1.00 84.24 465 VAL B N 1
ATOM 5083 C CA . VAL B 1 280 ? 23.149 -52.060 -56.401 1.00 87.70 465 VAL B CA 1
ATOM 5084 C C . VAL B 1 280 ? 22.309 -51.706 -57.620 1.00 91.24 465 VAL B C 1
ATOM 5085 O O . VAL B 1 280 ? 22.319 -52.432 -58.620 1.00 91.69 465 VAL B O 1
ATOM 5089 N N . ARG B 1 281 ? 21.553 -50.612 -57.516 1.00 99.92 466 ARG B N 1
ATOM 5090 C CA . ARG B 1 281 ? 20.741 -50.139 -58.630 1.00 97.14 466 ARG B CA 1
ATOM 5091 C C . ARG B 1 281 ? 21.652 -49.779 -59.791 1.00 95.24 466 ARG B C 1
ATOM 5092 O O . ARG B 1 281 ? 22.588 -48.988 -59.630 1.00 94.28 466 ARG B O 1
ATOM 5100 N N . GLY B 1 282 ? 21.381 -50.354 -60.963 1.00 97.15 467 GLY B N 1
ATOM 5101 C CA . GLY B 1 282 ? 22.206 -50.080 -62.120 1.00 101.32 467 GLY B CA 1
ATOM 5102 C C . GLY B 1 282 ? 23.456 -50.929 -62.222 1.00 95.35 467 GLY B C 1
ATOM 5103 O O . GLY B 1 282 ? 24.207 -50.776 -63.187 1.00 88.85 467 GLY B O 1
ATOM 5104 N N . GLY B 1 283 ? 23.691 -51.835 -61.273 1.00 92.56 468 GLY B N 1
ATOM 5105 C CA . GLY B 1 283 ? 24.960 -52.545 -61.238 1.00 86.08 468 GLY B CA 1
ATOM 5106 C C . GLY B 1 283 ? 25.115 -53.549 -62.365 1.00 85.37 468 GLY B C 1
ATOM 5107 O O . GLY B 1 283 ? 26.088 -53.497 -63.123 1.00 76.80 468 GLY B O 1
ATOM 5108 N N . VAL B 1 284 ? 24.167 -54.483 -62.489 1.00 83.53 469 VAL B N 1
ATOM 5109 C CA . VAL B 1 284 ? 24.235 -55.465 -63.569 1.00 81.10 469 VAL B CA 1
ATOM 5110 C C . VAL B 1 284 ? 24.221 -54.779 -64.928 1.00 76.97 469 VAL B C 1
ATOM 5111 O O . VAL B 1 284 ? 24.882 -55.238 -65.867 1.00 79.49 469 VAL B O 1
ATOM 5115 N N . GLN B 1 285 ? 23.499 -53.660 -65.053 1.00 76.73 470 GLN B N 1
ATOM 5116 C CA . GLN B 1 285 ? 23.453 -52.953 -66.331 1.00 82.74 470 GLN B CA 1
ATOM 5117 C C . GLN B 1 285 ? 24.825 -52.395 -66.689 1.00 81.65 470 GLN B C 1
ATOM 5118 O O . GLN B 1 285 ? 25.313 -52.587 -67.808 1.00 74.55 470 GLN B O 1
ATOM 5124 N N . VAL B 1 286 ? 25.458 -51.693 -65.744 1.00 78.31 471 VAL B N 1
ATOM 5125 C CA . VAL B 1 286 ? 26.778 -51.116 -65.988 1.00 79.36 471 VAL B CA 1
ATOM 5126 C C . VAL B 1 286 ? 27.786 -52.209 -66.332 1.00 79.78 471 VAL B C 1
ATOM 5127 O O . VAL B 1 286 ? 28.653 -52.024 -67.196 1.00 78.23 471 VAL B O 1
ATOM 5131 N N . LEU B 1 287 ? 27.681 -53.370 -65.680 1.00 77.60 472 LEU B N 1
ATOM 5132 C CA . LEU B 1 287 ? 28.524 -54.495 -66.074 1.00 70.30 472 LEU B CA 1
ATOM 5133 C C . LEU B 1 287 ? 28.182 -54.950 -67.489 1.00 74.19 472 LEU B C 1
ATOM 5134 O O . LEU B 1 287 ? 29.078 -55.271 -68.280 1.00 88.04 472 LEU B O 1
ATOM 5139 N N . LEU B 1 288 ? 26.885 -54.984 -67.819 1.00 79.96 473 LEU B N 1
ATOM 5140 C CA . LEU B 1 288 ? 26.446 -55.437 -69.139 1.00 85.11 473 LEU B CA 1
ATOM 5141 C C . LEU B 1 288 ? 26.979 -54.554 -70.261 1.00 78.39 473 LEU B C 1
ATOM 5142 O O . LEU B 1 288 ? 27.383 -55.063 -71.311 1.00 62.44 473 LEU B O 1
ATOM 5147 N N . GLN B 1 289 ? 26.995 -53.233 -70.064 1.00 82.61 474 GLN B N 1
ATOM 5148 C CA . GLN B 1 289 ? 27.541 -52.360 -71.098 1.00 90.05 474 GLN B CA 1
ATOM 5149 C C . GLN B 1 289 ? 29.019 -52.643 -71.329 1.00 84.04 474 GLN B C 1
ATOM 5150 O O . GLN B 1 289 ? 29.478 -52.709 -72.476 1.00 98.03 474 GLN B O 1
ATOM 5156 N N . GLN B 1 290 ? 29.792 -52.802 -70.249 1.00 81.91 475 GLN B N 1
ATOM 5157 C CA . GLN B 1 290 ? 31.220 -53.050 -70.425 1.00 88.48 475 GLN B CA 1
ATOM 5158 C C . GLN B 1 290 ? 31.480 -54.468 -70.897 1.00 85.23 475 GLN B C 1
ATOM 5159 O O . GLN B 1 290 ? 32.531 -54.736 -71.485 1.00 85.00 475 GLN B O 1
ATOM 5165 N N . TRP B 1 291 ? 30.537 -55.371 -70.648 1.00 86.89 476 TRP B N 1
ATOM 5166 C CA . TRP B 1 291 ? 30.581 -56.691 -71.255 1.00 90.44 476 TRP B CA 1
ATOM 5167 C C . TRP B 1 291 ? 30.497 -56.594 -72.774 1.00 92.68 476 TRP B C 1
ATOM 5168 O O . TRP B 1 291 ? 31.226 -57.286 -73.495 1.00 85.51 476 TRP B O 1
ATOM 5179 N N . ILE B 1 292 ? 29.605 -55.735 -73.270 1.00 95.68 477 ILE B N 1
ATOM 5180 C CA . ILE B 1 292 ? 29.458 -55.513 -74.706 1.00 91.37 477 ILE B CA 1
ATOM 5181 C C . ILE B 1 292 ? 30.732 -54.914 -75.296 1.00 99.39 477 ILE B C 1
ATOM 5182 O O . ILE B 1 292 ? 31.247 -55.391 -76.314 1.00 92.39 477 ILE B O 1
ATOM 5187 N N . GLU B 1 293 ? 31.258 -53.857 -74.664 1.00 102.51 478 GLU B N 1
ATOM 5188 C CA . GLU B 1 293 ? 32.450 -53.188 -75.185 1.00 95.37 478 GLU B CA 1
ATOM 5189 C C . GLU B 1 293 ? 33.634 -54.142 -75.272 1.00 89.19 478 GLU B C 1
ATOM 5190 O O . GLU B 1 293 ? 34.502 -53.979 -76.138 1.00 94.43 478 GLU B O 1
ATOM 5196 N N . TYR B 1 294 ? 33.686 -55.135 -74.382 1.00 81.91 479 TYR B N 1
ATOM 5197 C CA . TYR B 1 294 ? 34.779 -56.102 -74.389 1.00 88.19 479 TYR B CA 1
ATOM 5198 C C . TYR B 1 294 ? 34.712 -56.981 -75.631 1.00 87.19 479 TYR B C 1
ATOM 5199 O O . TYR B 1 294 ? 35.747 -57.342 -76.202 1.00 99.05 479 TYR B O 1
ATOM 5208 N N . ILE B 1 295 ? 33.500 -57.342 -76.052 1.00 91.76 480 ILE B N 1
ATOM 5209 C CA . ILE B 1 295 ? 33.321 -58.180 -77.235 1.00 89.81 480 ILE B CA 1
ATOM 5210 C C . ILE B 1 295 ? 33.588 -57.381 -78.511 1.00 85.60 480 ILE B C 1
ATOM 5211 O O . ILE B 1 295 ? 34.257 -57.864 -79.433 1.00 72.94 480 ILE B O 1
ATOM 5216 N N . LYS B 1 296 ? 33.058 -56.153 -78.592 1.00 79.03 481 LYS B N 1
ATOM 5217 C CA . LYS B 1 296 ? 33.367 -55.293 -79.734 1.00 92.15 481 LYS B CA 1
ATOM 5218 C C . LYS B 1 296 ? 34.869 -55.063 -79.855 1.00 98.04 481 LYS B C 1
ATOM 5219 O O . LYS B 1 296 ? 35.411 -55.027 -80.966 1.00 91.73 481 LYS B O 1
ATOM 5225 N N . ALA B 1 297 ? 35.554 -54.891 -78.721 1.00 91.42 482 ALA B N 1
ATOM 5226 C CA . ALA B 1 297 ? 37.008 -54.770 -78.740 1.00 88.36 482 ALA B CA 1
ATOM 5227 C C . ALA B 1 297 ? 37.634 -56.037 -79.306 1.00 96.38 482 ALA B C 1
ATOM 5228 O O . ALA B 1 297 ? 38.540 -55.977 -80.144 1.00 107.04 482 ALA B O 1
ATOM 5230 N N . PHE B 1 298 ? 37.158 -57.197 -78.842 1.00 91.61 483 PHE B N 1
ATOM 5231 C CA . PHE B 1 298 ? 37.653 -58.477 -79.339 1.00 88.32 483 PHE B CA 1
ATOM 5232 C C . PHE B 1 298 ? 37.508 -58.587 -80.847 1.00 97.40 483 PHE B C 1
ATOM 5233 O O . PHE B 1 298 ? 38.420 -59.059 -81.534 1.00 113.09 483 PHE B O 1
ATOM 5241 N N . GLY B 1 299 ? 36.361 -58.173 -81.377 1.00 103.59 484 GLY B N 1
ATOM 5242 C CA . GLY B 1 299 ? 36.165 -58.225 -82.815 1.00 99.44 484 GLY B CA 1
ATOM 5243 C C . GLY B 1 299 ? 37.115 -57.313 -83.565 1.00 90.95 484 GLY B C 1
ATOM 5244 O O . GLY B 1 299 ? 37.656 -57.687 -84.608 1.00 100.82 484 GLY B O 1
ATOM 5245 N N . SER B 1 300 ? 37.328 -56.101 -83.048 1.00 99.16 485 SER B N 1
ATOM 5246 C CA . SER B 1 300 ? 38.152 -55.116 -83.742 1.00 100.53 485 SER B CA 1
ATOM 5247 C C . SER B 1 300 ? 39.645 -55.423 -83.708 1.00 103.66 485 SER B C 1
ATOM 5248 O O . SER B 1 300 ? 40.388 -54.822 -84.491 1.00 120.50 485 SER B O 1
ATOM 5251 N N . THR B 1 301 ? 40.108 -56.333 -82.847 1.00 107.97 486 THR B N 1
ATOM 5252 C CA . THR B 1 301 ? 41.503 -56.763 -82.871 1.00 110.69 486 THR B CA 1
ATOM 5253 C C . THR B 1 301 ? 41.701 -58.083 -83.602 1.00 110.01 486 THR B C 1
ATOM 5254 O O . THR B 1 301 ? 42.837 -58.412 -83.954 1.00 108.70 486 THR B O 1
ATOM 5258 N N . ILE B 1 302 ? 40.625 -58.824 -83.864 1.00 103.01 487 ILE B N 1
ATOM 5259 C CA . ILE B 1 302 ? 40.727 -60.055 -84.639 1.00 99.54 487 ILE B CA 1
ATOM 5260 C C . ILE B 1 302 ? 40.596 -59.777 -86.129 1.00 100.99 487 ILE B C 1
ATOM 5261 O O . ILE B 1 302 ? 41.002 -60.617 -86.947 1.00 114.37 487 ILE B O 1
ATOM 5266 N N . VAL B 1 303 ? 40.060 -58.616 -86.507 1.00 100.47 488 VAL B N 1
ATOM 5267 C CA . VAL B 1 303 ? 40.137 -58.217 -87.903 1.00 113.43 488 VAL B CA 1
ATOM 5268 C C . VAL B 1 303 ? 41.489 -57.594 -88.230 1.00 114.29 488 VAL B C 1
ATOM 5269 O O . VAL B 1 303 ? 41.854 -57.518 -89.409 1.00 110.91 488 VAL B O 1
ATOM 5273 N N . ILE B 1 304 ? 42.234 -57.135 -87.226 1.00 109.64 489 ILE B N 1
ATOM 5274 C CA . ILE B 1 304 ? 43.583 -56.608 -87.423 1.00 110.63 489 ILE B CA 1
ATOM 5275 C C . ILE B 1 304 ? 44.658 -57.619 -87.026 1.00 118.90 489 ILE B C 1
ATOM 5276 O O . ILE B 1 304 ? 45.544 -57.938 -87.821 1.00 148.10 489 ILE B O 1
ATOM 5281 N N . ASN B 1 305 ? 44.588 -58.158 -85.807 1.00 123.96 490 ASN B N 1
ATOM 5282 C CA . ASN B 1 305 ? 45.637 -59.049 -85.305 1.00 124.68 490 ASN B CA 1
ATOM 5283 C C . ASN B 1 305 ? 45.109 -60.432 -84.952 1.00 116.95 490 ASN B C 1
ATOM 5284 O O . ASN B 1 305 ? 44.593 -60.638 -83.838 1.00 128.18 490 ASN B O 1
ATOM 5289 N N . PRO B 1 306 ? 45.234 -61.417 -85.837 1.00 117.09 491 PRO B N 1
ATOM 5290 C CA . PRO B 1 306 ? 44.917 -62.797 -85.444 1.00 121.83 491 PRO B CA 1
ATOM 5291 C C . PRO B 1 306 ? 46.125 -63.398 -84.740 1.00 126.47 491 PRO B C 1
ATOM 5292 O O . PRO B 1 306 ? 47.243 -63.355 -85.262 1.00 137.14 491 PRO B O 1
ATOM 5296 N N . GLU B 1 307 ? 45.888 -64.021 -83.585 1.00 131.02 492 GLU B N 1
ATOM 5297 C CA . GLU B 1 307 ? 46.979 -64.678 -82.879 1.00 127.24 492 GLU B CA 1
ATOM 5298 C C . GLU B 1 307 ? 47.374 -65.901 -83.693 1.00 147.70 492 GLU B C 1
ATOM 5299 O O . GLU B 1 307 ? 46.795 -66.982 -83.543 1.00 166.34 492 GLU B O 1
ATOM 5301 N N . LYS B 1 308 ? 48.362 -65.709 -84.573 1.00 152.78 493 LYS B N 1
ATOM 5302 C CA . LYS B 1 308 ? 48.746 -66.616 -85.656 1.00 132.27 493 LYS B CA 1
ATOM 5303 C C . LYS B 1 308 ? 49.108 -68.032 -85.219 1.00 138.29 493 LYS B C 1
ATOM 5304 O O . LYS B 1 308 ? 49.825 -68.740 -85.933 1.00 143.68 493 LYS B O 1
ATOM 5306 N N . ASP B 1 309 ? 48.614 -68.456 -84.061 1.00 136.82 494 ASP B N 1
ATOM 5307 C CA . ASP B 1 309 ? 48.807 -69.814 -83.575 1.00 143.03 494 ASP B CA 1
ATOM 5308 C C . ASP B 1 309 ? 47.733 -70.756 -84.102 1.00 140.62 494 ASP B C 1
ATOM 5309 O O . ASP B 1 309 ? 48.052 -71.881 -84.506 1.00 127.78 494 ASP B O 1
ATOM 5311 N N . LYS B 1 310 ? 46.467 -70.337 -84.098 1.00 141.13 495 LYS B N 1
ATOM 5312 C CA . LYS B 1 310 ? 45.384 -71.151 -84.625 1.00 142.11 495 LYS B CA 1
ATOM 5313 C C . LYS B 1 310 ? 44.789 -70.545 -85.893 1.00 132.39 495 LYS B C 1
ATOM 5314 O O . LYS B 1 310 ? 44.969 -69.360 -86.196 1.00 116.71 495 LYS B O 1
ATOM 5316 N N . THR B 1 311 ? 44.067 -71.396 -86.629 1.00 127.44 496 THR B N 1
ATOM 5317 C CA . THR B 1 311 ? 43.333 -71.021 -87.840 1.00 121.44 496 THR B CA 1
ATOM 5318 C C . THR B 1 311 ? 42.052 -70.307 -87.425 1.00 117.08 496 THR B C 1
ATOM 5319 O O . THR B 1 311 ? 41.086 -70.947 -86.999 1.00 119.12 496 THR B O 1
ATOM 5321 N N . MET B 1 312 ? 42.048 -68.976 -87.590 1.00 103.44 497 MET B N 1
ATOM 5322 C CA . MET B 1 312 ? 41.023 -68.020 -87.155 1.00 102.55 497 MET B CA 1
ATOM 5323 C C . MET B 1 312 ? 39.682 -68.583 -86.710 1.00 107.40 497 MET B C 1
ATOM 5324 O O . MET B 1 312 ? 39.070 -68.052 -85.777 1.00 98.61 497 MET B O 1
ATOM 5329 N N . ARG B 1 313 ? 39.186 -69.629 -87.374 1.00 105.90 498 ARG B N 1
ATOM 5330 C CA . ARG B 1 313 ? 37.910 -70.187 -86.940 1.00 101.32 498 ARG B CA 1
ATOM 5331 C C . ARG B 1 313 ? 38.012 -70.731 -85.520 1.00 99.56 498 ARG B C 1
ATOM 5332 O O . ARG B 1 313 ? 37.072 -70.597 -84.725 1.00 106.87 498 ARG B O 1
ATOM 5340 N N . GLN B 1 314 ? 39.150 -71.349 -85.187 1.00 109.53 499 GLN B N 1
ATOM 5341 C CA . GLN B 1 314 ? 39.374 -71.854 -83.837 1.00 106.04 499 GLN B CA 1
ATOM 5342 C C . GLN B 1 314 ? 39.485 -70.713 -82.832 1.00 100.09 499 GLN B C 1
ATOM 5343 O O . GLN B 1 314 ? 38.940 -70.797 -81.724 1.00 97.40 499 GLN B O 1
ATOM 5349 N N . GLU B 1 315 ? 40.220 -69.650 -83.181 1.00 100.51 500 GLU B N 1
ATOM 5350 C CA . GLU B 1 315 ? 40.304 -68.498 -82.285 1.00 105.07 500 GLU B CA 1
ATOM 5351 C C . GLU B 1 315 ? 38.940 -67.886 -81.996 1.00 99.61 500 GLU B C 1
ATOM 5352 O O . GLU B 1 315 ? 38.649 -67.522 -80.850 1.00 100.09 500 GLU B O 1
ATOM 5358 N N . LEU B 1 316 ? 38.076 -67.784 -83.007 1.00 104.78 501 LEU B N 1
ATOM 5359 C CA . LEU B 1 316 ? 36.732 -67.291 -82.730 1.00 99.80 501 LEU B CA 1
ATOM 5360 C C . LEU B 1 316 ? 35.920 -68.307 -81.948 1.00 100.75 501 LEU B C 1
ATOM 5361 O O . LEU B 1 316 ? 34.987 -67.935 -81.228 1.00 108.96 501 LEU B O 1
ATOM 5366 N N . ASP B 1 317 ? 36.290 -69.583 -82.033 1.00 100.82 502 ASP B N 1
ATOM 5367 C CA . ASP B 1 317 ? 35.570 -70.597 -81.285 1.00 99.63 502 ASP B CA 1
ATOM 5368 C C . ASP B 1 317 ? 36.178 -70.778 -79.905 1.00 104.66 502 ASP B C 1
ATOM 5369 O O . ASP B 1 317 ? 35.456 -71.081 -78.954 1.00 114.43 502 ASP B O 1
ATOM 5374 N N . ASP B 1 318 ? 37.485 -70.560 -79.760 1.00 112.53 503 ASP B N 1
ATOM 5375 C CA . ASP B 1 318 ? 38.067 -70.551 -78.423 1.00 106.42 503 ASP B CA 1
ATOM 5376 C C . ASP B 1 318 ? 37.516 -69.395 -77.596 1.00 99.52 503 ASP B C 1
ATOM 5377 O O . ASP B 1 318 ? 37.238 -69.555 -76.403 1.00 103.25 503 ASP B O 1
ATOM 5382 N N . PHE B 1 319 ? 37.348 -68.224 -78.213 1.00 97.74 504 PHE B N 1
ATOM 5383 C CA . PHE B 1 319 ? 36.783 -67.085 -77.494 1.00 90.25 504 PHE B CA 1
ATOM 5384 C C . PHE B 1 319 ? 35.354 -67.346 -77.038 1.00 88.78 504 PHE B C 1
ATOM 5385 O O . PHE B 1 319 ? 34.985 -67.014 -75.904 1.00 92.66 504 PHE B O 1
ATOM 5393 N N . LYS B 1 320 ? 34.532 -67.925 -77.911 1.00 88.32 505 LYS B N 1
ATOM 5394 C CA . LYS B 1 320 ? 33.107 -68.024 -77.622 1.00 89.41 505 LYS B CA 1
ATOM 5395 C C . LYS B 1 320 ? 32.838 -68.958 -76.445 1.00 83.99 505 LYS B C 1
ATOM 5396 O O . LYS B 1 320 ? 31.983 -68.668 -75.599 1.00 70.32 505 LYS B O 1
ATOM 5402 N N . ASP B 1 321 ? 33.572 -70.072 -76.375 1.00 90.13 506 ASP B N 1
ATOM 5403 C CA . ASP B 1 321 ? 33.450 -71.022 -75.272 1.00 88.52 506 ASP B CA 1
ATOM 5404 C C . ASP B 1 321 ? 33.881 -70.398 -73.953 1.00 81.63 506 ASP B C 1
ATOM 5405 O O . ASP B 1 321 ? 33.174 -70.514 -72.944 1.00 78.56 506 ASP B O 1
ATOM 5410 N N . LYS B 1 322 ? 35.037 -69.724 -73.959 1.00 74.92 507 LYS B N 1
ATOM 5411 C CA . LYS B 1 322 ? 35.537 -69.006 -72.792 1.00 81.89 507 LYS B CA 1
ATOM 5412 C C . LYS B 1 322 ? 34.468 -68.070 -72.246 1.00 86.21 507 LYS B C 1
ATOM 5413 O O . LYS B 1 322 ? 34.209 -68.028 -71.039 1.00 94.90 507 LYS B O 1
ATOM 5419 N N . VAL B 1 323 ? 33.834 -67.314 -73.139 1.00 83.93 508 VAL B N 1
ATOM 5420 C CA . VAL B 1 323 ? 32.798 -66.359 -72.762 1.00 79.27 508 VAL B CA 1
ATOM 5421 C C . VAL B 1 323 ? 31.499 -67.078 -72.400 1.00 75.97 508 VAL B C 1
ATOM 5422 O O . VAL B 1 323 ? 30.796 -66.672 -71.467 1.00 75.42 508 VAL B O 1
ATOM 5426 N N . ASP B 1 324 ? 31.171 -68.165 -73.111 1.00 76.48 509 ASP B N 1
ATOM 5427 C CA . ASP B 1 324 ? 29.993 -68.959 -72.768 1.00 75.45 509 ASP B CA 1
ATOM 5428 C C . ASP B 1 324 ? 30.110 -69.505 -71.352 1.00 77.83 509 ASP B C 1
ATOM 5429 O O . ASP B 1 324 ? 29.131 -69.528 -70.594 1.00 84.46 509 ASP B O 1
ATOM 5434 N N . HIS B 1 325 ? 31.311 -69.956 -70.989 1.00 84.73 510 HIS B N 1
ATOM 5435 C CA . HIS B 1 325 ? 31.558 -70.485 -69.654 1.00 87.09 510 HIS B CA 1
ATOM 5436 C C . HIS B 1 325 ? 31.397 -69.402 -68.589 1.00 78.33 510 HIS B C 1
ATOM 5437 O O . HIS B 1 325 ? 30.835 -69.655 -67.515 1.00 73.11 510 HIS B O 1
ATOM 5444 N N . ILE B 1 326 ? 31.870 -68.186 -68.878 1.00 71.89 511 ILE B N 1
ATOM 5445 C CA . ILE B 1 326 ? 31.775 -67.090 -67.915 1.00 71.37 511 ILE B CA 1
ATOM 5446 C C . ILE B 1 326 ? 30.321 -66.673 -67.712 1.00 74.03 511 ILE B C 1
ATOM 5447 O O . ILE B 1 326 ? 29.892 -66.401 -66.584 1.00 85.64 511 ILE B O 1
ATOM 5452 N N . ILE B 1 327 ? 29.542 -66.611 -68.796 1.00 76.29 512 ILE B N 1
ATOM 5453 C CA . ILE B 1 327 ? 28.112 -66.337 -68.665 1.00 77.04 512 ILE B CA 1
ATOM 5454 C C . ILE B 1 327 ? 27.441 -67.433 -67.850 1.00 76.89 512 ILE B C 1
ATOM 5455 O O . ILE B 1 327 ? 26.567 -67.166 -67.016 1.00 74.92 512 ILE B O 1
ATOM 5460 N N . ASP B 1 328 ? 27.864 -68.683 -68.058 1.00 80.76 513 ASP B N 1
ATOM 5461 C CA . ASP B 1 328 ? 27.176 -69.823 -67.459 1.00 78.28 513 ASP B CA 1
ATOM 5462 C C . ASP B 1 328 ? 27.351 -69.867 -65.946 1.00 79.21 513 ASP B C 1
ATOM 5463 O O . ASP B 1 328 ? 26.382 -70.097 -65.213 1.00 77.15 513 ASP B O 1
ATOM 5468 N N . ILE B 1 329 ? 28.566 -69.645 -65.459 1.00 71.45 514 ILE B N 1
ATOM 5469 C CA . ILE B 1 329 ? 28.891 -69.838 -64.048 1.00 79.13 514 ILE B CA 1
ATOM 5470 C C . ILE B 1 329 ? 28.953 -68.520 -63.287 1.00 81.51 514 ILE B C 1
ATOM 5471 O O . ILE B 1 329 ? 28.358 -68.386 -62.218 1.00 93.12 514 ILE B O 1
ATOM 5476 N N . CYS B 1 330 ? 29.680 -67.534 -63.814 1.00 82.81 515 CYS B N 1
ATOM 5477 C CA . CYS B 1 330 ? 29.851 -66.283 -63.083 1.00 77.87 515 CYS B CA 1
ATOM 5478 C C . CYS B 1 330 ? 28.572 -65.453 -63.092 1.00 73.98 515 CYS B C 1
ATOM 5479 O O . CYS B 1 330 ? 28.220 -64.833 -62.082 1.00 85.50 515 CYS B O 1
ATOM 5482 N N . PHE B 1 331 ? 27.873 -65.424 -64.221 1.00 73.30 516 PHE B N 1
ATOM 5483 C CA . PHE B 1 331 ? 26.706 -64.576 -64.421 1.00 71.75 516 PHE B CA 1
ATOM 5484 C C . PHE B 1 331 ? 25.387 -65.334 -64.347 1.00 70.89 516 PHE B C 1
ATOM 5485 O O . PHE B 1 331 ? 24.342 -64.766 -64.689 1.00 70.58 516 PHE B O 1
ATOM 5493 N N . LEU B 1 332 ? 25.415 -66.603 -63.935 1.00 67.84 517 LEU B N 1
ATOM 5494 C CA . LEU B 1 332 ? 24.206 -67.372 -63.623 1.00 76.68 517 LEU B CA 1
ATOM 5495 C C . LEU B 1 332 ? 23.304 -67.522 -64.850 1.00 71.09 517 LEU B C 1
ATOM 5496 O O . LEU B 1 332 ? 22.091 -67.300 -64.789 1.00 79.64 517 LEU B O 1
ATOM 5501 N N . LYS B 1 333 ? 23.912 -67.901 -65.979 1.00 71.12 518 LYS B N 1
ATOM 5502 C CA . LYS B 1 333 ? 23.173 -68.238 -67.200 1.00 76.77 518 LYS B CA 1
ATOM 5503 C C . LYS B 1 333 ? 22.287 -67.091 -67.691 1.00 69.80 518 LYS B C 1
ATOM 5504 O O . LYS B 1 333 ? 21.279 -67.326 -68.362 1.00 67.86 518 LYS B O 1
ATOM 5510 N N . ASN B 1 334 ? 22.652 -65.849 -67.365 1.00 83.59 519 ASN B N 1
ATOM 5511 C CA . ASN B 1 334 ? 21.807 -64.688 -67.636 1.00 81.03 519 ASN B CA 1
ATOM 5512 C C . ASN B 1 334 ? 21.634 -64.516 -69.141 1.00 81.49 519 ASN B C 1
ATOM 5513 O O . ASN B 1 334 ? 22.587 -64.202 -69.860 1.00 78.85 519 ASN B O 1
ATOM 5518 N N . GLU B 1 335 ? 20.408 -64.733 -69.616 1.00 80.01 520 GLU B N 1
ATOM 5519 C CA . GLU B 1 335 ? 20.109 -64.610 -71.037 1.00 90.68 520 GLU B CA 1
ATOM 5520 C C . GLU B 1 335 ? 20.506 -63.241 -71.579 1.00 79.91 520 GLU B C 1
ATOM 5521 O O . GLU B 1 335 ? 21.046 -63.136 -72.688 1.00 87.95 520 GLU B O 1
ATOM 5527 N N . LYS B 1 336 ? 20.175 -62.172 -70.838 1.00 75.48 521 LYS B N 1
ATOM 5528 C CA . LYS B 1 336 ? 20.476 -60.812 -71.286 1.00 83.80 521 LYS B CA 1
ATOM 5529 C C . LYS B 1 336 ? 21.939 -60.659 -71.677 1.00 82.92 521 LYS B C 1
ATOM 5530 O O . LYS B 1 336 ? 22.272 -59.824 -72.523 1.00 83.70 521 LYS B O 1
ATOM 5533 N N . PHE B 1 337 ? 22.830 -61.449 -71.073 1.00 71.35 522 PHE B N 1
ATOM 5534 C CA . PHE B 1 337 ? 24.230 -61.422 -71.482 1.00 78.60 522 PHE B CA 1
ATOM 5535 C C . PHE B 1 337 ? 24.473 -62.239 -72.750 1.00 80.81 522 PHE B C 1
ATOM 5536 O O . PHE B 1 337 ? 25.385 -61.914 -73.518 1.00 77.25 522 PHE B O 1
ATOM 5544 N N . ILE B 1 338 ? 23.682 -63.289 -72.994 1.00 76.46 523 ILE B N 1
ATOM 5545 C CA . ILE B 1 338 ? 23.813 -64.043 -74.240 1.00 77.30 523 ILE B CA 1
ATOM 5546 C C . ILE B 1 338 ? 23.248 -63.249 -75.420 1.00 80.38 523 ILE B C 1
ATOM 5547 O O . ILE B 1 338 ? 23.879 -63.165 -76.480 1.00 74.47 523 ILE B O 1
ATOM 5552 N N . ASN B 1 339 ? 22.053 -62.661 -75.268 1.00 80.53 524 ASN B N 1
ATOM 5553 C CA . ASN B 1 339 ? 21.514 -61.830 -76.349 1.00 87.48 524 ASN B CA 1
ATOM 5554 C C . ASN B 1 339 ? 22.408 -60.632 -76.635 1.00 83.59 524 ASN B C 1
ATOM 5555 O O . ASN B 1 339 ? 22.627 -60.281 -77.800 1.00 91.23 524 ASN B O 1
ATOM 5560 N N . ALA B 1 340 ? 22.949 -60.001 -75.590 1.00 87.40 525 ALA B N 1
ATOM 5561 C CA . ALA B 1 340 ? 23.807 -58.844 -75.808 1.00 80.79 525 ALA B CA 1
ATOM 5562 C C . ALA B 1 340 ? 25.069 -59.222 -76.570 1.00 79.27 525 ALA B C 1
ATOM 5563 O O . ALA B 1 340 ? 25.568 -58.427 -77.375 1.00 77.86 525 ALA B O 1
ATOM 5565 N N . MET B 1 341 ? 25.590 -60.431 -76.341 1.00 74.38 526 MET B N 1
ATOM 5566 C CA . MET B 1 341 ? 26.755 -60.895 -77.089 1.00 76.76 526 MET B CA 1
ATOM 5567 C C . MET B 1 341 ? 26.415 -61.150 -78.550 1.00 86.30 526 MET B C 1
ATOM 5568 O O . MET B 1 341 ? 27.203 -60.818 -79.444 1.00 88.03 526 MET B O 1
ATOM 5573 N N . LYS B 1 342 ? 25.243 -61.729 -78.808 1.00 85.17 527 LYS B N 1
ATOM 5574 C CA . LYS B 1 342 ? 24.799 -61.960 -80.177 1.00 79.78 527 LYS B CA 1
ATOM 5575 C C . LYS B 1 342 ? 24.622 -60.645 -80.920 1.00 68.35 527 LYS B C 1
ATOM 5576 O O . LYS B 1 342 ? 25.164 -60.454 -82.015 1.00 80.18 527 LYS B O 1
ATOM 5582 N N . GLU B 1 343 ? 23.860 -59.723 -80.328 1.00 75.18 528 GLU B N 1
ATOM 5583 C CA . GLU B 1 343 ? 23.618 -58.426 -80.947 1.00 86.09 528 GLU B CA 1
ATOM 5584 C C . GLU B 1 343 ? 24.922 -57.686 -81.204 1.00 86.04 528 GLU B C 1
ATOM 5585 O O . GLU B 1 343 ? 25.046 -56.975 -82.208 1.00 86.18 528 GLU B O 1
ATOM 5591 N N . ALA B 1 344 ? 25.907 -57.855 -80.318 1.00 85.04 529 ALA B N 1
ATOM 5592 C CA . ALA B 1 344 ? 27.191 -57.183 -80.489 1.00 80.15 529 ALA B CA 1
ATOM 5593 C C . ALA B 1 344 ? 27.946 -57.722 -81.700 1.00 80.85 529 ALA B C 1
ATOM 5594 O O . ALA B 1 344 ? 28.478 -56.948 -82.505 1.00 76.82 529 ALA B O 1
ATOM 5596 N N . PHE B 1 345 ? 28.013 -59.051 -81.845 1.00 74.92 530 PHE B N 1
ATOM 5597 C CA . PHE B 1 345 ? 28.692 -59.623 -83.004 1.00 75.27 530 PHE B CA 1
ATOM 5598 C C . PHE B 1 345 ? 27.944 -59.328 -84.301 1.00 82.39 530 PHE B C 1
ATOM 5599 O O . PHE B 1 345 ? 28.568 -59.074 -85.339 1.00 104.78 530 PHE B O 1
ATOM 5607 N N . GLU B 1 346 ? 26.609 -59.349 -84.261 1.00 74.73 531 GLU B N 1
ATOM 5608 C CA . GLU B 1 346 ? 25.816 -59.161 -85.474 1.00 80.86 531 GLU B CA 1
ATOM 5609 C C . GLU B 1 346 ? 25.703 -57.715 -85.934 1.00 90.92 531 GLU B C 1
ATOM 5610 O O . GLU B 1 346 ? 25.237 -57.477 -87.057 1.00 94.32 531 GLU B O 1
ATOM 5616 N N . THR B 1 347 ? 26.136 -56.756 -85.122 1.00 92.43 532 THR B N 1
ATOM 5617 C CA . THR B 1 347 ? 26.195 -55.366 -85.555 1.00 91.95 532 THR B CA 1
ATOM 5618 C C . THR B 1 347 ? 27.610 -54.929 -85.870 1.00 92.56 532 THR B C 1
ATOM 5619 O O . THR B 1 347 ? 27.807 -54.012 -86.676 1.00 75.17 532 THR B O 1
ATOM 5623 N N . PHE B 1 348 ? 28.591 -55.586 -85.254 1.00 83.48 533 PHE B N 1
ATOM 5624 C CA . PHE B 1 348 ? 29.981 -55.338 -85.597 1.00 82.22 533 PHE B CA 1
ATOM 5625 C C . PHE B 1 348 ? 30.276 -55.755 -87.031 1.00 86.91 533 PHE B C 1
ATOM 5626 O O . PHE B 1 348 ? 31.000 -55.056 -87.749 1.00 108.71 533 PHE B O 1
ATOM 5634 N N . ILE B 1 349 ? 29.721 -56.889 -87.469 1.00 86.65 534 ILE B N 1
ATOM 5635 C CA . ILE B 1 349 ? 29.956 -57.325 -88.842 1.00 85.12 534 ILE B CA 1
ATOM 5636 C C . ILE B 1 349 ? 29.313 -56.362 -89.832 1.00 85.77 534 ILE B C 1
ATOM 5637 O O . ILE B 1 349 ? 29.793 -56.219 -90.960 1.00 86.21 534 ILE B O 1
ATOM 5642 N N . ASN B 1 350 ? 28.239 -55.671 -89.438 1.00 84.49 535 ASN B N 1
ATOM 5643 C CA . ASN B 1 350 ? 27.574 -54.775 -90.380 1.00 85.11 535 ASN B CA 1
ATOM 5644 C C . ASN B 1 350 ? 28.400 -53.529 -90.666 1.00 91.46 535 ASN B C 1
ATOM 5645 O O . ASN B 1 350 ? 28.312 -52.976 -91.768 1.00 98.80 535 ASN B O 1
ATOM 5650 N N . LYS B 1 351 ? 29.204 -53.074 -89.710 1.00 92.89 536 LYS B N 1
ATOM 5651 C CA . LYS B 1 351 ? 30.075 -51.921 -89.940 1.00 97.61 536 LYS B CA 1
ATOM 5652 C C . LYS B 1 351 ? 31.436 -52.352 -90.490 1.00 89.75 536 LYS B C 1
ATOM 5653 O O . LYS B 1 351 ? 32.497 -51.927 -90.034 1.00 97.12 536 LYS B O 1
ATOM 5659 N N . ARG B 1 352 ? 31.398 -53.201 -91.494 1.00 85.78 537 ARG B N 1
ATOM 5660 C CA . ARG B 1 352 ? 32.468 -53.792 -92.276 1.00 87.34 537 ARG B CA 1
ATOM 5661 C C . ARG B 1 352 ? 32.705 -52.986 -93.549 1.00 87.88 537 ARG B C 1
ATOM 5662 O O . ARG B 1 352 ? 31.762 -52.438 -94.126 1.00 86.23 537 ARG B O 1
ATOM 5670 N N . PRO B 1 353 ? 33.955 -52.882 -94.001 1.00 89.37 538 PRO B N 1
ATOM 5671 C CA . PRO B 1 353 ? 34.241 -52.086 -95.203 1.00 96.33 538 PRO B CA 1
ATOM 5672 C C . PRO B 1 353 ? 33.577 -52.654 -96.453 1.00 99.92 538 PRO B C 1
ATOM 5673 O O . PRO B 1 353 ? 33.463 -53.870 -96.626 1.00 82.05 538 PRO B O 1
ATOM 5677 N N . ASN B 1 354 ? 33.136 -51.751 -97.326 1.00 103.88 539 ASN B N 1
ATOM 5678 C CA . ASN B 1 354 ? 32.511 -52.134 -98.589 1.00 100.37 539 ASN B CA 1
ATOM 5679 C C . ASN B 1 354 ? 33.552 -52.505 -99.640 1.00 99.00 539 ASN B C 1
ATOM 5680 O O . ASN B 1 354 ? 34.157 -53.576 -99.574 1.00 92.25 539 ASN B O 1
ATOM 5685 N N . ASP C 1 11 ? 23.816 -73.038 -2.812 1.00 149.45 196 ASP C N 1
ATOM 5686 C CA . ASP C 1 11 ? 22.469 -73.586 -2.660 1.00 152.42 196 ASP C CA 1
ATOM 5687 C C . ASP C 1 11 ? 21.687 -72.875 -1.545 1.00 145.05 196 ASP C C 1
ATOM 5688 O O . ASP C 1 11 ? 20.450 -72.861 -1.546 1.00 151.10 196 ASP C O 1
ATOM 5693 N N . GLU C 1 12 ? 22.432 -72.299 -0.598 1.00 146.75 197 GLU C N 1
ATOM 5694 C CA . GLU C 1 12 ? 21.863 -71.409 0.405 1.00 154.24 197 GLU C CA 1
ATOM 5695 C C . GLU C 1 12 ? 21.384 -70.126 -0.253 1.00 155.25 197 GLU C C 1
ATOM 5696 O O . GLU C 1 12 ? 20.424 -69.503 0.211 1.00 144.32 197 GLU C O 1
ATOM 5702 N N . THR C 1 13 ? 22.049 -69.724 -1.339 1.00 148.45 198 THR C N 1
ATOM 5703 C CA . THR C 1 13 ? 21.622 -68.560 -2.108 1.00 145.80 198 THR C CA 1
ATOM 5704 C C . THR C 1 13 ? 20.271 -68.809 -2.786 1.00 138.31 198 THR C C 1
ATOM 5705 O O . THR C 1 13 ? 19.369 -67.969 -2.712 1.00 134.30 198 THR C O 1
ATOM 5709 N N . TRP C 1 14 ? 20.113 -69.959 -3.465 1.00 134.17 199 TRP C N 1
ATOM 5710 C CA . TRP C 1 14 ? 18.840 -70.274 -4.127 1.00 125.69 199 TRP C CA 1
ATOM 5711 C C . TRP C 1 14 ? 17.686 -70.375 -3.140 1.00 122.66 199 TRP C C 1
ATOM 5712 O O . TRP C 1 14 ? 16.553 -69.999 -3.468 1.00 126.48 199 TRP C O 1
ATOM 5723 N N . GLN C 1 15 ? 17.957 -70.865 -1.931 1.00 121.91 200 GLN C N 1
ATOM 5724 C CA . GLN C 1 15 ? 16.915 -71.019 -0.921 1.00 120.51 200 GLN C CA 1
ATOM 5725 C C . GLN C 1 15 ? 16.280 -69.693 -0.548 1.00 117.54 200 GLN C C 1
ATOM 5726 O O . GLN C 1 15 ? 15.130 -69.658 -0.097 1.00 115.77 200 GLN C O 1
ATOM 5732 N N . LYS C 1 16 ? 17.024 -68.604 -0.706 1.00 115.03 201 LYS C N 1
ATOM 5733 C CA . LYS C 1 16 ? 16.471 -67.275 -0.479 1.00 113.87 201 LYS C CA 1
ATOM 5734 C C . LYS C 1 16 ? 15.265 -67.023 -1.374 1.00 107.25 201 LYS C C 1
ATOM 5735 O O . LYS C 1 16 ? 14.190 -66.633 -0.902 1.00 104.45 201 LYS C O 1
ATOM 5741 N N . LEU C 1 17 ? 15.427 -67.270 -2.675 1.00 108.32 202 LEU C N 1
ATOM 5742 C CA . LEU C 1 17 ? 14.383 -66.991 -3.657 1.00 104.52 202 LEU C CA 1
ATOM 5743 C C . LEU C 1 17 ? 13.182 -67.923 -3.517 1.00 103.52 202 LEU C C 1
ATOM 5744 O O . LEU C 1 17 ? 12.043 -67.508 -3.766 1.00 111.59 202 LEU C O 1
ATOM 5749 N N . LYS C 1 18 ? 13.415 -69.192 -3.169 1.00 97.95 203 LYS C N 1
ATOM 5750 C CA . LYS C 1 18 ? 12.310 -70.135 -3.027 1.00 105.03 203 LYS C CA 1
ATOM 5751 C C . LYS C 1 18 ? 11.268 -69.604 -2.057 1.00 112.34 203 LYS C C 1
ATOM 5752 O O . LYS C 1 18 ? 10.059 -69.721 -2.291 1.00 106.95 203 LYS C O 1
ATOM 5758 N N . GLU C 1 19 ? 11.731 -68.967 -0.986 1.00 111.75 204 GLU C N 1
ATOM 5759 C CA . GLU C 1 19 ? 10.828 -68.364 -0.021 1.00 119.46 204 GLU C CA 1
ATOM 5760 C C . GLU C 1 19 ? 10.230 -67.074 -0.566 1.00 108.64 204 GLU C C 1
ATOM 5761 O O . GLU C 1 19 ? 9.062 -66.765 -0.306 1.00 115.91 204 GLU C O 1
ATOM 5767 N N . ALA C 1 20 ? 11.020 -66.308 -1.321 1.00 99.42 205 ALA C N 1
ATOM 5768 C CA . ALA C 1 20 ? 10.511 -65.076 -1.912 1.00 100.94 205 ALA C CA 1
ATOM 5769 C C . ALA C 1 20 ? 9.383 -65.366 -2.895 1.00 99.24 205 ALA C C 1
ATOM 5770 O O . ALA C 1 20 ? 8.339 -64.705 -2.873 1.00 86.82 205 ALA C O 1
ATOM 5772 N N . VAL C 1 21 ? 9.573 -66.364 -3.761 1.00 86.25 206 VAL C N 1
ATOM 5773 C CA . VAL C 1 21 ? 8.525 -66.740 -4.707 1.00 86.88 206 VAL C CA 1
ATOM 5774 C C . VAL C 1 21 ? 7.294 -67.252 -3.968 1.00 92.33 206 VAL C C 1
ATOM 5775 O O . VAL C 1 21 ? 6.162 -66.854 -4.266 1.00 117.56 206 VAL C O 1
ATOM 5779 N N . GLU C 1 22 ? 7.497 -68.136 -2.984 1.00 96.50 207 GLU C N 1
ATOM 5780 C CA . GLU C 1 22 ? 6.368 -68.686 -2.234 1.00 98.81 207 GLU C CA 1
ATOM 5781 C C . GLU C 1 22 ? 5.612 -67.603 -1.475 1.00 96.50 207 GLU C C 1
ATOM 5782 O O . GLU C 1 22 ? 4.384 -67.670 -1.348 1.00 97.28 207 GLU C O 1
ATOM 5788 N N . ALA C 1 23 ? 6.327 -66.603 -0.951 1.00 97.35 208 ALA C N 1
ATOM 5789 C CA . ALA C 1 23 ? 5.657 -65.484 -0.295 1.00 100.40 208 ALA C CA 1
ATOM 5790 C C . ALA C 1 23 ? 4.773 -64.727 -1.274 1.00 100.80 208 ALA C C 1
ATOM 5791 O O . ALA C 1 23 ? 3.646 -64.341 -0.940 1.00 82.37 208 ALA C O 1
ATOM 5793 N N . ILE C 1 24 ? 5.274 -64.503 -2.489 1.00 97.89 209 ILE C N 1
ATOM 5794 C CA . ILE C 1 24 ? 4.485 -63.842 -3.523 1.00 84.04 209 ILE C CA 1
ATOM 5795 C C . ILE C 1 24 ? 3.282 -64.700 -3.903 1.00 86.30 209 ILE C C 1
ATOM 5796 O O . ILE C 1 24 ? 2.182 -64.185 -4.140 1.00 100.56 209 ILE C O 1
ATOM 5801 N N . GLN C 1 25 ? 3.471 -66.022 -3.965 1.00 75.76 210 GLN C N 1
ATOM 5802 C CA . GLN C 1 25 ? 2.378 -66.915 -4.345 1.00 87.79 210 GLN C CA 1
ATOM 5803 C C . GLN C 1 25 ? 1.320 -66.992 -3.251 1.00 91.37 210 GLN C C 1
ATOM 5804 O O . GLN C 1 25 ? 0.118 -67.038 -3.542 1.00 98.91 210 GLN C O 1
ATOM 5810 N N . ASN C 1 26 ? 1.741 -67.001 -1.991 1.00 98.26 211 ASN C N 1
ATOM 5811 C CA . ASN C 1 26 ? 0.795 -67.017 -0.886 1.00 95.68 211 ASN C CA 1
ATOM 5812 C C . ASN C 1 26 ? 0.411 -65.615 -0.446 1.00 93.59 211 ASN C C 1
ATOM 5813 O O . ASN C 1 26 ? -0.351 -65.471 0.516 1.00 80.69 211 ASN C O 1
ATOM 5818 N N . SER C 1 27 ? 0.931 -64.589 -1.126 1.00 88.97 212 SER C N 1
ATOM 5819 C CA . SER C 1 27 ? 0.581 -63.193 -0.859 1.00 90.90 212 SER C CA 1
ATOM 5820 C C . SER C 1 27 ? 0.978 -62.774 0.556 1.00 98.42 212 SER C C 1
ATOM 5821 O O . SER C 1 27 ? 0.298 -61.970 1.198 1.00 94.38 212 SER C O 1
ATOM 5824 N N . THR C 1 28 ? 2.092 -63.322 1.045 1.00 96.68 213 THR C N 1
ATOM 5825 C CA . THR C 1 28 ? 2.587 -62.994 2.377 1.00 83.83 213 THR C CA 1
ATOM 5826 C C . THR C 1 28 ? 3.729 -61.988 2.305 1.00 86.25 213 THR C C 1
ATOM 5827 O O . THR C 1 28 ? 3.692 -61.067 1.485 1.00 83.92 213 THR C O 1
ATOM 5831 N N . SER C 1 29 ? 4.745 -62.147 3.149 1.00 89.95 214 SER C N 1
ATOM 5832 C CA . SER C 1 29 ? 5.777 -61.135 3.324 1.00 91.32 214 SER C CA 1
ATOM 5833 C C . SER C 1 29 ? 7.093 -61.595 2.717 1.00 87.97 214 SER C C 1
ATOM 5834 O O . SER C 1 29 ? 7.491 -62.753 2.878 1.00 88.69 214 SER C O 1
ATOM 5837 N N . ILE C 1 30 ? 7.771 -60.677 2.031 1.00 86.40 215 ILE C N 1
ATOM 5838 C CA . ILE C 1 30 ? 9.101 -60.932 1.492 1.00 98.18 215 ILE C CA 1
ATOM 5839 C C . ILE C 1 30 ? 10.085 -60.528 2.584 1.00 93.43 215 ILE C C 1
ATOM 5840 O O . ILE C 1 30 ? 10.335 -59.343 2.805 1.00 98.09 215 ILE C O 1
ATOM 5845 N N . LYS C 1 31 ? 10.653 -61.525 3.265 1.00 92.86 216 LYS C N 1
ATOM 5846 C CA . LYS C 1 31 ? 11.447 -61.303 4.469 1.00 96.19 216 LYS C CA 1
ATOM 5847 C C . LYS C 1 31 ? 12.911 -61.029 4.169 1.00 100.18 216 LYS C C 1
ATOM 5848 O O . LYS C 1 31 ? 13.783 -61.371 4.980 1.00 115.58 216 LYS C O 1
ATOM 5854 N N . TYR C 1 32 ? 13.202 -60.435 3.018 1.00 102.81 217 TYR C N 1
ATOM 5855 C CA . TYR C 1 32 ? 14.555 -60.061 2.650 1.00 106.28 217 TYR C CA 1
ATOM 5856 C C . TYR C 1 32 ? 14.504 -58.698 1.982 1.00 101.53 217 TYR C C 1
ATOM 5857 O O . TYR C 1 32 ? 13.470 -58.297 1.442 1.00 101.54 217 TYR C O 1
ATOM 5866 N N . ASN C 1 33 ? 15.620 -57.980 2.022 1.00 101.66 218 ASN C N 1
ATOM 5867 C CA . ASN C 1 33 ? 15.677 -56.759 1.236 1.00 111.21 218 ASN C CA 1
ATOM 5868 C C . ASN C 1 33 ? 15.843 -57.109 -0.234 1.00 107.14 218 ASN C C 1
ATOM 5869 O O . ASN C 1 33 ? 16.487 -58.100 -0.594 1.00 95.52 218 ASN C O 1
ATOM 5874 N N . LEU C 1 34 ? 15.241 -56.278 -1.086 1.00 111.22 219 LEU C N 1
ATOM 5875 C CA . LEU C 1 34 ? 15.121 -56.614 -2.498 1.00 98.81 219 LEU C CA 1
ATOM 5876 C C . LEU C 1 34 ? 16.490 -56.712 -3.153 1.00 100.34 219 LEU C C 1
ATOM 5877 O O . LEU C 1 34 ? 16.727 -57.595 -3.986 1.00 102.19 219 LEU C O 1
ATOM 5882 N N . GLU C 1 35 ? 17.415 -55.831 -2.767 1.00 93.01 220 GLU C N 1
ATOM 5883 C CA . GLU C 1 35 ? 18.775 -55.908 -3.285 1.00 109.03 220 GLU C CA 1
ATOM 5884 C C . GLU C 1 35 ? 19.420 -57.257 -2.997 1.00 114.54 220 GLU C C 1
ATOM 5885 O O . GLU C 1 35 ? 20.153 -57.782 -3.840 1.00 121.16 220 GLU C O 1
ATOM 5891 N N . GLU C 1 36 ? 19.125 -57.855 -1.840 1.00 115.91 221 GLU C N 1
ATOM 5892 C CA . GLU C 1 36 ? 19.665 -59.178 -1.539 1.00 119.67 221 GLU C CA 1
ATOM 5893 C C . GLU C 1 36 ? 19.187 -60.214 -2.551 1.00 107.47 221 GLU C C 1
ATOM 5894 O O . GLU C 1 36 ? 19.954 -61.093 -2.961 1.00 106.75 221 GLU C O 1
ATOM 5900 N N . LEU C 1 37 ? 17.927 -60.121 -2.977 1.00 105.47 222 LEU C N 1
ATOM 5901 C CA . LEU C 1 37 ? 17.421 -61.070 -3.965 1.00 107.93 222 LEU C CA 1
ATOM 5902 C C . LEU C 1 37 ? 17.985 -60.771 -5.346 1.00 110.64 222 LEU C C 1
ATOM 5903 O O . LEU C 1 37 ? 18.305 -61.694 -6.106 1.00 107.80 222 LEU C O 1
ATOM 5908 N N . TYR C 1 38 ? 18.103 -59.485 -5.692 1.00 112.15 223 TYR C N 1
ATOM 5909 C CA . TYR C 1 38 ? 18.724 -59.118 -6.961 1.00 104.20 223 TYR C CA 1
ATOM 5910 C C . TYR C 1 38 ? 20.133 -59.690 -7.062 1.00 111.66 223 TYR C C 1
ATOM 5911 O O . TYR C 1 38 ? 20.573 -60.090 -8.146 1.00 111.74 223 TYR C O 1
ATOM 5920 N N . GLN C 1 39 ? 20.853 -59.721 -5.940 1.00 121.84 224 GLN C N 1
ATOM 5921 C CA . GLN C 1 39 ? 22.161 -60.367 -5.897 1.00 127.83 224 GLN C CA 1
ATOM 5922 C C . GLN C 1 39 ? 22.065 -61.866 -6.152 1.00 110.15 224 GLN C C 1
ATOM 5923 O O . GLN C 1 39 ? 22.858 -62.424 -6.922 1.00 103.44 224 GLN C O 1
ATOM 5929 N N . ALA C 1 40 ? 21.102 -62.536 -5.523 1.00 117.52 225 ALA C N 1
ATOM 5930 C CA . ALA C 1 40 ? 20.993 -63.983 -5.684 1.00 121.75 225 ALA C CA 1
ATOM 5931 C C . ALA C 1 40 ? 20.842 -64.384 -7.149 1.00 119.92 225 ALA C C 1
ATOM 5932 O O . ALA C 1 40 ? 21.552 -65.270 -7.641 1.00 112.50 225 ALA C O 1
ATOM 5934 N N . VAL C 1 41 ? 19.943 -63.712 -7.874 1.00 120.17 226 VAL C N 1
ATOM 5935 C CA . VAL C 1 41 ? 19.732 -64.057 -9.277 1.00 115.00 226 VAL C CA 1
ATOM 5936 C C . VAL C 1 41 ? 20.986 -63.773 -10.092 1.00 115.82 226 VAL C C 1
ATOM 5937 O O . VAL C 1 41 ? 21.368 -64.565 -10.962 1.00 124.68 226 VAL C O 1
ATOM 5941 N N . GLU C 1 42 ? 21.634 -62.633 -9.842 1.00 125.64 227 GLU C N 1
ATOM 5942 C CA . GLU C 1 42 ? 22.798 -62.262 -10.640 1.00 128.86 227 GLU C CA 1
ATOM 5943 C C . GLU C 1 42 ? 23.946 -63.244 -10.442 1.00 129.47 227 GLU C C 1
ATOM 5944 O O . GLU C 1 42 ? 24.676 -63.557 -11.391 1.00 134.51 227 GLU C O 1
ATOM 5950 N N . ASN C 1 43 ? 24.128 -63.738 -9.214 1.00 125.51 228 ASN C N 1
ATOM 5951 C CA . ASN C 1 43 ? 25.238 -64.648 -8.952 1.00 127.11 228 ASN C CA 1
ATOM 5952 C C . ASN C 1 43 ? 24.991 -66.026 -9.564 1.00 126.87 228 ASN C C 1
ATOM 5953 O O . ASN C 1 43 ? 25.845 -66.554 -10.283 1.00 158.10 228 ASN C O 1
ATOM 5958 N N . LEU C 1 44 ? 23.804 -66.600 -9.348 1.00 132.90 229 LEU C N 1
ATOM 5959 C CA . LEU C 1 44 ? 23.548 -67.962 -9.815 1.00 124.80 229 LEU C CA 1
ATOM 5960 C C . LEU C 1 44 ? 23.600 -68.090 -11.334 1.00 128.93 229 LEU C C 1
ATOM 5961 O O . LEU C 1 44 ? 23.766 -69.204 -11.845 1.00 142.72 229 LEU C O 1
ATOM 5966 N N . CYS C 1 45 ? 23.476 -66.983 -12.067 1.00 121.23 230 CYS C N 1
ATOM 5967 C CA . CYS C 1 45 ? 23.582 -67.028 -13.520 1.00 131.55 230 CYS C CA 1
ATOM 5968 C C . CYS C 1 45 ? 25.019 -66.966 -14.034 1.00 150.97 230 CYS C C 1
ATOM 5969 O O . CYS C 1 45 ? 25.256 -67.313 -15.196 1.00 152.49 230 CYS C O 1
ATOM 5972 N N . SER C 1 46 ? 25.980 -66.539 -13.208 1.00 149.94 231 SER C N 1
ATOM 5973 C CA . SER C 1 46 ? 27.344 -66.291 -13.664 1.00 142.65 231 SER C CA 1
ATOM 5974 C C . SER C 1 46 ? 28.389 -67.275 -13.151 1.00 148.87 231 SER C C 1
ATOM 5975 O O . SER C 1 46 ? 29.547 -67.186 -13.576 1.00 164.13 231 SER C O 1
ATOM 5978 N N . TYR C 1 47 ? 28.028 -68.220 -12.283 1.00 138.73 232 TYR C N 1
ATOM 5979 C CA . TYR C 1 47 ? 29.001 -69.164 -11.742 1.00 145.68 232 TYR C CA 1
ATOM 5980 C C . TYR C 1 47 ? 28.612 -70.598 -12.062 1.00 153.37 232 TYR C C 1
ATOM 5981 O O . TYR C 1 47 ? 29.197 -71.542 -11.514 1.00 157.09 232 TYR C O 1
ATOM 5990 N N . LYS C 1 48 ? 27.627 -70.763 -12.939 1.00 163.40 233 LYS C N 1
ATOM 5991 C CA . LYS C 1 48 ? 27.141 -72.021 -13.479 1.00 168.66 233 LYS C CA 1
ATOM 5992 C C . LYS C 1 48 ? 26.467 -71.646 -14.799 1.00 186.99 233 LYS C C 1
ATOM 5993 O O . LYS C 1 48 ? 26.642 -70.529 -15.297 1.00 174.82 233 LYS C O 1
ATOM 5999 N N . ILE C 1 49 ? 25.714 -72.550 -15.385 1.00 172.48 234 ILE C N 1
ATOM 6000 C CA . ILE C 1 49 ? 24.936 -72.196 -16.565 1.00 177.06 234 ILE C CA 1
ATOM 6001 C C . ILE C 1 49 ? 23.579 -71.693 -16.097 1.00 186.18 234 ILE C C 1
ATOM 6002 O O . ILE C 1 49 ? 23.001 -72.214 -15.134 1.00 187.46 234 ILE C O 1
ATOM 6007 N N . SER C 1 50 ? 23.071 -70.662 -16.772 1.00 175.54 235 SER C N 1
ATOM 6008 C CA . SER C 1 50 ? 21.807 -70.069 -16.359 1.00 163.75 235 SER C CA 1
ATOM 6009 C C . SER C 1 50 ? 20.644 -71.005 -16.650 1.00 176.27 235 SER C C 1
ATOM 6010 O O . SER C 1 50 ? 19.618 -70.952 -15.958 1.00 164.43 235 SER C O 1
ATOM 6013 N N . ALA C 1 51 ? 20.779 -71.865 -17.667 1.00 179.81 236 ALA C N 1
ATOM 6014 C CA . ALA C 1 51 ? 19.791 -72.901 -17.973 1.00 173.47 236 ALA C CA 1
ATOM 6015 C C . ALA C 1 51 ? 19.570 -73.861 -16.802 1.00 164.53 236 ALA C C 1
ATOM 6016 O O . ALA C 1 51 ? 18.988 -74.936 -16.974 1.00 155.68 236 ALA C O 1
ATOM 6018 N N . ASN C 1 52 ? 20.062 -73.498 -15.614 1.00 184.18 237 ASN C N 1
ATOM 6019 C CA . ASN C 1 52 ? 19.870 -74.270 -14.399 1.00 153.59 237 ASN C CA 1
ATOM 6020 C C . ASN C 1 52 ? 19.022 -73.538 -13.371 1.00 122.92 237 ASN C C 1
ATOM 6021 O O . ASN C 1 52 ? 18.483 -74.181 -12.463 1.00 104.87 237 ASN C O 1
ATOM 6026 N N . LEU C 1 53 ? 18.879 -72.222 -13.495 1.00 134.54 238 LEU C N 1
ATOM 6027 C CA . LEU C 1 53 ? 18.029 -71.442 -12.607 1.00 121.40 238 LEU C CA 1
ATOM 6028 C C . LEU C 1 53 ? 16.627 -71.283 -13.171 1.00 121.82 238 LEU C C 1
ATOM 6029 O O . LEU C 1 53 ? 15.654 -71.228 -12.409 1.00 131.51 238 LEU C O 1
ATOM 6034 N N . TYR C 1 54 ? 16.521 -71.228 -14.500 1.00 116.50 239 TYR C N 1
ATOM 6035 C CA . TYR C 1 54 ? 15.228 -71.141 -15.168 1.00 105.68 239 TYR C CA 1
ATOM 6036 C C . TYR C 1 54 ? 14.390 -72.387 -14.907 1.00 110.54 239 TYR C C 1
ATOM 6037 O O . TYR C 1 54 ? 13.182 -72.293 -14.655 1.00 107.43 239 TYR C O 1
ATOM 6046 N N . LYS C 1 55 ? 15.015 -73.567 -14.965 1.00 117.07 240 LYS C N 1
ATOM 6047 C CA . LYS C 1 55 ? 14.273 -74.811 -14.783 1.00 114.74 240 LYS C CA 1
ATOM 6048 C C . LYS C 1 55 ? 13.710 -74.930 -13.376 1.00 108.69 240 LYS C C 1
ATOM 6049 O O . LYS C 1 55 ? 12.623 -75.488 -13.186 1.00 103.58 240 LYS C O 1
ATOM 6055 N N . GLN C 1 56 ? 14.435 -74.417 -12.383 1.00 109.46 241 GLN C N 1
ATOM 6056 C CA . GLN C 1 56 ? 13.959 -74.462 -11.004 1.00 108.42 241 GLN C CA 1
ATOM 6057 C C . GLN C 1 56 ? 12.760 -73.544 -10.794 1.00 93.99 241 GLN C C 1
ATOM 6058 O O . GLN C 1 56 ? 11.800 -73.918 -10.110 1.00 104.23 241 GLN C O 1
ATOM 6064 N N . LEU C 1 57 ? 12.795 -72.340 -11.378 1.00 96.78 242 LEU C N 1
ATOM 6065 C CA . LEU C 1 57 ? 11.681 -71.403 -11.233 1.00 98.16 242 LEU C CA 1
ATOM 6066 C C . LEU C 1 57 ? 10.399 -71.934 -11.875 1.00 96.34 242 LEU C C 1
ATOM 6067 O O . LEU C 1 57 ? 9.316 -71.810 -11.290 1.00 87.89 242 LEU C O 1
ATOM 6072 N N . ARG C 1 58 ? 10.494 -72.519 -13.077 1.00 93.60 243 ARG C N 1
ATOM 6073 C CA . ARG C 1 58 ? 9.345 -73.200 -13.676 1.00 97.64 243 ARG C CA 1
ATOM 6074 C C . ARG C 1 58 ? 8.764 -74.232 -12.723 1.00 93.32 243 ARG C C 1
ATOM 6075 O O . ARG C 1 58 ? 7.541 -74.398 -12.637 1.00 78.53 243 ARG C O 1
ATOM 6083 N N . GLN C 1 59 ? 9.634 -74.936 -11.999 1.00 92.56 244 GLN C N 1
ATOM 6084 C CA . GLN C 1 59 ? 9.174 -76.039 -11.169 1.00 93.85 244 GLN C CA 1
ATOM 6085 C C . GLN C 1 59 ? 8.270 -75.518 -10.060 1.00 85.69 244 GLN C C 1
ATOM 6086 O O . GLN C 1 59 ? 7.147 -76.001 -9.880 1.00 80.39 244 GLN C O 1
ATOM 6092 N N . ILE C 1 60 ? 8.739 -74.508 -9.319 1.00 82.76 245 ILE C N 1
ATOM 6093 C CA . ILE C 1 60 ? 7.953 -73.945 -8.226 1.00 89.54 245 ILE C CA 1
ATOM 6094 C C . ILE C 1 60 ? 6.786 -73.114 -8.740 1.00 86.77 245 ILE C C 1
ATOM 6095 O O . ILE C 1 60 ? 5.803 -72.915 -8.015 1.00 102.35 245 ILE C O 1
ATOM 6100 N N . CYS C 1 61 ? 6.867 -72.611 -9.973 1.00 79.83 246 CYS C N 1
ATOM 6101 C CA . CYS C 1 61 ? 5.686 -72.015 -10.587 1.00 80.38 246 CYS C CA 1
ATOM 6102 C C . CYS C 1 61 ? 4.704 -73.097 -11.012 1.00 81.74 246 CYS C C 1
ATOM 6103 O O . CYS C 1 61 ? 3.486 -72.930 -10.876 1.00 89.33 246 CYS C O 1
ATOM 6106 N N . GLU C 1 62 ? 5.217 -74.212 -11.538 1.00 90.60 247 GLU C N 1
ATOM 6107 C CA . GLU C 1 62 ? 4.347 -75.332 -11.874 1.00 97.23 247 GLU C CA 1
ATOM 6108 C C . GLU C 1 62 ? 3.713 -75.915 -10.618 1.00 88.07 247 GLU C C 1
ATOM 6109 O O . GLU C 1 62 ? 2.528 -76.273 -10.623 1.00 77.68 247 GLU C O 1
ATOM 6115 N N . ASP C 1 63 ? 4.495 -76.024 -9.537 1.00 84.67 248 ASP C N 1
ATOM 6116 C CA . ASP C 1 63 ? 3.982 -76.570 -8.283 1.00 90.99 248 ASP C CA 1
ATOM 6117 C C . ASP C 1 63 ? 2.767 -75.791 -7.802 1.00 91.74 248 ASP C C 1
ATOM 6118 O O . ASP C 1 63 ? 1.714 -76.370 -7.509 1.00 86.65 248 ASP C O 1
ATOM 6123 N N . HIS C 1 64 ? 2.896 -74.466 -7.729 1.00 87.90 249 HIS C N 1
ATOM 6124 C CA . HIS C 1 64 ? 1.826 -73.638 -7.188 1.00 87.74 249 HIS C CA 1
ATOM 6125 C C . HIS C 1 64 ? 0.576 -73.674 -8.059 1.00 89.06 249 HIS C C 1
ATOM 6126 O O . HIS C 1 64 ? -0.535 -73.844 -7.551 1.00 92.22 249 HIS C O 1
ATOM 6133 N N . ILE C 1 65 ? 0.739 -73.557 -9.378 1.00 84.77 250 ILE C N 1
ATOM 6134 C CA . ILE C 1 65 ? -0.421 -73.414 -10.256 1.00 85.50 250 ILE C CA 1
ATOM 6135 C C . ILE C 1 65 ? -1.201 -74.722 -10.347 1.00 82.68 250 ILE C C 1
ATOM 6136 O O . ILE C 1 65 ? -2.438 -74.715 -10.389 1.00 74.17 250 ILE C O 1
ATOM 6141 N N . LYS C 1 66 ? -0.505 -75.863 -10.349 1.00 76.34 251 LYS C N 1
ATOM 6142 C CA . LYS C 1 66 ? -1.201 -77.144 -10.281 1.00 78.45 251 LYS C CA 1
ATOM 6143 C C . LYS C 1 66 ? -2.105 -77.254 -9.061 1.00 74.29 251 LYS C C 1
ATOM 6144 O O . LYS C 1 66 ? -3.053 -78.046 -9.078 1.00 80.24 251 LYS C O 1
ATOM 6150 N N . ALA C 1 67 ? -1.825 -76.501 -7.996 1.00 80.64 252 ALA C N 1
ATOM 6151 C CA . ALA C 1 67 ? -2.662 -76.556 -6.804 1.00 82.87 252 ALA C CA 1
ATOM 6152 C C . ALA C 1 67 ? -3.930 -75.720 -6.920 1.00 81.04 252 ALA C C 1
ATOM 6153 O O . ALA C 1 67 ? -4.819 -75.862 -6.074 1.00 83.64 252 ALA C O 1
ATOM 6155 N N . GLN C 1 68 ? -4.043 -74.867 -7.939 1.00 81.27 253 GLN C N 1
ATOM 6156 C CA . GLN C 1 68 ? -5.204 -74.003 -8.102 1.00 77.04 253 GLN C CA 1
ATOM 6157 C C . GLN C 1 68 ? -6.340 -74.665 -8.868 1.00 69.59 253 GLN C C 1
ATOM 6158 O O . GLN C 1 68 ? -7.422 -74.077 -8.973 1.00 67.77 253 GLN C O 1
ATOM 6164 N N . ILE C 1 69 ? -6.115 -75.862 -9.410 1.00 74.12 254 ILE C N 1
ATOM 6165 C CA . ILE C 1 69 ? -7.133 -76.522 -10.217 1.00 72.30 254 ILE C CA 1
ATOM 6166 C C . ILE C 1 69 ? -8.291 -77.033 -9.359 1.00 76.28 254 ILE C C 1
ATOM 6167 O O . ILE C 1 69 ? -9.423 -77.151 -9.846 1.00 88.45 254 ILE C O 1
ATOM 6172 N N . HIS C 1 70 ? -8.056 -77.307 -8.071 1.00 75.60 255 HIS C N 1
ATOM 6173 C CA . HIS C 1 70 ? -9.065 -78.020 -7.286 1.00 74.03 255 HIS C CA 1
ATOM 6174 C C . HIS C 1 70 ? -10.317 -77.185 -7.052 1.00 80.16 255 HIS C C 1
ATOM 6175 O O . HIS C 1 70 ? -11.411 -77.742 -6.912 1.00 99.37 255 HIS C O 1
ATOM 6182 N N . GLN C 1 71 ? -10.185 -75.859 -7.002 1.00 81.54 256 GLN C N 1
ATOM 6183 C CA . GLN C 1 71 ? -11.345 -75.021 -6.720 1.00 73.83 256 GLN C CA 1
ATOM 6184 C C . GLN C 1 71 ? -12.408 -75.094 -7.805 1.00 78.48 256 GLN C C 1
ATOM 6185 O O . GLN C 1 71 ? -13.577 -74.810 -7.523 1.00 87.36 256 GLN C O 1
ATOM 6191 N N . PHE C 1 72 ? -12.044 -75.482 -9.025 1.00 81.57 257 PHE C N 1
ATOM 6192 C CA . PHE C 1 72 ? -12.985 -75.466 -10.136 1.00 81.87 257 PHE C CA 1
ATOM 6193 C C . PHE C 1 72 ? -13.693 -76.802 -10.302 1.00 79.06 257 PHE C C 1
ATOM 6194 O O . PHE C 1 72 ? -14.291 -77.053 -11.353 1.00 67.99 257 PHE C O 1
ATOM 6202 N N . ARG C 1 73 ? -13.634 -77.651 -9.279 1.00 82.65 258 ARG C N 1
ATOM 6203 C CA . ARG C 1 73 ? -14.209 -78.987 -9.261 1.00 89.98 258 ARG C CA 1
ATOM 6204 C C . ARG C 1 73 ? -15.432 -79.064 -8.372 1.00 91.57 258 ARG C C 1
ATOM 6205 O O . ARG C 1 73 ? -16.015 -80.147 -8.227 1.00 93.46 258 ARG C O 1
ATOM 6213 N N . GLU C 1 74 ? -15.835 -77.941 -7.777 1.00 95.54 259 GLU C N 1
ATOM 6214 C CA . GLU C 1 74 ? -16.824 -77.964 -6.711 1.00 96.65 259 GLU C CA 1
ATOM 6215 C C . GLU C 1 74 ? -18.152 -78.580 -7.141 1.00 100.41 259 GLU C C 1
ATOM 6216 O O . GLU C 1 74 ? -18.948 -78.934 -6.269 1.00 135.74 259 GLU C O 1
ATOM 6222 N N . ASP C 1 75 ? -18.397 -78.767 -8.438 1.00 102.18 260 ASP C N 1
ATOM 6223 C CA . ASP C 1 75 ? -19.673 -79.314 -8.890 1.00 121.97 260 ASP C CA 1
ATOM 6224 C C . ASP C 1 75 ? -20.889 -78.512 -8.453 1.00 116.31 260 ASP C C 1
ATOM 6225 O O . ASP C 1 75 ? -20.946 -77.988 -7.335 1.00 107.84 260 ASP C O 1
ATOM 6230 N N . SER C 1 76 ? -21.886 -78.450 -9.335 1.00 111.60 261 SER C N 1
ATOM 6231 C CA . SER C 1 76 ? -23.141 -77.756 -9.058 1.00 115.00 261 SER C CA 1
ATOM 6232 C C . SER C 1 76 ? -22.850 -76.376 -8.489 1.00 102.99 261 SER C C 1
ATOM 6233 O O . SER C 1 76 ? -23.477 -75.926 -7.528 1.00 100.34 261 SER C O 1
ATOM 6235 N N . LEU C 1 77 ? -21.927 -75.679 -9.140 1.00 90.74 262 LEU C N 1
ATOM 6236 C CA . LEU C 1 77 ? -21.529 -74.346 -8.732 1.00 87.38 262 LEU C CA 1
ATOM 6237 C C . LEU C 1 77 ? -22.048 -73.339 -9.747 1.00 84.97 262 LEU C C 1
ATOM 6238 O O . LEU C 1 77 ? -21.970 -73.565 -10.960 1.00 88.21 262 LEU C O 1
ATOM 6243 N N . ASP C 1 78 ? -22.557 -72.219 -9.237 1.00 85.16 263 ASP C N 1
ATOM 6244 C CA . ASP C 1 78 ? -23.145 -71.184 -10.076 1.00 86.28 263 ASP C CA 1
ATOM 6245 C C . ASP C 1 78 ? -22.167 -70.722 -11.150 1.00 85.22 263 ASP C C 1
ATOM 6246 O O . ASP C 1 78 ? -20.972 -70.551 -10.896 1.00 75.61 263 ASP C O 1
ATOM 6251 N N . SER C 1 79 ? -22.690 -70.518 -12.361 1.00 84.05 264 SER C N 1
ATOM 6252 C CA . SER C 1 79 ? -21.838 -70.189 -13.499 1.00 80.21 264 SER C CA 1
ATOM 6253 C C . SER C 1 79 ? -21.094 -68.875 -13.280 1.00 73.15 264 SER C C 1
ATOM 6254 O O . SER C 1 79 ? -19.876 -68.796 -13.484 1.00 68.34 264 SER C O 1
ATOM 6257 N N . VAL C 1 80 ? -21.812 -67.828 -12.866 1.00 68.41 265 VAL C N 1
ATOM 6258 C CA . VAL C 1 80 ? -21.167 -66.534 -12.650 1.00 69.94 265 VAL C CA 1
ATOM 6259 C C . VAL C 1 80 ? -20.102 -66.644 -11.562 1.00 69.03 265 VAL C C 1
ATOM 6260 O O . VAL C 1 80 ? -19.010 -66.073 -11.681 1.00 61.55 265 VAL C O 1
ATOM 6264 N N . LEU C 1 81 ? -20.402 -67.370 -10.481 1.00 67.98 266 LEU C N 1
ATOM 6265 C CA . LEU C 1 81 ? -19.399 -67.571 -9.440 1.00 74.10 266 LEU C CA 1
ATOM 6266 C C . LEU C 1 81 ? -18.202 -68.343 -9.978 1.00 65.28 266 LEU C C 1
ATOM 6267 O O . LEU C 1 81 ? -17.057 -68.069 -9.600 1.00 69.63 266 LEU C O 1
ATOM 6272 N N . PHE C 1 82 ? -18.448 -69.313 -10.862 1.00 65.33 267 PHE C N 1
ATOM 6273 C CA . PHE C 1 82 ? -17.344 -70.053 -11.464 1.00 70.08 267 PHE C CA 1
ATOM 6274 C C . PHE C 1 82 ? -16.456 -69.130 -12.286 1.00 72.05 267 PHE C C 1
ATOM 6275 O O . PHE C 1 82 ? -15.225 -69.210 -12.208 1.00 76.61 267 PHE C O 1
ATOM 6283 N N . LEU C 1 83 ? -17.065 -68.254 -13.087 1.00 63.62 268 LEU C N 1
ATOM 6284 C CA . LEU C 1 83 ? -16.289 -67.317 -13.891 1.00 65.15 268 LEU C CA 1
ATOM 6285 C C . LEU C 1 83 ? -15.486 -66.367 -13.016 1.00 68.97 268 LEU C C 1
ATOM 6286 O O . LEU C 1 83 ? -14.341 -66.026 -13.340 1.00 59.41 268 LEU C O 1
ATOM 6291 N N . LYS C 1 84 ? -16.075 -65.929 -11.902 1.00 65.73 269 LYS C N 1
ATOM 6292 C CA . LYS C 1 84 ? -15.380 -65.028 -10.993 1.00 61.46 269 LYS C CA 1
ATOM 6293 C C . LYS C 1 84 ? -14.236 -65.738 -10.290 1.00 62.96 269 LYS C C 1
ATOM 6294 O O . LYS C 1 84 ? -13.217 -65.114 -9.971 1.00 64.27 269 LYS C O 1
ATOM 6300 N N . LYS C 1 85 ? -14.375 -67.044 -10.065 1.00 73.24 270 LYS C N 1
ATOM 6301 C CA . LYS C 1 85 ? -13.274 -67.812 -9.502 1.00 75.33 270 LYS C CA 1
ATOM 6302 C C . LYS C 1 85 ? -12.163 -67.986 -10.529 1.00 67.85 270 LYS C C 1
ATOM 6303 O O . LYS C 1 85 ? -10.977 -67.975 -10.179 1.00 67.44 270 LYS C O 1
ATOM 6309 N N . ILE C 1 86 ? -12.532 -68.175 -11.798 1.00 69.43 271 ILE C N 1
ATOM 6310 C CA . ILE C 1 86 ? -11.547 -68.183 -12.877 1.00 65.84 271 ILE C CA 1
ATOM 6311 C C . ILE C 1 86 ? -10.848 -66.832 -12.970 1.00 66.23 271 ILE C C 1
ATOM 6312 O O . ILE C 1 86 ? -9.618 -66.754 -13.097 1.00 62.97 271 ILE C O 1
ATOM 6317 N N . ASP C 1 87 ? -11.625 -65.745 -12.910 1.00 68.50 272 ASP C N 1
ATOM 6318 C CA . ASP C 1 87 ? -11.042 -64.415 -13.061 1.00 68.25 272 ASP C CA 1
ATOM 6319 C C . ASP C 1 87 ? -10.047 -64.128 -11.947 1.00 63.85 272 ASP C C 1
ATOM 6320 O O . ASP C 1 87 ? -8.934 -63.658 -12.206 1.00 67.25 272 ASP C O 1
ATOM 6325 N N . ARG C 1 88 ? -10.433 -64.405 -10.693 1.00 71.13 273 ARG C N 1
ATOM 6326 C CA . ARG C 1 88 ? -9.519 -64.184 -9.576 1.00 77.58 273 ARG C CA 1
ATOM 6327 C C . ARG C 1 88 ? -8.242 -64.991 -9.744 1.00 69.51 273 ARG C C 1
ATOM 6328 O O . ARG C 1 88 ? -7.139 -64.463 -9.568 1.00 67.97 273 ARG C O 1
ATOM 6336 N N . CYS C 1 89 ? -8.373 -66.272 -10.098 1.00 64.48 274 CYS C N 1
ATOM 6337 C CA . CYS C 1 89 ? -7.189 -67.094 -10.323 1.00 69.06 274 CYS C CA 1
ATOM 6338 C C . CYS C 1 89 ? -6.293 -66.474 -11.385 1.00 72.12 274 CYS C C 1
ATOM 6339 O O . CYS C 1 89 ? -5.063 -66.485 -11.257 1.00 67.02 274 CYS C O 1
ATOM 6342 N N . TRP C 1 90 ? -6.899 -65.905 -12.429 1.00 67.56 275 TRP C N 1
ATOM 6343 C CA . TRP C 1 90 ? -6.126 -65.283 -13.497 1.00 65.60 275 TRP C CA 1
ATOM 6344 C C . TRP C 1 90 ? -5.441 -64.010 -13.013 1.00 67.64 275 TRP C C 1
ATOM 6345 O O . TRP C 1 90 ? -4.242 -63.813 -13.247 1.00 70.71 275 TRP C O 1
ATOM 6356 N N . GLN C 1 91 ? -6.189 -63.127 -12.344 1.00 72.61 276 GLN C N 1
ATOM 6357 C CA . GLN C 1 91 ? -5.597 -61.893 -11.830 1.00 72.16 276 GLN C CA 1
ATOM 6358 C C . GLN C 1 91 ? -4.480 -62.182 -10.836 1.00 71.91 276 GLN C C 1
ATOM 6359 O O . GLN C 1 91 ? -3.470 -61.468 -10.799 1.00 67.06 276 GLN C O 1
ATOM 6365 N N . ASN C 1 92 ? -4.641 -63.229 -10.023 1.00 71.34 277 ASN C N 1
ATOM 6366 C CA . ASN C 1 92 ? -3.585 -63.592 -9.085 1.00 79.79 277 ASN C CA 1
ATOM 6367 C C . ASN C 1 92 ? -2.355 -64.091 -9.826 1.00 80.64 277 ASN C C 1
ATOM 6368 O O . ASN C 1 92 ? -1.223 -63.746 -9.466 1.00 76.78 277 ASN C O 1
ATOM 6373 N N . HIS C 1 93 ? -2.562 -64.900 -10.868 1.00 72.92 278 HIS C N 1
ATOM 6374 C CA . HIS C 1 93 ? -1.440 -65.429 -11.635 1.00 74.94 278 HIS C CA 1
ATOM 6375 C C . HIS C 1 93 ? -0.623 -64.308 -12.263 1.00 73.80 278 HIS C C 1
ATOM 6376 O O . HIS C 1 93 ? 0.612 -64.313 -12.198 1.00 81.06 278 HIS C O 1
ATOM 6383 N N . CYS C 1 94 ? -1.298 -63.339 -12.884 1.00 67.97 279 CYS C N 1
ATOM 6384 C CA . CYS C 1 94 ? -0.589 -62.241 -13.536 1.00 73.87 279 CYS C CA 1
ATOM 6385 C C . CYS C 1 94 ? 0.225 -61.438 -12.532 1.00 81.68 279 CYS C C 1
ATOM 6386 O O . CYS C 1 94 ? 1.426 -61.215 -12.724 1.00 79.87 279 CYS C O 1
ATOM 6389 N N . ARG C 1 95 ? -0.419 -61.002 -11.448 1.00 76.34 280 ARG C N 1
ATOM 6390 C CA . ARG C 1 95 ? 0.259 -60.206 -10.432 1.00 80.63 280 ARG C CA 1
ATOM 6391 C C . ARG C 1 95 ? 1.465 -60.947 -9.872 1.00 77.62 280 ARG C C 1
ATOM 6392 O O . ARG C 1 95 ? 2.545 -60.369 -9.706 1.00 81.22 280 ARG C O 1
ATOM 6400 N N . GLN C 1 96 ? 1.292 -62.231 -9.566 1.00 72.65 281 GLN C N 1
ATOM 6401 C CA . GLN C 1 96 ? 2.411 -63.026 -9.082 1.00 76.12 281 GLN C CA 1
ATOM 6402 C C . GLN C 1 96 ? 3.521 -63.080 -10.123 1.00 79.03 281 GLN C C 1
ATOM 6403 O O . GLN C 1 96 ? 4.683 -62.784 -9.824 1.00 72.24 281 GLN C O 1
ATOM 6409 N N . MET C 1 97 ? 3.172 -63.427 -11.364 1.00 75.52 282 MET C N 1
ATOM 6410 C CA . MET C 1 97 ? 4.184 -63.576 -12.406 1.00 75.45 282 MET C CA 1
ATOM 6411 C C . MET C 1 97 ? 4.876 -62.255 -12.717 1.00 82.18 282 MET C C 1
ATOM 6412 O O . MET C 1 97 ? 6.091 -62.227 -12.940 1.00 83.26 282 MET C O 1
ATOM 6417 N N . ILE C 1 98 ? 4.126 -61.150 -12.726 1.00 79.79 283 ILE C N 1
ATOM 6418 C CA . ILE C 1 98 ? 4.729 -59.847 -13.002 1.00 72.08 283 ILE C CA 1
ATOM 6419 C C . ILE C 1 98 ? 5.759 -59.496 -11.936 1.00 77.42 283 ILE C C 1
ATOM 6420 O O . ILE C 1 98 ? 6.850 -59.003 -12.248 1.00 76.07 283 ILE C O 1
ATOM 6425 N N . MET C 1 99 ? 5.441 -59.747 -10.664 1.00 75.66 284 MET C N 1
ATOM 6426 C CA . MET C 1 99 ? 6.417 -59.483 -9.611 1.00 78.47 284 MET C CA 1
ATOM 6427 C C . MET C 1 99 ? 7.583 -60.462 -9.682 1.00 78.34 284 MET C C 1
ATOM 6428 O O . MET C 1 99 ? 8.745 -60.062 -9.550 1.00 86.95 284 MET C O 1
ATOM 6433 N N . ILE C 1 100 ? 7.293 -61.755 -9.867 1.00 84.06 285 ILE C N 1
ATOM 6434 C CA . ILE C 1 100 ? 8.362 -62.738 -10.049 1.00 81.92 285 ILE C CA 1
ATOM 6435 C C . ILE C 1 100 ? 9.295 -62.313 -11.176 1.00 90.33 285 ILE C C 1
ATOM 6436 O O . ILE C 1 100 ? 10.523 -62.439 -11.072 1.00 91.02 285 ILE C O 1
ATOM 6441 N N . ARG C 1 101 ? 8.730 -61.783 -12.262 1.00 80.92 286 ARG C N 1
ATOM 6442 C CA . ARG C 1 101 ? 9.555 -61.327 -13.375 1.00 84.99 286 ARG C CA 1
ATOM 6443 C C . ARG C 1 101 ? 10.462 -60.168 -12.980 1.00 88.45 286 ARG C C 1
ATOM 6444 O O . ARG C 1 101 ? 11.596 -60.076 -13.467 1.00 84.78 286 ARG C O 1
ATOM 6452 N N . SER C 1 102 ? 9.997 -59.282 -12.097 1.00 92.84 287 SER C N 1
ATOM 6453 C CA . SER C 1 102 ? 10.814 -58.136 -11.713 1.00 84.10 287 SER C CA 1
ATOM 6454 C C . SER C 1 102 ? 12.090 -58.586 -11.014 1.00 81.80 287 SER C C 1
ATOM 6455 O O . SER C 1 102 ? 13.190 -58.135 -11.354 1.00 71.01 287 SER C O 1
ATOM 6458 N N . ILE C 1 103 ? 11.963 -59.506 -10.056 1.00 79.95 288 ILE C N 1
ATOM 6459 C CA . ILE C 1 103 ? 13.127 -59.983 -9.314 1.00 91.43 288 ILE C CA 1
ATOM 6460 C C . ILE C 1 103 ? 14.090 -60.713 -10.243 1.00 89.68 288 ILE C C 1
ATOM 6461 O O . ILE C 1 103 ? 15.313 -60.539 -10.158 1.00 92.40 288 ILE C O 1
ATOM 6466 N N . PHE C 1 104 ? 13.558 -61.526 -11.160 1.00 94.06 289 PHE C N 1
ATOM 6467 C CA . PHE C 1 104 ? 14.365 -62.331 -12.072 1.00 95.91 289 PHE C CA 1
ATOM 6468 C C . PHE C 1 104 ? 14.622 -61.631 -13.406 1.00 96.47 289 PHE C C 1
ATOM 6469 O O . PHE C 1 104 ? 14.781 -62.306 -14.435 1.00 88.86 289 PHE C O 1
ATOM 6477 N N . LEU C 1 105 ? 14.659 -60.293 -13.416 1.00 92.75 290 LEU C N 1
ATOM 6478 C CA . LEU C 1 105 ? 14.805 -59.556 -14.670 1.00 92.95 290 LEU C CA 1
ATOM 6479 C C . LEU C 1 105 ? 16.146 -59.846 -15.333 1.00 92.33 290 LEU C C 1
ATOM 6480 O O . LEU C 1 105 ? 16.224 -59.983 -16.560 1.00 96.11 290 LEU C O 1
ATOM 6485 N N . PHE C 1 106 ? 17.212 -59.948 -14.531 1.00 103.50 291 PHE C N 1
ATOM 6486 C CA . PHE C 1 106 ? 18.537 -60.234 -15.073 1.00 102.84 291 PHE C CA 1
ATOM 6487 C C . PHE C 1 106 ? 18.538 -61.541 -15.850 1.00 98.96 291 PHE C C 1
ATOM 6488 O O . PHE C 1 106 ? 19.166 -61.644 -16.911 1.00 86.77 291 PHE C O 1
ATOM 6496 N N . LEU C 1 107 ? 17.828 -62.548 -15.340 1.00 96.94 292 LEU C N 1
ATOM 6497 C CA . LEU C 1 107 ? 17.664 -63.797 -16.076 1.00 95.87 292 LEU C CA 1
ATOM 6498 C C . LEU C 1 107 ? 16.844 -63.576 -17.340 1.00 99.81 292 LEU C C 1
ATOM 6499 O O . LEU C 1 107 ? 17.171 -64.122 -18.400 1.00 111.87 292 LEU C O 1
ATOM 6504 N N . ASP C 1 108 ? 15.775 -62.788 -17.243 1.00 102.08 293 ASP C N 1
ATOM 6505 C CA . ASP C 1 108 ? 14.832 -62.664 -18.344 1.00 96.45 293 ASP C CA 1
ATOM 6506 C C . ASP C 1 108 ? 15.478 -62.009 -19.555 1.00 105.80 293 ASP C C 1
ATOM 6507 O O . ASP C 1 108 ? 15.174 -62.375 -20.699 1.00 120.14 293 ASP C O 1
ATOM 6512 N N . ARG C 1 109 ? 16.376 -61.045 -19.310 1.00 106.14 294 ARG C N 1
ATOM 6513 C CA . ARG C 1 109 ? 17.107 -60.328 -20.347 1.00 109.65 294 ARG C CA 1
ATOM 6514 C C . ARG C 1 109 ? 18.413 -60.983 -20.755 1.00 109.92 294 ARG C C 1
ATOM 6515 O O . ARG C 1 109 ? 18.884 -60.735 -21.869 1.00 101.34 294 ARG C O 1
ATOM 6523 N N . THR C 1 110 ? 19.002 -61.809 -19.890 1.00 100.12 295 THR C N 1
ATOM 6524 C CA . THR C 1 110 ? 20.186 -62.552 -20.295 1.00 101.54 295 THR C CA 1
ATOM 6525 C C . THR C 1 110 ? 19.840 -63.489 -21.440 1.00 111.51 295 THR C C 1
ATOM 6526 O O . THR C 1 110 ? 20.609 -63.632 -22.400 1.00 130.22 295 THR C O 1
ATOM 6530 N N . TYR C 1 111 ? 18.684 -64.135 -21.347 1.00 110.47 296 TYR C N 1
ATOM 6531 C CA . TYR C 1 111 ? 18.236 -65.020 -22.408 1.00 105.31 296 TYR C CA 1
ATOM 6532 C C . TYR C 1 111 ? 17.807 -64.233 -23.641 1.00 114.17 296 TYR C C 1
ATOM 6533 O O . TYR C 1 111 ? 17.902 -64.739 -24.766 1.00 121.37 296 TYR C O 1
ATOM 6542 N N . VAL C 1 112 ? 17.353 -62.993 -23.450 1.00 114.38 297 VAL C N 1
ATOM 6543 C CA . VAL C 1 112 ? 17.011 -62.127 -24.574 1.00 110.83 297 VAL C CA 1
ATOM 6544 C C . VAL C 1 112 ? 18.262 -61.553 -25.221 1.00 116.71 297 VAL C C 1
ATOM 6545 O O . VAL C 1 112 ? 18.326 -61.406 -26.447 1.00 117.90 297 VAL C O 1
ATOM 6549 N N . LEU C 1 113 ? 19.275 -61.222 -24.417 1.00 110.73 298 LEU C N 1
ATOM 6550 C CA . LEU C 1 113 ? 20.508 -60.673 -24.974 1.00 120.53 298 LEU C CA 1
ATOM 6551 C C . LEU C 1 113 ? 21.221 -61.678 -25.868 1.00 111.05 298 LEU C C 1
ATOM 6552 O O . LEU C 1 113 ? 21.845 -61.294 -26.863 1.00 111.26 298 LEU C O 1
ATOM 6557 N N . GLN C 1 114 ? 21.178 -62.966 -25.518 1.00 115.91 299 GLN C N 1
ATOM 6558 C CA . GLN C 1 114 ? 21.937 -63.932 -26.295 1.00 114.43 299 GLN C CA 1
ATOM 6559 C C . GLN C 1 114 ? 21.162 -64.654 -27.386 1.00 113.37 299 GLN C C 1
ATOM 6560 O O . GLN C 1 114 ? 21.803 -65.336 -28.190 1.00 100.36 299 GLN C O 1
ATOM 6566 N N . ASN C 1 115 ? 19.828 -64.529 -27.433 1.00 116.00 300 ASN C N 1
ATOM 6567 C CA . ASN C 1 115 ? 18.964 -65.238 -28.383 1.00 117.56 300 ASN C CA 1
ATOM 6568 C C . ASN C 1 115 ? 18.556 -66.634 -27.907 1.00 107.56 300 ASN C C 1
ATOM 6569 O O . ASN C 1 115 ? 18.669 -67.602 -28.671 1.00 81.21 300 ASN C O 1
ATOM 6574 N N . SER C 1 116 ? 18.073 -66.770 -26.676 1.00 110.38 301 SER C N 1
ATOM 6575 C CA . SER C 1 116 ? 17.645 -68.087 -26.224 1.00 113.88 301 SER C CA 1
ATOM 6576 C C . SER C 1 116 ? 16.281 -68.458 -26.814 1.00 101.04 301 SER C C 1
ATOM 6577 O O . SER C 1 116 ? 15.443 -67.596 -27.103 1.00 82.18 301 SER C O 1
ATOM 6580 N N . MET C 1 117 ? 16.047 -69.765 -26.969 1.00 105.39 302 MET C N 1
ATOM 6581 C CA . MET C 1 117 ? 14.733 -70.201 -27.430 1.00 94.19 302 MET C CA 1
ATOM 6582 C C . MET C 1 117 ? 13.770 -70.432 -26.277 1.00 93.73 302 MET C C 1
ATOM 6583 O O . MET C 1 117 ? 12.581 -70.680 -26.518 1.00 95.32 302 MET C O 1
ATOM 6588 N N . LEU C 1 118 ? 14.256 -70.367 -25.042 1.00 93.93 303 LEU C N 1
ATOM 6589 C CA . LEU C 1 118 ? 13.395 -70.574 -23.893 1.00 93.88 303 LEU C CA 1
ATOM 6590 C C . LEU C 1 118 ? 12.464 -69.375 -23.741 1.00 86.24 303 LEU C C 1
ATOM 6591 O O . LEU C 1 118 ? 12.884 -68.233 -23.953 1.00 88.83 303 LEU C O 1
ATOM 6596 N N . PRO C 1 119 ? 11.202 -69.599 -23.383 1.00 80.61 304 PRO C N 1
ATOM 6597 C CA . PRO C 1 119 ? 10.255 -68.485 -23.298 1.00 85.06 304 PRO C CA 1
ATOM 6598 C C . PRO C 1 119 ? 10.660 -67.494 -22.220 1.00 92.83 304 PRO C C 1
ATOM 6599 O O . PRO C 1 119 ? 11.384 -67.820 -21.276 1.00 86.20 304 PRO C O 1
ATOM 6603 N N . SER C 1 120 ? 10.202 -66.255 -22.385 1.00 78.99 305 SER C N 1
ATOM 6604 C CA . SER C 1 120 ? 10.361 -65.294 -21.310 1.00 77.90 305 SER C CA 1
ATOM 6605 C C . SER C 1 120 ? 9.593 -65.797 -20.096 1.00 84.95 305 SER C C 1
ATOM 6606 O O . SER C 1 120 ? 8.701 -66.643 -20.205 1.00 86.20 305 SER C O 1
ATOM 6609 N N . ILE C 1 121 ? 9.953 -65.277 -18.922 1.00 89.25 306 ILE C N 1
ATOM 6610 C CA . ILE C 1 121 ? 9.292 -65.718 -17.698 1.00 83.43 306 ILE C CA 1
ATOM 6611 C C . ILE C 1 121 ? 7.790 -65.492 -17.793 1.00 78.77 306 ILE C C 1
ATOM 6612 O O . ILE C 1 121 ? 6.993 -66.337 -17.370 1.00 69.11 306 ILE C O 1
ATOM 6617 N N . TRP C 1 122 ? 7.380 -64.370 -18.387 1.00 67.32 307 TRP C N 1
ATOM 6618 C CA . TRP C 1 122 ? 5.955 -64.103 -18.535 1.00 68.22 307 TRP C CA 1
ATOM 6619 C C . TRP C 1 122 ? 5.285 -65.156 -19.411 1.00 71.89 307 TRP C C 1
ATOM 6620 O O . TRP C 1 122 ? 4.235 -65.703 -19.054 1.00 74.77 307 TRP C O 1
ATOM 6631 N N . ASP C 1 123 ? 5.873 -65.445 -20.575 1.00 83.90 308 ASP C N 1
ATOM 6632 C CA . ASP C 1 123 ? 5.315 -66.479 -21.439 1.00 83.43 308 ASP C CA 1
ATOM 6633 C C . ASP C 1 123 ? 5.372 -67.844 -20.765 1.00 83.95 308 ASP C C 1
ATOM 6634 O O . ASP C 1 123 ? 4.445 -68.652 -20.901 1.00 77.26 308 ASP C O 1
ATOM 6639 N N . MET C 1 124 ? 6.454 -68.118 -20.031 1.00 81.55 309 MET C N 1
ATOM 6640 C CA . MET C 1 124 ? 6.548 -69.370 -19.286 1.00 84.38 309 MET C CA 1
ATOM 6641 C C . MET C 1 124 ? 5.387 -69.518 -18.313 1.00 82.42 309 MET C C 1
ATOM 6642 O O . MET C 1 124 ? 4.818 -70.606 -18.169 1.00 75.55 309 MET C O 1
ATOM 6647 N N . GLY C 1 125 ? 5.019 -68.430 -17.637 1.00 81.62 310 GLY C N 1
ATOM 6648 C CA . GLY C 1 125 ? 3.860 -68.472 -16.763 1.00 81.53 310 GLY C CA 1
ATOM 6649 C C . GLY C 1 125 ? 2.564 -68.673 -17.524 1.00 77.32 310 GLY C C 1
ATOM 6650 O O . GLY C 1 125 ? 1.674 -69.398 -17.069 1.00 76.05 310 GLY C O 1
ATOM 6651 N N . LEU C 1 126 ? 2.438 -68.032 -18.691 1.00 71.61 311 LEU C N 1
ATOM 6652 C CA . LEU C 1 126 ? 1.235 -68.196 -19.504 1.00 75.32 311 LEU C CA 1
ATOM 6653 C C . LEU C 1 126 ? 1.053 -69.645 -19.921 1.00 83.62 311 LEU C C 1
ATOM 6654 O O . LEU C 1 126 ? -0.070 -70.167 -19.906 1.00 73.25 311 LEU C O 1
ATOM 6659 N N . GLU C 1 127 ? 2.148 -70.302 -20.317 1.00 79.20 312 GLU C N 1
ATOM 6660 C CA . GLU C 1 127 ? 2.072 -71.704 -20.705 1.00 75.61 312 GLU C CA 1
ATOM 6661 C C . GLU C 1 127 ? 1.565 -72.559 -19.546 1.00 72.90 312 GLU C C 1
ATOM 6662 O O . GLU C 1 127 ? 0.669 -73.395 -19.721 1.00 69.49 312 GLU C O 1
ATOM 6668 N N . LEU C 1 128 ? 2.131 -72.359 -18.352 1.00 71.36 313 LEU C N 1
ATOM 6669 C CA . LEU C 1 128 ? 1.683 -73.104 -17.175 1.00 71.01 313 LEU C CA 1
ATOM 6670 C C . LEU C 1 128 ? 0.218 -72.831 -16.860 1.00 69.46 313 LEU C C 1
ATOM 6671 O O . LEU C 1 128 ? -0.533 -73.758 -16.534 1.00 68.21 313 LEU C O 1
ATOM 6676 N N . PHE C 1 129 ? -0.212 -71.569 -16.938 1.00 73.87 314 PHE C N 1
ATOM 6677 C CA . PHE C 1 129 ? -1.619 -71.279 -16.678 1.00 76.24 314 PHE C CA 1
ATOM 6678 C C . PHE C 1 129 ? -2.514 -71.956 -17.706 1.00 66.70 314 PHE C C 1
ATOM 6679 O O . PHE C 1 129 ? -3.556 -72.520 -17.355 1.00 61.71 314 PHE C O 1
ATOM 6687 N N . ARG C 1 130 ? -2.125 -71.909 -18.982 1.00 62.08 315 ARG C N 1
ATOM 6688 C CA . ARG C 1 130 ? -2.880 -72.615 -20.011 1.00 71.68 315 ARG C CA 1
ATOM 6689 C C . ARG C 1 130 ? -2.857 -74.118 -19.760 1.00 74.27 315 ARG C C 1
ATOM 6690 O O . ARG C 1 130 ? -3.898 -74.782 -19.795 1.00 71.45 315 ARG C O 1
ATOM 6698 N N . ALA C 1 131 ? -1.671 -74.667 -19.485 1.00 64.31 316 ALA C N 1
ATOM 6699 C CA . ALA C 1 131 ? -1.508 -76.114 -19.369 1.00 65.52 316 ALA C CA 1
ATOM 6700 C C . ALA C 1 131 ? -2.332 -76.694 -18.223 1.00 76.03 316 ALA C C 1
ATOM 6701 O O . ALA C 1 131 ? -3.045 -77.690 -18.395 1.00 77.48 316 ALA C O 1
ATOM 6703 N N . HIS C 1 132 ? -2.225 -76.101 -17.037 1.00 73.28 317 HIS C N 1
ATOM 6704 C CA . HIS C 1 132 ? -2.768 -76.696 -15.824 1.00 68.67 317 HIS C CA 1
ATOM 6705 C C . HIS C 1 132 ? -4.136 -76.160 -15.419 1.00 74.98 317 HIS C C 1
ATOM 6706 O O . HIS C 1 132 ? -4.786 -76.765 -14.561 1.00 88.76 317 HIS C O 1
ATOM 6713 N N . ILE C 1 133 ? -4.596 -75.058 -16.005 1.00 76.53 318 ILE C N 1
ATOM 6714 C CA . ILE C 1 133 ? -5.884 -74.489 -15.621 1.00 74.31 318 ILE C CA 1
ATOM 6715 C C . ILE C 1 133 ? -6.843 -74.602 -16.799 1.00 71.63 318 ILE C C 1
ATOM 6716 O O . ILE C 1 133 ? -7.839 -75.332 -16.737 1.00 69.31 318 ILE C O 1
ATOM 6721 N N . ILE C 1 134 ? -6.560 -73.860 -17.871 1.00 71.96 319 ILE C N 1
ATOM 6722 C CA . ILE C 1 134 ? -7.499 -73.756 -18.984 1.00 83.11 319 ILE C CA 1
ATOM 6723 C C . ILE C 1 134 ? -7.491 -75.000 -19.874 1.00 86.55 319 ILE C C 1
ATOM 6724 O O . ILE C 1 134 ? -8.527 -75.352 -20.450 1.00 84.81 319 ILE C O 1
ATOM 6729 N N . SER C 1 135 ? -6.359 -75.706 -19.982 1.00 88.62 320 SER C N 1
ATOM 6730 C CA . SER C 1 135 ? -6.321 -76.873 -20.862 1.00 86.94 320 SER C CA 1
ATOM 6731 C C . SER C 1 135 ? -7.289 -77.958 -20.412 1.00 76.13 320 SER C C 1
ATOM 6732 O O . SER C 1 135 ? -7.788 -78.722 -21.246 1.00 91.94 320 SER C O 1
ATOM 6735 N N . ASP C 1 136 ? -7.541 -78.066 -19.110 1.00 70.70 321 ASP C N 1
ATOM 6736 C CA . ASP C 1 136 ? -8.535 -79.007 -18.610 1.00 80.95 321 ASP C CA 1
ATOM 6737 C C . ASP C 1 136 ? -9.863 -78.732 -19.307 1.00 90.15 321 ASP C C 1
ATOM 6738 O O . ASP C 1 136 ? -10.422 -77.639 -19.180 1.00 107.69 321 ASP C O 1
ATOM 6743 N N . GLN C 1 137 ? -10.358 -79.721 -20.057 1.00 83.17 322 GLN C N 1
ATOM 6744 C CA . GLN C 1 137 ? -11.513 -79.496 -20.929 1.00 90.41 322 GLN C CA 1
ATOM 6745 C C . GLN C 1 137 ? -12.736 -79.089 -20.132 1.00 85.43 322 GLN C C 1
ATOM 6746 O O . GLN C 1 137 ? -13.465 -78.168 -20.520 1.00 87.07 322 GLN C O 1
ATOM 6752 N N . LYS C 1 138 ? -12.970 -79.768 -19.013 1.00 91.86 323 LYS C N 1
ATOM 6753 C CA . LYS C 1 138 ? -14.161 -79.513 -18.218 1.00 88.00 323 LYS C CA 1
ATOM 6754 C C . LYS C 1 138 ? -14.163 -78.076 -17.710 1.00 79.84 323 LYS C C 1
ATOM 6755 O O . LYS C 1 138 ? -15.207 -77.415 -17.695 1.00 67.39 323 LYS C O 1
ATOM 6761 N N . VAL C 1 139 ? -12.994 -77.578 -17.298 1.00 85.02 324 VAL C N 1
ATOM 6762 C CA . VAL C 1 139 ? -12.865 -76.188 -16.864 1.00 74.48 324 VAL C CA 1
ATOM 6763 C C . VAL C 1 139 ? -13.084 -75.239 -18.036 1.00 69.32 324 VAL C C 1
ATOM 6764 O O . VAL C 1 139 ? -13.866 -74.284 -17.946 1.00 61.39 324 VAL C O 1
ATOM 6768 N N . GLN C 1 140 ? -12.416 -75.504 -19.166 1.00 73.80 325 GLN C N 1
ATOM 6769 C CA . GLN C 1 140 ? -12.561 -74.643 -20.338 1.00 70.96 325 GLN C CA 1
ATOM 6770 C C . GLN C 1 140 ? -13.994 -74.640 -20.842 1.00 65.13 325 GLN C C 1
ATOM 6771 O O . GLN C 1 140 ? -14.540 -73.588 -21.194 1.00 73.62 325 GLN C O 1
ATOM 6777 N N . ASN C 1 141 ? -14.631 -75.808 -20.848 1.00 60.03 326 ASN C N 1
ATOM 6778 C CA . ASN C 1 141 ? -15.998 -75.904 -21.338 1.00 72.98 326 ASN C CA 1
ATOM 6779 C C . ASN C 1 141 ? -16.960 -75.149 -20.428 1.00 73.36 326 ASN C C 1
ATOM 6780 O O . ASN C 1 141 ? -17.895 -74.495 -20.904 1.00 80.20 326 ASN C O 1
ATOM 6785 N N . LYS C 1 142 ? -16.761 -75.233 -19.116 1.00 75.77 327 LYS C N 1
ATOM 6786 C CA . LYS C 1 142 ? -17.623 -74.472 -18.221 1.00 76.77 327 LYS C CA 1
ATOM 6787 C C . LYS C 1 142 ? -17.301 -72.981 -18.285 1.00 69.25 327 LYS C C 1
ATOM 6788 O O . LYS C 1 142 ? -18.182 -72.146 -18.050 1.00 68.40 327 LYS C O 1
ATOM 6794 N N . THR C 1 143 ? -16.053 -72.631 -18.607 1.00 58.86 328 THR C N 1
ATOM 6795 C CA . THR C 1 143 ? -15.703 -71.225 -18.795 1.00 63.18 328 THR C CA 1
ATOM 6796 C C . THR C 1 143 ? -16.387 -70.652 -20.033 1.00 68.37 328 THR C C 1
ATOM 6797 O O . THR C 1 143 ? -17.068 -69.621 -19.958 1.00 70.38 328 THR C O 1
ATOM 6801 N N . ILE C 1 144 ? -16.236 -71.323 -21.181 1.00 66.76 329 ILE C N 1
ATOM 6802 C CA . ILE C 1 144 ? -16.790 -70.814 -22.434 1.00 62.37 329 ILE C CA 1
ATOM 6803 C C . ILE C 1 144 ? -18.315 -70.809 -22.391 1.00 65.84 329 ILE C C 1
ATOM 6804 O O . ILE C 1 144 ? -18.957 -69.871 -22.881 1.00 73.13 329 ILE C O 1
ATOM 6809 N N . ASP C 1 145 ? -18.921 -71.858 -21.826 1.00 67.84 330 ASP C N 1
ATOM 6810 C CA . ASP C 1 145 ? -20.374 -71.876 -21.675 1.00 69.66 330 ASP C CA 1
ATOM 6811 C C . ASP C 1 145 ? -20.850 -70.661 -20.888 1.00 71.43 330 ASP C C 1
ATOM 6812 O O . ASP C 1 145 ? -21.824 -70.002 -21.269 1.00 71.27 330 ASP C O 1
ATOM 6817 N N . GLY C 1 146 ? -20.164 -70.347 -19.786 1.00 66.24 331 GLY C N 1
ATOM 6818 C CA . GLY C 1 146 ? -20.566 -69.212 -18.972 1.00 63.99 331 GLY C CA 1
ATOM 6819 C C . GLY C 1 146 ? -20.378 -67.883 -19.680 1.00 64.62 331 GLY C C 1
ATOM 6820 O O . GLY C 1 146 ? -21.238 -67.001 -19.598 1.00 78.37 331 GLY C O 1
ATOM 6821 N N . ILE C 1 147 ? -19.250 -67.715 -20.375 1.00 56.81 332 ILE C N 1
ATOM 6822 C CA . ILE C 1 147 ? -19.009 -66.486 -21.130 1.00 53.91 332 ILE C CA 1
ATOM 6823 C C . ILE C 1 147 ? -20.088 -66.286 -22.188 1.00 58.44 332 ILE C C 1
ATOM 6824 O O . ILE C 1 147 ? -20.652 -65.194 -22.330 1.00 70.18 332 ILE C O 1
ATOM 6829 N N . LEU C 1 148 ? -20.381 -67.336 -22.958 1.00 58.91 333 LEU C N 1
ATOM 6830 C CA . LEU C 1 148 ? -21.448 -67.247 -23.948 1.00 62.41 333 LEU C CA 1
ATOM 6831 C C . LEU C 1 148 ? -22.799 -67.007 -23.287 1.00 72.26 333 LEU C C 1
ATOM 6832 O O . LEU C 1 148 ? -23.647 -66.294 -23.836 1.00 74.28 333 LEU C O 1
ATOM 6837 N N . LEU C 1 149 ? -23.024 -67.600 -22.112 1.00 73.32 334 LEU C N 1
ATOM 6838 C CA . LEU C 1 149 ? -24.316 -67.427 -21.458 1.00 64.93 334 LEU C CA 1
ATOM 6839 C C . LEU C 1 149 ? -24.510 -65.992 -20.984 1.00 65.98 334 LEU C C 1
ATOM 6840 O O . LEU C 1 149 ? -25.635 -65.479 -21.011 1.00 72.09 334 LEU C O 1
ATOM 6845 N N . LEU C 1 150 ? -23.434 -65.324 -20.564 1.00 64.78 335 LEU C N 1
ATOM 6846 C CA . LEU C 1 150 ? -23.551 -63.911 -20.217 1.00 66.50 335 LEU C CA 1
ATOM 6847 C C . LEU C 1 150 ? -23.884 -63.068 -21.441 1.00 68.73 335 LEU C C 1
ATOM 6848 O O . LEU C 1 150 ? -24.728 -62.165 -21.370 1.00 64.64 335 LEU C O 1
ATOM 6853 N N . ILE C 1 151 ? -23.225 -63.343 -22.568 1.00 66.45 336 ILE C N 1
ATOM 6854 C CA . ILE C 1 151 ? -23.529 -62.614 -23.795 1.00 60.81 336 ILE C CA 1
ATOM 6855 C C . ILE C 1 151 ? -24.981 -62.837 -24.185 1.00 60.85 336 ILE C C 1
ATOM 6856 O O . ILE C 1 151 ? -25.675 -61.910 -24.624 1.00 56.65 336 ILE C O 1
ATOM 6861 N N . GLU C 1 152 ? -25.464 -64.072 -24.031 1.00 58.35 337 GLU C N 1
ATOM 6862 C CA . GLU C 1 152 ? -26.860 -64.360 -24.334 1.00 55.90 337 GLU C CA 1
ATOM 6863 C C . GLU C 1 152 ? -27.801 -63.650 -23.370 1.00 64.75 337 GLU C C 1
ATOM 6864 O O . GLU C 1 152 ? -28.842 -63.130 -23.792 1.00 67.78 337 GLU C O 1
ATOM 6870 N N . ARG C 1 153 ? -27.426 -63.602 -22.096 1.00 67.20 338 ARG C N 1
ATOM 6871 C CA . ARG C 1 153 ? -28.236 -62.934 -21.087 1.00 66.55 338 ARG C CA 1
ATOM 6872 C C . ARG C 1 153 ? -28.365 -61.448 -21.410 1.00 63.92 338 ARG C C 1
ATOM 6873 O O . ARG C 1 153 ? -29.446 -60.870 -21.296 1.00 59.30 338 ARG C O 1
ATOM 6881 N N . GLU C 1 154 ? -27.256 -60.835 -21.814 1.00 65.02 339 GLU C N 1
ATOM 6882 C CA . GLU C 1 154 ? -27.247 -59.418 -22.162 1.00 66.34 339 GLU C CA 1
ATOM 6883 C C . GLU C 1 154 ? -28.107 -59.144 -23.390 1.00 65.92 339 GLU C C 1
ATOM 6884 O O . GLU C 1 154 ? -28.876 -58.175 -23.412 1.00 66.10 339 GLU C O 1
ATOM 6890 N N . ARG C 1 155 ? -27.994 -59.989 -24.422 1.00 57.50 340 ARG C N 1
ATOM 6891 C CA . ARG C 1 155 ? -28.805 -59.801 -25.622 1.00 63.85 340 ARG C CA 1
ATOM 6892 C C . ARG C 1 155 ? -30.290 -59.911 -25.311 1.00 63.99 340 ARG C C 1
ATOM 6893 O O . ARG C 1 155 ? -31.120 -59.318 -26.014 1.00 58.19 340 ARG C O 1
ATOM 6901 N N . ASN C 1 156 ? -30.641 -60.665 -24.270 1.00 62.29 341 ASN C N 1
ATOM 6902 C CA . ASN C 1 156 ? -32.020 -60.782 -23.819 1.00 65.21 341 ASN C CA 1
ATOM 6903 C C . ASN C 1 156 ? -32.435 -59.651 -22.881 1.00 58.39 341 ASN C C 1
ATOM 6904 O O . ASN C 1 156 ? -33.575 -59.655 -22.403 1.00 73.14 341 ASN C O 1
ATOM 6909 N N . GLY C 1 157 ? -31.546 -58.687 -22.615 1.00 61.83 342 GLY C N 1
ATOM 6910 C CA . GLY C 1 157 ? -31.877 -57.469 -21.894 1.00 66.18 342 GLY C CA 1
ATOM 6911 C C . GLY C 1 157 ? -31.412 -57.398 -20.456 1.00 70.27 342 GLY C C 1
ATOM 6912 O O . GLY C 1 157 ? -31.541 -56.336 -19.834 1.00 81.52 342 GLY C O 1
ATOM 6913 N N . GLU C 1 158 ? -30.874 -58.474 -19.910 1.00 65.58 343 GLU C N 1
ATOM 6914 C CA . GLU C 1 158 ? -30.462 -58.482 -18.522 1.00 73.90 343 GLU C CA 1
ATOM 6915 C C . GLU C 1 158 ? -29.076 -57.875 -18.360 1.00 67.15 343 GLU C C 1
ATOM 6916 O O . GLU C 1 158 ? -28.244 -57.933 -19.267 1.00 57.35 343 GLU C O 1
ATOM 6922 N N . ALA C 1 159 ? -28.820 -57.324 -17.176 1.00 58.47 344 ALA C N 1
ATOM 6923 C CA . ALA C 1 159 ? -27.544 -56.687 -16.883 1.00 59.96 344 ALA C CA 1
ATOM 6924 C C . ALA C 1 159 ? -26.520 -57.705 -16.399 1.00 61.14 344 ALA C C 1
ATOM 6925 O O . ALA C 1 159 ? -26.824 -58.575 -15.576 1.00 65.21 344 ALA C O 1
ATOM 6927 N N . ILE C 1 160 ? -25.300 -57.591 -16.928 1.00 60.99 345 ILE C N 1
ATOM 6928 C CA . ILE C 1 160 ? -24.201 -58.493 -16.616 1.00 66.41 345 ILE C CA 1
ATOM 6929 C C . ILE C 1 160 ? -22.961 -57.659 -16.316 1.00 61.20 345 ILE C C 1
ATOM 6930 O O . ILE C 1 160 ? -22.918 -56.452 -16.564 1.00 69.20 345 ILE C O 1
ATOM 6935 N N . ASP C 1 161 ? -21.939 -58.327 -15.784 1.00 61.09 346 ASP C N 1
ATOM 6936 C CA . ASP C 1 161 ? -20.662 -57.681 -15.494 1.00 63.14 346 ASP C CA 1
ATOM 6937 C C . ASP C 1 161 ? -19.834 -57.685 -16.772 1.00 64.99 346 ASP C C 1
ATOM 6938 O O . ASP C 1 161 ? -19.201 -58.687 -17.113 1.00 63.59 346 ASP C O 1
ATOM 6943 N N . ARG C 1 162 ? -19.838 -56.557 -17.488 1.00 61.00 347 ARG C N 1
ATOM 6944 C CA . ARG C 1 162 ? -19.036 -56.464 -18.704 1.00 58.55 347 ARG C CA 1
ATOM 6945 C C . ARG C 1 162 ? -17.546 -56.488 -18.390 1.00 59.35 347 ARG C C 1
ATOM 6946 O O . ARG C 1 162 ? -16.756 -57.022 -19.178 1.00 64.13 347 ARG C O 1
ATOM 6954 N N . SER C 1 163 ? -17.145 -55.918 -17.251 1.00 60.36 348 SER C N 1
ATOM 6955 C CA . SER C 1 163 ? -15.737 -55.946 -16.869 1.00 68.91 348 SER C CA 1
ATOM 6956 C C . SER C 1 163 ? -15.250 -57.381 -16.713 1.00 62.62 348 SER C C 1
ATOM 6957 O O . SER C 1 163 ? -14.148 -57.728 -17.160 1.00 67.32 348 SER C O 1
ATOM 6960 N N . LEU C 1 164 ? -16.063 -58.228 -16.079 1.00 56.99 349 LEU C N 1
ATOM 6961 C CA . LEU C 1 164 ? -15.750 -59.649 -16.000 1.00 51.80 349 LEU C CA 1
ATOM 6962 C C . LEU C 1 164 ? -15.624 -60.240 -17.396 1.00 49.28 349 LEU C C 1
ATOM 6963 O O . LEU C 1 164 ? -14.686 -60.993 -17.688 1.00 56.13 349 LEU C O 1
ATOM 6968 N N . LEU C 1 165 ? -16.574 -59.908 -18.271 1.00 53.32 350 LEU C N 1
ATOM 6969 C CA . LEU C 1 165 ? -16.540 -60.398 -19.643 1.00 55.18 350 LEU C CA 1
ATOM 6970 C C . LEU C 1 165 ? -15.299 -59.909 -20.379 1.00 58.39 350 LEU C C 1
ATOM 6971 O O . LEU C 1 165 ? -14.645 -60.681 -21.089 1.00 65.90 350 LEU C O 1
ATOM 6976 N N . ARG C 1 166 ? -14.961 -58.626 -20.222 1.00 57.51 351 ARG C N 1
ATOM 6977 C CA . ARG C 1 166 ? -13.790 -58.083 -20.903 1.00 63.58 351 ARG C CA 1
ATOM 6978 C C . ARG C 1 166 ? -12.515 -58.753 -20.413 1.00 67.18 351 ARG C C 1
ATOM 6979 O O . ARG C 1 166 ? -11.619 -59.058 -21.208 1.00 84.06 351 ARG C O 1
ATOM 6987 N N . SER C 1 167 ? -12.415 -58.984 -19.103 1.00 69.20 352 SER C N 1
ATOM 6988 C CA . SER C 1 167 ? -11.204 -59.570 -18.538 1.00 64.60 352 SER C CA 1
ATOM 6989 C C . SER C 1 167 ? -11.013 -61.014 -18.984 1.00 66.76 352 SER C C 1
ATOM 6990 O O . SER C 1 167 ? -9.890 -61.426 -19.303 1.00 66.71 352 SER C O 1
ATOM 6993 N N . LEU C 1 168 ? -12.094 -61.795 -19.012 1.00 65.87 353 LEU C N 1
ATOM 6994 C CA . LEU C 1 168 ? -11.981 -63.203 -19.381 1.00 62.03 353 LEU C CA 1
ATOM 6995 C C . LEU C 1 168 ? -11.602 -63.362 -20.845 1.00 62.41 353 LEU C C 1
ATOM 6996 O O . LEU C 1 168 ? -10.755 -64.197 -21.189 1.00 63.01 353 LEU C O 1
ATOM 7001 N N . LEU C 1 169 ? -12.234 -62.583 -21.724 1.00 64.45 354 LEU C N 1
ATOM 7002 C CA . LEU C 1 169 ? -11.896 -62.655 -23.139 1.00 60.51 354 LEU C CA 1
ATOM 7003 C C . LEU C 1 169 ? -10.478 -62.155 -23.380 1.00 59.82 354 LEU C C 1
ATOM 7004 O O . LEU C 1 169 ? -9.751 -62.709 -24.211 1.00 69.91 354 LEU C O 1
ATOM 7009 N N . SER C 1 170 ? -10.066 -61.110 -22.664 1.00 62.68 355 SER C N 1
ATOM 7010 C CA . SER C 1 170 ? -8.675 -60.683 -22.737 1.00 65.69 355 SER C CA 1
ATOM 7011 C C . SER C 1 170 ? -7.745 -61.807 -22.303 1.00 63.67 355 SER C C 1
ATOM 7012 O O . SER C 1 170 ? -6.664 -61.991 -22.877 1.00 63.89 355 SER C O 1
ATOM 7015 N N . MET C 1 171 ? -8.146 -62.560 -21.274 1.00 71.03 356 MET C N 1
ATOM 7016 C CA . MET C 1 171 ? -7.353 -63.703 -20.836 1.00 72.63 356 MET C CA 1
ATOM 7017 C C . MET C 1 171 ? -7.223 -64.726 -21.956 1.00 71.83 356 MET C C 1
ATOM 7018 O O . MET C 1 171 ? -6.119 -65.188 -22.264 1.00 73.12 356 MET C O 1
ATOM 7023 N N . LEU C 1 172 ? -8.349 -65.087 -22.578 1.00 68.88 357 LEU C N 1
ATOM 7024 C CA . LEU C 1 172 ? -8.323 -66.028 -23.694 1.00 68.03 357 LEU C CA 1
ATOM 7025 C C . LEU C 1 172 ? -7.456 -65.522 -24.842 1.00 66.86 357 LEU C C 1
ATOM 7026 O O . LEU C 1 172 ? -6.823 -66.322 -25.544 1.00 79.79 357 LEU C O 1
ATOM 7031 N N . SER C 1 173 ? -7.402 -64.202 -25.041 1.00 67.72 358 SER C N 1
ATOM 7032 C CA . SER C 1 173 ? -6.532 -63.645 -26.072 1.00 73.20 358 SER C CA 1
ATOM 7033 C C . SER C 1 173 ? -5.069 -63.751 -25.667 1.00 74.14 358 SER C C 1
ATOM 7034 O O . SER C 1 173 ? -4.224 -64.162 -26.469 1.00 76.64 358 SER C O 1
ATOM 7037 N N . ASP C 1 174 ? -4.749 -63.374 -24.425 1.00 77.53 359 ASP C N 1
ATOM 7038 C CA . ASP C 1 174 ? -3.374 -63.503 -23.949 1.00 81.38 359 ASP C CA 1
ATOM 7039 C C . ASP C 1 174 ? -2.909 -64.951 -24.016 1.00 76.82 359 ASP C C 1
ATOM 7040 O O . ASP C 1 174 ? -1.746 -65.228 -24.336 1.00 67.44 359 ASP C O 1
ATOM 7045 N N . LEU C 1 175 ? -3.809 -65.889 -23.720 1.00 74.85 360 LEU C N 1
ATOM 7046 C CA . LEU C 1 175 ? -3.525 -67.308 -23.861 1.00 74.34 360 LEU C CA 1
ATOM 7047 C C . LEU C 1 175 ? -3.680 -67.799 -25.292 1.00 77.52 360 LEU C C 1
ATOM 7048 O O . LEU C 1 175 ? -3.446 -68.986 -25.546 1.00 82.35 360 LEU C O 1
ATOM 7053 N N . GLN C 1 176 ? -4.086 -66.928 -26.220 1.00 80.25 361 GLN C N 1
ATOM 7054 C CA . GLN C 1 176 ? -4.123 -67.264 -27.643 1.00 83.63 361 GLN C CA 1
ATOM 7055 C C . GLN C 1 176 ? -5.049 -68.444 -27.946 1.00 83.98 361 GLN C C 1
ATOM 7056 O O . GLN C 1 176 ? -4.714 -69.346 -28.719 1.00 84.95 361 GLN C O 1
ATOM 7062 N N . ILE C 1 177 ? -6.243 -68.419 -27.351 1.00 83.92 362 ILE C N 1
ATOM 7063 C CA . ILE C 1 177 ? -7.248 -69.441 -27.629 1.00 80.69 362 ILE C CA 1
ATOM 7064 C C . ILE C 1 177 ? -8.579 -68.749 -27.905 1.00 76.86 362 ILE C C 1
ATOM 7065 O O . ILE C 1 177 ? -9.630 -69.399 -27.940 1.00 69.59 362 ILE C O 1
ATOM 7070 N N . TYR C 1 178 ? -8.543 -67.425 -28.087 1.00 66.48 363 TYR C N 1
ATOM 7071 C CA . TYR C 1 178 ? -9.768 -66.666 -28.330 1.00 67.33 363 TYR C CA 1
ATOM 7072 C C . TYR C 1 178 ? -10.527 -67.203 -29.537 1.00 71.98 363 TYR C C 1
ATOM 7073 O O . TYR C 1 178 ? -11.740 -67.437 -29.468 1.00 67.05 363 TYR C O 1
ATOM 7082 N N . GLN C 1 179 ? -9.820 -67.436 -30.649 1.00 74.23 364 GLN C N 1
ATOM 7083 C CA . GLN C 1 179 ? -10.485 -67.867 -31.878 1.00 78.57 364 GLN C CA 1
ATOM 7084 C C . GLN C 1 179 ? -10.903 -69.331 -31.811 1.00 80.87 364 GLN C C 1
ATOM 7085 O O . GLN C 1 179 ? -12.041 -69.675 -32.150 1.00 82.60 364 GLN C O 1
ATOM 7091 N N . ASP C 1 180 ? -9.987 -70.209 -31.392 1.00 83.82 365 ASP C N 1
ATOM 7092 C CA . ASP C 1 180 ? -10.263 -71.643 -31.412 1.00 82.21 365 ASP C CA 1
ATOM 7093 C C . ASP C 1 180 ? -11.428 -71.994 -30.494 1.00 76.89 365 ASP C C 1
ATOM 7094 O O . ASP C 1 180 ? -12.381 -72.669 -30.902 1.00 87.78 365 ASP C O 1
ATOM 7099 N N . SER C 1 181 ? -11.369 -71.536 -29.247 1.00 67.85 366 SER C N 1
ATOM 7100 C CA . SER C 1 181 ? -12.304 -71.972 -28.217 1.00 80.41 366 SER C CA 1
ATOM 7101 C C . SER C 1 181 ? -13.568 -71.126 -28.147 1.00 78.18 366 SER C C 1
ATOM 7102 O O . SER C 1 181 ? -14.644 -71.663 -27.857 1.00 88.37 366 SER C O 1
ATOM 7105 N N . PHE C 1 182 ? -13.466 -69.818 -28.385 1.00 77.31 367 PHE C N 1
ATOM 7106 C CA . PHE C 1 182 ? -14.580 -68.906 -28.163 1.00 66.81 367 PHE C CA 1
ATOM 7107 C C . PHE C 1 182 ? -15.173 -68.331 -29.441 1.00 69.48 367 PHE C C 1
ATOM 7108 O O . PHE C 1 182 ? -16.390 -68.417 -29.641 1.00 55.43 367 PHE C O 1
ATOM 7116 N N . GLU C 1 183 ? -14.352 -67.746 -30.319 1.00 74.55 368 GLU C N 1
ATOM 7117 C CA . GLU C 1 183 ? -14.899 -66.918 -31.395 1.00 69.74 368 GLU C CA 1
ATOM 7118 C C . GLU C 1 183 ? -15.856 -67.695 -32.287 1.00 72.14 368 GLU C C 1
ATOM 7119 O O . GLU C 1 183 ? -16.923 -67.189 -32.650 1.00 67.43 368 GLU C O 1
ATOM 7125 N N . GLN C 1 184 ? -15.497 -68.918 -32.655 1.00 66.78 369 GLN C N 1
ATOM 7126 C CA . GLN C 1 184 ? -16.348 -69.674 -33.562 1.00 68.49 369 GLN C CA 1
ATOM 7127 C C . GLN C 1 184 ? -17.693 -70.001 -32.926 1.00 61.39 369 GLN C C 1
ATOM 7128 O O . GLN C 1 184 ? -18.744 -69.811 -33.549 1.00 65.93 369 GLN C O 1
ATOM 7134 N N . ARG C 1 185 ? -17.679 -70.523 -31.697 1.00 65.32 370 ARG C N 1
ATOM 7135 C CA . ARG C 1 185 ? -18.937 -70.803 -31.010 1.00 69.97 370 ARG C CA 1
ATOM 7136 C C . ARG C 1 185 ? -19.746 -69.528 -30.805 1.00 71.01 370 ARG C C 1
ATOM 7137 O O . ARG C 1 185 ? -20.982 -69.548 -30.866 1.00 56.85 370 ARG C O 1
ATOM 7145 N N . PHE C 1 186 ? -19.064 -68.403 -30.572 1.00 71.29 371 PHE C N 1
ATOM 7146 C CA . PHE C 1 186 ? -19.766 -67.138 -30.375 1.00 66.45 371 PHE C CA 1
ATOM 7147 C C . PHE C 1 186 ? -20.521 -66.715 -31.629 1.00 63.12 371 PHE C C 1
ATOM 7148 O O . PHE C 1 186 ? -21.698 -66.342 -31.558 1.00 58.20 371 PHE C O 1
ATOM 7156 N N . LEU C 1 187 ? -19.854 -66.758 -32.788 1.00 65.03 372 LEU C N 1
ATOM 7157 C CA . LEU C 1 187 ? -20.515 -66.407 -34.044 1.00 59.66 372 LEU C CA 1
ATOM 7158 C C . LEU C 1 187 ? -21.669 -67.353 -34.350 1.00 58.65 372 LEU C C 1
ATOM 7159 O O . LEU C 1 187 ? -22.718 -66.922 -34.843 1.00 55.82 372 LEU C O 1
ATOM 7164 N N . GLU C 1 188 ? -21.508 -68.643 -34.044 1.00 57.67 373 GLU C N 1
ATOM 7165 C CA . GLU C 1 188 ? -22.587 -69.592 -34.298 1.00 60.13 373 GLU C CA 1
ATOM 7166 C C . GLU C 1 188 ? -23.801 -69.279 -33.434 1.00 50.25 373 GLU C C 1
ATOM 7167 O O . GLU C 1 188 ? -24.940 -69.320 -33.913 1.00 56.22 373 GLU C O 1
ATOM 7173 N N . GLU C 1 189 ? -23.576 -68.941 -32.162 1.00 58.87 374 GLU C N 1
ATOM 7174 C CA . GLU C 1 189 ? -24.691 -68.583 -31.293 1.00 62.30 374 GLU C CA 1
ATOM 7175 C C . GLU C 1 189 ? -25.285 -67.231 -31.674 1.00 62.19 374 GLU C C 1
ATOM 7176 O O . GLU C 1 189 ? -26.498 -67.029 -31.537 1.00 58.41 374 GLU C O 1
ATOM 7182 N N . THR C 1 190 ? -24.454 -66.295 -32.142 1.00 59.37 375 THR C N 1
ATOM 7183 C CA . THR C 1 190 ? -24.986 -65.040 -32.669 1.00 54.81 375 THR C CA 1
ATOM 7184 C C . THR C 1 190 ? -25.872 -65.295 -33.879 1.00 54.42 375 THR C C 1
ATOM 7185 O O . THR C 1 190 ? -26.927 -64.666 -34.034 1.00 55.47 375 THR C O 1
ATOM 7189 N N . ASN C 1 191 ? -25.457 -66.223 -34.743 1.00 55.78 376 ASN C N 1
ATOM 7190 C CA . ASN C 1 191 ? -26.218 -66.531 -35.948 1.00 66.01 376 ASN C CA 1
ATOM 7191 C C . ASN C 1 191 ? -27.587 -67.107 -35.608 1.00 73.26 376 ASN C C 1
ATOM 7192 O O . ASN C 1 191 ? -28.616 -66.632 -36.102 1.00 72.65 376 ASN C O 1
ATOM 7197 N N . ARG C 1 192 ? -27.613 -68.140 -34.763 1.00 66.82 377 ARG C N 1
ATOM 7198 C CA . ARG C 1 192 ? -28.872 -68.783 -34.399 1.00 76.43 377 ARG C CA 1
ATOM 7199 C C . ARG C 1 192 ? -29.814 -67.821 -33.685 1.00 70.83 377 ARG C C 1
ATOM 7200 O O . ARG C 1 192 ? -31.024 -67.819 -33.947 1.00 67.05 377 ARG C O 1
ATOM 7208 N N . LEU C 1 193 ? -29.277 -66.982 -32.795 1.00 66.65 378 LEU C N 1
ATOM 7209 C CA . LEU C 1 193 ? -30.130 -66.087 -32.019 1.00 66.83 378 LEU C CA 1
ATOM 7210 C C . LEU C 1 193 ? -30.826 -65.085 -32.928 1.00 68.29 378 LEU C C 1
ATOM 7211 O O . LEU C 1 193 ? -32.051 -64.924 -32.871 1.00 66.53 378 LEU C O 1
ATOM 7216 N N . TYR C 1 194 ? -30.057 -64.398 -33.774 1.00 75.37 379 TYR C N 1
ATOM 7217 C CA . TYR C 1 194 ? -30.638 -63.364 -34.621 1.00 68.98 379 TYR C CA 1
ATOM 7218 C C . TYR C 1 194 ? -31.407 -63.938 -35.804 1.00 67.86 379 TYR C C 1
ATOM 7219 O O . TYR C 1 194 ? -32.306 -63.271 -36.329 1.00 66.45 379 TYR C O 1
ATOM 7228 N N . ALA C 1 195 ? -31.072 -65.152 -36.246 1.00 66.45 380 ALA C N 1
ATOM 7229 C CA . ALA C 1 195 ? -31.908 -65.827 -37.232 1.00 67.38 380 ALA C CA 1
ATOM 7230 C C . ALA C 1 195 ? -33.316 -66.041 -36.693 1.00 65.56 380 ALA C C 1
ATOM 7231 O O . ALA C 1 195 ? -34.309 -65.739 -37.365 1.00 76.72 380 ALA C O 1
ATOM 7233 N N . ALA C 1 196 ? -33.418 -66.571 -35.474 1.00 63.55 381 ALA C N 1
ATOM 7234 C CA . ALA C 1 196 ? -34.725 -66.762 -34.859 1.00 71.65 381 ALA C CA 1
ATOM 7235 C C . ALA C 1 196 ? -35.401 -65.425 -34.592 1.00 73.73 381 ALA C C 1
ATOM 7236 O O . ALA C 1 196 ? -36.600 -65.259 -34.852 1.00 78.44 381 ALA C O 1
ATOM 7238 N N . GLU C 1 197 ? -34.646 -64.462 -34.057 1.00 78.36 382 GLU C N 1
ATOM 7239 C CA . GLU C 1 197 ? -35.205 -63.149 -33.761 1.00 68.82 382 GLU C CA 1
ATOM 7240 C C . GLU C 1 197 ? -35.699 -62.457 -35.024 1.00 70.72 382 GLU C C 1
ATOM 7241 O O . GLU C 1 197 ? -36.725 -61.768 -35.000 1.00 69.82 382 GLU C O 1
ATOM 7247 N N . GLY C 1 198 ? -34.981 -62.625 -36.137 1.00 72.06 383 GLY C N 1
ATOM 7248 C CA . GLY C 1 198 ? -35.430 -62.035 -37.389 1.00 75.08 383 GLY C CA 1
ATOM 7249 C C . GLY C 1 198 ? -36.790 -62.544 -37.821 1.00 77.26 383 GLY C C 1
ATOM 7250 O O . GLY C 1 198 ? -37.707 -61.761 -38.077 1.00 73.34 383 GLY C O 1
ATOM 7251 N N . GLN C 1 199 ? -36.940 -63.866 -37.903 1.00 78.55 384 GLN C N 1
ATOM 7252 C CA . GLN C 1 199 ? -38.219 -64.434 -38.312 1.00 81.75 384 GLN C CA 1
ATOM 7253 C C . GLN C 1 199 ? -39.326 -64.070 -37.333 1.00 83.95 384 GLN C C 1
ATOM 7254 O O . GLN C 1 199 ? -40.467 -63.822 -37.739 1.00 79.74 384 GLN C O 1
ATOM 7260 N N . LYS C 1 200 ? -39.019 -64.055 -36.037 1.00 78.04 385 LYS C N 1
ATOM 7261 C CA . LYS C 1 200 ? -40.065 -63.853 -35.043 1.00 77.34 385 LYS C CA 1
ATOM 7262 C C . LYS C 1 200 ? -40.587 -62.416 -35.082 1.00 78.07 385 LYS C C 1
ATOM 7263 O O . LYS C 1 200 ? -41.797 -62.186 -35.184 1.00 87.59 385 LYS C O 1
ATOM 7269 N N . LEU C 1 201 ? -39.696 -61.423 -34.979 1.00 85.33 386 LEU C N 1
ATOM 7270 C CA . LEU C 1 201 ? -40.181 -60.044 -34.997 1.00 84.58 386 LEU C CA 1
ATOM 7271 C C . LEU C 1 201 ? -40.672 -59.616 -36.378 1.00 81.20 386 LEU C C 1
ATOM 7272 O O . LEU C 1 201 ? -41.411 -58.629 -36.480 1.00 77.11 386 LEU C O 1
ATOM 7277 N N . MET C 1 202 ? -40.289 -60.337 -37.437 1.00 76.89 387 MET C N 1
ATOM 7278 C CA . MET C 1 202 ? -40.810 -60.023 -38.765 1.00 85.52 387 MET C CA 1
ATOM 7279 C C . MET C 1 202 ? -42.297 -60.322 -38.870 1.00 84.59 387 MET C C 1
ATOM 7280 O O . MET C 1 202 ? -42.987 -59.720 -39.702 1.00 85.74 387 MET C O 1
ATOM 7285 N N . GLN C 1 203 ? -42.803 -61.238 -38.047 1.00 95.27 388 GLN C N 1
ATOM 7286 C CA . GLN C 1 203 ? -44.234 -61.497 -37.984 1.00 95.93 388 GLN C CA 1
ATOM 7287 C C . GLN C 1 203 ? -44.927 -60.589 -36.973 1.00 85.60 388 GLN C C 1
ATOM 7288 O O . GLN C 1 203 ? -46.007 -60.050 -37.254 1.00 90.74 388 GLN C O 1
ATOM 7294 N N . GLU C 1 204 ? -44.282 -60.362 -35.821 1.00 86.47 389 GLU C N 1
ATOM 7295 C CA . GLU C 1 204 ? -44.927 -59.720 -34.682 1.00 84.98 389 GLU C CA 1
ATOM 7296 C C . GLU C 1 204 ? -44.992 -58.205 -34.786 1.00 80.53 389 GLU C C 1
ATOM 7297 O O . GLU C 1 204 ? -45.834 -57.590 -34.121 1.00 91.80 389 GLU C O 1
ATOM 7303 N N . ARG C 1 205 ? -44.145 -57.581 -35.597 1.00 80.19 390 ARG C N 1
ATOM 7304 C CA . ARG C 1 205 ? -44.055 -56.130 -35.598 1.00 82.05 390 ARG C CA 1
ATOM 7305 C C . ARG C 1 205 ? -44.177 -55.588 -37.012 1.00 87.21 390 ARG C C 1
ATOM 7306 O O . ARG C 1 205 ? -43.818 -56.249 -37.989 1.00 94.54 390 ARG C O 1
ATOM 7314 N N . GLU C 1 206 ? -44.698 -54.372 -37.104 1.00 77.02 391 GLU C N 1
ATOM 7315 C CA . GLU C 1 206 ? -44.801 -53.705 -38.386 1.00 86.27 391 GLU C CA 1
ATOM 7316 C C . GLU C 1 206 ? -43.412 -53.302 -38.873 1.00 86.38 391 GLU C C 1
ATOM 7317 O O . GLU C 1 206 ? -42.445 -53.266 -38.107 1.00 86.88 391 GLU C O 1
ATOM 7323 N N . VAL C 1 207 ? -43.316 -53.004 -40.171 1.00 85.07 392 VAL C N 1
ATOM 7324 C CA . VAL C 1 207 ? -42.021 -52.635 -40.757 1.00 83.63 392 VAL C CA 1
ATOM 7325 C C . VAL C 1 207 ? -41.386 -51.450 -40.037 1.00 83.39 392 VAL C C 1
ATOM 7326 O O . VAL C 1 207 ? -40.175 -51.511 -39.744 1.00 79.03 392 VAL C O 1
ATOM 7330 N N . PRO C 1 208 ? -42.102 -50.360 -39.717 1.00 90.37 393 PRO C N 1
ATOM 7331 C CA . PRO C 1 208 ? -41.437 -49.262 -38.994 1.00 80.82 393 PRO C CA 1
ATOM 7332 C C . PRO C 1 208 ? -40.846 -49.701 -37.666 1.00 77.30 393 PRO C C 1
ATOM 7333 O O . PRO C 1 208 ? -39.703 -49.340 -37.356 1.00 71.59 393 PRO C O 1
ATOM 7337 N N . GLU C 1 209 ? -41.592 -50.480 -36.873 1.00 79.13 394 GLU C N 1
ATOM 7338 C CA . GLU C 1 209 ? -41.065 -50.961 -35.600 1.00 76.45 394 GLU C CA 1
ATOM 7339 C C . GLU C 1 209 ? -39.980 -52.008 -35.813 1.00 70.67 394 GLU C C 1
ATOM 7340 O O . GLU C 1 209 ? -39.062 -52.121 -34.994 1.00 69.90 394 GLU C O 1
ATOM 7346 N N . TYR C 1 210 ? -40.057 -52.772 -36.907 1.00 73.08 395 TYR C N 1
ATOM 7347 C CA . TYR C 1 210 ? -39.016 -53.762 -37.166 1.00 63.98 395 TYR C CA 1
ATOM 7348 C C . TYR C 1 210 ? -37.704 -53.086 -37.528 1.00 64.05 395 TYR C C 1
ATOM 7349 O O . TYR C 1 210 ? -36.640 -53.487 -37.045 1.00 70.51 395 TYR C O 1
ATOM 7358 N N . LEU C 1 211 ? -37.764 -52.055 -38.372 1.00 61.62 396 LEU C N 1
ATOM 7359 C CA . LEU C 1 211 ? -36.557 -51.341 -38.770 1.00 63.68 396 LEU C CA 1
ATOM 7360 C C . LEU C 1 211 ? -35.913 -50.641 -37.580 1.00 66.27 396 LEU C C 1
ATOM 7361 O O . LEU C 1 211 ? -34.689 -50.687 -37.407 1.00 66.67 396 LEU C O 1
ATOM 7366 N N . HIS C 1 212 ? -36.725 -49.971 -36.752 1.00 67.67 397 HIS C N 1
ATOM 7367 C CA . HIS C 1 212 ? -36.195 -49.355 -35.539 1.00 66.02 397 HIS C CA 1
ATOM 7368 C C . HIS C 1 212 ? -35.481 -50.380 -34.666 1.00 59.56 397 HIS C C 1
ATOM 7369 O O . HIS C 1 212 ? -34.411 -50.096 -34.114 1.00 66.46 397 HIS C O 1
ATOM 7376 N N . HIS C 1 213 ? -36.056 -51.580 -34.531 1.00 58.30 398 HIS C N 1
ATOM 7377 C CA . HIS C 1 213 ? -35.431 -52.616 -33.714 1.00 62.70 398 HIS C CA 1
ATOM 7378 C C . HIS C 1 213 ? -34.121 -53.093 -34.329 1.00 65.01 398 HIS C C 1
ATOM 7379 O O . HIS C 1 213 ? -33.140 -53.325 -33.613 1.00 56.16 398 HIS C O 1
ATOM 7386 N N . VAL C 1 214 ? -34.092 -53.265 -35.653 1.00 65.64 399 VAL C N 1
ATOM 7387 C CA . VAL C 1 214 ? -32.870 -53.702 -36.321 1.00 64.00 399 VAL C CA 1
ATOM 7388 C C . VAL C 1 214 ? -31.756 -52.692 -36.097 1.00 65.07 399 VAL C C 1
ATOM 7389 O O . VAL C 1 214 ? -30.607 -53.060 -35.820 1.00 77.26 399 VAL C O 1
ATOM 7393 N N . ASN C 1 215 ? -32.078 -51.403 -36.202 1.00 63.43 400 ASN C N 1
ATOM 7394 C CA . ASN C 1 215 ? -31.075 -50.379 -35.946 1.00 64.98 400 ASN C CA 1
ATOM 7395 C C . ASN C 1 215 ? -30.592 -50.433 -34.503 1.00 69.20 400 ASN C C 1
ATOM 7396 O O . ASN C 1 215 ? -29.407 -50.208 -34.230 1.00 67.46 400 ASN C O 1
ATOM 7401 N N . LYS C 1 216 ? -31.495 -50.741 -33.566 1.00 65.70 401 LYS C N 1
ATOM 7402 C CA . LYS C 1 216 ? -31.110 -50.820 -32.160 1.00 62.73 401 LYS C CA 1
ATOM 7403 C C . LYS C 1 216 ? -30.133 -51.964 -31.940 1.00 57.75 401 LYS C C 1
ATOM 7404 O O . LYS C 1 216 ? -29.175 -51.837 -31.170 1.00 57.90 401 LYS C O 1
ATOM 7410 N N . ARG C 1 217 ? -30.347 -53.083 -32.633 1.00 60.96 402 ARG C N 1
ATOM 7411 C CA . ARG C 1 217 ? -29.459 -54.231 -32.499 1.00 62.37 402 ARG C CA 1
ATOM 7412 C C . ARG C 1 217 ? -28.086 -53.960 -33.102 1.00 59.23 402 ARG C C 1
ATOM 7413 O O . ARG C 1 217 ? -27.062 -54.347 -32.526 1.00 62.18 402 ARG C O 1
ATOM 7421 N N . LEU C 1 218 ? -28.045 -53.329 -34.275 1.00 55.98 403 LEU C N 1
ATOM 7422 C CA . LEU C 1 218 ? -26.766 -53.020 -34.905 1.00 59.26 403 LEU C CA 1
ATOM 7423 C C . LEU C 1 218 ? -25.935 -52.088 -34.034 1.00 66.60 403 LEU C C 1
ATOM 7424 O O . LEU C 1 218 ? -24.706 -52.210 -33.973 1.00 73.53 403 LEU C O 1
ATOM 7429 N N . GLU C 1 219 ? -26.592 -51.155 -33.344 1.00 69.58 404 GLU C N 1
ATOM 7430 C CA . GLU C 1 219 ? -25.878 -50.267 -32.433 1.00 65.61 404 GLU C CA 1
ATOM 7431 C C . GLU C 1 219 ? -25.458 -51.003 -31.167 1.00 58.88 404 GLU C C 1
ATOM 7432 O O . GLU C 1 219 ? -24.343 -50.807 -30.674 1.00 59.71 404 GLU C O 1
ATOM 7438 N N . GLU C 1 220 ? -26.333 -51.860 -30.631 1.00 58.24 405 GLU C N 1
ATOM 7439 C CA . GLU C 1 220 ? -25.967 -52.660 -29.466 1.00 59.18 405 GLU C CA 1
ATOM 7440 C C . GLU C 1 220 ? -24.752 -53.532 -29.759 1.00 62.85 405 GLU C C 1
ATOM 7441 O O . GLU C 1 220 ? -23.797 -53.572 -28.973 1.00 68.02 405 GLU C O 1
ATOM 7447 N N . GLU C 1 221 ? -24.774 -54.245 -30.888 1.00 59.31 406 GLU C N 1
ATOM 7448 C CA . GLU C 1 221 ? -23.657 -55.119 -31.231 1.00 61.21 406 GLU C CA 1
ATOM 7449 C C . GLU C 1 221 ? -22.376 -54.321 -31.441 1.00 60.74 406 GLU C C 1
ATOM 7450 O O . GLU C 1 221 ? -21.281 -54.809 -31.136 1.00 70.90 406 GLU C O 1
ATOM 7456 N N . ALA C 1 222 ? -22.492 -53.098 -31.963 1.00 61.03 407 ALA C N 1
ATOM 7457 C CA . ALA C 1 222 ? -21.332 -52.218 -32.029 1.00 59.09 407 ALA C CA 1
ATOM 7458 C C . ALA C 1 222 ? -20.827 -51.861 -30.638 1.00 62.87 407 ALA C C 1
ATOM 7459 O O . ALA C 1 222 ? -19.618 -51.691 -30.437 1.00 60.05 407 ALA C O 1
ATOM 7461 N N . ASP C 1 223 ? -21.734 -51.745 -29.667 1.00 64.57 408 ASP C N 1
ATOM 7462 C CA . ASP C 1 223 ? -21.312 -51.458 -28.302 1.00 66.77 408 ASP C CA 1
ATOM 7463 C C . ASP C 1 223 ? -20.618 -52.658 -27.673 1.00 69.08 408 ASP C C 1
ATOM 7464 O O . ASP C 1 223 ? -19.574 -52.506 -27.028 1.00 63.96 408 ASP C O 1
ATOM 7469 N N . ARG C 1 224 ? -21.174 -53.859 -27.861 1.00 60.05 409 ARG C N 1
ATOM 7470 C CA . ARG C 1 224 ? -20.550 -55.053 -27.298 1.00 62.76 409 ARG C CA 1
ATOM 7471 C C . ARG C 1 224 ? -19.180 -55.285 -27.908 1.00 64.71 409 ARG C C 1
ATOM 7472 O O . ARG C 1 224 ? -18.261 -55.760 -27.229 1.00 75.05 409 ARG C O 1
ATOM 7480 N N . LEU C 1 225 ? -19.031 -54.935 -29.183 1.00 66.29 410 LEU C N 1
ATOM 7481 C CA . LEU C 1 225 ? -17.759 -55.079 -29.875 1.00 69.00 410 LEU C CA 1
ATOM 7482 C C . LEU C 1 225 ? -16.696 -54.160 -29.286 1.00 65.33 410 LEU C C 1
ATOM 7483 O O . LEU C 1 225 ? -15.569 -54.590 -29.017 1.00 68.90 410 LEU C O 1
ATOM 7488 N N . ILE C 1 226 ? -17.030 -52.879 -29.110 1.00 72.28 411 ILE C N 1
ATOM 7489 C CA . ILE C 1 226 ? -16.087 -51.930 -28.522 1.00 75.27 411 ILE C CA 1
ATOM 7490 C C . ILE C 1 226 ? -15.737 -52.334 -27.094 1.00 71.14 411 ILE C C 1
ATOM 7491 O O . ILE C 1 226 ? -14.584 -52.215 -26.661 1.00 84.87 411 ILE C O 1
ATOM 7496 N N . THR C 1 227 ? -16.716 -52.853 -26.351 1.00 72.00 412 THR C N 1
ATOM 7497 C CA . THR C 1 227 ? -16.572 -52.958 -24.903 1.00 76.68 412 THR C CA 1
ATOM 7498 C C . THR C 1 227 ? -15.800 -54.205 -24.471 1.00 80.09 412 THR C C 1
ATOM 7499 O O . THR C 1 227 ? -14.788 -54.101 -23.770 1.00 88.55 412 THR C O 1
ATOM 7503 N N . TYR C 1 228 ? -16.253 -55.399 -24.873 1.00 80.33 413 TYR C N 1
ATOM 7504 C CA . TYR C 1 228 ? -15.647 -56.622 -24.351 1.00 74.38 413 TYR C CA 1
ATOM 7505 C C . TYR C 1 228 ? -15.253 -57.663 -25.391 1.00 70.98 413 TYR C C 1
ATOM 7506 O O . TYR C 1 228 ? -14.543 -58.611 -25.035 1.00 77.83 413 TYR C O 1
ATOM 7515 N N . LEU C 1 229 ? -15.673 -57.536 -26.641 1.00 68.52 414 LEU C N 1
ATOM 7516 C CA . LEU C 1 229 ? -15.206 -58.473 -27.650 1.00 64.60 414 LEU C CA 1
ATOM 7517 C C . LEU C 1 229 ? -13.881 -57.992 -28.236 1.00 65.66 414 LEU C C 1
ATOM 7518 O O . LEU C 1 229 ? -13.503 -56.826 -28.110 1.00 65.78 414 LEU C O 1
ATOM 7523 N N . ASP C 1 230 ? -13.175 -58.912 -28.887 1.00 72.66 415 ASP C N 1
ATOM 7524 C CA . ASP C 1 230 ? -11.915 -58.582 -29.539 1.00 79.65 415 ASP C CA 1
ATOM 7525 C C . ASP C 1 230 ? -12.172 -57.902 -30.879 1.00 80.28 415 ASP C C 1
ATOM 7526 O O . ASP C 1 230 ? -13.197 -58.130 -31.530 1.00 74.06 415 ASP C O 1
ATOM 7531 N N . GLN C 1 231 ? -11.227 -57.048 -31.283 1.00 80.00 416 GLN C N 1
ATOM 7532 C CA . GLN C 1 231 ? -11.418 -56.259 -32.496 1.00 89.51 416 GLN C CA 1
ATOM 7533 C C . GLN C 1 231 ? -11.517 -57.133 -33.742 1.00 77.90 416 GLN C C 1
ATOM 7534 O O . GLN C 1 231 ? -12.213 -56.772 -34.697 1.00 71.38 416 GLN C O 1
ATOM 7540 N N . THR C 1 232 ? -10.874 -58.300 -33.740 1.00 73.19 417 THR C N 1
ATOM 7541 C CA . THR C 1 232 ? -10.900 -59.153 -34.925 1.00 73.95 417 THR C CA 1
ATOM 7542 C C . THR C 1 232 ? -12.251 -59.816 -35.165 1.00 66.37 417 THR C C 1
ATOM 7543 O O . THR C 1 232 ? -12.442 -60.419 -36.226 1.00 65.12 417 THR C O 1
ATOM 7547 N N . THR C 1 233 ? -13.186 -59.712 -34.227 1.00 65.09 418 THR C N 1
ATOM 7548 C CA . THR C 1 233 ? -14.521 -60.271 -34.390 1.00 63.18 418 THR C CA 1
ATOM 7549 C C . THR C 1 233 ? -15.462 -59.304 -35.094 1.00 64.64 418 THR C C 1
ATOM 7550 O O . THR C 1 233 ? -16.606 -59.669 -35.387 1.00 63.20 418 THR C O 1
ATOM 7554 N N . GLN C 1 234 ? -14.985 -58.095 -35.399 1.00 63.25 419 GLN C N 1
ATOM 7555 C CA . GLN C 1 234 ? -15.864 -57.013 -35.832 1.00 59.01 419 GLN C CA 1
ATOM 7556 C C . GLN C 1 234 ? -16.600 -57.346 -37.126 1.00 63.51 419 GLN C C 1
ATOM 7557 O O . GLN C 1 234 ? -17.834 -57.276 -37.183 1.00 60.83 419 GLN C O 1
ATOM 7563 N N . LYS C 1 235 ? -15.860 -57.702 -38.178 1.00 63.07 420 LYS C N 1
ATOM 7564 C CA . LYS C 1 235 ? -16.478 -57.900 -39.486 1.00 63.95 420 LYS C CA 1
ATOM 7565 C C . LYS C 1 235 ? -17.490 -59.040 -39.453 1.00 66.70 420 LYS C C 1
ATOM 7566 O O . LYS C 1 235 ? -18.626 -58.892 -39.919 1.00 58.56 420 LYS C O 1
ATOM 7572 N N . SER C 1 236 ? -17.097 -60.188 -38.891 1.00 69.38 421 SER C N 1
ATOM 7573 C CA . SER C 1 236 ? -17.973 -61.357 -38.915 1.00 62.54 421 SER C CA 1
ATOM 7574 C C . SER C 1 236 ? -19.224 -61.130 -38.078 1.00 59.07 421 SER C C 1
ATOM 7575 O O . SER C 1 236 ? -20.315 -61.572 -38.457 1.00 49.98 421 SER C O 1
ATOM 7578 N N . LEU C 1 237 ? -19.089 -60.431 -36.947 1.00 56.12 422 LEU C N 1
ATOM 7579 C CA . LEU C 1 237 ? -20.242 -60.186 -36.087 1.00 55.64 422 LEU C CA 1
ATOM 7580 C C . LEU C 1 237 ? -21.256 -59.283 -36.779 1.00 54.29 422 LEU C C 1
ATOM 7581 O O . LEU C 1 237 ? -22.444 -59.615 -36.859 1.00 53.83 422 LEU C O 1
ATOM 7586 N N . ILE C 1 238 ? -20.803 -58.133 -37.281 1.00 50.85 423 ILE C N 1
ATOM 7587 C CA . ILE C 1 238 ? -21.716 -57.198 -37.933 1.00 52.58 423 ILE C CA 1
ATOM 7588 C C . ILE C 1 238 ? -22.348 -57.846 -39.157 1.00 54.99 423 ILE C C 1
ATOM 7589 O O . ILE C 1 238 ? -23.545 -57.674 -39.422 1.00 63.63 423 ILE C O 1
ATOM 7594 N N . ALA C 1 239 ? -21.555 -58.607 -39.918 1.00 59.64 424 ALA C N 1
ATOM 7595 C CA . ALA C 1 239 ? -22.086 -59.311 -41.082 1.00 58.30 424 ALA C CA 1
ATOM 7596 C C . ALA C 1 239 ? -23.175 -60.305 -40.697 1.00 59.47 424 ALA C C 1
ATOM 7597 O O . ALA C 1 239 ? -24.194 -60.419 -41.388 1.00 58.42 424 ALA C O 1
ATOM 7599 N N . THR C 1 240 ? -22.987 -61.026 -39.589 1.00 55.50 425 THR C N 1
ATOM 7600 C CA . THR C 1 240 ? -23.982 -62.009 -39.168 1.00 54.82 425 THR C CA 1
ATOM 7601 C C . THR C 1 240 ? -25.293 -61.330 -38.789 1.00 54.52 425 THR C C 1
ATOM 7602 O O . THR C 1 240 ? -26.375 -61.758 -39.216 1.00 54.75 425 THR C O 1
ATOM 7606 N N . VAL C 1 241 ? -25.214 -60.260 -37.992 1.00 55.40 426 VAL C N 1
ATOM 7607 C CA . VAL C 1 241 ? -26.422 -59.545 -37.589 1.00 55.45 426 VAL C CA 1
ATOM 7608 C C . VAL C 1 241 ? -27.094 -58.916 -38.801 1.00 52.59 426 VAL C C 1
ATOM 7609 O O . VAL C 1 241 ? -28.321 -58.977 -38.951 1.00 52.21 426 VAL C O 1
ATOM 7613 N N . GLU C 1 242 ? -26.306 -58.300 -39.685 1.00 52.47 427 GLU C N 1
ATOM 7614 C CA . GLU C 1 242 ? -26.870 -57.731 -40.907 1.00 58.78 427 GLU C CA 1
ATOM 7615 C C . GLU C 1 242 ? -27.547 -58.799 -41.762 1.00 61.25 427 GLU C C 1
ATOM 7616 O O . GLU C 1 242 ? -28.587 -58.540 -42.380 1.00 64.44 427 GLU C O 1
ATOM 7622 N N . LYS C 1 243 ? -26.972 -60.004 -41.816 1.00 61.30 428 LYS C N 1
ATOM 7623 C CA . LYS C 1 243 ? -27.549 -61.060 -42.642 1.00 63.24 428 LYS C CA 1
ATOM 7624 C C . LYS C 1 243 ? -28.887 -61.538 -42.081 1.00 56.08 428 LYS C C 1
ATOM 7625 O O . LYS C 1 243 ? -29.879 -61.636 -42.816 1.00 53.94 428 LYS C O 1
ATOM 7631 N N . GLN C 1 244 ? -28.936 -61.840 -40.777 1.00 54.66 429 GLN C N 1
ATOM 7632 C CA . GLN C 1 244 ? -30.108 -62.510 -40.220 1.00 63.67 429 GLN C CA 1
ATOM 7633 C C . GLN C 1 244 ? -31.274 -61.570 -39.953 1.00 67.57 429 GLN C C 1
ATOM 7634 O O . GLN C 1 244 ? -32.418 -62.033 -39.897 1.00 77.78 429 GLN C O 1
ATOM 7640 N N . LEU C 1 245 ? -31.020 -60.275 -39.772 1.00 61.76 430 LEU C N 1
ATOM 7641 C CA . LEU C 1 245 ? -32.096 -59.326 -39.520 1.00 65.00 430 LEU C CA 1
ATOM 7642 C C . LEU C 1 245 ? -32.510 -58.533 -40.751 1.00 66.16 430 LEU C C 1
ATOM 7643 O O . LEU C 1 245 ? -33.616 -57.984 -40.765 1.00 60.41 430 LEU C O 1
ATOM 7648 N N . LEU C 1 246 ? -31.657 -58.458 -41.774 1.00 66.04 431 LEU C N 1
ATOM 7649 C CA . LEU C 1 246 ? -31.942 -57.699 -42.989 1.00 67.35 431 LEU C CA 1
ATOM 7650 C C . LEU C 1 246 ? -31.865 -58.574 -44.233 1.00 72.29 431 LEU C C 1
ATOM 7651 O O . LEU C 1 246 ? -32.850 -58.673 -44.971 1.00 84.60 431 LEU C O 1
ATOM 7656 N N . GLY C 1 247 ? -30.718 -59.213 -44.483 1.00 75.54 432 GLY C N 1
ATOM 7657 C CA . GLY C 1 247 ? -30.528 -59.936 -45.731 1.00 77.16 432 GLY C CA 1
ATOM 7658 C C . GLY C 1 247 ? -31.589 -60.991 -45.982 1.00 72.38 432 GLY C C 1
ATOM 7659 O O . GLY C 1 247 ? -32.085 -61.127 -47.102 1.00 76.16 432 GLY C O 1
ATOM 7660 N N . GLU C 1 248 ? -31.963 -61.739 -44.944 1.00 69.45 433 GLU C N 1
ATOM 7661 C CA . GLU C 1 248 ? -32.978 -62.778 -45.076 1.00 70.41 433 GLU C CA 1
ATOM 7662 C C . GLU C 1 248 ? -34.392 -62.226 -45.147 1.00 73.37 433 GLU C C 1
ATOM 7663 O O . GLU C 1 248 ? -35.341 -63.014 -45.217 1.00 85.68 433 GLU C O 1
ATOM 7669 N N . HIS C 1 249 ? -34.559 -60.903 -45.136 1.00 71.83 434 HIS C N 1
ATOM 7670 C CA . HIS C 1 249 ? -35.893 -60.323 -45.087 1.00 72.41 434 HIS C CA 1
ATOM 7671 C C . HIS C 1 249 ? -36.056 -59.120 -46.007 1.00 67.86 434 HIS C C 1
ATOM 7672 O O . HIS C 1 249 ? -37.106 -58.467 -45.953 1.00 70.52 434 HIS C O 1
ATOM 7679 N N . LEU C 1 250 ? -35.048 -58.799 -46.827 1.00 65.43 435 LEU C N 1
ATOM 7680 C CA . LEU C 1 250 ? -35.097 -57.610 -47.676 1.00 69.74 435 LEU C CA 1
ATOM 7681 C C . LEU C 1 250 ? -36.379 -57.575 -48.500 1.00 64.15 435 LEU C C 1
ATOM 7682 O O . LEU C 1 250 ? -37.180 -56.639 -48.401 1.00 59.08 435 LEU C O 1
ATOM 7687 N N . THR C 1 251 ? -36.582 -58.603 -49.325 1.00 67.23 436 THR C N 1
ATOM 7688 C CA . THR C 1 251 ? -37.774 -58.656 -50.163 1.00 73.19 436 THR C CA 1
ATOM 7689 C C . THR C 1 251 ? -39.034 -58.709 -49.307 1.00 70.57 436 THR C C 1
ATOM 7690 O O . THR C 1 251 ? -40.041 -58.063 -49.624 1.00 58.87 436 THR C O 1
ATOM 7694 N N . ALA C 1 252 ? -38.992 -59.467 -48.209 1.00 66.92 437 ALA C N 1
ATOM 7695 C CA . ALA C 1 252 ? -40.165 -59.607 -47.352 1.00 75.10 437 ALA C CA 1
ATOM 7696 C C . ALA C 1 252 ? -40.525 -58.297 -46.655 1.00 75.44 437 ALA C C 1
ATOM 7697 O O . ALA C 1 252 ? -41.711 -57.998 -46.472 1.00 81.21 437 ALA C O 1
ATOM 7699 N N . ILE C 1 253 ? -39.528 -57.501 -46.256 1.00 75.14 438 ILE C N 1
ATOM 7700 C CA . ILE C 1 253 ? -39.821 -56.227 -45.599 1.00 76.56 438 ILE C CA 1
ATOM 7701 C C . ILE C 1 253 ? -40.510 -55.274 -46.569 1.00 80.23 438 ILE C C 1
ATOM 7702 O O . ILE C 1 253 ? -41.503 -54.623 -46.225 1.00 81.87 438 ILE C O 1
ATOM 7707 N N . LEU C 1 254 ? -39.999 -55.182 -47.800 1.00 79.72 439 LEU C N 1
ATOM 7708 C CA . LEU C 1 254 ? -40.570 -54.248 -48.767 1.00 76.31 439 LEU C CA 1
ATOM 7709 C C . LEU C 1 254 ? -41.978 -54.664 -49.172 1.00 76.45 439 LEU C C 1
ATOM 7710 O O . LEU C 1 254 ? -42.888 -53.828 -49.226 1.00 89.51 439 LEU C O 1
ATOM 7715 N N . GLN C 1 255 ? -42.174 -55.952 -49.453 1.00 72.89 440 GLN C N 1
ATOM 7716 C CA . GLN C 1 255 ? -43.472 -56.437 -49.897 1.00 87.49 440 GLN C CA 1
ATOM 7717 C C . GLN C 1 255 ? -44.527 -56.313 -48.805 1.00 83.37 440 GLN C C 1
ATOM 7718 O O . GLN C 1 255 ? -45.724 -56.358 -49.105 1.00 99.82 440 GLN C O 1
ATOM 7724 N N . LYS C 1 256 ? -44.110 -56.130 -47.553 1.00 85.49 441 LYS C N 1
ATOM 7725 C CA . LYS C 1 256 ? -45.019 -55.960 -46.426 1.00 86.16 441 LYS C CA 1
ATOM 7726 C C . LYS C 1 256 ? -45.234 -54.501 -46.047 1.00 79.56 441 LYS C C 1
ATOM 7727 O O . LYS C 1 256 ? -46.313 -54.151 -45.556 1.00 84.49 441 LYS C O 1
ATOM 7733 N N . GLY C 1 257 ? -44.255 -53.631 -46.293 1.00 84.86 442 GLY C N 1
ATOM 7734 C CA . GLY C 1 257 ? -44.334 -52.289 -45.752 1.00 86.65 442 GLY C CA 1
ATOM 7735 C C . GLY C 1 257 ? -44.017 -51.126 -46.672 1.00 85.81 442 GLY C C 1
ATOM 7736 O O . GLY C 1 257 ? -44.354 -49.989 -46.333 1.00 72.07 442 GLY C O 1
ATOM 7737 N N . LEU C 1 258 ? -43.366 -51.367 -47.815 1.00 81.55 443 LEU C N 1
ATOM 7738 C CA . LEU C 1 258 ? -42.917 -50.247 -48.641 1.00 80.71 443 LEU C CA 1
ATOM 7739 C C . LEU C 1 258 ? -44.097 -49.432 -49.159 1.00 85.50 443 LEU C C 1
ATOM 7740 O O . LEU C 1 258 ? -44.080 -48.196 -49.104 1.00 88.40 443 LEU C O 1
ATOM 7745 N N . ASN C 1 259 ? -45.131 -50.103 -49.676 1.00 97.49 444 ASN C N 1
ATOM 7746 C CA . ASN C 1 259 ? -46.295 -49.377 -50.180 1.00 101.11 444 ASN C CA 1
ATOM 7747 C C . ASN C 1 259 ? -46.907 -48.512 -49.087 1.00 94.14 444 ASN C C 1
ATOM 7748 O O . ASN C 1 259 ? -47.208 -47.333 -49.304 1.00 83.54 444 ASN C O 1
ATOM 7753 N N . ASN C 1 260 ? -47.092 -49.088 -47.897 1.00 93.56 445 ASN C N 1
ATOM 7754 C CA . ASN C 1 260 ? -47.621 -48.321 -46.777 1.00 92.88 445 ASN C CA 1
ATOM 7755 C C . ASN C 1 260 ? -46.714 -47.146 -46.434 1.00 85.76 445 ASN C C 1
ATOM 7756 O O . ASN C 1 260 ? -47.201 -46.074 -46.070 1.00 89.43 445 ASN C O 1
ATOM 7761 N N . LEU C 1 261 ? -45.398 -47.319 -46.558 1.00 85.52 446 LEU C N 1
ATOM 7762 C CA . LEU C 1 261 ? -44.487 -46.228 -46.230 1.00 90.67 446 LEU C CA 1
ATOM 7763 C C . LEU C 1 261 ? -44.638 -45.069 -47.210 1.00 86.84 446 LEU C C 1
ATOM 7764 O O . LEU C 1 261 ? -44.626 -43.900 -46.806 1.00 85.78 446 LEU C O 1
ATOM 7769 N N . LEU C 1 262 ? -44.801 -45.374 -48.500 1.00 84.04 447 LEU C N 1
ATOM 7770 C CA . LEU C 1 262 ? -44.907 -44.331 -49.517 1.00 91.79 447 LEU C CA 1
ATOM 7771 C C . LEU C 1 262 ? -46.304 -43.719 -49.575 1.00 100.82 447 LEU C C 1
ATOM 7772 O O . LEU C 1 262 ? -46.443 -42.498 -49.711 1.00 95.45 447 LEU C O 1
ATOM 7777 N N . ASP C 1 263 ? -47.347 -44.544 -49.479 1.00 102.52 448 ASP C N 1
ATOM 7778 C CA . ASP C 1 263 ? -48.718 -44.052 -49.526 1.00 100.73 448 ASP C CA 1
ATOM 7779 C C . ASP C 1 263 ? -49.043 -43.143 -48.345 1.00 106.88 448 ASP C C 1
ATOM 7780 O O . ASP C 1 263 ? -50.158 -42.609 -48.304 1.00 137.83 448 ASP C O 1
ATOM 7785 N N . GLU C 1 264 ? -48.198 -43.137 -47.300 1.00 110.35 449 GLU C N 1
ATOM 7786 C CA . GLU C 1 264 ? -48.324 -42.198 -46.195 1.00 106.01 449 GLU C CA 1
ATOM 7787 C C . GLU C 1 264 ? -47.201 -41.154 -46.122 1.00 102.90 449 GLU C C 1
ATOM 7788 O O . GLU C 1 264 ? -47.240 -40.295 -45.233 1.00 107.47 449 GLU C O 1
ATOM 7794 N N . ASN C 1 265 ? -46.209 -41.206 -47.015 1.00 94.34 450 ASN C N 1
ATOM 7795 C CA . ASN C 1 265 ? -45.113 -40.230 -47.086 1.00 91.72 450 ASN C CA 1
ATOM 7796 C C . ASN C 1 265 ? -44.335 -40.203 -45.766 1.00 100.65 450 ASN C C 1
ATOM 7797 O O . ASN C 1 265 ? -44.150 -39.159 -45.137 1.00 99.27 450 ASN C O 1
ATOM 7802 N N . ARG C 1 266 ? -43.860 -41.384 -45.357 1.00 96.27 451 ARG C N 1
ATOM 7803 C CA . ARG C 1 266 ? -43.204 -41.547 -44.055 1.00 91.21 451 ARG C CA 1
ATOM 7804 C C . ARG C 1 266 ? -41.698 -41.355 -44.211 1.00 97.33 451 ARG C C 1
ATOM 7805 O O . ARG C 1 266 ? -40.912 -42.302 -44.269 1.00 91.88 451 ARG C O 1
ATOM 7813 N N . ILE C 1 267 ? -41.298 -40.083 -44.218 1.00 96.57 452 ILE C N 1
ATOM 7814 C CA . ILE C 1 267 ? -39.932 -39.705 -44.579 1.00 85.02 452 ILE C CA 1
ATOM 7815 C C . ILE C 1 267 ? -38.923 -40.294 -43.598 1.00 81.12 452 ILE C C 1
ATOM 7816 O O . ILE C 1 267 ? -37.907 -40.873 -44.002 1.00 75.85 452 ILE C O 1
ATOM 7821 N N . GLN C 1 268 ? -39.189 -40.162 -42.296 1.00 93.22 453 GLN C N 1
ATOM 7822 C CA . GLN C 1 268 ? -38.229 -40.614 -41.290 1.00 95.74 453 GLN C CA 1
ATOM 7823 C C . GLN C 1 268 ? -38.008 -42.125 -41.376 1.00 94.96 453 GLN C C 1
ATOM 7824 O O . GLN C 1 268 ? -36.864 -42.594 -41.406 1.00 86.69 453 GLN C O 1
ATOM 7830 N N . ASP C 1 269 ? -39.093 -42.904 -41.435 1.00 92.34 454 ASP C N 1
ATOM 7831 C CA . ASP C 1 269 ? -38.971 -44.350 -41.620 1.00 86.06 454 ASP C CA 1
ATOM 7832 C C . ASP C 1 269 ? -38.386 -44.714 -42.981 1.00 79.47 454 ASP C C 1
ATOM 7833 O O . ASP C 1 269 ? -37.725 -45.751 -43.113 1.00 89.51 454 ASP C O 1
ATOM 7838 N N . LEU C 1 270 ? -38.618 -43.886 -43.998 1.00 73.21 455 LEU C N 1
ATOM 7839 C CA . LEU C 1 270 ? -38.055 -44.150 -45.318 1.00 70.71 455 LEU C CA 1
ATOM 7840 C C . LEU C 1 270 ? -36.552 -43.897 -45.349 1.00 72.36 455 LEU C C 1
ATOM 7841 O O . LEU C 1 270 ? -35.800 -44.671 -45.956 1.00 67.44 455 LEU C O 1
ATOM 7846 N N . SER C 1 271 ? -36.093 -42.833 -44.684 1.00 73.91 456 SER C N 1
ATOM 7847 C CA . SER C 1 271 ? -34.658 -42.583 -44.585 1.00 75.61 456 SER C CA 1
ATOM 7848 C C . SER C 1 271 ? -33.958 -43.734 -43.876 1.00 76.60 456 SER C C 1
ATOM 7849 O O . SER C 1 271 ? -32.881 -44.168 -44.300 1.00 74.16 456 SER C O 1
ATOM 7852 N N . LEU C 1 272 ? -34.564 -44.253 -42.802 1.00 70.28 457 LEU C N 1
ATOM 7853 C CA . LEU C 1 272 ? -33.958 -45.367 -42.078 1.00 66.80 457 LEU C CA 1
ATOM 7854 C C . LEU C 1 272 ? -33.893 -46.607 -42.960 1.00 62.90 457 LEU C C 1
ATOM 7855 O O . LEU C 1 272 ? -32.891 -47.334 -42.958 1.00 63.31 457 LEU C O 1
ATOM 7860 N N . LEU C 1 273 ? -34.960 -46.858 -43.723 1.00 67.04 458 LEU C N 1
ATOM 7861 C CA . LEU C 1 273 ? -34.977 -47.965 -44.674 1.00 68.62 458 LEU C CA 1
ATOM 7862 C C . LEU C 1 273 ? -33.811 -47.891 -45.651 1.00 62.72 458 LEU C C 1
ATOM 7863 O O . LEU C 1 273 ? -33.192 -48.911 -45.976 1.00 64.19 458 LEU C O 1
ATOM 7868 N N . TYR C 1 274 ? -33.497 -46.689 -46.134 1.00 57.16 459 TYR C N 1
ATOM 7869 C CA . TYR C 1 274 ? -32.385 -46.556 -47.067 1.00 69.84 459 TYR C CA 1
ATOM 7870 C C . TYR C 1 274 ? -31.059 -46.788 -46.355 1.00 65.97 459 TYR C C 1
ATOM 7871 O O . TYR C 1 274 ? -30.148 -47.415 -46.909 1.00 62.03 459 TYR C O 1
ATOM 7880 N N . GLN C 1 275 ? -30.941 -46.287 -45.123 1.00 62.03 460 GLN C N 1
ATOM 7881 C CA . GLN C 1 275 ? -29.711 -46.460 -44.360 1.00 64.55 460 GLN C CA 1
ATOM 7882 C C . GLN C 1 275 ? -29.448 -47.929 -44.057 1.00 61.92 460 GLN C C 1
ATOM 7883 O O . GLN C 1 275 ? -28.316 -48.406 -44.198 1.00 60.25 460 GLN C O 1
ATOM 7889 N N . LEU C 1 276 ? -30.481 -48.663 -43.632 1.00 50.12 461 LEU C N 1
ATOM 7890 C CA . LEU C 1 276 ? -30.287 -50.065 -43.277 1.00 56.14 461 LEU C CA 1
ATOM 7891 C C . LEU C 1 276 ? -30.038 -50.932 -44.504 1.00 57.39 461 LEU C C 1
ATOM 7892 O O . LEU C 1 276 ? -29.168 -51.809 -44.481 1.00 62.30 461 LEU C O 1
ATOM 7897 N N . PHE C 1 277 ? -30.786 -50.702 -45.586 1.00 61.56 462 PHE C N 1
ATOM 7898 C CA . PHE C 1 277 ? -30.611 -51.514 -46.787 1.00 71.47 462 PHE C CA 1
ATOM 7899 C C . PHE C 1 277 ? -29.249 -51.286 -47.431 1.00 67.14 462 PHE C C 1
ATOM 7900 O O . PHE C 1 277 ? -28.731 -52.181 -48.108 1.00 68.14 462 PHE C O 1
ATOM 7908 N N . SER C 1 278 ? -28.656 -50.106 -47.227 1.00 63.41 463 SER C N 1
ATOM 7909 C CA . SER C 1 278 ? -27.314 -49.830 -47.731 1.00 67.23 463 SER C CA 1
ATOM 7910 C C . SER C 1 278 ? -26.260 -50.754 -47.130 1.00 69.53 463 SER C C 1
ATOM 7911 O O . SER C 1 278 ? -25.173 -50.891 -47.701 1.00 65.26 463 SER C O 1
ATOM 7914 N N . ARG C 1 279 ? -26.551 -51.386 -45.996 1.00 71.44 464 ARG C N 1
ATOM 7915 C CA . ARG C 1 279 ? -25.574 -52.235 -45.330 1.00 72.93 464 ARG C CA 1
ATOM 7916 C C . ARG C 1 279 ? -25.414 -53.604 -45.993 1.00 72.95 464 ARG C C 1
ATOM 7917 O O . ARG C 1 279 ? -24.437 -54.297 -45.698 1.00 80.32 464 ARG C O 1
ATOM 7925 N N . VAL C 1 280 ? -26.347 -54.018 -46.859 1.00 71.29 465 VAL C N 1
ATOM 7926 C CA . VAL C 1 280 ? -26.449 -55.393 -47.351 1.00 76.69 465 VAL C CA 1
ATOM 7927 C C . VAL C 1 280 ? -26.318 -55.461 -48.872 1.00 79.87 465 VAL C C 1
ATOM 7928 O O . VAL C 1 280 ? -26.761 -54.562 -49.595 1.00 86.81 465 VAL C O 1
ATOM 7932 N N . ARG C 1 281 ? -25.713 -56.553 -49.356 1.00 88.81 466 ARG C N 1
ATOM 7933 C CA . ARG C 1 281 ? -25.625 -56.777 -50.799 1.00 92.30 466 ARG C CA 1
ATOM 7934 C C . ARG C 1 281 ? -27.006 -56.868 -51.445 1.00 79.96 466 ARG C C 1
ATOM 7935 O O . ARG C 1 281 ? -27.858 -57.648 -51.020 1.00 78.92 466 ARG C O 1
ATOM 7943 N N . GLY C 1 282 ? -27.238 -56.046 -52.466 1.00 83.54 467 GLY C N 1
ATOM 7944 C CA . GLY C 1 282 ? -28.506 -56.085 -53.159 1.00 80.94 467 GLY C CA 1
ATOM 7945 C C . GLY C 1 282 ? -29.636 -55.342 -52.486 1.00 78.74 467 GLY C C 1
ATOM 7946 O O . GLY C 1 282 ? -30.765 -55.377 -52.992 1.00 90.06 467 GLY C O 1
ATOM 7947 N N . GLY C 1 283 ? -29.380 -54.690 -51.352 1.00 86.46 468 GLY C N 1
ATOM 7948 C CA . GLY C 1 283 ? -30.460 -54.057 -50.616 1.00 88.49 468 GLY C CA 1
ATOM 7949 C C . GLY C 1 283 ? -31.005 -52.848 -51.348 1.00 88.91 468 GLY C C 1
ATOM 7950 O O . GLY C 1 283 ? -32.217 -52.712 -51.537 1.00 78.30 468 GLY C O 1
ATOM 7951 N N . VAL C 1 284 ? -30.119 -51.928 -51.728 1.00 80.30 469 VAL C N 1
ATOM 7952 C CA . VAL C 1 284 ? -30.547 -50.785 -52.523 1.00 77.33 469 VAL C CA 1
ATOM 7953 C C . VAL C 1 284 ? -31.158 -51.258 -53.835 1.00 79.98 469 VAL C C 1
ATOM 7954 O O . VAL C 1 284 ? -32.143 -50.688 -54.320 1.00 78.84 469 VAL C O 1
ATOM 7958 N N . GLN C 1 285 ? -30.613 -52.338 -54.405 1.00 85.07 470 GLN C N 1
ATOM 7959 C CA . GLN C 1 285 ? -31.105 -52.841 -55.686 1.00 83.16 470 GLN C CA 1
ATOM 7960 C C . GLN C 1 285 ? -32.531 -53.374 -55.567 1.00 79.10 470 GLN C C 1
ATOM 7961 O O . GLN C 1 285 ? -33.398 -53.032 -56.379 1.00 97.46 470 GLN C O 1
ATOM 7967 N N . VAL C 1 286 ? -32.792 -54.233 -54.576 1.00 71.47 471 VAL C N 1
ATOM 7968 C CA . VAL C 1 286 ? -34.152 -54.742 -54.393 1.00 75.74 471 VAL C CA 1
ATOM 7969 C C . VAL C 1 286 ? -35.113 -53.603 -54.064 1.00 84.33 471 VAL C C 1
ATOM 7970 O O . VAL C 1 286 ? -36.269 -53.600 -54.508 1.00 82.09 471 VAL C O 1
ATOM 7974 N N . LEU C 1 287 ? -34.657 -52.621 -53.277 1.00 89.00 472 LEU C N 1
ATOM 7975 C CA . LEU C 1 287 ? -35.488 -51.450 -53.011 1.00 78.65 472 LEU C CA 1
ATOM 7976 C C . LEU C 1 287 ? -35.735 -50.659 -54.283 1.00 75.30 472 LEU C C 1
ATOM 7977 O O . LEU C 1 287 ? -36.857 -50.200 -54.534 1.00 77.84 472 LEU C O 1
ATOM 7982 N N . LEU C 1 288 ? -34.692 -50.481 -55.095 1.00 74.79 473 LEU C N 1
ATOM 7983 C CA . LEU C 1 288 ? -34.841 -49.739 -56.340 1.00 75.79 473 LEU C CA 1
ATOM 7984 C C . LEU C 1 288 ? -35.820 -50.439 -57.275 1.00 81.61 473 LEU C C 1
ATOM 7985 O O . LEU C 1 288 ? -36.603 -49.783 -57.971 1.00 84.31 473 LEU C O 1
ATOM 7990 N N . GLN C 1 289 ? -35.797 -51.776 -57.292 1.00 80.11 474 GLN C N 1
ATOM 7991 C CA . GLN C 1 289 ? -36.750 -52.538 -58.094 1.00 78.54 474 GLN C CA 1
ATOM 7992 C C . GLN C 1 289 ? -38.188 -52.280 -57.658 1.00 72.84 474 GLN C C 1
ATOM 7993 O O . GLN C 1 289 ? -39.072 -52.068 -58.494 1.00 80.62 474 GLN C O 1
ATOM 7999 N N . GLN C 1 290 ? -38.450 -52.296 -56.348 1.00 75.91 475 GLN C N 1
ATOM 8000 C CA . GLN C 1 290 ? -39.821 -52.101 -55.889 1.00 83.61 475 GLN C CA 1
ATOM 8001 C C . GLN C 1 290 ? -40.234 -50.644 -55.993 1.00 89.62 475 GLN C C 1
ATOM 8002 O O . GLN C 1 290 ? -41.429 -50.346 -56.094 1.00 90.54 475 GLN C O 1
ATOM 8008 N N . TRP C 1 291 ? -39.254 -49.742 -55.991 1.00 98.04 476 TRP C N 1
ATOM 8009 C CA . TRP C 1 291 ? -39.502 -48.336 -56.277 1.00 99.71 476 TRP C CA 1
ATOM 8010 C C . TRP C 1 291 ? -40.061 -48.151 -57.682 1.00 96.46 476 TRP C C 1
ATOM 8011 O O . TRP C 1 291 ? -41.006 -47.380 -57.889 1.00 88.12 476 TRP C O 1
ATOM 8022 N N . ILE C 1 292 ? -39.486 -48.856 -58.658 1.00 85.51 477 ILE C N 1
ATOM 8023 C CA . ILE C 1 292 ? -40.006 -48.825 -60.022 1.00 92.45 477 ILE C CA 1
ATOM 8024 C C . ILE C 1 292 ? -41.428 -49.374 -60.049 1.00 93.92 477 ILE C C 1
ATOM 8025 O O . ILE C 1 292 ? -42.342 -48.765 -60.620 1.00 95.26 477 ILE C O 1
ATOM 8030 N N . GLU C 1 293 ? -41.632 -50.535 -59.419 1.00 102.58 478 GLU C N 1
ATOM 8031 C CA . GLU C 1 293 ? -42.947 -51.168 -59.416 1.00 98.79 478 GLU C CA 1
ATOM 8032 C C . GLU C 1 293 ? -43.997 -50.288 -58.751 1.00 96.76 478 GLU C C 1
ATOM 8033 O O . GLU C 1 293 ? -45.163 -50.296 -59.161 1.00 88.33 478 GLU C O 1
ATOM 8039 N N . TYR C 1 294 ? -43.604 -49.525 -57.727 1.00 94.94 479 TYR C N 1
ATOM 8040 C CA . TYR C 1 294 ? -44.557 -48.652 -57.052 1.00 103.10 479 TYR C CA 1
ATOM 8041 C C . TYR C 1 294 ? -44.944 -47.467 -57.926 1.00 110.29 479 TYR C C 1
ATOM 8042 O O . TYR C 1 294 ? -46.116 -47.077 -57.969 1.00 124.16 479 TYR C O 1
ATOM 8051 N N . ILE C 1 295 ? -43.973 -46.887 -58.634 1.00 112.48 480 ILE C N 1
ATOM 8052 C CA . ILE C 1 295 ? -44.258 -45.724 -59.470 1.00 107.34 480 ILE C CA 1
ATOM 8053 C C . ILE C 1 295 ? -45.052 -46.127 -60.705 1.00 99.90 480 ILE C C 1
ATOM 8054 O O . ILE C 1 295 ? -46.007 -45.441 -61.092 1.00 94.04 480 ILE C O 1
ATOM 8059 N N . LYS C 1 296 ? -44.668 -47.232 -61.354 1.00 96.60 481 LYS C N 1
ATOM 8060 C CA . LYS C 1 296 ? -45.461 -47.734 -62.472 1.00 96.48 481 LYS C CA 1
ATOM 8061 C C . LYS C 1 296 ? -46.892 -48.021 -62.042 1.00 105.98 481 LYS C C 1
ATOM 8062 O O . LYS C 1 296 ? -47.843 -47.695 -62.762 1.00 104.19 481 LYS C O 1
ATOM 8068 N N . ALA C 1 297 ? -47.064 -48.623 -60.863 1.00 101.93 482 ALA C N 1
ATOM 8069 C CA . ALA C 1 297 ? -48.401 -48.911 -60.360 1.00 105.52 482 ALA C CA 1
ATOM 8070 C C . ALA C 1 297 ? -49.186 -47.634 -60.085 1.00 110.26 482 ALA C C 1
ATOM 8071 O O . ALA C 1 297 ? -50.292 -47.457 -60.606 1.00 131.34 482 ALA C O 1
ATOM 8073 N N . PHE C 1 298 ? -48.614 -46.708 -59.307 1.00 114.45 483 PHE C N 1
ATOM 8074 C CA . PHE C 1 298 ? -49.349 -45.494 -58.957 1.00 121.12 483 PHE C CA 1
ATOM 8075 C C . PHE C 1 298 ? -49.747 -44.688 -60.185 1.00 119.93 483 PHE C C 1
ATOM 8076 O O . PHE C 1 298 ? -50.875 -44.187 -60.262 1.00 109.43 483 PHE C O 1
ATOM 8084 N N . GLY C 1 299 ? -48.834 -44.532 -61.145 1.00 125.26 484 GLY C N 1
ATOM 8085 C CA . GLY C 1 299 ? -49.160 -43.755 -62.330 1.00 121.99 484 GLY C CA 1
ATOM 8086 C C . GLY C 1 299 ? -50.276 -44.382 -63.141 1.00 119.00 484 GLY C C 1
ATOM 8087 O O . GLY C 1 299 ? -51.216 -43.702 -63.561 1.00 122.04 484 GLY C O 1
ATOM 8088 N N . SER C 1 300 ? -50.203 -45.697 -63.350 1.00 118.58 485 SER C N 1
ATOM 8089 C CA . SER C 1 300 ? -51.203 -46.396 -64.147 1.00 128.40 485 SER C CA 1
ATOM 8090 C C . SER C 1 300 ? -52.531 -46.555 -63.422 1.00 129.12 485 SER C C 1
ATOM 8091 O O . SER C 1 300 ? -53.516 -46.942 -64.054 1.00 155.41 485 SER C O 1
ATOM 8094 N N . THR C 1 301 ? -52.596 -46.267 -62.129 1.00 125.47 486 THR C N 1
ATOM 8095 C CA . THR C 1 301 ? -53.889 -46.280 -61.465 1.00 136.26 486 THR C CA 1
ATOM 8096 C C . THR C 1 301 ? -54.532 -44.905 -61.427 1.00 141.67 486 THR C C 1
ATOM 8097 O O . THR C 1 301 ? -55.706 -44.809 -61.061 1.00 152.10 486 THR C O 1
ATOM 8101 N N . ILE C 1 302 ? -53.795 -43.843 -61.755 1.00 149.90 487 ILE C N 1
ATOM 8102 C CA . ILE C 1 302 ? -54.400 -42.520 -61.841 1.00 143.52 487 ILE C CA 1
ATOM 8103 C C . ILE C 1 302 ? -54.817 -42.144 -63.266 1.00 157.26 487 ILE C C 1
ATOM 8104 O O . ILE C 1 302 ? -55.716 -41.304 -63.429 1.00 146.45 487 ILE C O 1
ATOM 8109 N N . VAL C 1 303 ? -54.207 -42.740 -64.297 1.00 147.10 488 VAL C N 1
ATOM 8110 C CA . VAL C 1 303 ? -54.691 -42.557 -65.663 1.00 153.13 488 VAL C CA 1
ATOM 8111 C C . VAL C 1 303 ? -55.809 -43.527 -66.021 1.00 150.56 488 VAL C C 1
ATOM 8112 O O . VAL C 1 303 ? -56.557 -43.277 -66.978 1.00 169.97 488 VAL C O 1
ATOM 8116 N N . ILE C 1 304 ? -55.951 -44.618 -65.282 1.00 148.80 489 ILE C N 1
ATOM 8117 C CA . ILE C 1 304 ? -57.053 -45.534 -65.528 1.00 155.40 489 ILE C CA 1
ATOM 8118 C C . ILE C 1 304 ? -58.241 -45.197 -64.632 1.00 153.75 489 ILE C C 1
ATOM 8119 O O . ILE C 1 304 ? -59.389 -45.243 -65.089 1.00 160.30 489 ILE C O 1
ATOM 8124 N N . ASN C 1 305 ? -57.990 -44.904 -63.356 1.00 153.82 490 ASN C N 1
ATOM 8125 C CA . ASN C 1 305 ? -59.008 -44.390 -62.437 1.00 158.86 490 ASN C CA 1
ATOM 8126 C C . ASN C 1 305 ? -58.500 -43.056 -61.871 1.00 158.95 490 ASN C C 1
ATOM 8127 O O . ASN C 1 305 ? -57.674 -43.054 -60.944 1.00 128.43 490 ASN C O 1
ATOM 8132 N N . PRO C 1 306 ? -58.989 -41.913 -62.364 1.00 169.64 491 PRO C N 1
ATOM 8133 C CA . PRO C 1 306 ? -58.503 -40.616 -61.860 1.00 164.12 491 PRO C CA 1
ATOM 8134 C C . PRO C 1 306 ? -59.184 -40.133 -60.583 1.00 148.75 491 PRO C C 1
ATOM 8135 O O . PRO C 1 306 ? -60.283 -40.557 -60.224 1.00 140.21 491 PRO C O 1
ATOM 8139 N N . GLU C 1 307 ? -58.484 -39.231 -59.887 1.00 160.37 492 GLU C N 1
ATOM 8140 C CA . GLU C 1 307 ? -59.035 -38.502 -58.750 1.00 154.93 492 GLU C CA 1
ATOM 8141 C C . GLU C 1 307 ? -59.926 -37.362 -59.243 1.00 148.80 492 GLU C C 1
ATOM 8142 O O . GLU C 1 307 ? -60.078 -37.132 -60.445 1.00 143.36 492 GLU C O 1
ATOM 8144 N N . LYS C 1 308 ? -60.552 -36.654 -58.298 1.00 159.51 493 LYS C N 1
ATOM 8145 C CA . LYS C 1 308 ? -61.567 -35.665 -58.631 1.00 158.91 493 LYS C CA 1
ATOM 8146 C C . LYS C 1 308 ? -61.282 -34.230 -58.186 1.00 163.19 493 LYS C C 1
ATOM 8147 O O . LYS C 1 308 ? -62.093 -33.347 -58.487 1.00 148.00 493 LYS C O 1
ATOM 8149 N N . ASP C 1 309 ? -60.167 -33.959 -57.502 1.00 166.51 494 ASP C N 1
ATOM 8150 C CA . ASP C 1 309 ? -59.912 -32.614 -56.984 1.00 160.06 494 ASP C CA 1
ATOM 8151 C C . ASP C 1 309 ? -59.745 -31.547 -58.057 1.00 160.47 494 ASP C C 1
ATOM 8152 O O . ASP C 1 309 ? -60.702 -30.848 -58.405 1.00 146.88 494 ASP C O 1
ATOM 8154 N N . LYS C 1 310 ? -58.533 -31.408 -58.578 1.00 161.02 495 LYS C N 1
ATOM 8155 C CA . LYS C 1 310 ? -58.230 -30.449 -59.618 1.00 156.44 495 LYS C CA 1
ATOM 8156 C C . LYS C 1 310 ? -57.912 -31.207 -60.905 1.00 145.37 495 LYS C C 1
ATOM 8157 O O . LYS C 1 310 ? -58.316 -32.369 -61.069 1.00 134.48 495 LYS C O 1
ATOM 8159 N N . THR C 1 311 ? -57.150 -30.576 -61.792 1.00 137.13 496 THR C N 1
ATOM 8160 C CA . THR C 1 311 ? -56.768 -31.241 -63.027 1.00 136.40 496 THR C CA 1
ATOM 8161 C C . THR C 1 311 ? -55.796 -32.375 -62.734 1.00 139.99 496 THR C C 1
ATOM 8162 O O . THR C 1 311 ? -55.015 -32.323 -61.782 1.00 153.56 496 THR C O 1
ATOM 8164 N N . MET C 1 312 ? -55.826 -33.400 -63.587 1.00 128.51 497 MET C N 1
ATOM 8165 C CA . MET C 1 312 ? -55.029 -34.594 -63.320 1.00 135.56 497 MET C CA 1
ATOM 8166 C C . MET C 1 312 ? -53.550 -34.381 -63.620 1.00 155.29 497 MET C C 1
ATOM 8167 O O . MET C 1 312 ? -52.699 -35.002 -62.967 1.00 159.88 497 MET C O 1
ATOM 8172 N N . ARG C 1 313 ? -53.221 -33.532 -64.599 1.00 153.67 498 ARG C N 1
ATOM 8173 C CA . ARG C 1 313 ? -51.815 -33.231 -64.857 1.00 150.07 498 ARG C CA 1
ATOM 8174 C C . ARG C 1 313 ? -51.146 -32.649 -63.625 1.00 141.67 498 ARG C C 1
ATOM 8175 O O . ARG C 1 313 ? -49.958 -32.891 -63.384 1.00 128.85 498 ARG C O 1
ATOM 8183 N N . GLN C 1 314 ? -51.887 -31.849 -62.863 1.00 140.97 499 GLN C N 1
ATOM 8184 C CA . GLN C 1 314 ? -51.379 -31.332 -61.600 1.00 146.09 499 GLN C CA 1
ATOM 8185 C C . GLN C 1 314 ? -51.257 -32.441 -60.556 1.00 147.76 499 GLN C C 1
ATOM 8186 O O . GLN C 1 314 ? -50.263 -32.490 -59.813 1.00 144.36 499 GLN C O 1
ATOM 8192 N N . GLU C 1 315 ? -52.242 -33.351 -60.471 1.00 157.72 500 GLU C N 1
ATOM 8193 C CA . GLU C 1 315 ? -52.062 -34.487 -59.564 1.00 148.37 500 GLU C CA 1
ATOM 8194 C C . GLU C 1 315 ? -50.800 -35.261 -59.919 1.00 133.64 500 GLU C C 1
ATOM 8195 O O . GLU C 1 315 ? -50.112 -35.777 -59.035 1.00 105.11 500 GLU C O 1
ATOM 8201 N N . LEU C 1 316 ? -50.486 -35.342 -61.216 1.00 135.00 501 LEU C N 1
ATOM 8202 C CA . LEU C 1 316 ? -49.268 -35.886 -61.811 1.00 132.24 501 LEU C CA 1
ATOM 8203 C C . LEU C 1 316 ? -48.048 -35.012 -61.532 1.00 118.20 501 LEU C C 1
ATOM 8204 O O . LEU C 1 316 ? -46.958 -35.286 -62.060 1.00 126.56 501 LEU C O 1
ATOM 8209 N N . ASP C 1 317 ? -48.251 -33.932 -60.776 1.00 125.74 502 ASP C N 1
ATOM 8210 C CA . ASP C 1 317 ? -47.179 -33.052 -60.335 1.00 123.69 502 ASP C CA 1
ATOM 8211 C C . ASP C 1 317 ? -46.982 -33.064 -58.829 1.00 122.66 502 ASP C C 1
ATOM 8212 O O . ASP C 1 317 ? -45.850 -32.894 -58.371 1.00 132.79 502 ASP C O 1
ATOM 8217 N N . ASP C 1 318 ? -48.052 -33.258 -58.048 1.00 117.80 503 ASP C N 1
ATOM 8218 C CA . ASP C 1 318 ? -47.884 -33.429 -56.608 1.00 117.10 503 ASP C CA 1
ATOM 8219 C C . ASP C 1 318 ? -47.133 -34.717 -56.311 1.00 116.60 503 ASP C C 1
ATOM 8220 O O . ASP C 1 318 ? -46.297 -34.764 -55.401 1.00 113.24 503 ASP C O 1
ATOM 8225 N N . PHE C 1 319 ? -47.432 -35.777 -57.063 1.00 110.78 504 PHE C N 1
ATOM 8226 C CA . PHE C 1 319 ? -46.679 -37.017 -56.930 1.00 101.99 504 PHE C CA 1
ATOM 8227 C C . PHE C 1 319 ? -45.210 -36.773 -57.248 1.00 102.81 504 PHE C C 1
ATOM 8228 O O . PHE C 1 319 ? -44.322 -37.302 -56.572 1.00 124.65 504 PHE C O 1
ATOM 8236 N N . LYS C 1 320 ? -44.937 -35.967 -58.279 1.00 109.52 505 LYS C N 1
ATOM 8237 C CA . LYS C 1 320 ? -43.556 -35.665 -58.640 1.00 112.17 505 LYS C CA 1
ATOM 8238 C C . LYS C 1 320 ? -42.868 -34.872 -57.533 1.00 116.05 505 LYS C C 1
ATOM 8239 O O . LYS C 1 320 ? -41.689 -35.097 -57.239 1.00 118.05 505 LYS C O 1
ATOM 8245 N N . ASP C 1 321 ? -43.593 -33.937 -56.911 1.00 114.53 506 ASP C N 1
ATOM 8246 C CA . ASP C 1 321 ? -43.059 -33.209 -55.764 1.00 118.77 506 ASP C CA 1
ATOM 8247 C C . ASP C 1 321 ? -42.807 -34.153 -54.599 1.00 109.53 506 ASP C C 1
ATOM 8248 O O . ASP C 1 321 ? -41.715 -34.174 -54.018 1.00 122.41 506 ASP C O 1
ATOM 8253 N N . LYS C 1 322 ? -43.822 -34.942 -54.244 1.00 108.48 507 LYS C N 1
ATOM 8254 C CA . LYS C 1 322 ? -43.693 -35.917 -53.166 1.00 101.99 507 LYS C CA 1
ATOM 8255 C C . LYS C 1 322 ? -42.547 -36.885 -53.431 1.00 94.27 507 LYS C C 1
ATOM 8256 O O . LYS C 1 322 ? -41.736 -37.167 -52.542 1.00 103.96 507 LYS C O 1
ATOM 8262 N N . VAL C 1 323 ? -42.458 -37.399 -54.661 1.00 101.84 508 VAL C N 1
ATOM 8263 C CA . VAL C 1 323 ? -41.457 -38.415 -54.971 1.00 93.74 508 VAL C CA 1
ATOM 8264 C C . VAL C 1 323 ? -40.059 -37.811 -55.062 1.00 96.38 508 VAL C C 1
ATOM 8265 O O . VAL C 1 323 ? -39.097 -38.383 -54.538 1.00 114.67 508 VAL C O 1
ATOM 8269 N N . ASP C 1 324 ? -39.925 -36.630 -55.676 1.00 105.89 509 ASP C N 1
ATOM 8270 C CA . ASP C 1 324 ? -38.615 -35.984 -55.743 1.00 104.79 509 ASP C CA 1
ATOM 8271 C C . ASP C 1 324 ? -38.083 -35.688 -54.348 1.00 103.60 509 ASP C C 1
ATOM 8272 O O . ASP C 1 324 ? -36.874 -35.778 -54.101 1.00 92.56 509 ASP C O 1
ATOM 8277 N N . HIS C 1 325 ? -38.976 -35.318 -53.430 1.00 94.90 510 HIS C N 1
ATOM 8278 C CA . HIS C 1 325 ? -38.578 -35.039 -52.056 1.00 96.24 510 HIS C CA 1
ATOM 8279 C C . HIS C 1 325 ? -37.987 -36.271 -51.383 1.00 97.56 510 HIS C C 1
ATOM 8280 O O . HIS C 1 325 ? -37.003 -36.171 -50.641 1.00 115.44 510 HIS C O 1
ATOM 8287 N N . ILE C 1 326 ? -38.571 -37.445 -51.632 1.00 91.01 511 ILE C N 1
ATOM 8288 C CA . ILE C 1 326 ? -38.079 -38.669 -51.008 1.00 79.81 511 ILE C CA 1
ATOM 8289 C C . ILE C 1 326 ? -36.699 -39.037 -51.542 1.00 78.21 511 ILE C C 1
ATOM 8290 O O . ILE C 1 326 ? -35.827 -39.479 -50.787 1.00 74.52 511 ILE C O 1
ATOM 8295 N N . ILE C 1 327 ? -36.477 -38.879 -52.849 1.00 81.26 512 ILE C N 1
ATOM 8296 C CA . ILE C 1 327 ? -35.133 -39.085 -53.383 1.00 83.93 512 ILE C CA 1
ATOM 8297 C C . ILE C 1 327 ? -34.162 -38.100 -52.746 1.00 89.11 512 ILE C C 1
ATOM 8298 O O . ILE C 1 327 ? -33.008 -38.438 -52.450 1.00 103.56 512 ILE C O 1
ATOM 8303 N N . ASP C 1 328 ? -34.617 -36.868 -52.512 1.00 94.76 513 ASP C N 1
ATOM 8304 C CA . ASP C 1 328 ? -33.713 -35.825 -52.043 1.00 101.67 513 ASP C CA 1
ATOM 8305 C C . ASP C 1 328 ? -33.250 -36.101 -50.617 1.00 95.73 513 ASP C C 1
ATOM 8306 O O . ASP C 1 328 ? -32.065 -35.940 -50.304 1.00 105.30 513 ASP C O 1
ATOM 8311 N N . ILE C 1 329 ? -34.162 -36.510 -49.740 1.00 89.02 514 ILE C N 1
ATOM 8312 C CA . ILE C 1 329 ? -33.853 -36.707 -48.322 1.00 89.49 514 ILE C CA 1
ATOM 8313 C C . ILE C 1 329 ? -33.693 -38.181 -47.959 1.00 83.97 514 ILE C C 1
ATOM 8314 O O . ILE C 1 329 ? -32.698 -38.565 -47.345 1.00 81.58 514 ILE C O 1
ATOM 8319 N N . CYS C 1 330 ? -34.658 -39.028 -48.325 1.00 72.49 515 CYS C N 1
ATOM 8320 C CA . CYS C 1 330 ? -34.589 -40.421 -47.889 1.00 68.86 515 CYS C CA 1
ATOM 8321 C C . CYS C 1 330 ? -33.509 -41.184 -48.643 1.00 61.83 515 CYS C C 1
ATOM 8322 O O . CYS C 1 330 ? -32.794 -42.003 -48.057 1.00 79.25 515 CYS C O 1
ATOM 8325 N N . PHE C 1 331 ? -33.377 -40.938 -49.938 1.00 71.40 516 PHE C N 1
ATOM 8326 C CA . PHE C 1 331 ? -32.459 -41.695 -50.772 1.00 74.10 516 PHE C CA 1
ATOM 8327 C C . PHE C 1 331 ? -31.187 -40.917 -51.105 1.00 74.61 516 PHE C C 1
ATOM 8328 O O . PHE C 1 331 ? -30.379 -41.390 -51.908 1.00 74.76 516 PHE C O 1
ATOM 8336 N N . LEU C 1 332 ? -30.999 -39.737 -50.502 1.00 71.27 517 LEU C N 1
ATOM 8337 C CA . LEU C 1 332 ? -29.734 -38.994 -50.545 1.00 77.56 517 LEU C CA 1
ATOM 8338 C C . LEU C 1 332 ? -29.328 -38.631 -51.973 1.00 79.85 517 LEU C C 1
ATOM 8339 O O . LEU C 1 332 ? -28.183 -38.835 -52.388 1.00 84.95 517 LEU C O 1
ATOM 8344 N N . LYS C 1 333 ? -30.279 -38.079 -52.730 1.00 76.90 518 LYS C N 1
ATOM 8345 C CA . LYS C 1 333 ? -30.005 -37.555 -54.069 1.00 86.05 518 LYS C CA 1
ATOM 8346 C C . LYS C 1 333 ? -29.444 -38.635 -54.993 1.00 87.22 518 LYS C C 1
ATOM 8347 O O . LYS C 1 333 ? -28.722 -38.339 -55.949 1.00 96.64 518 LYS C O 1
ATOM 8353 N N . ASN C 1 334 ? -29.756 -39.892 -54.689 1.00 90.41 519 ASN C N 1
ATOM 8354 C CA . ASN C 1 334 ? -29.214 -41.030 -55.423 1.00 90.65 519 ASN C CA 1
ATOM 8355 C C . ASN C 1 334 ? -29.729 -40.992 -56.857 1.00 92.25 519 ASN C C 1
ATOM 8356 O O . ASN C 1 334 ? -30.939 -41.080 -57.088 1.00 76.12 519 ASN C O 1
ATOM 8361 N N . GLU C 1 335 ? -28.812 -40.821 -57.814 1.00 90.31 520 GLU C N 1
ATOM 8362 C CA . GLU C 1 335 ? -29.196 -40.725 -59.221 1.00 101.40 520 GLU C CA 1
ATOM 8363 C C . GLU C 1 335 ? -30.043 -41.912 -59.670 1.00 90.77 520 GLU C C 1
ATOM 8364 O O . GLU C 1 335 ? -31.077 -41.738 -60.327 1.00 75.81 520 GLU C O 1
ATOM 8370 N N . LYS C 1 336 ? -29.607 -43.132 -59.339 1.00 88.61 521 LYS C N 1
ATOM 8371 C CA . LYS C 1 336 ? -30.288 -44.334 -59.814 1.00 93.16 521 LYS C CA 1
ATOM 8372 C C . LYS C 1 336 ? -31.786 -44.299 -59.536 1.00 84.72 521 LYS C C 1
ATOM 8373 O O . LYS C 1 336 ? -32.571 -44.886 -60.287 1.00 86.05 521 LYS C O 1
ATOM 8376 N N . PHE C 1 337 ? -32.205 -43.599 -58.481 1.00 85.80 522 PHE C N 1
ATOM 8377 C CA . PHE C 1 337 ? -33.627 -43.482 -58.177 1.00 85.26 522 PHE C CA 1
ATOM 8378 C C . PHE C 1 337 ? -34.320 -42.427 -59.030 1.00 84.56 522 PHE C C 1
ATOM 8379 O O . PHE C 1 337 ? -35.521 -42.545 -59.295 1.00 78.59 522 PHE C O 1
ATOM 8387 N N . ILE C 1 338 ? -33.593 -41.397 -59.461 1.00 92.86 523 ILE C N 1
ATOM 8388 C CA . ILE C 1 338 ? -34.167 -40.390 -60.348 1.00 95.26 523 ILE C CA 1
ATOM 8389 C C . ILE C 1 338 ? -34.354 -40.968 -61.745 1.00 94.58 523 ILE C C 1
ATOM 8390 O O . ILE C 1 338 ? -35.415 -40.822 -62.365 1.00 83.19 523 ILE C O 1
ATOM 8395 N N . ASN C 1 339 ? -33.316 -41.641 -62.255 1.00 93.06 524 ASN C N 1
ATOM 8396 C CA . ASN C 1 339 ? -33.381 -42.266 -63.573 1.00 98.18 524 ASN C CA 1
ATOM 8397 C C . ASN C 1 339 ? -34.458 -43.341 -63.629 1.00 101.12 524 ASN C C 1
ATOM 8398 O O . ASN C 1 339 ? -35.219 -43.418 -64.601 1.00 114.48 524 ASN C O 1
ATOM 8403 N N . ALA C 1 340 ? -34.550 -44.166 -62.582 1.00 98.03 525 ALA C N 1
ATOM 8404 C CA . ALA C 1 340 ? -35.533 -45.245 -62.557 1.00 97.98 525 ALA C CA 1
ATOM 8405 C C . ALA C 1 340 ? -36.957 -44.711 -62.544 1.00 93.18 525 ALA C C 1
ATOM 8406 O O . ALA C 1 340 ? -37.863 -45.355 -63.084 1.00 103.59 525 ALA C O 1
ATOM 8408 N N . MET C 1 341 ? -37.171 -43.545 -61.933 1.00 97.47 526 MET C N 1
ATOM 8409 C CA . MET C 1 341 ? -38.503 -42.952 -61.920 1.00 97.50 526 MET C CA 1
ATOM 8410 C C . MET C 1 341 ? -38.944 -42.536 -63.315 1.00 113.11 526 MET C C 1
ATOM 8411 O O . MET C 1 341 ? -40.107 -42.732 -63.687 1.00 116.56 526 MET C O 1
ATOM 8416 N N . LYS C 1 342 ? -38.031 -41.964 -64.103 1.00 118.65 527 LYS C N 1
ATOM 8417 C CA . LYS C 1 342 ? -38.371 -41.593 -65.472 1.00 113.88 527 LYS C CA 1
ATOM 8418 C C . LYS C 1 342 ? -38.647 -42.815 -66.337 1.00 113.87 527 LYS C C 1
ATOM 8419 O O . LYS C 1 342 ? -39.689 -42.894 -66.998 1.00 105.86 527 LYS C O 1
ATOM 8425 N N . GLU C 1 343 ? -37.716 -43.771 -66.359 1.00 119.49 528 GLU C N 1
ATOM 8426 C CA . GLU C 1 343 ? -37.897 -44.967 -67.178 1.00 126.09 528 GLU C CA 1
ATOM 8427 C C . GLU C 1 343 ? -39.170 -45.724 -66.808 1.00 124.95 528 GLU C C 1
ATOM 8428 O O . GLU C 1 343 ? -39.755 -46.402 -67.661 1.00 112.30 528 GLU C O 1
ATOM 8434 N N . ALA C 1 344 ? -39.595 -45.656 -65.545 1.00 108.96 529 ALA C N 1
ATOM 8435 C CA . ALA C 1 344 ? -40.857 -46.285 -65.165 1.00 114.20 529 ALA C CA 1
ATOM 8436 C C . ALA C 1 344 ? -42.033 -45.581 -65.838 1.00 131.00 529 ALA C C 1
ATOM 8437 O O . ALA C 1 344 ? -42.946 -46.231 -66.360 1.00 144.29 529 ALA C O 1
ATOM 8439 N N . PHE C 1 345 ? -42.023 -44.245 -65.833 1.00 131.47 530 PHE C N 1
ATOM 8440 C CA . PHE C 1 345 ? -43.096 -43.469 -66.452 1.00 133.56 530 PHE C CA 1
ATOM 8441 C C . PHE C 1 345 ? -43.150 -43.633 -67.967 1.00 144.44 530 PHE C C 1
ATOM 8442 O O . PHE C 1 345 ? -44.236 -43.549 -68.554 1.00 124.33 530 PHE C O 1
ATOM 8450 N N . GLU C 1 346 ? -42.008 -43.848 -68.623 1.00 143.84 531 GLU C N 1
ATOM 8451 C CA . GLU C 1 346 ? -42.056 -43.977 -70.076 1.00 140.25 531 GLU C CA 1
ATOM 8452 C C . GLU C 1 346 ? -42.654 -45.302 -70.527 1.00 138.90 531 GLU C C 1
ATOM 8453 O O . GLU C 1 346 ? -42.773 -45.527 -71.736 1.00 134.91 531 GLU C O 1
ATOM 8456 N N . THR C 1 347 ? -43.003 -46.184 -69.596 1.00 149.44 532 THR C N 1
ATOM 8457 C CA . THR C 1 347 ? -43.767 -47.382 -69.916 1.00 144.59 532 THR C CA 1
ATOM 8458 C C . THR C 1 347 ? -44.963 -47.529 -68.975 1.00 127.76 532 THR C C 1
ATOM 8459 O O . THR C 1 347 ? -45.696 -46.571 -68.726 1.00 112.63 532 THR C O 1
ATOM 8463 N N . THR D 1 10 ? -28.136 -58.089 -69.066 1.00 152.52 195 THR D N 1
ATOM 8464 C CA . THR D 1 10 ? -27.010 -58.897 -68.611 1.00 156.88 195 THR D CA 1
ATOM 8465 C C . THR D 1 10 ? -26.118 -59.319 -69.766 1.00 165.98 195 THR D C 1
ATOM 8466 O O . THR D 1 10 ? -26.031 -58.633 -70.785 1.00 169.62 195 THR D O 1
ATOM 8470 N N . ASP D 1 11 ? -25.449 -60.454 -69.569 1.00 162.17 196 ASP D N 1
ATOM 8471 C CA . ASP D 1 11 ? -24.701 -61.148 -70.609 1.00 145.02 196 ASP D CA 1
ATOM 8472 C C . ASP D 1 11 ? -23.776 -60.193 -71.355 1.00 128.26 196 ASP D C 1
ATOM 8473 O O . ASP D 1 11 ? -22.624 -60.015 -70.952 1.00 106.49 196 ASP D O 1
ATOM 8478 N N . GLU D 1 12 ? -24.279 -59.570 -72.427 1.00 135.19 197 GLU D N 1
ATOM 8479 C CA . GLU D 1 12 ? -23.612 -58.494 -73.169 1.00 128.59 197 GLU D CA 1
ATOM 8480 C C . GLU D 1 12 ? -22.556 -57.699 -72.409 1.00 104.68 197 GLU D C 1
ATOM 8481 O O . GLU D 1 12 ? -21.384 -57.675 -72.797 1.00 88.55 197 GLU D O 1
ATOM 8487 N N . THR D 1 13 ? -22.970 -57.030 -71.333 1.00 109.54 198 THR D N 1
ATOM 8488 C CA . THR D 1 13 ? -22.027 -56.246 -70.542 1.00 108.60 198 THR D CA 1
ATOM 8489 C C . THR D 1 13 ? -20.945 -57.126 -69.929 1.00 100.64 198 THR D C 1
ATOM 8490 O O . THR D 1 13 ? -19.757 -56.793 -69.987 1.00 104.44 198 THR D O 1
ATOM 8494 N N . TRP D 1 14 ? -21.336 -58.257 -69.339 1.00 88.22 199 TRP D N 1
ATOM 8495 C CA . TRP D 1 14 ? -20.354 -59.150 -68.728 1.00 89.61 199 TRP D CA 1
ATOM 8496 C C . TRP D 1 14 ? -19.348 -59.673 -69.749 1.00 90.21 199 TRP D C 1
ATOM 8497 O O . TRP D 1 14 ? -18.190 -59.939 -69.399 1.00 96.13 199 TRP D O 1
ATOM 8508 N N . GLN D 1 15 ? -19.764 -59.835 -71.005 1.00 91.72 200 GLN D N 1
ATOM 8509 C CA . GLN D 1 15 ? -18.830 -60.322 -72.013 1.00 98.57 200 GLN D CA 1
ATOM 8510 C C . GLN D 1 15 ? -17.709 -59.317 -72.241 1.00 89.50 200 GLN D C 1
ATOM 8511 O O . GLN D 1 15 ? -16.580 -59.707 -72.556 1.00 85.93 200 GLN D O 1
ATOM 8517 N N . LYS D 1 16 ? -18.006 -58.026 -72.068 1.00 81.97 201 LYS D N 1
ATOM 8518 C CA . LYS D 1 16 ? -16.973 -57.000 -72.150 1.00 88.29 201 LYS D CA 1
ATOM 8519 C C . LYS D 1 16 ? -15.893 -57.248 -71.107 1.00 84.67 201 LYS D C 1
ATOM 8520 O O . LYS D 1 16 ? -14.698 -57.280 -71.426 1.00 80.73 201 LYS D O 1
ATOM 8526 N N . LEU D 1 17 ? -16.301 -57.434 -69.849 1.00 81.77 202 LEU D N 1
ATOM 8527 C CA . LEU D 1 17 ? -15.338 -57.658 -68.776 1.00 76.96 202 LEU D CA 1
ATOM 8528 C C . LEU D 1 17 ? -14.669 -59.020 -68.913 1.00 78.63 202 LEU D C 1
ATOM 8529 O O . LEU D 1 17 ? -13.456 -59.148 -68.709 1.00 87.50 202 LEU D O 1
ATOM 8534 N N . LYS D 1 18 ? -15.454 -60.045 -69.259 1.00 82.74 203 LYS D N 1
ATOM 8535 C CA . LYS D 1 18 ? -14.910 -61.383 -69.474 1.00 88.30 203 LYS D CA 1
ATOM 8536 C C . LYS D 1 18 ? -13.840 -61.390 -70.561 1.00 79.68 203 LYS D C 1
ATOM 8537 O O . LYS D 1 18 ? -12.824 -62.083 -70.432 1.00 80.69 203 LYS D O 1
ATOM 8543 N N . GLU D 1 19 ? -14.031 -60.609 -71.630 1.00 85.77 204 GLU D N 1
ATOM 8544 C CA . GLU D 1 19 ? -12.988 -60.532 -72.651 1.00 89.50 204 GLU D CA 1
ATOM 8545 C C . GLU D 1 19 ? -11.805 -59.714 -72.157 1.00 78.85 204 GLU D C 1
ATOM 8546 O O . GLU D 1 19 ? -10.651 -60.027 -72.471 1.00 81.24 204 GLU D O 1
ATOM 8552 N N . ALA D 1 20 ? -12.071 -58.654 -71.392 1.00 78.06 205 ALA D N 1
ATOM 8553 C CA . ALA D 1 20 ? -10.981 -57.860 -70.837 1.00 81.94 205 ALA D CA 1
ATOM 8554 C C . ALA D 1 20 ? -10.129 -58.690 -69.884 1.00 74.37 205 ALA D C 1
ATOM 8555 O O . ALA D 1 20 ? -8.895 -58.622 -69.922 1.00 71.69 205 ALA D O 1
ATOM 8557 N N . VAL D 1 21 ? -10.773 -59.482 -69.022 1.00 66.53 206 VAL D N 1
ATOM 8558 C CA . VAL D 1 21 ? -10.036 -60.338 -68.093 1.00 68.47 206 VAL D CA 1
ATOM 8559 C C . VAL D 1 21 ? -9.185 -61.352 -68.851 1.00 72.50 206 VAL D C 1
ATOM 8560 O O . VAL D 1 21 ? -8.008 -61.562 -68.533 1.00 70.00 206 VAL D O 1
ATOM 8564 N N . GLU D 1 22 ? -9.774 -62.006 -69.858 1.00 74.01 207 GLU D N 1
ATOM 8565 C CA . GLU D 1 22 ? -9.033 -63.003 -70.629 1.00 71.82 207 GLU D CA 1
ATOM 8566 C C . GLU D 1 22 ? -7.862 -62.378 -71.375 1.00 65.58 207 GLU D C 1
ATOM 8567 O O . GLU D 1 22 ? -6.802 -63.000 -71.512 1.00 71.97 207 GLU D O 1
ATOM 8573 N N . ALA D 1 23 ? -8.034 -61.152 -71.871 1.00 65.42 208 ALA D N 1
ATOM 8574 C CA . ALA D 1 23 ? -6.915 -60.453 -72.491 1.00 68.43 208 ALA D CA 1
ATOM 8575 C C . ALA D 1 23 ? -5.792 -60.238 -71.486 1.00 73.61 208 ALA D C 1
ATOM 8576 O O . ALA D 1 23 ? -4.610 -60.372 -71.822 1.00 83.13 208 ALA D O 1
ATOM 8578 N N . ILE D 1 24 ? -6.148 -59.889 -70.248 1.00 72.10 209 ILE D N 1
ATOM 8579 C CA . ILE D 1 24 ? -5.154 -59.723 -69.194 1.00 63.53 209 ILE D CA 1
ATOM 8580 C C . ILE D 1 24 ? -4.462 -61.048 -68.896 1.00 59.53 209 ILE D C 1
ATOM 8581 O O . ILE D 1 24 ? -3.244 -61.095 -68.672 1.00 69.76 209 ILE D O 1
ATOM 8586 N N . GLN D 1 25 ? -5.223 -62.145 -68.896 1.00 58.84 210 GLN D N 1
ATOM 8587 C CA . GLN D 1 25 ? -4.652 -63.441 -68.537 1.00 69.16 210 GLN D CA 1
ATOM 8588 C C . GLN D 1 25 ? -3.696 -63.951 -69.609 1.00 71.64 210 GLN D C 1
ATOM 8589 O O . GLN D 1 25 ? -2.658 -64.544 -69.291 1.00 75.41 210 GLN D O 1
ATOM 8595 N N . ASN D 1 26 ? -4.028 -63.736 -70.882 1.00 73.91 211 ASN D N 1
ATOM 8596 C CA . ASN D 1 26 ? -3.190 -64.165 -71.994 1.00 77.99 211 ASN D CA 1
ATOM 8597 C C . ASN D 1 26 ? -2.200 -63.101 -72.456 1.00 73.80 211 ASN D C 1
ATOM 8598 O O . ASN D 1 26 ? -1.499 -63.324 -73.448 1.00 85.76 211 ASN D O 1
ATOM 8603 N N . SER D 1 27 ? -2.136 -61.954 -71.777 1.00 74.97 212 SER D N 1
ATOM 8604 C CA . SER D 1 27 ? -1.187 -60.883 -72.092 1.00 71.60 212 SER D CA 1
ATOM 8605 C C . SER D 1 27 ? -1.426 -60.303 -73.4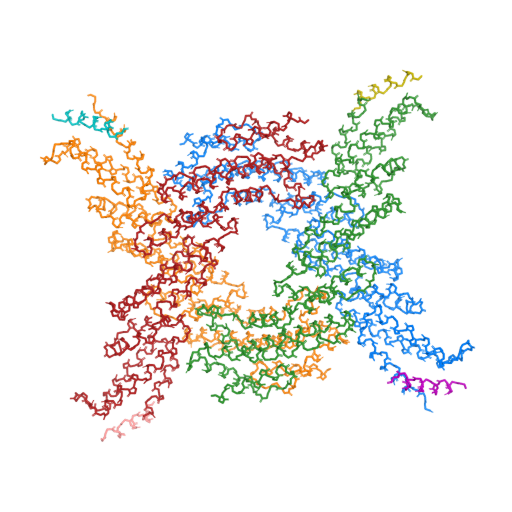83 1.00 73.36 212 SER D C 1
ATOM 8606 O O . SER D 1 27 ? -0.484 -59.903 -74.171 1.00 87.98 212 SER D O 1
ATOM 8609 N N . THR D 1 28 ? -2.688 -60.249 -73.907 1.00 73.25 213 THR D N 1
ATOM 8610 C CA . THR D 1 28 ? -3.018 -59.687 -75.210 1.00 73.43 213 THR D CA 1
ATOM 8611 C C . THR D 1 28 ? -3.515 -58.255 -75.044 1.00 71.59 213 THR D C 1
ATOM 8612 O O . THR D 1 28 ? -3.003 -57.512 -74.201 1.00 84.20 213 THR D O 1
ATOM 8616 N N . SER D 1 29 ? -4.501 -57.853 -75.841 1.00 74.11 214 SER D N 1
ATOM 8617 C CA . SER D 1 29 ? -4.940 -56.467 -75.907 1.00 75.27 214 SER D CA 1
ATOM 8618 C C . SER D 1 29 ? -6.334 -56.322 -75.315 1.00 74.33 214 SER D C 1
ATOM 8619 O O . SER D 1 29 ? -7.214 -57.150 -75.567 1.00 84.30 214 SER D O 1
ATOM 8622 N N . ILE D 1 30 ? -6.534 -55.256 -74.547 1.00 71.60 215 ILE D N 1
ATOM 8623 C CA . ILE D 1 30 ? -7.844 -54.911 -74.006 1.00 75.99 215 ILE D CA 1
ATOM 8624 C C . ILE D 1 30 ? -8.536 -54.038 -75.043 1.00 82.15 215 ILE D C 1
ATOM 8625 O O . ILE D 1 30 ? -8.181 -52.871 -75.223 1.00 93.69 215 ILE D O 1
ATOM 8630 N N . LYS D 1 31 ? -9.527 -54.602 -75.732 1.00 83.25 216 LYS D N 1
ATOM 8631 C CA . LYS D 1 31 ? -10.126 -53.961 -76.896 1.00 89.75 216 LYS D CA 1
ATOM 8632 C C . LYS D 1 31 ? -11.246 -52.990 -76.542 1.00 84.96 216 LYS D C 1
ATOM 8633 O O . LYS D 1 31 ? -12.211 -52.857 -77.303 1.00 94.67 216 LYS D O 1
ATOM 8639 N N . TYR D 1 32 ? -11.154 -52.328 -75.392 1.00 88.34 217 TYR D N 1
ATOM 8640 C CA . TYR D 1 32 ? -12.114 -51.308 -75.006 1.00 88.16 217 TYR D CA 1
ATOM 8641 C C . TYR D 1 32 ? -11.374 -50.151 -74.360 1.00 86.65 217 TYR D C 1
ATOM 8642 O O . TYR D 1 32 ? -10.254 -50.299 -73.863 1.00 76.62 217 TYR D O 1
ATOM 8651 N N . ASN D 1 33 ? -12.000 -48.982 -74.406 1.00 86.44 218 ASN D N 1
ATOM 8652 C CA . ASN D 1 33 ? -11.527 -47.894 -73.572 1.00 97.64 218 ASN D CA 1
ATOM 8653 C C . ASN D 1 33 ? -11.939 -48.188 -72.135 1.00 76.99 218 ASN D C 1
ATOM 8654 O O . ASN D 1 33 ? -13.008 -48.753 -71.884 1.00 69.13 218 ASN D O 1
ATOM 8659 N N . LEU D 1 34 ? -11.072 -47.823 -71.189 1.00 79.78 219 LEU D N 1
ATOM 8660 C CA . LEU D 1 34 ? -11.229 -48.303 -69.820 1.00 80.67 219 LEU D CA 1
ATOM 8661 C C . LEU D 1 34 ? -12.511 -47.782 -69.185 1.00 76.54 219 LEU D C 1
ATOM 8662 O O . LEU D 1 34 ? -13.129 -48.478 -68.368 1.00 72.38 219 LEU D O 1
ATOM 8667 N N . GLU D 1 35 ? -12.914 -46.560 -69.536 1.00 79.26 220 GLU D N 1
ATOM 8668 C CA . GLU D 1 35 ? -14.145 -45.991 -69.000 1.00 82.18 220 GLU D CA 1
ATOM 8669 C C . GLU D 1 35 ? -15.339 -46.896 -69.275 1.00 77.33 220 GLU D C 1
ATOM 8670 O O . GLU D 1 35 ? -16.238 -47.029 -68.436 1.00 71.32 220 GLU D O 1
ATOM 8676 N N . GLU D 1 36 ? -15.354 -47.540 -70.444 1.00 85.23 221 GLU D N 1
ATOM 8677 C CA . GLU D 1 36 ? -16.415 -48.490 -70.768 1.00 92.65 221 GLU D CA 1
ATOM 8678 C C . GLU D 1 36 ? -16.403 -49.691 -69.829 1.00 83.63 221 GLU D C 1
ATOM 8679 O O . GLU D 1 36 ? -17.464 -50.194 -69.436 1.00 75.91 221 GLU D O 1
ATOM 8685 N N . LEU D 1 37 ? -15.213 -50.169 -69.462 1.00 80.71 222 LEU D N 1
ATOM 8686 C CA . LEU D 1 37 ? -15.130 -51.333 -68.588 1.00 78.51 222 LEU D CA 1
ATOM 8687 C C . LEU D 1 37 ? -15.496 -50.969 -67.157 1.00 81.57 222 LEU D C 1
ATOM 8688 O O . LEU D 1 37 ? -16.203 -51.725 -66.482 1.00 70.98 222 LEU D O 1
ATOM 8693 N N . TYR D 1 38 ? -15.013 -49.818 -66.676 1.00 75.39 223 TYR D N 1
ATOM 8694 C CA . TYR D 1 38 ? -15.380 -49.348 -65.342 1.00 75.65 223 TYR D CA 1
ATOM 8695 C C . TYR D 1 38 ? -16.885 -49.139 -65.229 1.00 79.88 223 TYR D C 1
ATOM 8696 O O . TYR D 1 38 ? -17.495 -49.480 -64.210 1.00 83.42 223 TYR D O 1
ATOM 8705 N N . GLN D 1 39 ? -17.499 -48.584 -66.276 1.00 84.41 224 GLN D N 1
ATOM 8706 C CA . GLN D 1 39 ? -18.948 -48.422 -66.298 1.00 95.81 224 GLN D CA 1
ATOM 8707 C C . GLN D 1 39 ? -19.640 -49.777 -66.233 1.00 86.31 224 GLN D C 1
ATOM 8708 O O . GLN D 1 39 ? -20.642 -49.946 -65.525 1.00 91.85 224 GLN D O 1
ATOM 8714 N N . ALA D 1 40 ? -19.122 -50.750 -66.982 1.00 82.15 225 ALA D N 1
ATOM 8715 C CA . ALA D 1 40 ? -19.695 -52.091 -66.980 1.00 85.44 225 ALA D CA 1
ATOM 8716 C C . ALA D 1 40 ? -19.745 -52.679 -65.573 1.00 86.94 225 ALA D C 1
ATOM 8717 O O . ALA D 1 40 ? -20.753 -53.276 -65.177 1.00 84.61 225 ALA D O 1
ATOM 8719 N N . VAL D 1 41 ? -18.662 -52.523 -64.806 1.00 85.47 226 VAL D N 1
ATOM 8720 C CA . VAL D 1 41 ? -18.641 -53.021 -63.434 1.00 79.08 226 VAL D CA 1
ATOM 8721 C C . VAL D 1 41 ? -19.697 -52.315 -62.598 1.00 91.02 226 VAL D C 1
ATOM 8722 O O . VAL D 1 41 ? -20.414 -52.947 -61.811 1.00 104.90 226 VAL D O 1
ATOM 8726 N N . GLU D 1 42 ? -19.801 -50.993 -62.740 1.00 96.09 227 GLU D N 1
ATOM 8727 C CA . GLU D 1 42 ? -20.742 -50.239 -61.922 1.00 98.57 227 GLU D CA 1
ATOM 8728 C C . GLU D 1 42 ? -22.183 -50.615 -62.255 1.00 100.84 227 GLU D C 1
ATOM 8729 O O . GLU D 1 42 ? -23.040 -50.628 -61.362 1.00 109.93 227 GLU D O 1
ATOM 8735 N N . ASN D 1 43 ? -22.468 -50.931 -63.524 1.00 100.68 228 ASN D N 1
ATOM 8736 C CA . ASN D 1 43 ? -23.830 -51.290 -63.915 1.00 98.94 228 ASN D CA 1
ATOM 8737 C C . ASN D 1 43 ? -24.234 -52.637 -63.330 1.00 94.57 228 ASN D C 1
ATO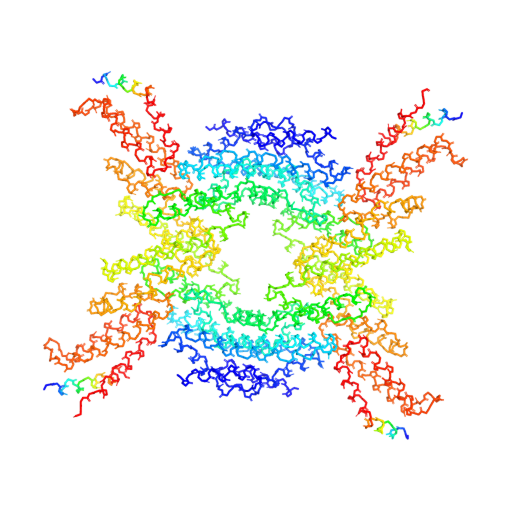M 8738 O O . ASN D 1 43 ? -25.344 -52.791 -62.806 1.00 110.06 228 ASN D O 1
ATOM 8743 N N . LEU D 1 44 ? -23.355 -53.636 -63.427 1.00 90.40 229 LEU D N 1
ATOM 8744 C CA . LEU D 1 44 ? -23.690 -54.959 -62.915 1.00 95.01 229 LEU D CA 1
ATOM 8745 C C . LEU D 1 44 ? -23.818 -54.984 -61.396 1.00 98.82 229 LEU D C 1
ATOM 8746 O O . LEU D 1 44 ? -24.486 -55.874 -60.857 1.00 108.91 229 LEU D O 1
ATOM 8751 N N . CYS D 1 45 ? -23.203 -54.031 -60.695 1.00 96.70 230 CYS D N 1
ATOM 8752 C CA . CYS D 1 45 ? -23.338 -53.933 -59.247 1.00 109.48 230 CYS D CA 1
ATOM 8753 C C . CYS D 1 45 ? -24.533 -53.112 -58.780 1.00 118.96 230 CYS D C 1
ATOM 8754 O O . CYS D 1 45 ? -24.922 -53.231 -57.612 1.00 106.66 230 CYS D O 1
ATOM 8757 N N . SER D 1 46 ? -25.130 -52.290 -59.640 1.00 117.15 231 SER D N 1
ATOM 8758 C CA . SER D 1 46 ? -26.166 -51.378 -59.174 1.00 120.31 231 SER D CA 1
ATOM 8759 C C . SER D 1 46 ? -27.561 -51.799 -59.600 1.00 119.65 231 SER D C 1
ATOM 8760 O O . SER D 1 46 ? -28.542 -51.223 -59.116 1.00 119.95 231 SER D O 1
ATOM 8763 N N . TYR D 1 47 ? -27.668 -52.781 -60.491 1.00 112.50 232 TYR D N 1
ATOM 8764 C CA . TYR D 1 47 ? -28.939 -53.353 -60.923 1.00 112.04 232 TYR D CA 1
ATOM 8765 C C . TYR D 1 47 ? -28.707 -54.855 -60.854 1.00 119.15 232 TYR D C 1
ATOM 8766 O O . TYR D 1 47 ? -28.319 -55.465 -61.853 1.00 132.60 232 TYR D O 1
ATOM 8775 N N . LYS D 1 48 ? -28.918 -55.452 -59.684 1.00 128.75 233 LYS D N 1
ATOM 8776 C CA . LYS D 1 48 ? -28.663 -56.879 -59.558 1.00 137.29 233 LYS D CA 1
ATOM 8777 C C . LYS D 1 48 ? -29.693 -57.677 -60.344 1.00 138.93 233 LYS D C 1
ATOM 8778 O O . LYS D 1 48 ? -30.904 -57.484 -60.193 1.00 123.91 233 LYS D O 1
ATOM 8784 N N . ILE D 1 49 ? -29.261 -58.564 -61.230 1.00 148.91 234 ILE D N 1
ATOM 8785 C CA . ILE D 1 49 ? -30.223 -59.387 -61.971 1.00 152.38 234 ILE D CA 1
ATOM 8786 C C . ILE D 1 49 ? -30.017 -60.775 -61.401 1.00 147.23 234 ILE D C 1
ATOM 8787 O O . ILE D 1 49 ? -30.302 -61.019 -60.228 1.00 132.56 234 ILE D O 1
ATOM 8792 N N . SER D 1 50 ? -29.516 -61.691 -62.227 1.00 153.87 235 SER D N 1
ATOM 8793 C CA . SER D 1 50 ? -29.131 -63.007 -61.729 1.00 152.48 235 SER D CA 1
ATOM 8794 C C . SER D 1 50 ? -27.946 -62.576 -60.867 1.00 155.32 235 SER D C 1
ATOM 8795 O O . SER D 1 50 ? -27.891 -62.846 -59.666 1.00 164.41 235 SER D O 1
ATOM 8798 N N . ALA D 1 51 ? -26.996 -61.914 -61.528 1.00 157.83 236 ALA D N 1
ATOM 8799 C CA . ALA D 1 51 ? -25.852 -61.259 -60.916 1.00 141.78 236 ALA D CA 1
ATOM 8800 C C . ALA D 1 51 ? -24.757 -62.032 -60.198 1.00 130.54 236 ALA D C 1
ATOM 8801 O O . ALA D 1 51 ? -24.390 -63.129 -60.619 1.00 101.59 236 ALA D O 1
ATOM 8803 N N . ASN D 1 52 ? -24.285 -61.427 -59.101 1.00 139.62 237 ASN D N 1
ATOM 8804 C CA . ASN D 1 52 ? -23.122 -61.864 -58.330 1.00 122.40 237 ASN D CA 1
ATOM 8805 C C . ASN D 1 52 ? -21.935 -61.961 -59.290 1.00 101.27 237 ASN D C 1
ATOM 8806 O O . ASN D 1 52 ? -21.502 -63.032 -59.714 1.00 90.20 237 ASN D O 1
ATOM 8811 N N . LEU D 1 53 ? -21.434 -60.772 -59.624 1.00 81.82 238 LEU D N 1
ATOM 8812 C CA . LEU D 1 53 ? -20.345 -60.641 -60.574 1.00 90.48 238 LEU D CA 1
ATOM 8813 C C . LEU D 1 53 ? -19.060 -61.182 -59.976 1.00 91.65 238 LEU D C 1
ATOM 8814 O O . LEU D 1 53 ? -18.165 -61.621 -60.709 1.00 112.08 238 LEU D O 1
ATOM 8819 N N . TYR D 1 54 ? -18.979 -61.168 -58.647 1.00 81.35 239 TYR D N 1
ATOM 8820 C CA . TYR D 1 54 ? -17.838 -61.715 -57.927 1.00 79.83 239 TYR D CA 1
ATOM 8821 C C . TYR D 1 54 ? -17.679 -63.209 -58.187 1.00 76.00 239 TYR D C 1
ATOM 8822 O O . TYR D 1 54 ? -16.564 -63.695 -58.414 1.00 78.71 239 TYR D O 1
ATOM 8831 N N . LYS D 1 55 ? -18.785 -63.961 -58.149 1.00 75.27 240 LYS D N 1
ATOM 8832 C CA . LYS D 1 55 ? -18.691 -65.402 -58.363 1.00 82.53 240 LYS D CA 1
ATOM 8833 C C . LYS D 1 55 ? -18.297 -65.728 -59.797 1.00 81.26 240 LYS D C 1
ATOM 8834 O O . LYS D 1 55 ? -17.582 -66.709 -60.031 1.00 82.28 240 LYS D O 1
ATOM 8838 N N . GLN D 1 56 ? -18.753 -64.930 -60.765 1.00 71.28 241 GLN D N 1
ATOM 8839 C CA . GLN D 1 56 ? -18.325 -65.142 -62.143 1.00 74.45 241 GLN D CA 1
ATOM 8840 C C . GLN D 1 56 ? -16.856 -64.778 -62.329 1.00 75.92 241 GLN D C 1
ATOM 8841 O O . GLN D 1 56 ? -16.115 -65.498 -63.010 1.00 80.21 241 GLN D O 1
ATOM 8847 N N . LEU D 1 57 ? -16.415 -63.661 -61.737 1.00 75.31 242 LEU D N 1
ATOM 8848 C CA . LEU D 1 57 ? -15.008 -63.280 -61.835 1.00 71.82 242 LEU D CA 1
ATOM 8849 C C . LEU D 1 57 ? -14.115 -64.313 -61.163 1.00 73.60 242 LEU D C 1
ATOM 8850 O O . LEU D 1 57 ? -13.048 -64.657 -61.685 1.00 80.40 242 LEU D O 1
ATOM 8855 N N . ARG D 1 58 ? -14.533 -64.809 -59.995 1.00 70.90 243 ARG D N 1
ATOM 8856 C CA . ARG D 1 58 ? -13.818 -65.906 -59.351 1.00 72.18 243 ARG D CA 1
ATOM 8857 C C . ARG D 1 58 ? -13.654 -67.089 -60.299 1.00 75.42 243 ARG D C 1
ATOM 8858 O O . ARG D 1 58 ? -12.588 -67.715 -60.348 1.00 76.21 243 ARG D O 1
ATOM 8866 N N . GLN D 1 59 ? -14.700 -67.399 -61.073 1.00 75.97 244 GLN D N 1
ATOM 8867 C CA . GLN D 1 59 ? -14.674 -68.578 -61.933 1.00 73.22 244 GLN D CA 1
ATOM 8868 C C . GLN D 1 59 ? -13.640 -68.444 -63.047 1.00 75.29 244 GLN D C 1
ATOM 8869 O O . GLN D 1 59 ? -12.828 -69.352 -63.261 1.00 73.06 244 GLN D O 1
ATOM 8875 N N . ILE D 1 60 ? -13.647 -67.322 -63.771 1.00 66.15 245 ILE D N 1
ATOM 8876 C CA . ILE D 1 60 ? -12.698 -67.193 -64.867 1.00 77.88 245 ILE D CA 1
ATOM 8877 C C . ILE D 1 60 ? -11.275 -67.045 -64.352 1.00 76.50 245 ILE D C 1
ATOM 8878 O O . ILE D 1 60 ? -10.321 -67.352 -65.077 1.00 82.11 245 ILE D O 1
ATOM 8883 N N . CYS D 1 61 ? -11.105 -66.594 -63.109 1.00 71.27 246 CYS D N 1
ATOM 8884 C CA . CYS D 1 61 ? -9.781 -66.620 -62.501 1.00 69.69 246 CYS D CA 1
ATOM 8885 C C . CYS D 1 61 ? -9.387 -68.040 -62.117 1.00 67.56 246 CYS D C 1
ATOM 8886 O O . CYS D 1 61 ? -8.225 -68.433 -62.275 1.00 68.26 246 CYS D O 1
ATOM 8889 N N . GLU D 1 62 ? -10.342 -68.821 -61.607 1.00 70.83 247 GLU D N 1
ATOM 8890 C CA . GLU D 1 62 ? -10.046 -70.204 -61.248 1.00 78.79 247 GLU D CA 1
ATOM 8891 C C . GLU D 1 62 ? -9.689 -71.032 -62.477 1.00 74.25 247 GLU D C 1
ATOM 8892 O O . GLU D 1 62 ? -8.740 -71.825 -62.444 1.00 66.94 247 GLU D O 1
ATOM 8898 N N . ASP D 1 63 ? -10.441 -70.864 -63.569 1.00 76.57 248 ASP D N 1
ATOM 8899 C CA . ASP D 1 63 ? -10.157 -71.600 -64.799 1.00 69.15 248 ASP D CA 1
ATOM 8900 C C . ASP D 1 63 ? -8.742 -71.326 -65.291 1.00 67.33 248 ASP D C 1
ATOM 8901 O O . ASP D 1 63 ? -7.992 -72.255 -65.611 1.00 67.85 248 ASP D O 1
ATOM 8906 N N . HIS D 1 64 ? -8.363 -70.049 -65.363 1.00 66.57 249 HIS D N 1
ATOM 8907 C CA . HIS D 1 64 ? -7.051 -69.693 -65.891 1.00 66.62 249 HIS D CA 1
ATOM 8908 C C . HIS D 1 64 ? -5.931 -70.236 -65.013 1.00 64.37 249 HIS D C 1
ATOM 8909 O O . HIS D 1 64 ? -4.924 -70.742 -65.523 1.00 70.00 249 HIS D O 1
ATOM 8916 N N . ILE D 1 65 ? -6.087 -70.136 -63.691 1.00 59.05 250 ILE D N 1
ATOM 8917 C CA . ILE D 1 65 ? -5.017 -70.532 -62.780 1.00 67.22 250 ILE D CA 1
ATOM 8918 C C . ILE D 1 65 ? -4.878 -72.053 -62.742 1.00 62.13 250 ILE D C 1
ATOM 8919 O O . ILE D 1 65 ? -3.763 -72.585 -62.703 1.00 59.75 250 ILE D O 1
ATOM 8924 N N . LYS D 1 66 ? -6.001 -72.777 -62.776 1.00 65.81 251 LYS D N 1
ATOM 8925 C CA . LYS D 1 66 ? -5.960 -74.233 -62.886 1.00 68.67 251 LYS D CA 1
ATOM 8926 C C . LYS D 1 66 ? -5.237 -74.695 -64.142 1.00 67.97 251 LYS D C 1
ATOM 8927 O O . LYS D 1 66 ? -4.737 -75.825 -64.177 1.00 68.48 251 LYS D O 1
ATOM 8933 N N . ALA D 1 67 ? -5.178 -73.851 -65.174 1.00 63.10 252 ALA D N 1
ATOM 8934 C CA . ALA D 1 67 ? -4.478 -74.192 -66.404 1.00 63.03 252 ALA D CA 1
ATOM 8935 C C . ALA D 1 67 ? -2.972 -74.017 -66.286 1.00 66.91 252 ALA D C 1
ATOM 8936 O O . ALA D 1 67 ? -2.242 -74.448 -67.185 1.00 71.68 252 ALA D O 1
ATOM 8938 N N . GLN D 1 68 ? -2.498 -73.396 -65.209 1.00 66.46 253 GLN D N 1
ATOM 8939 C CA . GLN D 1 68 ? -1.085 -73.113 -65.021 1.00 64.04 253 GLN D CA 1
ATOM 8940 C C . GLN D 1 68 ? -0.340 -74.259 -64.343 1.00 68.12 253 GLN D C 1
ATOM 8941 O O . GLN D 1 68 ? 0.887 -74.192 -64.216 1.00 64.89 253 GLN D O 1
ATOM 8947 N N . ILE D 1 69 ? -1.054 -75.293 -63.891 1.00 63.74 254 ILE D N 1
ATOM 8948 C CA . ILE D 1 69 ? -0.428 -76.387 -63.152 1.00 66.39 254 ILE D CA 1
ATOM 8949 C C . ILE D 1 69 ? 0.421 -77.273 -64.066 1.00 64.36 254 ILE D C 1
ATOM 8950 O O . ILE D 1 69 ? 1.377 -77.912 -63.609 1.00 69.28 254 ILE D O 1
ATOM 8955 N N . HIS D 1 70 ? 0.108 -77.318 -65.364 1.00 62.23 255 HIS D N 1
ATOM 8956 C CA . HIS D 1 70 ? 0.716 -78.318 -66.240 1.00 59.54 255 HIS D CA 1
ATOM 8957 C C . HIS D 1 70 ? 2.196 -78.061 -66.498 1.00 62.88 255 HIS D C 1
ATOM 8958 O O . HIS D 1 70 ? 2.954 -79.013 -66.720 1.00 61.87 255 HIS D O 1
ATOM 8965 N N . GLN D 1 71 ? 2.627 -76.800 -66.486 1.00 61.13 256 GLN D N 1
ATOM 8966 C CA . GLN D 1 71 ? 4.028 -76.510 -66.766 1.00 57.86 256 GLN D CA 1
ATOM 8967 C C . GLN D 1 71 ? 4.969 -77.080 -65.714 1.00 61.11 256 GLN D C 1
ATOM 8968 O O . GLN D 1 71 ? 6.145 -77.310 -66.019 1.00 62.61 256 GLN D O 1
ATOM 8974 N N . PHE D 1 72 ? 4.487 -77.338 -64.499 1.00 62.95 257 PHE D N 1
ATOM 8975 C CA . PHE D 1 72 ? 5.360 -77.791 -63.427 1.00 58.65 257 PHE D CA 1
ATOM 8976 C C . PHE D 1 72 ? 5.402 -79.305 -63.318 1.00 60.94 257 PHE D C 1
ATOM 8977 O O . PHE D 1 72 ? 5.913 -79.833 -62.324 1.00 63.12 257 PHE D O 1
ATOM 8985 N N . ARG D 1 73 ? 4.885 -80.007 -64.325 1.00 58.51 258 ARG D N 1
ATOM 8986 C CA . ARG D 1 73 ? 4.847 -81.461 -64.348 1.00 61.02 258 ARG D CA 1
ATOM 8987 C C . ARG D 1 73 ? 5.833 -82.046 -65.345 1.00 58.18 258 ARG D C 1
ATOM 8988 O O . ARG D 1 73 ? 5.885 -83.271 -65.506 1.00 65.63 258 ARG D O 1
ATOM 8996 N N . GLU D 1 74 ? 6.626 -81.202 -65.996 1.00 60.64 259 GLU D N 1
ATOM 8997 C CA . GLU D 1 74 ? 7.601 -81.657 -66.973 1.00 66.10 259 GLU D CA 1
ATOM 8998 C C . GLU D 1 74 ? 8.645 -82.529 -66.287 1.00 69.26 259 GLU D C 1
ATOM 8999 O O . GLU D 1 74 ? 9.333 -82.082 -65.363 1.00 74.22 259 GLU D O 1
ATOM 9005 N N . ASP D 1 75 ? 8.765 -83.775 -66.737 1.00 85.09 260 ASP D N 1
ATOM 9006 C CA . ASP D 1 75 ? 9.614 -84.725 -66.036 1.00 88.72 260 ASP D CA 1
ATOM 9007 C C . ASP D 1 75 ? 11.077 -84.366 -66.239 1.00 86.16 260 ASP D C 1
ATOM 9008 O O . ASP D 1 75 ? 11.486 -83.945 -67.325 1.00 75.92 260 ASP D O 1
ATOM 9013 N N . SER D 1 76 ? 11.864 -84.543 -65.176 1.00 79.13 261 SER D N 1
ATOM 9014 C CA . SER D 1 76 ? 13.314 -84.393 -65.241 1.00 87.44 261 SER D CA 1
ATOM 9015 C C . SER D 1 76 ? 13.680 -82.995 -65.734 1.00 84.57 261 SER D C 1
ATOM 9016 O O . SER D 1 76 ? 14.431 -82.826 -66.697 1.00 96.91 261 SER D O 1
ATOM 9018 N N . LEU D 1 77 ? 13.139 -81.981 -65.060 1.00 81.10 262 LEU D N 1
ATOM 9019 C CA . LEU D 1 77 ? 13.434 -80.598 -65.403 1.00 77.12 262 LEU D CA 1
ATOM 9020 C C . LEU D 1 77 ? 14.378 -80.017 -64.358 1.00 67.78 262 LEU D C 1
ATOM 9021 O O . LEU D 1 77 ? 14.234 -80.274 -63.158 1.00 72.49 262 LEU D O 1
ATOM 9026 N N . ASP D 1 78 ? 15.353 -79.240 -64.831 1.00 65.51 263 ASP D N 1
ATOM 9027 C CA . ASP D 1 78 ? 16.360 -78.659 -63.956 1.00 69.07 263 ASP D CA 1
ATOM 9028 C C . ASP D 1 78 ? 15.704 -77.874 -62.829 1.00 74.53 263 ASP D C 1
ATOM 9029 O O . ASP D 1 78 ? 14.710 -77.173 -63.033 1.00 83.56 263 ASP D O 1
ATOM 9034 N N . SER D 1 79 ? 16.267 -78.013 -61.627 1.00 73.84 264 SER D N 1
ATOM 9035 C CA . SER D 1 79 ? 15.665 -77.402 -60.447 1.00 62.49 264 SER D CA 1
ATOM 9036 C C . SER D 1 79 ? 15.594 -75.888 -60.586 1.00 67.57 264 SER D C 1
ATOM 9037 O O . SER D 1 79 ? 14.551 -75.277 -60.322 1.00 73.40 264 SER D O 1
ATOM 9040 N N . VAL D 1 80 ? 16.699 -75.263 -60.996 1.00 65.18 265 VAL D N 1
ATOM 9041 C CA . VAL D 1 80 ? 16.713 -73.810 -61.137 1.00 65.35 265 VAL D CA 1
ATOM 9042 C C . VAL D 1 80 ? 15.685 -73.370 -62.174 1.00 63.47 265 VAL D C 1
ATOM 9043 O O . VAL D 1 80 ? 14.961 -72.389 -61.972 1.00 60.33 265 VAL D O 1
ATOM 9047 N N . LEU D 1 81 ? 15.597 -74.096 -63.294 1.00 61.52 266 LEU D N 1
ATOM 9048 C CA . LEU D 1 81 ? 14.606 -73.770 -64.316 1.00 61.28 266 LEU D CA 1
ATOM 9049 C C . LEU D 1 81 ? 13.192 -73.926 -63.774 1.00 63.04 266 LEU D C 1
ATOM 9050 O O . LEU D 1 81 ? 12.300 -73.131 -64.098 1.00 67.55 266 LEU D O 1
ATOM 9055 N N . PHE D 1 82 ? 12.970 -74.953 -62.951 1.00 63.53 267 PHE D N 1
ATOM 9056 C CA . PHE D 1 82 ? 11.667 -75.140 -62.320 1.00 66.16 267 PHE D CA 1
ATOM 9057 C C . PHE D 1 82 ? 11.338 -73.977 -61.394 1.00 65.79 267 PHE D C 1
ATOM 9058 O O . PHE D 1 82 ? 10.210 -73.467 -61.400 1.00 67.58 267 PHE D O 1
ATOM 9066 N N . LEU D 1 83 ? 12.312 -73.550 -60.586 1.00 65.46 268 LEU D N 1
ATOM 9067 C CA . LEU D 1 83 ? 12.096 -72.422 -59.689 1.00 59.74 268 LEU D CA 1
ATOM 9068 C C . LEU D 1 83 ? 11.794 -71.156 -60.476 1.00 58.97 268 LEU D C 1
ATOM 9069 O O . LEU D 1 83 ? 10.983 -70.326 -60.049 1.00 61.57 268 LEU D O 1
ATOM 9074 N N . LYS D 1 84 ? 12.445 -70.990 -61.629 1.00 56.74 269 LYS D N 1
ATOM 9075 C CA . LYS D 1 84 ? 12.216 -69.807 -62.450 1.00 60.41 269 LYS D CA 1
ATOM 9076 C C . LYS D 1 84 ? 10.826 -69.839 -63.086 1.00 60.48 269 LYS D C 1
ATOM 9077 O O . LYS D 1 84 ? 10.225 -68.781 -63.309 1.00 55.78 269 LYS D O 1
ATOM 9083 N N . LYS D 1 85 ? 10.290 -71.035 -63.366 1.00 59.23 270 LYS D N 1
ATOM 9084 C CA . LYS D 1 85 ? 8.918 -71.130 -63.865 1.00 66.06 270 LYS D CA 1
ATOM 9085 C C . LYS D 1 85 ? 7.906 -70.828 -62.766 1.00 65.03 270 LYS D C 1
ATOM 9086 O O . LYS D 1 85 ? 6.862 -70.219 -63.029 1.00 70.34 270 LYS D O 1
ATOM 9092 N N . ILE D 1 86 ? 8.184 -71.267 -61.537 1.00 63.84 271 ILE D N 1
ATOM 9093 C CA . ILE D 1 86 ? 7.321 -70.907 -60.416 1.00 61.06 271 ILE D CA 1
ATOM 9094 C C . ILE D 1 86 ? 7.296 -69.397 -60.244 1.00 58.84 271 ILE D C 1
ATOM 9095 O O . ILE D 1 86 ? 6.232 -68.787 -60.086 1.00 65.92 271 ILE D O 1
ATOM 9100 N N . ASP D 1 87 ? 8.473 -68.770 -60.279 1.00 59.16 272 ASP D N 1
ATOM 9101 C CA . ASP D 1 87 ? 8.549 -67.326 -60.089 1.00 55.75 272 ASP D CA 1
ATOM 9102 C C . ASP D 1 87 ? 7.824 -66.592 -61.211 1.00 60.53 272 ASP D C 1
ATOM 9103 O O . ASP D 1 87 ? 7.023 -65.684 -60.960 1.00 56.37 272 ASP D O 1
ATOM 9108 N N . ARG D 1 88 ? 8.094 -66.979 -62.462 1.00 54.43 273 ARG D N 1
ATOM 9109 C CA . ARG D 1 88 ? 7.443 -66.324 -63.590 1.00 56.24 273 ARG D CA 1
ATOM 9110 C C . ARG D 1 88 ? 5.930 -66.487 -63.497 1.00 56.34 273 ARG D C 1
ATOM 9111 O O . ARG D 1 88 ? 5.176 -65.534 -63.729 1.00 54.19 273 ARG D O 1
ATOM 9119 N N . CYS D 1 89 ? 5.474 -67.698 -63.159 1.00 52.40 274 CYS D N 1
ATOM 9120 C CA . CYS D 1 89 ? 4.051 -67.940 -62.936 1.00 49.61 274 CYS D CA 1
ATOM 9121 C C . CYS D 1 89 ? 3.499 -67.020 -61.858 1.00 56.45 274 CYS D C 1
ATOM 9122 O O . CYS D 1 89 ? 2.382 -66.504 -61.978 1.00 74.09 274 CYS D O 1
ATOM 9125 N N . TRP D 1 90 ? 4.276 -66.804 -60.798 1.00 61.56 275 TRP D N 1
ATOM 9126 C CA . TRP D 1 90 ? 3.851 -65.935 -59.707 1.00 63.33 275 TRP D CA 1
ATOM 9127 C C . TRP D 1 90 ? 3.826 -64.473 -60.140 1.00 61.12 275 TRP D C 1
ATOM 9128 O O . TRP D 1 90 ? 2.850 -63.758 -59.885 1.00 55.50 275 TRP D O 1
ATOM 9139 N N . GLN D 1 91 ? 4.900 -64.008 -60.789 1.00 60.64 276 GLN D N 1
ATOM 9140 C CA . GLN D 1 91 ? 4.943 -62.624 -61.258 1.00 66.61 276 GLN D CA 1
ATOM 9141 C C . GLN D 1 91 ? 3.815 -62.331 -62.245 1.00 65.33 276 GLN D C 1
ATOM 9142 O O . GLN D 1 91 ? 3.261 -61.225 -62.254 1.00 67.97 276 GLN D O 1
ATOM 9148 N N . ASN D 1 92 ? 3.461 -63.307 -63.088 1.00 64.37 277 ASN D N 1
ATOM 9149 C CA . ASN D 1 92 ? 2.337 -63.104 -63.995 1.00 64.43 277 ASN D CA 1
ATOM 9150 C C . ASN D 1 92 ? 1.023 -63.053 -63.232 1.00 65.92 277 ASN D C 1
ATOM 9151 O O . ASN D 1 92 ? 0.170 -62.200 -63.508 1.00 63.21 277 ASN D O 1
ATOM 9156 N N . HIS D 1 93 ? 0.845 -63.957 -62.264 1.00 60.42 278 HIS D N 1
ATOM 9157 C CA . HIS D 1 93 ? -0.400 -63.995 -61.504 1.00 63.18 278 HIS D CA 1
ATOM 9158 C C . HIS D 1 93 ? -0.633 -62.687 -60.764 1.00 61.23 278 HIS D C 1
ATOM 9159 O O . HIS D 1 93 ? -1.736 -62.132 -60.794 1.00 69.52 278 HIS D O 1
ATOM 9166 N N . CYS D 1 94 ? 0.399 -62.183 -60.084 1.00 69.26 279 CYS D N 1
ATOM 9167 C CA . CYS D 1 94 ? 0.252 -60.936 -59.344 1.00 71.20 279 CYS D CA 1
ATOM 9168 C C . CYS D 1 94 ? -0.098 -59.794 -60.282 1.00 63.98 279 CYS D C 1
ATOM 9169 O O . CYS D 1 94 ? -1.058 -59.050 -60.047 1.00 58.50 279 CYS D O 1
ATOM 9172 N N . ARG D 1 95 ? 0.674 -59.650 -61.358 1.00 61.08 280 ARG D N 1
ATOM 9173 C CA . ARG D 1 95 ? 0.449 -58.568 -62.309 1.00 63.42 280 ARG D CA 1
ATOM 9174 C C . ARG D 1 95 ? -0.963 -58.615 -62.877 1.00 62.39 280 ARG D C 1
ATOM 9175 O O . ARG D 1 95 ? -1.653 -57.591 -62.935 1.00 62.14 280 ARG D O 1
ATOM 9183 N N . GLN D 1 96 ? -1.418 -59.801 -63.282 1.00 55.54 281 GLN D N 1
ATOM 9184 C CA . GLN D 1 96 ? -2.781 -59.930 -63.788 1.00 54.82 281 GLN D CA 1
ATOM 9185 C C . GLN D 1 96 ? -3.797 -59.558 -62.717 1.00 51.12 281 GLN D C 1
ATOM 9186 O O . GLN D 1 96 ? -4.736 -58.795 -62.975 1.00 55.87 281 GLN D O 1
ATOM 9192 N N . MET D 1 97 ? -3.638 -60.106 -61.510 1.00 50.14 282 MET D N 1
ATOM 9193 C CA . MET D 1 97 ? -4.610 -59.852 -60.451 1.00 53.94 282 MET D CA 1
ATOM 9194 C C . MET D 1 97 ? -4.657 -58.374 -60.083 1.00 53.95 282 MET D C 1
ATOM 9195 O O . MET D 1 97 ? -5.732 -57.829 -59.812 1.00 58.23 282 MET D O 1
ATOM 9200 N N . ILE D 1 98 ? -3.503 -57.702 -60.090 1.00 58.32 283 ILE D N 1
ATOM 9201 C CA . ILE D 1 98 ? -3.472 -56.275 -59.774 1.00 54.05 283 ILE D CA 1
ATOM 9202 C C . ILE D 1 98 ? -4.293 -55.485 -60.785 1.00 53.48 283 ILE D C 1
ATOM 9203 O O . ILE D 1 98 ? -5.056 -54.583 -60.417 1.00 61.03 283 ILE D O 1
ATOM 9208 N N . MET D 1 99 ? -4.162 -55.818 -62.073 1.00 64.79 284 MET D N 1
ATOM 9209 C CA . MET D 1 99 ? -4.914 -55.107 -63.105 1.00 63.94 284 MET D CA 1
ATOM 9210 C C . MET D 1 99 ? -6.406 -55.407 -63.012 1.00 61.16 284 MET D C 1
ATOM 9211 O O . MET D 1 99 ? -7.236 -54.494 -63.098 1.00 58.02 284 MET D O 1
ATOM 9216 N N . ILE D 1 100 ? -6.769 -56.682 -62.848 1.00 53.75 285 ILE D N 1
ATOM 9217 C CA . ILE D 1 100 ? -8.173 -57.024 -62.623 1.00 63.28 285 ILE D CA 1
ATOM 9218 C C . ILE D 1 100 ? -8.734 -56.230 -61.451 1.00 60.14 285 ILE D C 1
ATOM 9219 O O . ILE D 1 100 ? -9.863 -55.725 -61.503 1.00 65.97 285 ILE D O 1
ATOM 9224 N N . ARG D 1 101 ? -7.942 -56.084 -60.387 1.00 58.62 286 ARG D N 1
ATOM 9225 C CA . ARG D 1 101 ? -8.389 -55.309 -59.235 1.00 62.52 286 ARG D CA 1
ATOM 9226 C C . ARG D 1 101 ? -8.618 -53.848 -59.607 1.00 62.60 286 ARG D C 1
ATOM 9227 O O . ARG D 1 101 ? -9.537 -53.204 -59.089 1.00 77.94 286 ARG D O 1
ATOM 9235 N N . SER D 1 102 ? -7.798 -53.306 -60.510 1.00 61.15 287 SER D N 1
ATOM 9236 C CA . SER D 1 102 ? -7.997 -51.921 -60.921 1.00 65.49 287 SER D CA 1
ATOM 9237 C C . SER D 1 102 ? -9.322 -51.760 -61.658 1.00 60.22 287 SER D C 1
ATOM 9238 O O . SER D 1 102 ? -10.068 -50.808 -61.401 1.00 62.22 287 SER D O 1
ATOM 9241 N N . ILE D 1 103 ? -9.623 -52.674 -62.586 1.00 62.09 288 ILE D N 1
ATOM 9242 C CA . ILE D 1 103 ? -10.872 -52.588 -63.341 1.00 67.13 288 ILE D CA 1
ATOM 9243 C C . ILE D 1 103 ? -12.064 -52.747 -62.411 1.00 68.09 288 ILE D C 1
ATOM 9244 O O . ILE D 1 103 ? -13.045 -51.996 -62.492 1.00 79.17 288 ILE D O 1
ATOM 9249 N N . PHE D 1 104 ? -11.982 -53.707 -61.491 1.00 67.35 289 PHE D N 1
ATOM 9250 C CA . PHE D 1 104 ? -13.070 -54.041 -60.583 1.00 66.40 289 PHE D CA 1
ATOM 9251 C C . PHE D 1 104 ? -12.966 -53.318 -59.248 1.00 70.96 289 PHE D C 1
ATOM 9252 O O . PHE D 1 104 ? -13.406 -53.857 -58.223 1.00 71.76 289 PHE D O 1
ATOM 9260 N N . LEU D 1 105 ? -12.386 -52.116 -59.226 1.00 78.64 290 LEU D N 1
ATOM 9261 C CA . LEU D 1 105 ? -12.186 -51.427 -57.956 1.00 74.44 290 LEU D CA 1
ATOM 9262 C C . LEU D 1 105 ? -13.517 -51.137 -57.278 1.00 73.96 290 LEU D C 1
ATOM 9263 O O . LEU D 1 105 ? -13.635 -51.246 -56.052 1.00 65.51 290 LEU D O 1
ATOM 9268 N N . PHE D 1 106 ? -14.534 -50.778 -58.061 1.00 79.32 291 PHE D N 1
ATOM 9269 C CA . PHE D 1 106 ? -15.853 -50.542 -57.487 1.00 82.79 291 PHE D CA 1
ATOM 9270 C C . PHE D 1 106 ? -16.380 -51.779 -56.770 1.00 77.14 291 PHE D C 1
ATOM 9271 O O . PHE D 1 106 ? -17.044 -51.661 -55.736 1.00 76.67 291 PHE D O 1
ATOM 9279 N N . LEU D 1 107 ? -16.092 -52.974 -57.293 1.00 73.92 292 LEU D N 1
ATOM 9280 C CA . LEU D 1 107 ? -16.635 -54.181 -56.676 1.00 77.42 292 LEU D CA 1
ATOM 9281 C C . LEU D 1 107 ? -16.083 -54.410 -55.272 1.00 76.30 292 LEU D C 1
ATOM 9282 O O . LEU D 1 107 ? -16.852 -54.518 -54.310 1.00 82.75 292 LEU D O 1
ATOM 9287 N N . ASP D 1 108 ? -14.762 -54.514 -55.117 1.00 74.11 293 ASP D N 1
ATOM 9288 C CA . ASP D 1 108 ? -14.301 -54.831 -53.769 1.00 83.39 293 ASP D CA 1
ATOM 9289 C C . ASP D 1 108 ? -14.297 -53.622 -52.835 1.00 78.13 293 ASP D C 1
ATOM 9290 O O . ASP D 1 108 ? -14.169 -53.812 -51.621 1.00 87.45 293 ASP D O 1
ATOM 9295 N N . ARG D 1 109 ? -14.392 -52.392 -53.351 1.00 81.53 294 ARG D N 1
ATOM 9296 C CA . ARG D 1 109 ? -14.527 -51.276 -52.424 1.00 80.47 294 ARG D CA 1
ATOM 9297 C C . ARG D 1 109 ? -15.968 -51.173 -51.943 1.00 82.84 294 ARG D C 1
ATOM 9298 O O . ARG D 1 109 ? -16.218 -50.725 -50.817 1.00 95.40 294 ARG D O 1
ATOM 9306 N N . THR D 1 110 ? -16.917 -51.615 -52.774 1.00 88.12 295 THR D N 1
ATOM 9307 C CA . THR D 1 110 ? -18.310 -51.710 -52.350 1.00 86.20 295 THR D CA 1
ATOM 9308 C C . THR D 1 110 ? -18.507 -52.844 -51.350 1.00 84.04 295 THR D C 1
ATOM 9309 O O . THR D 1 110 ? -19.179 -52.670 -50.326 1.00 83.36 295 THR D O 1
ATOM 9313 N N . TYR D 1 111 ? -17.910 -54.009 -51.619 1.00 91.74 296 TYR D N 1
ATOM 9314 C CA . TYR D 1 111 ? -18.046 -55.139 -50.705 1.00 97.04 296 TYR D CA 1
ATOM 9315 C C . TYR D 1 111 ? -17.351 -54.876 -49.375 1.00 91.92 296 TYR D C 1
ATOM 9316 O O . TYR D 1 111 ? -17.705 -55.500 -48.371 1.00 79.00 296 TYR D O 1
ATOM 9325 N N . VAL D 1 112 ? -16.354 -53.990 -49.347 1.00 87.97 297 VAL D N 1
ATOM 9326 C CA . VAL D 1 112 ? -15.823 -53.529 -48.068 1.00 90.97 297 VAL D CA 1
ATOM 9327 C C . VAL D 1 112 ? -16.751 -52.485 -47.456 1.00 101.43 297 VAL D C 1
ATOM 9328 O O . VAL D 1 112 ? -17.002 -52.493 -46.244 1.00 84.25 297 VAL D O 1
ATOM 9332 N N . LEU D 1 113 ? -17.291 -51.585 -48.288 1.00 109.20 298 LEU D N 1
ATOM 9333 C CA . LEU D 1 113 ? -18.263 -50.609 -47.799 1.00 103.99 298 LEU D CA 1
ATOM 9334 C C . LEU D 1 113 ? -19.526 -51.308 -47.334 1.00 86.53 298 LEU D C 1
ATOM 9335 O O . LEU D 1 113 ? -20.159 -50.899 -46.351 1.00 83.12 298 LEU D O 1
ATOM 9340 N N . GLN D 1 114 ? -19.899 -52.372 -48.010 1.00 81.47 299 GLN D N 1
ATOM 9341 C CA . GLN D 1 114 ? -21.055 -53.099 -47.535 1.00 85.43 299 GLN D CA 1
ATOM 9342 C C . GLN D 1 114 ? -20.711 -54.134 -46.467 1.00 100.07 299 GLN D C 1
ATOM 9343 O O . GLN D 1 114 ? -21.587 -54.923 -46.093 1.00 115.31 299 GLN D O 1
ATOM 9349 N N . ASN D 1 115 ? -19.464 -54.163 -45.995 1.00 98.74 300 ASN D N 1
ATOM 9350 C CA . ASN D 1 115 ? -19.015 -55.080 -44.946 1.00 103.67 300 ASN D CA 1
ATOM 9351 C C . ASN D 1 115 ? -19.215 -56.551 -45.325 1.00 102.17 300 ASN D C 1
ATOM 9352 O O . ASN D 1 115 ? -19.852 -57.327 -44.610 1.00 88.08 300 ASN D O 1
ATOM 9357 N N . SER D 1 116 ? -18.677 -56.920 -46.479 1.00 107.73 301 SER D N 1
ATOM 9358 C CA . SER D 1 116 ? -18.818 -58.292 -46.940 1.00 102.67 301 SER D CA 1
ATOM 9359 C C . SER D 1 116 ? -17.873 -59.248 -46.205 1.00 97.29 301 SER D C 1
ATOM 9360 O O . SER D 1 116 ? -16.802 -58.872 -45.715 1.00 94.88 301 SER D O 1
ATOM 9363 N N . MET D 1 117 ? -18.290 -60.510 -46.138 1.00 95.49 302 MET D N 1
ATOM 9364 C CA . MET D 1 117 ? -17.441 -61.569 -45.610 1.00 91.09 302 MET D CA 1
ATOM 9365 C C . MET D 1 117 ? -16.602 -62.241 -46.693 1.00 85.77 302 MET D C 1
ATOM 9366 O O . MET D 1 117 ? -15.733 -63.055 -46.363 1.00 83.17 302 MET D O 1
ATOM 9371 N N . LEU D 1 118 ? -16.848 -61.921 -47.965 1.00 76.76 303 LEU D N 1
ATOM 9372 C CA . LEU D 1 118 ? -16.098 -62.506 -49.076 1.00 78.23 303 LEU D CA 1
ATOM 9373 C C . LEU D 1 118 ? -14.683 -61.931 -49.135 1.00 78.99 303 LEU D C 1
ATOM 9374 O O . LEU D 1 118 ? -14.484 -60.751 -48.829 1.00 85.21 303 LEU D O 1
ATOM 9379 N N . PRO D 1 119 ? -13.680 -62.732 -49.505 1.00 78.42 304 PRO D N 1
ATOM 9380 C CA . PRO D 1 119 ? -12.315 -62.195 -49.578 1.00 75.22 304 PRO D CA 1
ATOM 9381 C C . PRO D 1 119 ? -12.216 -61.111 -50.640 1.00 72.72 304 PRO D C 1
ATOM 9382 O O . PRO D 1 119 ? -12.990 -61.077 -51.600 1.00 62.55 304 PRO D O 1
ATOM 9386 N N . SER D 1 120 ? -11.242 -60.221 -50.467 1.00 66.26 305 SER D N 1
ATOM 9387 C CA . SER D 1 120 ? -10.975 -59.236 -51.502 1.00 65.18 305 SER D CA 1
ATOM 9388 C C . SER D 1 120 ? -10.540 -59.938 -52.783 1.00 66.53 305 SER D C 1
ATOM 9389 O O . SER D 1 120 ? -10.135 -61.105 -52.775 1.00 71.10 305 SER D O 1
ATOM 9392 N N . ILE D 1 121 ? -10.642 -59.214 -53.899 1.00 65.41 306 ILE D N 1
ATOM 9393 C CA . ILE D 1 121 ? -10.229 -59.783 -55.178 1.00 65.48 306 ILE D CA 1
ATOM 9394 C C . ILE D 1 121 ? -8.773 -60.228 -55.115 1.00 60.61 306 ILE D C 1
ATOM 9395 O O . ILE D 1 121 ? -8.414 -61.298 -55.622 1.00 59.93 306 ILE D O 1
ATOM 9400 N N . TRP D 1 122 ? -7.918 -59.439 -54.458 1.00 60.18 307 TRP D N 1
ATOM 9401 C CA . TRP D 1 122 ? -6.514 -59.817 -54.339 1.00 60.36 307 TRP D CA 1
ATOM 9402 C C . TRP D 1 122 ? -6.358 -61.100 -53.529 1.00 61.33 307 TRP D C 1
ATOM 9403 O O . TRP D 1 122 ? -5.643 -62.023 -53.938 1.00 79.16 307 TRP D O 1
ATOM 9414 N N . ASP D 1 123 ? -7.019 -61.173 -52.370 1.00 66.31 308 ASP D N 1
ATOM 9415 C CA . ASP D 1 123 ? -6.951 -62.383 -51.555 1.00 67.29 308 ASP D CA 1
ATOM 9416 C C . ASP D 1 123 ? -7.574 -63.567 -52.281 1.00 67.15 308 ASP D C 1
ATOM 9417 O O . ASP D 1 123 ? -7.077 -64.695 -52.188 1.00 64.31 308 ASP D O 1
ATOM 9422 N N . MET D 1 124 ? -8.667 -63.327 -53.007 1.00 66.17 309 MET D N 1
ATOM 9423 C CA . MET D 1 124 ? -9.269 -64.381 -53.815 1.00 65.20 309 MET D CA 1
ATOM 9424 C C . MET D 1 124 ? -8.261 -64.945 -54.809 1.00 65.07 309 MET D C 1
ATOM 9425 O O . MET D 1 124 ? -8.214 -66.158 -55.039 1.00 70.79 309 MET D O 1
ATOM 9430 N N . GLY D 1 125 ? -7.434 -64.080 -55.398 1.00 54.46 310 GLY D N 1
ATOM 9431 C CA . GLY D 1 125 ? -6.367 -64.569 -56.254 1.00 59.33 310 GLY D CA 1
ATOM 9432 C C . GLY D 1 125 ? -5.318 -65.354 -55.488 1.00 60.03 310 GLY D C 1
ATOM 9433 O O . GLY D 1 125 ? -4.826 -66.379 -55.969 1.00 66.45 310 GLY D O 1
ATOM 9434 N N . LEU D 1 126 ? -4.950 -64.881 -54.289 1.00 71.75 311 LEU D N 1
ATOM 9435 C CA . LEU D 1 126 ? -3.992 -65.617 -53.462 1.00 61.73 311 LEU D CA 1
ATOM 9436 C C . LEU D 1 126 ? -4.546 -66.975 -53.054 1.00 57.26 311 LEU D C 1
ATOM 9437 O O . LEU D 1 126 ? -3.824 -67.978 -53.060 1.00 59.30 311 LEU D O 1
ATOM 9442 N N . GLU D 1 127 ? -5.819 -67.025 -52.668 1.00 57.56 312 GLU D N 1
ATOM 9443 C CA . GLU D 1 127 ? -6.420 -68.303 -52.318 1.00 70.99 312 GLU D CA 1
ATOM 9444 C C . GLU D 1 127 ? -6.387 -69.266 -53.500 1.00 62.38 312 GLU D C 1
ATOM 9445 O O . GLU D 1 127 ? -5.974 -70.426 -53.361 1.00 48.09 312 GLU D O 1
ATOM 9451 N N . LEU D 1 128 ? -6.813 -68.800 -54.677 1.00 60.14 313 LEU D N 1
ATOM 9452 C CA . LEU D 1 128 ? -6.774 -69.659 -55.855 1.00 65.18 313 LEU D CA 1
ATOM 9453 C C . LEU D 1 128 ? -5.349 -70.088 -56.178 1.00 64.97 313 LEU D C 1
ATOM 9454 O O . LEU D 1 128 ? -5.101 -71.267 -56.458 1.00 68.61 313 LEU D O 1
ATOM 9459 N N . PHE D 1 129 ? -4.393 -69.153 -56.127 1.00 60.90 314 PHE D N 1
ATOM 9460 C CA . PHE D 1 129 ? -3.011 -69.513 -56.431 1.00 64.84 314 PHE D CA 1
ATOM 9461 C C . PHE D 1 129 ? -2.486 -70.533 -55.439 1.00 72.53 314 PHE D C 1
ATOM 9462 O O . PHE D 1 129 ? -1.789 -71.482 -55.820 1.00 78.00 314 PHE D O 1
ATOM 9470 N N . ARG D 1 130 ? -2.797 -70.347 -54.159 1.00 74.01 315 ARG D N 1
ATOM 9471 C CA . ARG D 1 130 ? -2.386 -71.332 -53.173 1.00 81.43 315 ARG D CA 1
ATOM 9472 C C . ARG D 1 130 ? -3.037 -72.672 -53.460 1.00 76.40 315 ARG D C 1
ATOM 9473 O O . ARG D 1 130 ? -2.363 -73.705 -53.506 1.00 74.38 315 ARG D O 1
ATOM 9481 N N . ALA D 1 131 ? -4.350 -72.660 -53.693 1.00 70.59 316 ALA D N 1
ATOM 9482 C CA . ALA D 1 131 ? -5.118 -73.896 -53.813 1.00 67.13 316 ALA D CA 1
ATOM 9483 C C . ALA D 1 131 ? -4.653 -74.748 -54.989 1.00 65.78 316 ALA D C 1
ATOM 9484 O O . ALA D 1 131 ? -4.438 -75.958 -54.849 1.00 64.23 316 ALA D O 1
ATOM 9486 N N . HIS D 1 132 ? -4.513 -74.137 -56.163 1.00 64.83 317 HIS D N 1
ATOM 9487 C CA . HIS D 1 132 ? -4.314 -74.889 -57.393 1.00 64.87 317 HIS D CA 1
ATOM 9488 C C . HIS D 1 132 ? -2.860 -75.006 -57.847 1.00 63.13 317 HIS D C 1
ATOM 9489 O O . HIS D 1 132 ? -2.574 -75.839 -58.713 1.00 72.36 317 HIS D O 1
ATOM 9496 N N . ILE D 1 133 ? -1.933 -74.227 -57.295 1.00 61.46 318 ILE D N 1
ATOM 9497 C CA . ILE D 1 133 ? -0.542 -74.341 -57.728 1.00 62.79 318 ILE D CA 1
ATOM 9498 C C . ILE D 1 133 ? 0.326 -74.845 -56.580 1.00 68.47 318 ILE D C 1
ATOM 9499 O O . ILE D 1 133 ? 0.814 -75.980 -56.606 1.00 64.07 318 ILE D O 1
ATOM 9504 N N . ILE D 1 134 ? 0.513 -74.010 -55.557 1.00 66.14 319 ILE D N 1
ATOM 9505 C CA . ILE D 1 134 ? 1.489 -74.330 -54.522 1.00 69.29 319 ILE D CA 1
ATOM 9506 C C . ILE D 1 134 ? 0.971 -75.431 -53.599 1.00 68.34 319 ILE D C 1
ATOM 9507 O O . ILE D 1 134 ? 1.765 -76.179 -53.016 1.00 81.48 319 ILE D O 1
ATOM 9512 N N . SER D 1 135 ? -0.353 -75.559 -53.441 1.00 75.16 320 SER D N 1
ATOM 9513 C CA . SER D 1 135 ? -0.884 -76.621 -52.586 1.00 73.22 320 SER D CA 1
ATOM 9514 C C . SER D 1 135 ? -0.560 -78.004 -53.129 1.00 72.90 320 SER D C 1
ATOM 9515 O O . SER D 1 135 ? -0.415 -78.950 -52.347 1.00 87.65 320 SER D O 1
ATOM 9518 N N . ASP D 1 136 ? -0.453 -78.144 -54.450 1.00 67.16 321 ASP D N 1
ATOM 9519 C CA . ASP D 1 136 ? -0.099 -79.421 -55.062 1.00 70.43 321 ASP D CA 1
ATOM 9520 C C . ASP D 1 136 ? 1.175 -79.976 -54.433 1.00 74.08 321 ASP D C 1
ATOM 9521 O O . ASP D 1 136 ? 2.230 -79.335 -54.476 1.00 67.35 321 ASP D O 1
ATOM 9526 N N . GLN D 1 137 ? 1.070 -81.171 -53.843 1.00 70.31 322 GLN D N 1
ATOM 9527 C CA . GLN D 1 137 ? 2.168 -81.702 -53.039 1.00 69.56 322 GLN D CA 1
ATOM 9528 C C . GLN D 1 137 ? 3.437 -81.840 -53.862 1.00 68.10 322 GLN D C 1
ATOM 9529 O O . GLN D 1 137 ? 4.526 -81.451 -53.421 1.00 62.53 322 GLN D O 1
ATOM 9535 N N . LYS D 1 138 ? 3.308 -82.383 -55.071 1.00 62.23 323 LYS D N 1
ATOM 9536 C CA . LYS D 1 138 ? 4.471 -82.582 -55.926 1.00 61.59 323 LYS D CA 1
ATOM 9537 C C . LYS D 1 138 ? 5.087 -81.248 -56.325 1.00 58.15 323 LYS D C 1
ATOM 9538 O O . LYS D 1 138 ? 6.315 -81.109 -56.345 1.00 62.74 323 LYS D O 1
ATOM 9544 N N . VAL D 1 139 ? 4.247 -80.255 -56.626 1.00 52.38 324 VAL D N 1
ATOM 9545 C CA . VAL D 1 139 ? 4.738 -78.934 -57.008 1.00 59.33 324 VAL D CA 1
ATOM 9546 C C . VAL D 1 139 ? 5.449 -78.262 -55.839 1.00 67.57 324 VAL D C 1
ATOM 9547 O O . VAL D 1 139 ? 6.566 -77.749 -55.984 1.00 64.09 324 VAL D O 1
ATOM 9551 N N . GLN D 1 140 ? 4.816 -78.262 -54.660 1.00 76.08 325 GLN D N 1
ATOM 9552 C CA . GLN D 1 140 ? 5.419 -77.632 -53.488 1.00 66.69 325 GLN D CA 1
ATOM 9553 C C . GLN D 1 140 ? 6.716 -78.320 -53.099 1.00 63.31 325 GLN D C 1
ATOM 9554 O O . GLN D 1 140 ? 7.688 -77.664 -52.702 1.00 68.21 325 GLN D O 1
ATOM 9560 N N . ASN D 1 141 ? 6.746 -79.649 -53.202 1.00 70.45 326 ASN D N 1
ATOM 9561 C CA . ASN D 1 141 ? 7.936 -80.393 -52.808 1.00 77.35 326 ASN D CA 1
ATOM 9562 C C . ASN D 1 141 ? 9.113 -80.085 -53.722 1.00 77.17 326 ASN D C 1
ATOM 9563 O O . ASN D 1 141 ? 10.238 -79.885 -53.251 1.00 80.56 326 ASN D O 1
ATOM 9568 N N . LYS D 1 142 ? 8.882 -80.034 -55.028 1.00 76.00 327 LYS D N 1
ATOM 9569 C CA . LYS D 1 142 ? 9.994 -79.717 -55.909 1.00 78.51 327 LYS D CA 1
ATOM 9570 C C . LYS D 1 142 ? 10.361 -78.237 -55.778 1.00 74.84 327 LYS D C 1
ATOM 9571 O O . LYS D 1 142 ? 11.503 -77.848 -56.055 1.00 69.33 327 LYS D O 1
ATOM 9577 N N . THR D 1 143 ? 9.399 -77.401 -55.366 1.00 66.88 328 THR D N 1
ATOM 9578 C CA . THR D 1 143 ? 9.688 -75.992 -55.103 1.00 65.42 328 THR D CA 1
ATOM 9579 C C . THR D 1 143 ? 10.597 -75.838 -53.886 1.00 56.74 328 THR D C 1
ATOM 9580 O O . THR D 1 143 ? 11.637 -75.174 -53.955 1.00 54.90 328 THR D O 1
ATOM 9584 N N . ILE D 1 144 ? 10.215 -76.444 -52.757 1.00 62.33 329 ILE D N 1
ATOM 9585 C CA . ILE D 1 144 ? 10.991 -76.310 -51.525 1.00 72.74 329 ILE D CA 1
ATOM 9586 C C . ILE D 1 144 ? 12.349 -76.987 -51.663 1.00 75.51 329 ILE D C 1
ATOM 9587 O O . ILE D 1 144 ? 13.367 -76.468 -51.186 1.00 79.03 329 ILE D O 1
ATOM 9592 N N . ASP D 1 145 ? 12.385 -78.162 -52.298 1.00 75.58 330 ASP D N 1
ATOM 9593 C CA . ASP D 1 145 ? 13.653 -78.854 -52.511 1.00 74.98 330 ASP D CA 1
ATOM 9594 C C . ASP D 1 145 ? 14.647 -77.968 -53.250 1.00 65.97 330 ASP D C 1
ATOM 9595 O O . ASP D 1 145 ? 15.828 -77.914 -52.890 1.00 68.60 330 ASP D O 1
ATOM 9600 N N . GLY D 1 146 ? 14.191 -77.276 -54.294 1.00 70.64 331 GLY D N 1
ATOM 9601 C CA . GLY D 1 146 ? 15.086 -76.407 -55.039 1.00 66.29 331 GLY D CA 1
ATOM 9602 C C . GLY D 1 146 ? 15.543 -75.209 -54.229 1.00 63.78 331 GLY D C 1
ATOM 9603 O O . GLY D 1 146 ? 16.716 -74.827 -54.278 1.00 69.42 331 GLY D O 1
ATOM 9604 N N . ILE D 1 147 ? 14.623 -74.597 -53.478 1.00 65.35 332 ILE D N 1
ATOM 9605 C CA . ILE D 1 147 ? 14.975 -73.460 -52.628 1.00 69.16 332 ILE D CA 1
ATOM 9606 C C . ILE D 1 147 ? 16.027 -73.864 -51.603 1.00 66.94 332 ILE D C 1
ATOM 9607 O O . ILE D 1 147 ? 17.043 -73.180 -51.428 1.00 71.99 332 ILE D O 1
ATOM 9612 N N . LEU D 1 148 ? 15.802 -74.988 -50.913 1.00 64.88 333 LEU D N 1
ATOM 9613 C CA . LEU D 1 148 ? 16.788 -75.481 -49.956 1.00 67.12 333 LEU D CA 1
ATOM 9614 C C . LEU D 1 148 ? 18.101 -75.840 -50.644 1.00 71.56 333 LEU D C 1
ATOM 9615 O O . LEU D 1 148 ? 19.182 -75.626 -50.083 1.00 73.21 333 LEU D O 1
ATOM 9620 N N . LEU D 1 149 ? 18.028 -76.386 -51.862 1.00 67.57 334 LEU D N 1
ATOM 9621 C CA . LEU D 1 149 ? 19.243 -76.799 -52.557 1.00 64.42 334 LEU D CA 1
ATOM 9622 C C . LEU D 1 149 ? 20.110 -75.608 -52.947 1.00 64.53 334 LEU D C 1
ATOM 9623 O O . LEU D 1 149 ? 21.342 -75.711 -52.925 1.00 73.26 334 LEU D O 1
ATOM 9628 N N . LEU D 1 150 ? 19.498 -74.472 -53.291 1.00 67.83 335 LEU D N 1
ATOM 9629 C CA . LEU D 1 150 ? 20.292 -73.278 -53.562 1.00 73.93 335 LEU D CA 1
ATOM 9630 C C . LEU D 1 150 ? 20.989 -72.792 -52.299 1.00 74.60 335 LEU D C 1
ATOM 9631 O O . LEU D 1 150 ? 22.162 -72.398 -52.340 1.00 67.88 335 LEU D O 1
ATOM 9636 N N . ILE D 1 151 ? 20.277 -72.806 -51.169 1.00 72.68 336 ILE D N 1
ATOM 9637 C CA . ILE D 1 151 ? 20.892 -72.415 -49.906 1.00 68.38 336 ILE D CA 1
ATOM 9638 C C . ILE D 1 151 ? 22.048 -73.350 -49.576 1.00 61.99 336 ILE D C 1
ATOM 9639 O O . ILE D 1 151 ? 23.113 -72.913 -49.123 1.00 57.83 336 ILE D O 1
ATOM 9644 N N . GLU D 1 152 ? 21.868 -74.650 -49.823 1.00 64.98 337 GLU D N 1
ATOM 9645 C CA . GLU D 1 152 ? 22.952 -75.597 -49.589 1.00 69.59 337 GLU D CA 1
ATOM 9646 C C . GLU D 1 152 ? 24.131 -75.319 -50.509 1.00 65.93 337 GLU D C 1
ATOM 9647 O O . GLU D 1 152 ? 25.290 -75.371 -50.077 1.00 58.78 337 GLU D O 1
ATOM 9653 N N . ARG D 1 153 ? 23.853 -75.010 -51.780 1.00 66.29 338 ARG D N 1
ATOM 9654 C CA . ARG D 1 153 ? 24.927 -74.697 -52.714 1.00 65.94 338 ARG D CA 1
ATOM 9655 C C . ARG D 1 153 ? 25.674 -73.452 -52.268 1.00 66.60 338 ARG D C 1
ATOM 9656 O O . ARG D 1 153 ? 26.908 -73.401 -52.330 1.00 78.13 338 ARG D O 1
ATOM 9664 N N . GLU D 1 154 ? 24.936 -72.429 -51.825 1.00 68.62 339 GLU D N 1
ATOM 9665 C CA . GLU D 1 154 ? 25.566 -71.193 -51.372 1.00 72.95 339 GLU D CA 1
ATOM 9666 C C . GLU D 1 154 ? 26.428 -71.424 -50.137 1.00 72.60 339 GLU D C 1
ATOM 9667 O O . GLU D 1 154 ? 27.546 -70.903 -50.049 1.00 67.77 339 GLU D O 1
ATOM 9673 N N . ARG D 1 155 ? 25.924 -72.196 -49.168 1.00 62.94 340 ARG D N 1
ATOM 9674 C CA . ARG D 1 155 ? 26.717 -72.484 -47.977 1.00 68.61 340 ARG D CA 1
ATOM 9675 C C . ARG D 1 155 ? 27.982 -73.253 -48.333 1.00 76.21 340 ARG D C 1
ATOM 9676 O O . ARG D 1 155 ? 28.996 -73.151 -47.628 1.00 86.93 340 ARG D O 1
ATOM 9684 N N . ASN D 1 156 ? 27.942 -74.022 -49.422 1.00 72.44 341 ASN D N 1
ATOM 9685 C CA . ASN D 1 156 ? 29.102 -74.756 -49.905 1.00 77.02 341 ASN D CA 1
ATOM 9686 C C . ASN D 1 156 ? 30.006 -73.920 -50.804 1.00 67.09 341 ASN D C 1
ATOM 9687 O O . ASN D 1 156 ? 31.003 -74.446 -51.310 1.00 67.90 341 ASN D O 1
ATOM 9692 N N . GLY D 1 157 ? 29.689 -72.639 -51.015 1.00 71.27 342 GLY D N 1
ATOM 9693 C CA . GLY D 1 157 ? 30.552 -71.732 -51.744 1.00 75.52 342 GLY D CA 1
ATOM 9694 C C . GLY D 1 157 ? 30.114 -71.403 -53.156 1.00 81.54 342 GLY D C 1
ATOM 9695 O O . GLY D 1 157 ? 30.753 -70.562 -53.802 1.00 90.38 342 GLY D O 1
ATOM 9696 N N . GLU D 1 158 ? 29.061 -72.039 -53.658 1.00 78.37 343 GLU D N 1
ATOM 9697 C CA . GLU D 1 158 ? 28.628 -71.799 -55.025 1.00 77.45 343 GLU D CA 1
ATOM 9698 C C . GLU D 1 158 ? 27.787 -70.531 -55.111 1.00 66.62 343 GLU D C 1
ATOM 9699 O O . GLU D 1 158 ? 27.142 -70.125 -54.143 1.00 73.33 343 GLU D O 1
ATOM 9705 N N . ALA D 1 159 ? 27.790 -69.912 -56.293 1.00 73.43 344 ALA D N 1
ATOM 9706 C CA . ALA D 1 159 ? 27.024 -68.695 -56.543 1.00 74.36 344 ALA D CA 1
ATOM 9707 C C . ALA D 1 159 ? 25.606 -69.038 -56.992 1.00 80.52 344 ALA D C 1
ATOM 9708 O O . ALA D 1 159 ? 25.412 -69.911 -57.842 1.00 81.27 344 ALA D O 1
ATOM 9710 N N . ILE D 1 160 ? 24.617 -68.351 -56.416 1.00 72.39 345 ILE D N 1
ATOM 9711 C CA . ILE D 1 160 ? 23.210 -68.581 -56.718 1.00 70.76 345 ILE D CA 1
ATOM 9712 C C . ILE D 1 160 ? 22.535 -67.231 -56.920 1.00 68.97 345 ILE D C 1
ATOM 9713 O O . ILE D 1 160 ? 23.097 -66.178 -56.614 1.00 68.65 345 ILE D O 1
ATOM 9718 N N . ASP D 1 161 ? 21.306 -67.272 -57.438 1.00 74.42 346 ASP D N 1
ATOM 9719 C CA . ASP D 1 161 ? 20.508 -66.061 -57.638 1.00 72.36 346 ASP D CA 1
ATOM 9720 C C . ASP D 1 161 ? 19.788 -65.734 -56.335 1.00 65.38 346 ASP D C 1
ATOM 9721 O O . ASP D 1 161 ? 18.765 -66.340 -56.005 1.00 71.26 346 ASP D O 1
ATOM 9726 N N . ARG D 1 162 ? 20.328 -64.775 -55.582 1.00 60.18 347 ARG D N 1
ATOM 9727 C CA . ARG D 1 162 ? 19.691 -64.382 -54.329 1.00 60.76 347 ARG D CA 1
ATOM 9728 C C . ARG D 1 162 ? 18.352 -63.695 -54.566 1.00 53.75 347 ARG D C 1
ATOM 9729 O O . ARG D 1 162 ? 17.410 -63.882 -53.787 1.00 57.10 347 ARG D O 1
ATOM 9737 N N . SER D 1 163 ? 18.241 -62.906 -55.637 1.00 58.36 348 SER D N 1
ATOM 9738 C CA . SER D 1 163 ? 16.971 -62.258 -55.948 1.00 66.53 348 SER D CA 1
ATOM 9739 C C . SER D 1 163 ? 15.879 -63.289 -56.207 1.00 66.96 348 SER D C 1
ATOM 9740 O O . SER D 1 163 ? 14.730 -63.114 -55.775 1.00 69.99 348 SER D O 1
ATOM 9743 N N . LEU D 1 164 ? 16.218 -64.366 -56.920 1.00 59.65 349 LEU D N 1
ATOM 9744 C CA . LEU D 1 164 ? 15.272 -65.457 -57.126 1.00 58.73 349 LEU D CA 1
ATOM 9745 C C . LEU D 1 164 ? 14.808 -66.039 -55.796 1.00 62.11 349 LEU D C 1
ATOM 9746 O O . LEU D 1 164 ? 13.613 -66.294 -55.600 1.00 71.61 349 LEU D O 1
ATOM 9751 N N . LEU D 1 165 ? 15.747 -66.281 -54.880 1.00 56.94 350 LEU D N 1
ATOM 9752 C CA . LEU D 1 165 ? 15.378 -66.802 -53.570 1.00 64.81 350 LEU D CA 1
ATOM 9753 C C . LEU D 1 165 ? 14.472 -65.832 -52.824 1.00 63.98 350 LEU D C 1
ATOM 9754 O O . LEU D 1 165 ? 13.471 -66.241 -52.222 1.00 54.19 350 LEU D O 1
ATOM 9759 N N . ARG D 1 166 ? 14.808 -64.540 -52.854 1.00 64.58 351 ARG D N 1
ATOM 9760 C CA . ARG D 1 166 ? 13.999 -63.560 -52.139 1.00 63.26 351 ARG D CA 1
ATOM 9761 C C . ARG D 1 166 ? 12.593 -63.493 -52.716 1.00 62.65 351 ARG D C 1
ATOM 9762 O O . ARG D 1 166 ? 11.615 -63.379 -51.970 1.00 70.33 351 ARG D O 1
ATOM 9770 N N . SER D 1 167 ? 12.470 -63.564 -54.043 1.00 66.60 352 SER D N 1
ATOM 9771 C CA . SER D 1 167 ? 11.151 -63.484 -54.661 1.00 64.68 352 SER D CA 1
ATOM 9772 C C . SER D 1 167 ? 10.306 -64.705 -54.313 1.00 63.96 352 SER D C 1
ATOM 9773 O O . SER D 1 167 ? 9.116 -64.575 -53.998 1.00 67.46 352 SER D O 1
ATOM 9776 N N . LEU D 1 168 ? 10.905 -65.896 -54.342 1.00 55.71 353 LEU D N 1
ATOM 9777 C CA . LEU D 1 168 ? 10.140 -67.099 -54.033 1.00 59.51 353 LEU D CA 1
ATOM 9778 C C . LEU D 1 168 ? 9.757 -67.158 -52.562 1.00 60.97 353 LEU D C 1
ATOM 9779 O O . LEU D 1 168 ? 8.614 -67.496 -52.229 1.00 59.13 353 LEU D O 1
ATOM 9784 N N . LEU D 1 169 ? 10.697 -66.847 -51.663 1.00 68.02 354 LEU D N 1
ATOM 9785 C CA . LEU D 1 169 ? 10.367 -66.883 -50.242 1.00 67.67 354 LEU D CA 1
ATOM 9786 C C . LEU D 1 169 ? 9.356 -65.800 -49.895 1.00 64.48 354 LEU D C 1
ATOM 9787 O O . LEU D 1 169 ? 8.439 -66.035 -49.098 1.00 68.61 354 LEU D O 1
ATOM 9792 N N . SER D 1 170 ? 9.496 -64.615 -50.494 1.00 61.23 355 SER D N 1
ATOM 9793 C CA . SER D 1 170 ? 8.477 -63.583 -50.331 1.00 61.80 355 SER D CA 1
ATOM 9794 C C . SER D 1 170 ? 7.119 -64.080 -50.807 1.00 63.32 355 SER D C 1
ATOM 9795 O O . SER D 1 170 ? 6.085 -63.747 -50.214 1.00 61.60 355 SER D O 1
ATOM 9798 N N . MET D 1 171 ? 7.099 -64.860 -51.893 1.00 66.98 356 MET D N 1
ATOM 9799 C CA . MET D 1 171 ? 5.846 -65.443 -52.359 1.00 66.94 356 MET D CA 1
ATOM 9800 C C . MET D 1 171 ? 5.244 -66.337 -51.283 1.00 64.51 356 MET D C 1
ATOM 9801 O O . MET D 1 171 ? 4.059 -66.220 -50.949 1.00 59.01 356 MET D O 1
ATOM 9806 N N . LEU D 1 172 ? 6.057 -67.248 -50.737 1.00 58.91 357 LEU D N 1
ATOM 9807 C CA . LEU D 1 172 ? 5.588 -68.146 -49.687 1.00 63.79 357 LEU D CA 1
ATOM 9808 C C . LEU D 1 172 ? 5.046 -67.377 -48.490 1.00 64.44 357 LEU D C 1
ATOM 9809 O O . LEU D 1 172 ? 4.119 -67.848 -47.825 1.00 72.30 357 LEU D O 1
ATOM 9814 N N . SER D 1 173 ? 5.602 -66.194 -48.204 1.00 67.21 358 SER D N 1
ATOM 9815 C CA . SER D 1 173 ? 5.084 -65.370 -47.113 1.00 64.95 358 SER D CA 1
ATOM 9816 C C . SER D 1 173 ? 3.747 -64.739 -47.477 1.00 69.37 358 SER D C 1
ATOM 9817 O O . SER D 1 173 ? 2.783 -64.817 -46.706 1.00 75.68 358 SER D O 1
ATOM 9820 N N . ASP D 1 174 ? 3.669 -64.113 -48.657 1.00 69.94 359 ASP D N 1
ATOM 9821 C CA . ASP D 1 174 ? 2.409 -63.536 -49.112 1.00 71.22 359 ASP D CA 1
ATOM 9822 C C . ASP D 1 174 ? 1.322 -64.597 -49.161 1.00 68.79 359 ASP D C 1
ATOM 9823 O O . ASP D 1 174 ? 0.155 -64.315 -48.864 1.00 78.94 359 ASP D O 1
ATOM 9828 N N . LEU D 1 175 ? 1.681 -65.823 -49.525 1.00 64.49 360 LEU D N 1
ATOM 9829 C CA . LEU D 1 175 ? 0.720 -66.910 -49.470 1.00 65.57 360 LEU D CA 1
ATOM 9830 C C . LEU D 1 175 ? 0.561 -67.481 -48.070 1.00 71.25 360 LEU D C 1
ATOM 9831 O O . LEU D 1 175 ? -0.259 -68.390 -47.885 1.00 83.71 360 LEU D O 1
ATOM 9836 N N . GLN D 1 176 ? 1.303 -66.962 -47.087 1.00 77.87 361 GLN D N 1
ATOM 9837 C CA . GLN D 1 176 ? 1.135 -67.364 -45.687 1.00 71.36 361 GLN D CA 1
ATOM 9838 C C . GLN D 1 176 ? 1.432 -68.850 -45.472 1.00 67.51 361 GLN D C 1
ATOM 9839 O O . GLN D 1 176 ? 0.711 -69.541 -44.748 1.00 79.09 361 GLN D O 1
ATOM 9845 N N . ILE D 1 177 ? 2.508 -69.352 -46.085 1.00 68.08 362 ILE D N 1
ATOM 9846 C CA . ILE D 1 177 ? 2.961 -70.729 -45.873 1.00 68.37 362 ILE D CA 1
ATOM 9847 C C . ILE D 1 177 ? 4.472 -70.774 -45.683 1.00 73.71 362 ILE D C 1
ATOM 9848 O O . ILE D 1 177 ? 5.075 -71.852 -45.730 1.00 73.77 362 ILE D O 1
ATOM 9853 N N . TYR D 1 178 ? 5.093 -69.604 -45.502 1.00 65.23 363 TYR D N 1
ATOM 9854 C CA . TYR D 1 178 ? 6.537 -69.546 -45.282 1.00 70.36 363 TYR D CA 1
ATOM 9855 C C . TYR D 1 178 ? 6.937 -70.432 -44.112 1.00 73.30 363 TYR D C 1
ATOM 9856 O O . TYR D 1 178 ? 7.943 -71.149 -44.171 1.00 65.42 363 TYR D O 1
ATOM 9865 N N . GLN D 1 179 ? 6.137 -70.399 -43.047 1.00 78.71 364 GLN D N 1
ATOM 9866 C CA . GLN D 1 179 ? 6.422 -71.141 -41.827 1.00 79.38 364 GLN D CA 1
ATOM 9867 C C . GLN D 1 179 ? 6.182 -72.633 -42.029 1.00 75.88 364 GLN D C 1
ATOM 9868 O O . GLN D 1 179 ? 7.036 -73.460 -41.691 1.00 70.51 364 GLN D O 1
ATOM 9874 N N . ASP D 1 180 ? 5.018 -72.995 -42.578 1.00 70.30 365 ASP D N 1
ATOM 9875 C CA . ASP D 1 180 ? 4.678 -74.406 -42.761 1.00 80.27 365 ASP D CA 1
ATOM 9876 C C . ASP D 1 180 ? 5.612 -75.082 -43.756 1.00 73.86 365 ASP D C 1
ATOM 9877 O O . ASP D 1 180 ? 6.171 -76.150 -43.477 1.00 69.93 365 ASP D O 1
ATOM 9882 N N . SER D 1 181 ? 5.804 -74.460 -44.924 1.00 78.01 366 SER D N 1
ATOM 9883 C CA . SER D 1 181 ? 6.438 -75.145 -46.047 1.00 81.00 366 SER D CA 1
ATOM 9884 C C . SER D 1 181 ? 7.958 -75.062 -46.005 1.00 78.93 366 SER D C 1
ATOM 9885 O O . SER D 1 181 ? 8.639 -76.040 -46.335 1.00 80.33 366 SER D O 1
ATOM 9888 N N . PHE D 1 182 ? 8.511 -73.918 -45.604 1.00 75.21 367 PHE D N 1
ATOM 9889 C CA . PHE D 1 182 ? 9.940 -73.666 -45.751 1.00 69.73 367 PHE D CA 1
ATOM 9890 C C . PHE D 1 182 ? 10.697 -73.584 -44.433 1.00 73.63 367 PHE D C 1
ATOM 9891 O O . PHE D 1 182 ? 11.698 -74.289 -44.258 1.00 76.79 367 PHE D O 1
ATOM 9899 N N . GLU D 1 183 ? 10.255 -72.730 -43.505 1.00 76.90 368 GLU D N 1
ATOM 9900 C CA . GLU D 1 183 ? 11.078 -72.400 -42.341 1.00 76.48 368 GLU D CA 1
ATOM 9901 C C . GLU D 1 183 ? 11.398 -73.639 -41.513 1.00 76.17 368 GLU D C 1
ATOM 9902 O O . GLU D 1 183 ? 12.514 -73.775 -40.995 1.00 80.51 368 GLU D O 1
ATOM 9908 N N . GLN D 1 184 ? 10.417 -74.537 -41.357 1.00 68.74 369 GLN D N 1
ATOM 9909 C CA . GLN D 1 184 ? 10.620 -75.779 -40.609 1.00 72.55 369 GLN D CA 1
ATOM 9910 C C . GLN D 1 184 ? 11.724 -76.626 -41.218 1.00 74.03 369 GLN D C 1
ATOM 9911 O O . GLN D 1 184 ? 12.687 -77.000 -40.538 1.00 78.69 369 GLN D O 1
ATOM 9917 N N . ARG D 1 185 ? 11.586 -76.955 -42.504 1.00 79.31 370 ARG D N 1
ATOM 9918 C CA . ARG D 1 185 ? 12.598 -77.756 -43.181 1.00 75.18 370 ARG D CA 1
ATOM 9919 C C . ARG D 1 185 ? 13.924 -77.022 -43.286 1.00 68.68 370 ARG D C 1
ATOM 9920 O O . ARG D 1 185 ? 14.984 -77.656 -43.224 1.00 63.96 370 ARG D O 1
ATOM 9928 N N . PHE D 1 186 ? 13.889 -75.698 -43.442 1.00 63.29 371 PHE D N 1
ATOM 9929 C CA . PHE D 1 186 ? 15.127 -74.936 -43.544 1.00 64.50 371 PHE D CA 1
ATOM 9930 C C . PHE D 1 186 ? 15.945 -75.051 -42.264 1.00 63.23 371 PHE D C 1
ATOM 9931 O O . PHE D 1 186 ? 17.154 -75.307 -42.306 1.00 66.33 371 PHE D O 1
ATOM 9939 N N . LEU D 1 187 ? 15.296 -74.858 -41.112 1.00 64.42 372 LEU D N 1
ATOM 9940 C CA . LEU D 1 187 ? 15.984 -75.005 -39.832 1.00 64.85 372 LEU D CA 1
ATOM 9941 C C . LEU D 1 187 ? 16.478 -76.429 -39.625 1.00 70.37 372 LEU D C 1
ATOM 9942 O O . LEU D 1 187 ? 17.580 -76.637 -39.104 1.00 79.11 372 LEU D O 1
ATOM 9947 N N . GLU D 1 188 ? 15.693 -77.422 -40.053 1.00 63.68 373 GLU D N 1
ATOM 9948 C CA . GLU D 1 188 ? 16.122 -78.808 -39.902 1.00 64.23 373 GLU D CA 1
ATOM 9949 C C . GLU D 1 188 ? 17.368 -79.087 -40.728 1.00 68.55 373 GLU D C 1
ATOM 9950 O O . GLU D 1 188 ? 18.281 -79.786 -40.271 1.00 86.56 373 GLU D O 1
ATOM 9956 N N . GLU D 1 189 ? 17.416 -78.562 -41.955 1.00 72.46 374 GLU D N 1
ATOM 9957 C CA . GLU D 1 189 ? 18.598 -78.747 -42.791 1.00 77.62 374 GLU D CA 1
ATOM 9958 C C . GLU D 1 189 ? 19.759 -77.890 -42.304 1.00 68.35 374 GLU D C 1
ATOM 9959 O O . GLU D 1 189 ? 20.917 -78.321 -42.353 1.00 68.32 374 GLU D O 1
ATOM 9965 N N . THR D 1 190 ? 19.470 -76.677 -41.822 1.00 67.05 375 THR D N 1
ATOM 9966 C CA . THR D 1 190 ? 20.513 -75.858 -41.210 1.00 69.75 375 THR D CA 1
ATOM 9967 C C . THR D 1 190 ? 21.082 -76.544 -39.977 1.00 74.10 375 THR D C 1
ATOM 9968 O O . THR D 1 190 ? 22.296 -76.524 -39.745 1.00 71.28 375 THR D O 1
ATOM 9972 N N . ASN D 1 191 ? 20.211 -77.172 -39.186 1.00 65.77 376 ASN D N 1
ATOM 9973 C CA . ASN D 1 191 ? 20.638 -77.852 -37.970 1.00 73.57 376 ASN D CA 1
ATOM 9974 C C . ASN D 1 191 ? 21.567 -79.019 -38.303 1.00 76.90 376 ASN D C 1
ATOM 9975 O O . ASN D 1 191 ? 22.665 -79.129 -37.749 1.00 82.86 376 ASN D O 1
ATOM 9980 N N . ARG D 1 192 ? 21.151 -79.891 -39.227 1.00 77.12 377 ARG D N 1
ATOM 9981 C CA . ARG D 1 192 ? 21.991 -81.024 -39.614 1.00 76.33 377 ARG D CA 1
ATOM 9982 C C . ARG D 1 192 ? 23.312 -80.571 -40.223 1.00 68.31 377 ARG D C 1
ATOM 9983 O O . ARG D 1 192 ? 24.367 -81.155 -39.944 1.00 72.67 377 ARG D O 1
ATOM 9991 N N . LEU D 1 193 ? 23.276 -79.524 -41.048 1.00 69.85 378 LEU D N 1
ATOM 9992 C CA . LEU D 1 193 ? 24.477 -79.085 -41.748 1.00 69.58 378 LEU D CA 1
ATOM 9993 C C . LEU D 1 193 ? 25.525 -78.555 -40.780 1.00 72.10 378 LEU D C 1
ATOM 9994 O O . LEU D 1 193 ? 26.684 -78.987 -40.806 1.00 77.55 378 LEU D O 1
ATOM 9999 N N . TYR D 1 194 ? 25.140 -77.608 -39.925 1.00 69.97 379 TYR D N 1
ATOM 10000 C CA . TYR D 1 194 ? 26.110 -77.001 -39.028 1.00 71.11 379 TYR D CA 1
ATOM 10001 C C . TYR D 1 194 ? 26.484 -77.925 -37.880 1.00 75.43 379 TYR D C 1
ATOM 10002 O O . TYR D 1 194 ? 27.570 -77.777 -37.310 1.00 94.29 379 TYR D O 1
ATOM 10011 N N . ALA D 1 195 ? 25.610 -78.871 -37.532 1.00 74.87 380 ALA D N 1
ATOM 10012 C CA . ALA D 1 195 ? 25.998 -79.930 -36.609 1.00 75.76 380 ALA D CA 1
ATOM 10013 C C . ALA D 1 195 ? 27.171 -80.726 -37.163 1.00 75.10 380 ALA D C 1
ATOM 10014 O O . ALA D 1 195 ? 28.180 -80.924 -36.478 1.00 76.58 380 ALA D O 1
ATOM 10016 N N . ALA D 1 196 ? 27.065 -81.165 -38.421 1.00 76.66 381 ALA D N 1
ATOM 10017 C CA . ALA D 1 196 ? 28.150 -81.915 -39.047 1.00 77.25 381 ALA D CA 1
ATOM 10018 C C . ALA D 1 196 ? 29.394 -81.052 -39.201 1.00 73.86 381 ALA D C 1
ATOM 10019 O O . ALA D 1 196 ? 30.509 -81.488 -38.890 1.00 73.06 381 ALA D O 1
ATOM 10021 N N . GLU D 1 197 ? 29.217 -79.814 -39.672 1.00 72.59 382 GLU D N 1
ATOM 10022 C CA . GLU D 1 197 ? 30.354 -78.920 -39.871 1.00 76.63 382 GLU D CA 1
ATOM 10023 C C . GLU D 1 197 ? 31.075 -78.651 -38.554 1.00 77.59 382 GLU D C 1
ATOM 10024 O O . GLU D 1 197 ? 32.304 -78.505 -38.528 1.00 74.09 382 GLU D O 1
ATOM 10030 N N . GLY D 1 198 ? 30.324 -78.565 -37.454 1.00 72.73 383 GLY D N 1
ATOM 10031 C CA . GLY D 1 198 ? 30.954 -78.420 -36.152 1.00 88.03 383 GLY D CA 1
ATOM 10032 C C . GLY D 1 198 ? 31.866 -79.585 -35.814 1.00 79.81 383 GLY D C 1
ATOM 10033 O O . GLY D 1 198 ? 33.035 -79.394 -35.476 1.00 75.49 383 GLY D O 1
ATOM 10034 N N . GLN D 1 199 ? 31.345 -80.813 -35.911 1.00 81.86 384 GLN D N 1
ATOM 10035 C CA . GLN D 1 199 ? 32.151 -81.987 -35.583 1.00 86.12 384 GLN D CA 1
ATOM 10036 C C . GLN D 1 199 ? 33.356 -82.102 -36.505 1.00 72.74 384 GLN D C 1
ATOM 10037 O O . GLN D 1 199 ? 34.461 -82.431 -36.059 1.00 79.65 384 GLN D O 1
ATOM 10043 N N . LYS D 1 200 ? 33.162 -81.826 -37.796 1.00 75.88 385 LYS D N 1
ATOM 10044 C CA . LYS D 1 200 ? 34.221 -82.051 -38.773 1.00 80.27 385 LYS D CA 1
ATOM 10045 C C . LYS D 1 200 ? 35.362 -81.058 -38.588 1.00 85.88 385 LYS D C 1
ATOM 10046 O O . LYS D 1 200 ? 36.527 -81.454 -38.447 1.00 90.65 385 LYS D O 1
ATOM 10052 N N . LEU D 1 201 ? 35.052 -79.761 -38.598 1.00 95.33 386 LEU D N 1
ATOM 10053 C CA . LEU D 1 201 ? 36.103 -78.763 -38.465 1.00 85.58 386 LEU D CA 1
ATOM 10054 C C . LEU D 1 201 ? 36.667 -78.687 -37.050 1.00 85.22 386 LEU D C 1
ATOM 10055 O O . LEU D 1 201 ? 37.770 -78.158 -36.869 1.00 83.16 386 LEU D O 1
ATOM 10060 N N . MET D 1 202 ? 35.951 -79.202 -36.045 1.00 87.03 387 MET D N 1
ATOM 10061 C CA . MET D 1 202 ? 36.513 -79.210 -34.696 1.00 93.13 387 MET D CA 1
ATOM 10062 C C . MET D 1 202 ? 37.686 -80.175 -34.578 1.00 92.71 387 MET D C 1
ATOM 10063 O O . MET D 1 202 ? 38.552 -79.990 -33.718 1.00 96.10 387 MET D O 1
ATOM 10068 N N . GLN D 1 203 ? 37.726 -81.207 -35.416 1.00 91.85 388 GLN D N 1
ATOM 10069 C CA . GLN D 1 203 ? 38.881 -82.091 -35.510 1.00 95.60 388 GLN D CA 1
ATOM 10070 C C . GLN D 1 203 ? 39.943 -81.599 -36.491 1.00 95.15 388 GLN D C 1
ATOM 10071 O O . GLN D 1 203 ? 41.140 -81.722 -36.211 1.00 98.38 388 GLN D O 1
ATOM 10077 N N . GLU D 1 204 ? 39.546 -81.037 -37.630 1.00 92.49 389 GLU D N 1
ATOM 10078 C CA . GLU D 1 204 ? 40.505 -80.774 -38.695 1.00 94.23 389 GLU D CA 1
ATOM 10079 C C . GLU D 1 204 ? 41.323 -79.504 -38.489 1.00 90.48 389 GLU D C 1
ATOM 10080 O O . GLU D 1 204 ? 42.414 -79.391 -39.059 1.00 90.13 389 GLU D O 1
ATOM 10086 N N . ARG D 1 205 ? 40.848 -78.565 -37.676 1.00 90.93 390 ARG D N 1
ATOM 10087 C CA . ARG D 1 205 ? 41.471 -77.255 -37.577 1.00 91.38 390 ARG D CA 1
ATOM 10088 C C . ARG D 1 205 ? 41.740 -76.915 -36.119 1.00 87.91 390 ARG D C 1
ATOM 10089 O O . ARG D 1 205 ? 40.997 -77.321 -35.222 1.00 90.21 390 ARG D O 1
ATOM 10097 N N . GLU D 1 206 ? 42.802 -76.153 -35.889 1.00 90.46 391 GLU D N 1
ATOM 10098 C CA . GLU D 1 206 ? 43.044 -75.663 -34.547 1.00 94.77 391 GLU D CA 1
ATOM 10099 C C . GLU D 1 206 ? 42.016 -74.597 -34.184 1.00 85.94 391 GLU D C 1
ATOM 10100 O O . GLU D 1 206 ? 41.323 -74.040 -35.041 1.00 96.83 391 GLU D O 1
ATOM 10106 N N . VAL D 1 207 ? 41.933 -74.319 -32.888 1.00 80.11 392 VAL D N 1
ATOM 10107 C CA . VAL D 1 207 ? 40.970 -73.379 -32.317 1.00 75.07 392 VAL D CA 1
ATOM 10108 C C . VAL D 1 207 ? 41.067 -72.008 -32.988 1.00 80.49 392 VAL D C 1
ATOM 10109 O O . VAL D 1 207 ? 40.020 -71.430 -33.319 1.00 88.30 392 VAL D O 1
ATOM 10113 N N . PRO D 1 208 ? 42.263 -71.436 -33.218 1.00 92.75 393 PRO D N 1
ATOM 10114 C CA . PRO D 1 208 ? 42.299 -70.128 -33.908 1.00 93.50 393 PRO D CA 1
ATOM 10115 C C . PRO D 1 208 ? 41.656 -70.174 -35.282 1.00 83.52 393 PRO D C 1
ATOM 10116 O O . PRO D 1 208 ? 40.867 -69.283 -35.625 1.00 73.88 393 PRO D O 1
ATOM 10120 N N . GLU D 1 209 ? 41.968 -71.197 -36.082 1.00 83.52 394 GLU D N 1
ATOM 10121 C CA . GLU D 1 209 ? 41.341 -71.311 -37.394 1.00 84.19 394 GLU D CA 1
ATOM 10122 C C . GLU D 1 209 ? 39.870 -71.674 -37.264 1.00 83.20 394 GLU D C 1
ATOM 10123 O O . GLU D 1 209 ? 39.066 -71.335 -38.139 1.00 77.05 394 GLU D O 1
ATOM 10129 N N . TYR D 1 210 ? 39.507 -72.374 -36.189 1.00 78.68 395 TYR D N 1
ATOM 10130 C CA . TYR D 1 210 ? 38.113 -72.744 -35.987 1.00 75.09 395 TYR D CA 1
ATOM 10131 C C . TYR D 1 210 ? 37.266 -71.534 -35.602 1.00 70.81 395 TYR D C 1
ATOM 10132 O O . TYR D 1 210 ? 36.168 -71.338 -36.136 1.00 80.98 395 TYR D O 1
ATOM 10141 N N . LEU D 1 211 ? 37.767 -70.707 -34.678 1.00 67.87 396 LEU D N 1
ATOM 10142 C CA . LEU D 1 211 ? 37.004 -69.547 -34.220 1.00 72.53 396 LEU D CA 1
ATOM 10143 C C . LEU D 1 211 ? 36.772 -68.551 -35.346 1.00 70.02 396 LEU D C 1
ATOM 10144 O O . LEU D 1 211 ? 35.677 -67.991 -35.472 1.00 65.95 396 LEU D O 1
ATOM 10149 N N . HIS D 1 212 ? 37.804 -68.290 -36.149 1.00 70.03 397 HIS D N 1
ATOM 10150 C CA . HIS D 1 212 ? 37.645 -67.441 -37.324 1.00 74.12 397 HIS D CA 1
ATOM 10151 C C . HIS D 1 212 ? 36.532 -67.965 -38.224 1.00 79.60 397 HIS D C 1
ATOM 10152 O O . HIS D 1 212 ? 35.734 -67.188 -38.761 1.00 78.44 397 HIS D O 1
ATOM 10159 N N . HIS D 1 213 ? 36.460 -69.289 -38.390 1.00 76.55 398 HIS D N 1
ATOM 10160 C CA . HIS D 1 213 ? 35.454 -69.880 -39.266 1.00 70.07 398 HIS D CA 1
ATOM 10161 C C . HIS D 1 213 ? 34.050 -69.707 -38.694 1.00 77.12 398 HIS D C 1
ATOM 10162 O O . HIS D 1 213 ? 33.105 -69.415 -39.437 1.00 73.55 398 HIS D O 1
ATOM 10169 N N . VAL D 1 214 ? 33.887 -69.905 -37.381 1.00 79.63 399 VAL D N 1
ATOM 10170 C CA . VAL D 1 214 ? 32.573 -69.737 -36.758 1.00 71.14 399 VAL D CA 1
ATOM 10171 C C . VAL D 1 214 ? 32.083 -68.306 -36.920 1.00 71.60 399 VAL D C 1
ATOM 10172 O O . VAL D 1 214 ? 30.920 -68.067 -37.265 1.00 79.39 399 VAL D O 1
ATOM 10176 N N . ASN D 1 215 ? 32.966 -67.333 -36.680 1.00 74.57 400 ASN D N 1
ATOM 10177 C CA . ASN D 1 215 ? 32.584 -65.941 -36.881 1.00 73.72 400 ASN D CA 1
ATOM 10178 C C . ASN D 1 215 ? 32.235 -65.680 -38.337 1.00 79.32 400 ASN D C 1
ATOM 10179 O O . ASN D 1 215 ? 31.345 -64.872 -38.629 1.00 80.18 400 ASN D O 1
ATOM 10184 N N . LYS D 1 216 ? 32.924 -66.352 -39.261 1.00 72.95 401 LYS D N 1
ATOM 10185 C CA . LYS D 1 216 ? 32.638 -66.159 -40.677 1.00 74.46 401 LYS D CA 1
ATOM 10186 C C . LYS D 1 216 ? 31.250 -66.679 -41.033 1.00 70.84 401 LYS D C 1
ATOM 10187 O O . LYS D 1 216 ? 30.519 -66.037 -41.795 1.00 71.41 401 LYS D O 1
ATOM 10193 N N . ARG D 1 217 ? 30.859 -67.823 -40.466 1.00 69.39 402 ARG D N 1
ATOM 10194 C CA . ARG D 1 217 ? 29.539 -68.381 -40.749 1.00 67.59 402 ARG D CA 1
ATOM 10195 C C . ARG D 1 217 ? 28.423 -67.539 -40.140 1.00 68.29 402 ARG D C 1
ATOM 10196 O O . ARG D 1 217 ? 27.388 -67.321 -40.782 1.00 71.90 402 ARG D O 1
ATOM 10204 N N . LEU D 1 218 ? 28.602 -67.073 -38.901 1.00 68.38 403 LEU D N 1
ATOM 10205 C CA . LEU D 1 218 ? 27.566 -66.255 -38.272 1.00 70.67 403 LEU D CA 1
ATOM 10206 C C . LEU D 1 218 ? 27.309 -64.979 -39.056 1.00 70.19 403 LEU D C 1
ATOM 10207 O O . LEU D 1 218 ? 26.173 -64.491 -39.096 1.00 78.21 403 LEU D O 1
ATOM 10212 N N . GLU D 1 219 ? 28.344 -64.419 -39.674 1.00 73.20 404 GLU D N 1
ATOM 10213 C CA . GLU D 1 219 ? 28.140 -63.249 -40.515 1.00 74.56 404 GLU D CA 1
ATOM 10214 C C . GLU D 1 219 ? 27.460 -63.635 -41.823 1.00 74.06 404 GLU D C 1
ATOM 10215 O O . GLU D 1 219 ? 26.568 -62.924 -42.302 1.00 75.27 404 GLU D O 1
ATOM 10221 N N . GLU D 1 220 ? 27.869 -64.762 -42.413 1.00 71.43 405 GLU D N 1
ATOM 10222 C CA . GLU D 1 220 ? 27.220 -65.255 -43.623 1.00 69.69 405 GLU D CA 1
ATOM 10223 C C . GLU D 1 220 ? 25.738 -65.507 -43.381 1.00 68.43 405 GLU D C 1
ATOM 10224 O O . GLU D 1 220 ? 24.883 -65.077 -44.165 1.00 68.72 405 GLU D O 1
ATOM 10230 N N . GLU D 1 221 ? 25.417 -66.222 -42.300 1.00 66.27 406 GLU D N 1
ATOM 10231 C CA . GLU D 1 221 ? 24.021 -66.507 -42.000 1.00 75.68 406 GLU D CA 1
ATOM 10232 C C . GLU D 1 221 ? 23.262 -65.231 -41.679 1.00 71.19 406 GLU D C 1
ATOM 10233 O O . GLU D 1 221 ? 22.074 -65.117 -42.003 1.00 73.92 406 GLU D O 1
ATOM 10239 N N . ALA D 1 222 ? 23.930 -64.266 -41.042 1.00 67.00 407 ALA D N 1
ATOM 10240 C CA . ALA D 1 222 ? 23.332 -62.947 -40.880 1.00 69.54 407 ALA D CA 1
ATOM 10241 C C . ALA D 1 222 ? 23.122 -62.272 -42.227 1.00 75.15 407 ALA D C 1
ATOM 10242 O O . ALA D 1 222 ? 22.170 -61.501 -42.392 1.00 82.37 407 ALA D O 1
ATOM 10244 N N . ASP D 1 223 ? 24.001 -62.542 -43.195 1.00 76.49 408 ASP D N 1
ATOM 10245 C CA . ASP D 1 223 ? 23.842 -61.961 -44.524 1.00 76.02 408 ASP D CA 1
ATOM 10246 C C . ASP D 1 223 ? 22.658 -62.574 -45.264 1.00 75.75 408 ASP D C 1
ATOM 10247 O O . ASP D 1 223 ? 21.890 -61.856 -45.915 1.00 79.24 408 ASP D O 1
ATOM 10252 N N . ARG D 1 224 ? 22.494 -63.897 -45.181 1.00 67.09 409 ARG D N 1
ATOM 10253 C CA . ARG D 1 224 ? 21.361 -64.540 -45.840 1.00 65.62 409 ARG D CA 1
ATOM 10254 C C . ARG D 1 224 ? 20.039 -64.063 -45.25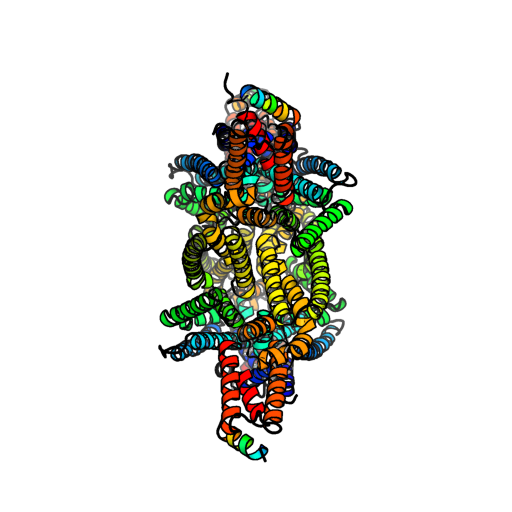6 1.00 66.39 409 ARG D C 1
ATOM 10255 O O . ARG D 1 224 ? 19.037 -63.974 -45.976 1.00 78.37 409 ARG D O 1
ATOM 10263 N N . LEU D 1 225 ? 20.021 -63.759 -43.956 1.00 63.70 410 LEU D N 1
ATOM 10264 C CA . LEU D 1 225 ? 18.829 -63.199 -43.330 1.00 67.74 410 LEU D CA 1
ATOM 10265 C C . LEU D 1 225 ? 18.501 -61.840 -43.934 1.00 66.86 410 LEU D C 1
ATOM 10266 O O . LEU D 1 225 ? 17.357 -61.571 -44.316 1.00 71.45 410 LEU D O 1
ATOM 10271 N N . ILE D 1 226 ? 19.511 -60.972 -44.028 1.00 66.86 411 ILE D N 1
ATOM 10272 C CA . ILE D 1 226 ? 19.322 -59.641 -44.596 1.00 68.79 411 ILE D CA 1
ATOM 10273 C C . ILE D 1 226 ? 18.911 -59.733 -46.061 1.00 73.05 411 ILE D C 1
ATOM 10274 O O . ILE D 1 226 ? 18.062 -58.967 -46.533 1.00 84.05 411 ILE D O 1
ATOM 10279 N N . THR D 1 227 ? 19.489 -60.684 -46.800 1.00 81.15 412 THR D N 1
ATOM 10280 C CA . THR D 1 227 ? 19.382 -60.654 -48.256 1.00 74.17 412 THR D CA 1
ATOM 10281 C C . THR D 1 227 ? 18.079 -61.262 -48.766 1.00 72.94 412 THR D C 1
ATOM 10282 O O . THR D 1 227 ? 17.344 -60.608 -49.517 1.00 72.10 412 THR D O 1
ATOM 10286 N N . TYR D 1 228 ? 17.779 -62.517 -48.403 1.00 77.97 413 TYR D N 1
ATOM 10287 C CA . TYR D 1 228 ? 16.615 -63.192 -48.972 1.00 78.45 413 TYR D CA 1
ATOM 10288 C C . TYR D 1 228 ? 15.722 -63.919 -47.973 1.00 77.01 413 TYR D C 1
ATOM 10289 O O . TYR D 1 228 ? 14.613 -64.311 -48.355 1.00 67.23 413 TYR D O 1
ATOM 10298 N N . LEU D 1 229 ? 16.142 -64.108 -46.725 1.00 69.13 414 LEU D N 1
ATOM 10299 C CA . LEU D 1 229 ? 15.251 -64.765 -45.779 1.00 66.11 414 LEU D CA 1
ATOM 10300 C C . LEU D 1 229 ? 14.296 -63.764 -45.136 1.00 65.83 414 LEU D C 1
ATOM 10301 O O . LEU D 1 229 ? 14.517 -62.550 -45.151 1.00 74.28 414 LEU D O 1
ATOM 10306 N N . ASP D 1 230 ? 13.225 -64.296 -44.552 1.00 72.10 415 ASP D N 1
ATOM 10307 C CA . ASP D 1 230 ? 12.269 -63.456 -43.847 1.00 79.08 415 ASP D CA 1
ATOM 10308 C C . ASP D 1 230 ? 12.820 -63.098 -42.472 1.00 78.93 415 ASP D C 1
ATOM 10309 O O . ASP D 1 230 ? 13.543 -63.879 -41.846 1.00 74.74 415 ASP D O 1
ATOM 10314 N N . GLN D 1 231 ? 12.461 -61.904 -42.000 1.00 80.96 416 GLN D N 1
ATOM 10315 C CA . GLN D 1 231 ? 13.046 -61.391 -40.766 1.00 83.78 416 GLN D CA 1
ATOM 10316 C C . GLN D 1 231 ? 12.651 -62.230 -39.548 1.00 74.55 416 GLN D C 1
ATOM 10317 O O . GLN D 1 231 ? 13.397 -62.274 -38.564 1.00 96.88 416 GLN D O 1
ATOM 10323 N N . THR D 1 232 ? 11.507 -62.919 -39.591 1.00 73.73 417 THR D N 1
ATOM 10324 C CA . THR D 1 232 ? 11.087 -63.733 -38.448 1.00 75.58 417 THR D CA 1
ATOM 10325 C C . THR D 1 232 ? 11.929 -64.990 -38.268 1.00 80.24 417 THR D C 1
ATOM 10326 O O . THR D 1 232 ? 11.764 -65.684 -37.261 1.00 85.41 417 THR D O 1
ATOM 10330 N N . THR D 1 233 ? 12.819 -65.298 -39.206 1.00 75.09 418 THR D N 1
ATOM 10331 C CA . THR D 1 233 ? 13.694 -66.458 -39.103 1.00 75.74 418 THR D CA 1
ATOM 10332 C C . THR D 1 233 ? 14.950 -66.146 -38.302 1.00 81.33 418 THR D C 1
ATOM 10333 O O . THR D 1 233 ? 15.767 -67.044 -38.067 1.00 86.24 418 THR D O 1
ATOM 10337 N N . GLN D 1 234 ? 15.101 -64.891 -37.873 1.00 84.36 419 GLN D N 1
ATOM 10338 C CA . GLN D 1 234 ? 16.342 -64.425 -37.267 1.00 78.25 419 GLN D CA 1
ATOM 10339 C C . GLN D 1 234 ? 16.656 -65.210 -36.002 1.00 80.43 419 GLN D C 1
ATOM 10340 O O . GLN D 1 234 ? 17.762 -65.741 -35.838 1.00 73.80 419 GLN D O 1
ATOM 10346 N N . LYS D 1 235 ? 15.678 -65.288 -35.098 1.00 84.30 420 LYS D N 1
ATOM 10347 C CA . LYS D 1 235 ? 15.885 -65.898 -33.791 1.00 86.69 420 LYS D CA 1
ATOM 10348 C C . LYS D 1 235 ? 16.293 -67.359 -33.912 1.00 72.26 420 LYS D C 1
ATOM 10349 O O . LYS D 1 235 ? 17.329 -67.773 -33.380 1.00 70.47 420 LYS D O 1
ATOM 10355 N N . SER D 1 236 ? 15.509 -68.144 -34.649 1.00 64.18 421 SER D N 1
ATOM 10356 C CA . SER D 1 236 ? 15.740 -69.583 -34.710 1.00 72.65 421 SER D CA 1
ATOM 10357 C C . SER D 1 236 ? 17.009 -69.930 -35.482 1.00 71.35 421 SER D C 1
ATOM 10358 O O . SER D 1 236 ? 17.719 -70.878 -35.123 1.00 65.35 421 SER D O 1
ATOM 10361 N N . LEU D 1 237 ? 17.299 -69.194 -36.559 1.00 65.24 422 LEU D N 1
ATOM 10362 C CA . LEU D 1 237 ? 18.472 -69.509 -37.371 1.00 68.61 422 LEU D CA 1
ATOM 10363 C C . LEU D 1 237 ? 19.766 -69.252 -36.610 1.00 64.80 422 LEU D C 1
ATOM 10364 O O . LEU D 1 237 ? 20.617 -70.141 -36.502 1.00 69.47 422 LEU D O 1
ATOM 10369 N N . ILE D 1 238 ? 19.931 -68.041 -36.071 1.00 67.65 423 ILE D N 1
ATOM 10370 C CA . ILE D 1 238 ? 21.177 -67.700 -35.386 1.00 63.39 423 ILE D CA 1
ATOM 10371 C C . ILE D 1 238 ? 21.388 -68.602 -34.178 1.00 63.48 423 ILE D C 1
ATOM 10372 O O . ILE D 1 238 ? 22.508 -69.055 -33.911 1.00 66.86 423 ILE D O 1
ATOM 10377 N N . ALA D 1 239 ? 20.314 -68.887 -33.436 1.00 63.24 424 ALA D N 1
ATOM 10378 C CA . ALA D 1 239 ? 20.412 -69.807 -32.307 1.00 65.97 424 ALA D CA 1
ATOM 10379 C C . ALA D 1 239 ? 20.885 -71.180 -32.762 1.00 67.75 424 ALA D C 1
ATOM 10380 O O . ALA D 1 239 ? 21.675 -71.836 -32.074 1.00 83.70 424 ALA D O 1
ATOM 10382 N N . THR D 1 240 ? 20.411 -71.629 -33.924 1.00 64.99 425 THR D N 1
ATOM 10383 C CA . THR D 1 240 ? 20.814 -72.932 -34.439 1.00 62.31 425 THR D CA 1
ATOM 10384 C C . THR D 1 240 ? 22.305 -72.956 -34.761 1.00 65.40 425 THR D C 1
ATOM 10385 O O . THR D 1 240 ? 23.024 -73.882 -34.363 1.00 67.53 425 THR D O 1
ATOM 10389 N N . VAL D 1 241 ? 22.790 -71.936 -35.474 1.00 65.03 426 VAL D N 1
ATOM 10390 C CA . VAL D 1 241 ? 24.207 -71.875 -35.823 1.00 69.68 426 VAL D CA 1
ATOM 10391 C C . VAL D 1 241 ? 25.060 -71.718 -34.572 1.00 71.43 426 VAL D C 1
ATOM 10392 O O . VAL D 1 241 ? 26.112 -72.352 -34.439 1.00 64.14 426 VAL D O 1
ATOM 10396 N N . GLU D 1 242 ? 24.628 -70.861 -33.643 1.00 75.92 427 GLU D N 1
ATOM 10397 C CA . GLU D 1 242 ? 25.355 -70.695 -32.387 1.00 73.31 427 GLU D CA 1
ATOM 10398 C C . GLU D 1 242 ? 25.440 -72.007 -31.616 1.00 70.38 427 GLU D C 1
ATOM 10399 O O . GLU D 1 242 ? 26.475 -72.317 -31.013 1.00 71.58 427 GLU D O 1
ATOM 10405 N N . LYS D 1 243 ? 24.363 -72.794 -31.627 1.00 64.28 428 LYS D N 1
ATOM 10406 C CA . LYS D 1 243 ? 24.361 -74.062 -30.903 1.00 71.41 428 LYS D CA 1
ATOM 10407 C C . LYS D 1 243 ? 25.322 -75.064 -31.535 1.00 76.98 428 LYS D C 1
ATOM 10408 O O . LYS D 1 243 ? 26.132 -75.687 -30.838 1.00 82.50 428 LYS D O 1
ATOM 10414 N N . GLN D 1 244 ? 25.244 -75.234 -32.857 1.00 75.05 429 GLN D N 1
ATOM 10415 C CA . GLN D 1 244 ? 25.956 -76.323 -33.512 1.00 72.68 429 GLN D CA 1
ATOM 10416 C C . GLN D 1 244 ? 27.434 -76.024 -33.733 1.00 77.32 429 GLN D C 1
ATOM 10417 O O . GLN D 1 244 ? 28.227 -76.963 -33.860 1.00 86.65 429 GLN D O 1
ATOM 10423 N N . LEU D 1 245 ? 27.825 -74.751 -33.789 1.00 72.62 430 LEU D N 1
ATOM 10424 C CA . LEU D 1 245 ? 29.228 -74.401 -33.962 1.00 71.50 430 LEU D CA 1
ATOM 10425 C C . LEU D 1 245 ? 29.920 -73.990 -32.670 1.00 71.45 430 LEU D C 1
ATOM 10426 O O . LEU D 1 245 ? 31.153 -74.046 -32.608 1.00 72.71 430 LEU D O 1
ATOM 10431 N N . LEU D 1 246 ? 29.172 -73.581 -31.646 1.00 73.04 431 LEU D N 1
ATOM 10432 C CA . LEU D 1 246 ? 29.766 -73.138 -30.388 1.00 74.22 431 LEU D CA 1
ATOM 10433 C C . LEU D 1 246 ? 29.242 -73.924 -29.194 1.00 76.33 431 LEU D C 1
ATOM 10434 O O . LEU D 1 246 ? 30.036 -74.534 -28.470 1.00 75.94 431 LEU D O 1
ATOM 10439 N N . GLY D 1 247 ? 27.926 -73.923 -28.966 1.00 80.75 432 GLY D N 1
ATOM 10440 C CA . GLY D 1 247 ? 27.380 -74.540 -27.765 1.00 85.48 432 GLY D CA 1
ATOM 10441 C C . GLY D 1 247 ? 27.772 -75.997 -27.609 1.00 78.16 432 GLY D C 1
ATOM 10442 O O . GLY D 1 247 ? 28.071 -76.454 -26.504 1.00 91.85 432 GLY D O 1
ATOM 10443 N N . GLU D 1 248 ? 27.770 -76.747 -28.707 1.00 82.66 433 GLU D N 1
ATOM 10444 C CA . GLU D 1 248 ? 28.124 -78.159 -28.644 1.00 89.65 433 GLU D CA 1
ATOM 10445 C C . GLU D 1 248 ? 29.615 -78.400 -28.501 1.00 80.52 433 GLU D C 1
ATOM 10446 O O . GLU D 1 248 ? 30.024 -79.563 -28.405 1.00 93.36 433 GLU D O 1
ATOM 10452 N N . HIS D 1 249 ? 30.435 -77.355 -28.448 1.00 80.58 434 HIS D N 1
ATOM 10453 C CA . HIS D 1 249 ? 31.873 -77.560 -28.435 1.00 80.65 434 HIS D CA 1
ATOM 10454 C C . HIS D 1 249 ? 32.606 -76.664 -27.451 1.00 80.30 434 HIS D C 1
ATOM 10455 O O . HIS D 1 249 ? 33.840 -76.664 -27.463 1.00 86.28 434 HIS D O 1
ATOM 10462 N N . LEU D 1 250 ? 31.895 -75.890 -26.623 1.00 79.98 435 LEU D N 1
ATOM 10463 C CA . LEU D 1 250 ? 32.545 -74.949 -25.715 1.00 80.81 435 LEU D CA 1
ATOM 10464 C C . LEU D 1 250 ? 33.652 -75.638 -24.930 1.00 85.80 435 LEU D C 1
ATOM 10465 O O . LEU D 1 250 ? 34.826 -75.267 -25.020 1.00 82.77 435 LEU D O 1
ATOM 10470 N N . THR D 1 251 ? 33.287 -76.689 -24.192 1.00 85.28 436 THR D N 1
ATOM 10471 C CA . THR D 1 251 ? 34.254 -77.400 -23.365 1.00 89.18 436 THR D CA 1
ATOM 10472 C C . THR D 1 251 ? 35.383 -77.973 -24.212 1.00 92.79 436 THR D C 1
ATOM 10473 O O . THR D 1 251 ? 36.555 -77.929 -23.816 1.00 90.33 436 THR D O 1
ATOM 10477 N N . ALA D 1 252 ? 35.050 -78.515 -25.385 1.00 88.76 437 ALA D N 1
ATOM 10478 C CA . ALA D 1 252 ? 36.071 -79.097 -26.248 1.00 90.29 437 ALA D CA 1
ATOM 10479 C C . ALA D 1 252 ? 37.037 -78.044 -26.783 1.00 78.44 437 ALA D C 1
ATOM 10480 O O . ALA D 1 252 ? 38.222 -78.338 -26.967 1.00 80.71 437 ALA D O 1
ATOM 10482 N N . ILE D 1 253 ? 36.557 -76.823 -27.046 1.00 77.16 438 ILE D N 1
ATOM 10483 C CA . ILE D 1 253 ? 37.435 -75.771 -27.561 1.00 86.96 438 ILE D CA 1
ATOM 10484 C C . ILE D 1 253 ? 38.481 -75.370 -26.521 1.00 87.36 438 ILE D C 1
ATOM 10485 O O . ILE D 1 253 ? 39.662 -75.208 -26.852 1.00 83.14 438 ILE D O 1
ATOM 10490 N N . LEU D 1 254 ? 38.077 -75.199 -25.255 1.00 88.04 439 LEU D N 1
ATOM 10491 C CA . LEU D 1 254 ? 39.045 -74.798 -24.233 1.00 80.31 439 LEU D CA 1
ATOM 10492 C C . LEU D 1 254 ? 40.075 -75.894 -23.991 1.00 87.27 439 LEU D C 1
ATOM 10493 O O . LEU D 1 254 ? 41.280 -75.619 -23.917 1.00 87.54 439 LEU D O 1
ATOM 10498 N N . GLN D 1 255 ? 39.626 -77.149 -23.867 1.00 81.18 440 GLN D N 1
ATOM 10499 C CA . GLN D 1 255 ? 40.573 -78.227 -23.613 1.00 92.37 440 GLN D CA 1
ATOM 10500 C C . GLN D 1 255 ? 41.522 -78.423 -24.780 1.00 86.76 440 GLN D C 1
ATOM 10501 O O . GLN D 1 255 ? 42.589 -79.022 -24.611 1.00 83.04 440 GLN D O 1
ATOM 10507 N N . LYS D 1 256 ? 41.177 -77.899 -25.949 1.00 86.69 441 LYS D N 1
ATOM 10508 C CA . LYS D 1 256 ? 42.016 -78.031 -27.128 1.00 90.07 441 LYS D CA 1
ATOM 10509 C C . LYS D 1 256 ? 42.880 -76.808 -27.397 1.00 88.91 441 LYS D C 1
ATOM 10510 O O . LYS D 1 256 ? 43.985 -76.955 -27.931 1.00 94.68 441 LYS D O 1
ATOM 10516 N N . GLY D 1 257 ? 42.433 -75.609 -27.021 1.00 82.18 442 GLY D N 1
ATOM 10517 C CA . GLY D 1 257 ? 43.154 -74.426 -27.449 1.00 82.23 442 GLY D CA 1
ATOM 10518 C C . GLY D 1 257 ? 43.420 -73.333 -26.435 1.00 88.08 442 GLY D C 1
ATOM 10519 O O . GLY D 1 257 ? 44.312 -72.511 -26.656 1.00 94.70 442 GLY D O 1
ATOM 10520 N N . LEU D 1 258 ? 42.680 -73.296 -25.325 1.00 87.15 443 LEU D N 1
ATOM 10521 C CA . LEU D 1 258 ? 42.834 -72.175 -24.401 1.00 86.41 443 LEU D CA 1
ATOM 10522 C C . LEU D 1 258 ? 44.236 -72.150 -23.806 1.00 100.19 443 LEU D C 1
ATOM 10523 O O . LEU D 1 258 ? 44.847 -71.082 -23.676 1.00 93.44 443 LEU D O 1
ATOM 10528 N N . ASN D 1 259 ? 44.753 -73.320 -23.421 1.00 108.07 444 ASN D N 1
ATOM 10529 C CA . ASN D 1 259 ? 46.096 -73.394 -22.853 1.00 101.02 444 ASN D CA 1
ATOM 10530 C C . ASN D 1 259 ? 47.135 -72.805 -23.800 1.00 96.39 444 ASN D C 1
ATOM 10531 O O . ASN D 1 259 ? 47.962 -71.979 -23.397 1.00 94.59 444 ASN D O 1
ATOM 10536 N N . ASN D 1 260 ? 47.112 -73.224 -25.068 1.00 102.39 445 ASN D N 1
ATOM 10537 C CA . ASN D 1 260 ? 48.084 -72.712 -26.029 1.00 114.03 445 ASN D CA 1
ATOM 10538 C C . ASN D 1 260 ? 47.876 -71.218 -26.285 1.00 97.87 445 ASN D C 1
ATOM 10539 O O . ASN D 1 260 ? 48.850 -70.475 -26.459 1.00 97.05 445 ASN D O 1
ATOM 10544 N N . LEU D 1 261 ? 46.616 -70.759 -26.313 1.00 100.75 446 LEU D N 1
ATOM 10545 C CA . LEU D 1 261 ? 46.339 -69.343 -26.568 1.00 99.44 446 LEU D CA 1
ATOM 10546 C C . LEU D 1 261 ? 46.850 -68.458 -25.436 1.00 88.55 446 LEU D C 1
ATOM 10547 O O . LEU D 1 261 ? 47.332 -67.345 -25.681 1.00 78.14 446 LEU D O 1
ATOM 10552 N N . LEU D 1 262 ? 46.735 -68.921 -24.193 1.00 89.06 447 LEU D N 1
ATOM 10553 C CA . LEU D 1 262 ? 47.212 -68.126 -23.068 1.00 96.74 447 LEU D CA 1
ATOM 10554 C C . LEU D 1 262 ? 48.732 -68.186 -22.941 1.00 101.78 447 LEU D C 1
ATOM 10555 O O . LEU D 1 262 ? 49.367 -67.170 -22.646 1.00 99.41 447 LEU D O 1
ATOM 10560 N N . ASP D 1 263 ? 49.335 -69.360 -23.160 1.00 114.46 448 ASP D N 1
ATOM 10561 C CA . ASP D 1 263 ? 50.777 -69.503 -22.956 1.00 111.72 448 ASP D CA 1
ATOM 10562 C C . ASP D 1 263 ? 51.596 -68.691 -23.955 1.00 106.08 448 ASP D C 1
ATOM 10563 O O . ASP D 1 263 ? 52.671 -68.183 -23.612 1.00 113.46 448 ASP D O 1
ATOM 10568 N N . GLU D 1 264 ? 51.096 -68.517 -25.173 1.00 111.00 449 GLU D N 1
ATOM 10569 C CA . GLU D 1 264 ? 51.799 -67.756 -26.196 1.00 107.58 449 GLU D CA 1
ATOM 10570 C C . GLU D 1 264 ? 51.168 -66.397 -26.435 1.00 96.92 449 GLU D C 1
ATOM 10571 O O . GLU D 1 264 ? 51.559 -65.700 -27.375 1.00 102.36 449 GLU D O 1
ATOM 10577 N N . ASN D 1 265 ? 50.172 -66.033 -25.625 1.00 93.41 450 ASN D N 1
ATOM 10578 C CA . ASN D 1 265 ? 49.686 -64.661 -25.530 1.00 96.85 450 ASN D CA 1
ATOM 10579 C C . ASN D 1 265 ? 49.109 -64.149 -26.853 1.00 102.43 450 ASN D C 1
ATOM 10580 O O . ASN D 1 265 ? 49.557 -63.151 -27.421 1.00 97.62 450 ASN D O 1
ATOM 10585 N N . ARG D 1 266 ? 48.108 -64.871 -27.345 1.00 95.70 451 ARG D N 1
ATOM 10586 C CA . ARG D 1 266 ? 47.493 -64.606 -28.645 1.00 98.99 451 ARG D CA 1
ATOM 10587 C C . ARG D 1 266 ? 46.262 -63.725 -28.419 1.00 93.36 451 ARG D C 1
ATOM 10588 O O . ARG D 1 266 ? 45.131 -64.197 -28.308 1.00 82.28 451 ARG D O 1
ATOM 10596 N N . ILE D 1 267 ? 46.507 -62.411 -28.335 1.00 91.87 452 ILE D N 1
ATOM 10597 C CA . ILE D 1 267 ? 45.487 -61.461 -27.878 1.00 96.80 452 ILE D CA 1
ATOM 10598 C C . ILE D 1 267 ? 44.279 -61.443 -28.814 1.00 100.28 452 ILE D C 1
ATOM 10599 O O . ILE D 1 267 ? 43.126 -61.484 -28.369 1.00 91.52 452 ILE D O 1
ATOM 10604 N N . GLN D 1 268 ? 44.523 -61.370 -30.122 1.00 111.49 453 GLN D N 1
ATOM 10605 C CA . GLN D 1 268 ? 43.430 -61.267 -31.087 1.00 105.39 453 GLN D CA 1
ATOM 10606 C C . GLN D 1 268 ? 42.527 -62.496 -31.036 1.00 96.81 453 GLN D C 1
ATOM 10607 O O . GLN D 1 268 ? 41.295 -62.380 -30.992 1.00 90.34 453 GLN D O 1
ATOM 10613 N N . ASP D 1 269 ? 43.128 -63.689 -31.025 1.00 95.15 454 ASP D N 1
ATOM 10614 C CA . ASP D 1 269 ? 42.335 -64.909 -30.903 1.00 91.97 454 ASP D CA 1
ATOM 10615 C C . ASP D 1 269 ? 41.614 -64.983 -29.563 1.00 99.96 454 ASP D C 1
ATOM 10616 O O . ASP D 1 269 ? 40.522 -65.558 -29.476 1.00 118.03 454 ASP D O 1
ATOM 10621 N N . LEU D 1 270 ? 42.202 -64.410 -28.510 1.00 99.22 455 LEU D N 1
ATOM 10622 C CA . LEU D 1 270 ? 41.534 -64.410 -27.213 1.00 93.94 455 LEU D CA 1
ATOM 10623 C C . LEU D 1 270 ? 40.366 -63.433 -27.191 1.00 85.18 455 LEU D C 1
ATOM 10624 O O . LEU D 1 270 ? 39.320 -63.724 -26.598 1.00 80.26 455 LEU D O 1
ATOM 10629 N N . SER D 1 271 ? 40.525 -62.272 -27.831 1.00 89.23 456 SER D N 1
ATOM 10630 C CA . SER D 1 271 ? 39.415 -61.330 -27.936 1.00 92.59 456 SER D CA 1
ATOM 10631 C C . SER D 1 271 ? 38.240 -61.958 -28.670 1.00 89.03 456 SER D C 1
ATOM 10632 O O . SER D 1 271 ? 37.084 -61.807 -28.256 1.00 86.54 456 SER D O 1
ATOM 10635 N N . LEU D 1 272 ? 38.522 -62.678 -29.760 1.00 82.31 457 LEU D N 1
ATOM 10636 C CA . LEU D 1 272 ? 37.462 -63.321 -30.529 1.00 84.50 457 LEU D CA 1
ATOM 10637 C C . LEU D 1 272 ? 36.791 -64.434 -29.729 1.00 76.74 457 LEU D C 1
ATOM 10638 O O . LEU D 1 272 ? 35.567 -64.600 -29.797 1.00 77.69 457 LEU D O 1
ATOM 10643 N N . LEU D 1 273 ? 37.578 -65.218 -28.986 1.00 81.10 458 LEU D N 1
ATOM 10644 C CA . LEU D 1 273 ? 37.008 -66.249 -28.121 1.00 86.27 458 LEU D CA 1
ATOM 10645 C C . LEU D 1 273 ? 35.984 -65.671 -27.150 1.00 87.37 458 LEU D C 1
ATOM 10646 O O . LEU D 1 273 ? 34.942 -66.287 -26.895 1.00 73.92 458 LEU D O 1
ATOM 10651 N N . TYR D 1 274 ? 36.254 -64.485 -26.606 1.00 82.75 459 TYR D N 1
ATOM 10652 C CA . TYR D 1 274 ? 35.303 -63.866 -25.690 1.00 83.42 459 TYR D CA 1
ATOM 10653 C C . TYR D 1 274 ? 34.053 -63.387 -26.423 1.00 87.11 459 TYR D C 1
ATOM 10654 O O . TYR D 1 274 ? 32.935 -63.524 -25.912 1.00 82.84 459 TYR D O 1
ATOM 10663 N N . GLN D 1 275 ? 34.222 -62.821 -27.621 1.00 90.81 460 GLN D N 1
ATOM 10664 C CA . GLN D 1 275 ? 33.069 -62.354 -28.388 1.00 78.26 460 GLN D CA 1
ATOM 10665 C C . GLN D 1 275 ? 32.161 -63.510 -28.786 1.00 73.42 460 GLN D C 1
ATOM 10666 O O . GLN D 1 275 ? 30.933 -63.415 -28.666 1.00 83.63 460 GLN D O 1
ATOM 10672 N N . LEU D 1 276 ? 32.746 -64.615 -29.257 1.00 79.15 461 LEU D N 1
ATOM 10673 C CA . LEU D 1 276 ? 31.937 -65.752 -29.689 1.00 86.73 461 LEU D CA 1
ATOM 10674 C C . LEU D 1 276 ? 31.282 -66.444 -28.500 1.00 82.06 461 LEU D C 1
ATOM 10675 O O . LEU D 1 276 ? 30.110 -66.831 -28.570 1.00 87.64 461 LEU D O 1
ATOM 10680 N N . PHE D 1 277 ? 32.023 -66.613 -27.402 1.00 80.69 462 PHE D N 1
ATOM 10681 C CA . PHE D 1 277 ? 31.449 -67.230 -26.210 1.00 75.64 462 PHE D CA 1
ATOM 10682 C C . PHE D 1 277 ? 30.388 -66.343 -25.572 1.00 71.96 462 PHE D C 1
ATOM 10683 O O . PHE D 1 277 ? 29.485 -66.849 -24.893 1.00 72.70 462 PHE D O 1
ATOM 10691 N N . SER D 1 278 ? 30.478 -65.026 -25.770 1.00 71.87 463 SER D N 1
ATOM 10692 C CA . SER D 1 278 ? 29.438 -64.132 -25.274 1.00 78.86 463 SER D CA 1
ATOM 10693 C C . SER D 1 278 ? 28.086 -64.411 -25.919 1.00 85.40 463 SER D C 1
ATOM 10694 O O . SER D 1 278 ? 27.053 -64.055 -25.343 1.00 93.94 463 SER D O 1
ATOM 10697 N N . ARG D 1 279 ? 28.066 -65.054 -27.091 1.00 85.56 464 ARG D N 1
ATOM 10698 C CA . ARG D 1 279 ? 26.813 -65.301 -27.795 1.00 87.11 464 ARG D CA 1
ATOM 10699 C C . ARG D 1 279 ? 26.002 -66.463 -27.224 1.00 89.96 464 ARG D C 1
ATOM 10700 O O . ARG D 1 279 ? 24.815 -66.575 -27.547 1.00 96.35 464 ARG D O 1
ATOM 10708 N N . VAL D 1 280 ? 26.595 -67.334 -26.408 1.00 83.78 465 VAL D N 1
ATOM 10709 C CA . VAL D 1 280 ? 25.953 -68.585 -26.017 1.00 89.39 465 VAL D CA 1
ATOM 10710 C C . VAL D 1 280 ? 25.757 -68.607 -24.506 1.00 94.17 465 VAL D C 1
ATOM 10711 O O . VAL D 1 280 ? 26.647 -68.198 -23.753 1.00 106.69 465 VAL D O 1
ATOM 10715 N N . ARG D 1 281 ? 24.587 -69.087 -24.069 1.00 111.66 466 ARG D N 1
ATOM 10716 C CA . ARG D 1 281 ? 24.306 -69.265 -22.645 1.00 107.04 466 ARG D CA 1
ATOM 10717 C C . ARG D 1 281 ? 25.204 -70.344 -22.066 1.00 107.18 466 ARG D C 1
ATOM 10718 O O . ARG D 1 281 ? 25.326 -71.437 -22.628 1.00 86.82 466 ARG D O 1
ATOM 10726 N N . GLY D 1 282 ? 25.835 -70.028 -20.944 1.00 114.03 467 GLY D N 1
ATOM 10727 C CA . GLY D 1 282 ? 26.784 -70.913 -20.318 1.00 108.97 467 GLY D CA 1
ATOM 10728 C C . GLY D 1 282 ? 28.191 -70.765 -20.850 1.00 100.56 467 GLY D C 1
ATOM 10729 O O . GLY D 1 282 ? 29.097 -71.445 -20.354 1.00 89.21 467 GLY D O 1
ATOM 10730 N N . GLY D 1 283 ? 28.397 -69.889 -21.838 1.00 97.96 468 GLY D N 1
ATOM 10731 C CA . GLY D 1 283 ? 29.674 -69.699 -22.502 1.00 92.49 468 GLY D CA 1
ATOM 10732 C C . GLY D 1 283 ? 30.733 -68.903 -21.765 1.00 88.40 468 GLY D C 1
ATOM 10733 O O . GLY D 1 283 ? 31.831 -69.412 -21.526 1.00 103.40 468 GLY D O 1
ATOM 10734 N N . VAL D 1 284 ? 30.436 -67.648 -21.410 1.00 78.69 469 VAL D N 1
ATOM 10735 C CA . VAL D 1 284 ? 31.396 -66.856 -20.639 1.00 85.42 469 VAL D CA 1
ATOM 10736 C C . VAL D 1 284 ? 31.696 -67.551 -19.322 1.00 97.97 469 VAL D C 1
ATOM 10737 O O . VAL D 1 284 ? 32.821 -67.496 -18.809 1.00 109.55 469 VAL D O 1
ATOM 10741 N N . GLN D 1 285 ? 30.693 -68.225 -18.769 1.00 95.77 470 GLN D N 1
ATOM 10742 C CA . GLN D 1 285 ? 30.837 -68.937 -17.509 1.00 91.88 470 GLN D CA 1
ATOM 10743 C C . GLN D 1 285 ? 31.766 -70.140 -17.655 1.00 93.30 470 GLN D C 1
ATOM 10744 O O . GLN D 1 285 ? 32.686 -70.324 -16.850 1.00 97.55 470 GLN D O 1
ATOM 10750 N N . VAL D 1 286 ? 31.542 -70.973 -18.677 1.00 85.92 471 VAL D N 1
ATOM 10751 C CA . VAL D 1 286 ? 32.394 -72.147 -18.876 1.00 100.50 471 VAL D CA 1
ATOM 10752 C C . VAL D 1 286 ? 33.841 -71.718 -19.123 1.00 95.89 471 VAL D C 1
ATOM 10753 O O . VAL D 1 286 ? 34.786 -72.396 -18.697 1.00 100.16 471 VAL D O 1
ATOM 10757 N N . LEU D 1 287 ? 34.038 -70.594 -19.824 1.00 93.29 472 LEU D N 1
ATOM 10758 C CA . LEU D 1 287 ? 35.381 -70.040 -19.994 1.00 93.68 472 LEU D CA 1
ATOM 10759 C C . LEU D 1 287 ? 35.973 -69.606 -18.659 1.00 92.05 472 LEU D C 1
ATOM 10760 O O . LEU D 1 287 ? 37.156 -69.846 -18.387 1.00 93.62 472 LEU D O 1
ATOM 10765 N N . LEU D 1 288 ? 35.159 -68.963 -17.819 1.00 93.17 473 LEU D N 1
ATOM 10766 C CA . LEU D 1 288 ? 35.630 -68.484 -16.524 1.00 93.76 473 LEU D CA 1
ATOM 10767 C C . LEU D 1 288 ? 36.112 -69.640 -15.653 1.00 89.22 473 LEU D C 1
ATOM 10768 O O . LEU D 1 288 ? 37.078 -69.494 -14.895 1.00 80.09 473 LEU D O 1
ATOM 10773 N N . GLN D 1 289 ? 35.451 -70.796 -15.754 1.00 87.03 474 GLN D N 1
ATOM 10774 C CA . GLN D 1 289 ? 35.876 -71.982 -15.017 1.00 89.73 474 GLN D CA 1
ATOM 10775 C C . GLN D 1 289 ? 37.284 -72.400 -15.431 1.00 90.14 474 GLN D C 1
ATOM 10776 O O . GLN D 1 289 ? 38.149 -72.650 -14.584 1.00 105.08 474 GLN D O 1
ATOM 10782 N N . GLN D 1 290 ? 37.536 -72.457 -16.743 1.00 102.31 475 GLN D N 1
ATOM 10783 C CA . GLN D 1 290 ? 38.841 -72.848 -17.263 1.00 102.77 475 GLN D CA 1
ATOM 10784 C C . GLN D 1 290 ? 39.878 -71.750 -17.130 1.00 97.01 475 GLN D C 1
ATOM 10785 O O . GLN D 1 290 ? 41.078 -72.046 -17.117 1.00 97.87 475 GLN D O 1
ATOM 10791 N N . TRP D 1 291 ? 39.444 -70.498 -17.028 1.00 92.67 476 TRP D N 1
ATOM 10792 C CA . TRP D 1 291 ? 40.364 -69.429 -16.667 1.00 104.17 476 TRP D CA 1
ATOM 10793 C C . TRP D 1 291 ? 40.939 -69.657 -15.270 1.00 101.29 476 TRP D C 1
ATOM 10794 O O . TRP D 1 291 ? 42.144 -69.482 -15.049 1.00 84.46 476 TRP D O 1
ATOM 10805 N N . ILE D 1 292 ? 40.094 -70.064 -14.319 1.00 89.79 477 ILE D N 1
ATOM 10806 C CA . ILE D 1 292 ? 40.571 -70.406 -12.979 1.00 97.50 477 ILE D CA 1
ATOM 10807 C C . ILE D 1 292 ? 41.531 -71.594 -13.027 1.00 100.44 477 ILE D C 1
ATOM 10808 O O . ILE D 1 292 ? 42.611 -71.562 -12.424 1.00 111.53 477 ILE D O 1
ATOM 10813 N N . GLU D 1 293 ? 41.149 -72.666 -13.729 1.00 101.86 478 GLU D N 1
ATOM 10814 C CA . GLU D 1 293 ? 42.011 -73.845 -13.787 1.00 109.44 478 GLU D CA 1
ATOM 10815 C C . GLU D 1 293 ? 43.368 -73.524 -14.395 1.00 107.00 478 GLU D C 1
ATOM 10816 O O . GLU D 1 293 ? 44.383 -74.108 -13.996 1.00 107.27 478 GLU D O 1
ATOM 10822 N N . TYR D 1 294 ? 43.407 -72.592 -15.347 1.00 109.14 479 TYR D N 1
ATOM 10823 C CA . TYR D 1 294 ? 44.671 -72.249 -15.987 1.00 111.90 479 TYR D CA 1
ATOM 10824 C C . TYR D 1 294 ? 45.593 -71.500 -15.037 1.00 112.60 479 TYR D C 1
ATOM 10825 O O . TYR D 1 294 ? 46.808 -71.729 -15.039 1.00 108.73 479 TYR D O 1
ATOM 10834 N N . ILE D 1 295 ? 45.040 -70.609 -14.215 1.00 106.92 480 ILE D N 1
ATOM 10835 C CA . ILE D 1 295 ? 45.876 -69.824 -13.312 1.00 122.73 480 ILE D CA 1
ATOM 10836 C C . ILE D 1 295 ? 46.439 -70.711 -12.212 1.00 124.36 480 ILE D C 1
ATOM 10837 O O . ILE D 1 295 ? 47.635 -70.662 -11.896 1.00 106.91 480 ILE D O 1
ATOM 10842 N N . LYS D 1 296 ? 45.580 -71.541 -11.616 1.00 117.38 481 LYS D N 1
ATOM 10843 C CA . LYS D 1 296 ? 46.034 -72.485 -10.603 1.00 114.30 481 LYS D CA 1
ATOM 10844 C C . LYS D 1 296 ? 47.086 -73.432 -11.163 1.00 119.64 481 LYS D C 1
ATOM 10845 O O . LYS D 1 296 ? 48.097 -73.697 -10.509 1.00 133.51 481 LYS D O 1
ATOM 10851 N N . ALA D 1 297 ? 46.882 -73.935 -12.381 1.00 127.67 482 ALA D N 1
ATOM 10852 C CA . ALA D 1 297 ? 47.887 -74.811 -12.973 1.00 129.38 482 ALA D CA 1
ATOM 10853 C C . ALA D 1 297 ? 49.189 -74.064 -13.239 1.00 124.59 482 ALA D C 1
ATOM 10854 O O . ALA D 1 297 ? 50.255 -74.476 -12.771 1.00 123.90 482 ALA D O 1
ATOM 10856 N N . PHE D 1 298 ? 49.120 -72.943 -13.963 1.00 125.78 483 PHE D N 1
ATOM 10857 C CA . PHE D 1 298 ? 50.344 -72.224 -14.308 1.00 129.07 483 PHE D CA 1
ATOM 10858 C C . PHE D 1 298 ? 51.047 -71.712 -13.056 1.00 138.86 483 PHE D C 1
ATOM 10859 O O . PHE D 1 298 ? 52.269 -71.846 -12.921 1.00 152.02 483 PHE D O 1
ATOM 10867 N N . GLY D 1 299 ? 50.290 -71.120 -12.133 1.00 148.59 484 GLY D N 1
ATOM 10868 C CA . GLY D 1 299 ? 50.892 -70.609 -10.913 1.00 150.58 484 GLY D CA 1
ATOM 10869 C C . GLY D 1 299 ? 51.419 -71.694 -9.988 1.00 154.54 484 GLY D C 1
ATOM 10870 O O . GLY D 1 299 ? 52.528 -71.585 -9.457 1.00 138.18 484 GLY D O 1
ATOM 10871 N N . SER D 1 300 ? 50.634 -72.754 -9.772 1.00 162.30 485 SER D N 1
ATOM 10872 C CA . SER D 1 300 ? 51.067 -73.788 -8.833 1.00 145.66 485 SER D CA 1
ATOM 10873 C C . SER D 1 300 ? 52.209 -74.635 -9.374 1.00 131.84 485 SER D C 1
ATOM 10874 O O . SER D 1 300 ? 52.759 -75.444 -8.620 1.00 138.14 485 SER D O 1
ATOM 10877 N N . THR D 1 301 ? 52.546 -74.512 -10.659 1.00 137.93 486 THR D N 1
ATOM 10878 C CA . THR D 1 301 ? 53.736 -75.143 -11.215 1.00 152.08 486 THR D CA 1
ATOM 10879 C C . THR D 1 301 ? 54.925 -74.194 -11.324 1.00 159.50 486 THR D C 1
ATOM 10880 O O . THR D 1 301 ? 56.048 -74.663 -11.533 1.00 170.53 486 THR D O 1
ATOM 10884 N N . ILE D 1 302 ? 54.723 -72.883 -11.164 1.00 166.49 487 ILE D N 1
ATOM 10885 C CA . ILE D 1 302 ? 55.858 -71.962 -11.173 1.00 172.42 487 ILE D CA 1
ATOM 10886 C C . ILE D 1 302 ? 56.433 -71.829 -9.772 1.00 182.40 487 ILE D C 1
ATOM 10887 O O . ILE D 1 302 ? 57.590 -71.415 -9.618 1.00 173.99 487 ILE D O 1
ATOM 10892 N N . VAL D 1 303 ? 55.658 -72.175 -8.747 1.00 161.33 488 VAL D N 1
ATOM 10893 C CA . VAL D 1 303 ? 56.206 -72.303 -7.408 1.00 171.85 488 VAL D CA 1
ATOM 10894 C C . VAL D 1 303 ? 56.853 -73.663 -7.208 1.00 175.94 488 VAL D C 1
ATOM 10895 O O . VAL D 1 303 ? 57.592 -73.853 -6.234 1.00 189.51 488 VAL D O 1
ATOM 10899 N N . ILE D 1 304 ? 56.575 -74.624 -8.083 1.00 180.70 489 ILE D N 1
ATOM 10900 C CA . ILE D 1 304 ? 57.254 -75.910 -8.064 1.00 172.49 489 ILE D CA 1
ATOM 10901 C C . ILE D 1 304 ? 58.439 -75.922 -9.023 1.00 176.80 489 ILE D C 1
ATOM 10902 O O . ILE D 1 304 ? 59.548 -76.297 -8.644 1.00 194.37 489 ILE D O 1
ATOM 10907 N N . ASN D 1 305 ? 58.233 -75.499 -10.270 1.00 194.87 490 ASN D N 1
ATOM 10908 C CA . ASN D 1 305 ? 59.318 -75.417 -11.252 1.00 182.37 490 ASN D CA 1
ATOM 10909 C C . ASN D 1 305 ? 59.471 -74.000 -11.782 1.00 190.53 490 ASN D C 1
ATOM 10910 O O . ASN D 1 305 ? 58.654 -73.549 -12.605 1.00 190.09 490 ASN D O 1
ATOM 10915 N N . PRO D 1 306 ? 60.500 -73.271 -11.358 1.00 181.41 491 PRO D N 1
ATOM 10916 C CA . PRO D 1 306 ? 60.760 -71.942 -11.920 1.00 184.24 491 PRO D CA 1
ATOM 10917 C C . PRO D 1 306 ? 61.515 -72.033 -13.234 1.00 185.00 491 PRO D C 1
ATOM 10918 O O . PRO D 1 306 ? 62.451 -72.821 -13.380 1.00 194.10 491 PRO D O 1
ATOM 10922 N N . GLU D 1 307 ? 61.118 -71.206 -14.197 1.00 176.62 492 GLU D N 1
ATOM 10923 C CA . GLU D 1 307 ? 61.913 -71.068 -15.415 1.00 177.59 492 GLU D CA 1
ATOM 10924 C C . GLU D 1 307 ? 63.121 -70.215 -15.033 1.00 187.37 492 GLU D C 1
ATOM 10925 O O . GLU D 1 307 ? 63.156 -69.001 -15.244 1.00 205.63 492 GLU D O 1
ATOM 10927 N N . LYS D 1 308 ? 64.123 -70.871 -14.434 1.00 188.62 493 LYS D N 1
ATOM 10928 C CA . LYS D 1 308 ? 65.247 -70.212 -13.767 1.00 176.23 493 LYS D CA 1
ATOM 10929 C C . LYS D 1 308 ? 65.967 -69.179 -14.631 1.00 181.30 493 LYS D C 1
ATOM 10930 O O . LYS D 1 308 ? 67.146 -69.349 -14.957 1.00 179.73 493 LYS D O 1
ATOM 10932 N N . ASP D 1 309 ? 65.244 -68.157 -15.083 1.00 178.02 494 ASP D N 1
ATOM 10933 C CA . ASP D 1 309 ? 65.825 -67.022 -15.786 1.00 169.44 494 ASP D CA 1
ATOM 10934 C C . ASP D 1 309 ? 65.928 -65.791 -14.898 1.00 172.34 494 ASP D C 1
ATOM 10935 O O . ASP D 1 309 ? 66.997 -65.185 -14.774 1.00 162.18 494 ASP D O 1
ATOM 10937 N N . LYS D 1 310 ? 64.832 -65.418 -14.258 1.00 183.70 495 LYS D N 1
ATOM 10938 C CA . LYS D 1 310 ? 64.763 -64.313 -13.318 1.00 173.93 495 LYS D CA 1
ATOM 10939 C C . LYS D 1 310 ? 64.460 -64.879 -11.939 1.00 162.11 495 LYS D C 1
ATOM 10940 O O . LYS D 1 310 ? 64.325 -66.092 -11.762 1.00 132.79 495 LYS D O 1
ATOM 10942 N N . THR D 1 311 ? 64.386 -63.994 -10.954 1.00 147.95 496 THR D N 1
ATOM 10943 C CA . THR D 1 311 ? 64.029 -64.408 -9.606 1.00 166.64 496 THR D CA 1
ATOM 10944 C C . THR D 1 311 ? 62.535 -64.742 -9.588 1.00 175.39 496 THR D C 1
ATOM 10945 O O . THR D 1 311 ? 61.860 -64.771 -10.623 1.00 161.16 496 THR D O 1
ATOM 10947 N N . MET D 1 312 ? 62.012 -65.072 -8.412 1.00 169.13 497 MET D N 1
ATOM 10948 C CA . MET D 1 312 ? 60.626 -65.508 -8.353 1.00 163.12 497 MET D CA 1
ATOM 10949 C C . MET D 1 312 ? 59.624 -64.356 -8.228 1.00 167.33 497 MET D C 1
ATOM 10950 O O . MET D 1 312 ? 58.517 -64.458 -8.763 1.00 183.40 497 MET D O 1
ATOM 10955 N N . ARG D 1 313 ? 59.979 -63.267 -7.532 1.00 169.73 498 ARG D N 1
ATOM 10956 C CA . ARG D 1 313 ? 59.071 -62.127 -7.387 1.00 171.50 498 ARG D CA 1
ATOM 10957 C C . ARG D 1 313 ? 58.696 -61.501 -8.732 1.00 183.49 498 ARG D C 1
ATOM 10958 O O . ARG D 1 313 ? 57.523 -61.193 -8.969 1.00 181.81 498 ARG D O 1
ATOM 10966 N N . GLN D 1 314 ? 59.667 -61.310 -9.635 1.00 194.71 499 GLN D N 1
ATOM 10967 C CA . GLN D 1 314 ? 59.359 -60.710 -10.937 1.00 180.98 499 GLN D CA 1
ATOM 10968 C C . GLN D 1 314 ? 58.680 -61.676 -11.890 1.00 175.17 499 GLN D C 1
ATOM 10969 O O . GLN D 1 314 ? 57.761 -61.285 -12.614 1.00 156.98 499 GLN D O 1
ATOM 10975 N N . GLU D 1 315 ? 59.161 -62.919 -11.965 1.00 198.45 500 GLU D N 1
ATOM 10976 C CA . GLU D 1 315 ? 58.491 -63.884 -12.826 1.00 179.82 500 GLU D CA 1
ATOM 10977 C C . GLU D 1 315 ? 57.021 -63.969 -12.452 1.00 151.64 500 GLU D C 1
ATOM 10978 O O . GLU D 1 315 ? 56.169 -64.189 -13.320 1.00 127.37 500 GLU D O 1
ATOM 10984 N N . LEU D 1 316 ? 56.709 -63.829 -11.160 1.00 162.03 501 LEU D N 1
ATOM 10985 C CA . LEU D 1 316 ? 55.317 -63.716 -10.736 1.00 157.99 501 LEU D CA 1
ATOM 10986 C C . LEU D 1 316 ? 54.724 -62.357 -11.105 1.00 163.44 501 LEU D C 1
ATOM 10987 O O . LEU D 1 316 ? 53.521 -62.259 -11.376 1.00 145.08 501 LEU D O 1
ATOM 10992 N N . ASP D 1 317 ? 55.558 -61.328 -11.239 1.00 165.07 502 ASP D N 1
ATOM 10993 C CA . ASP D 1 317 ? 55.041 -60.009 -11.582 1.00 163.34 502 ASP D CA 1
ATOM 10994 C C . ASP D 1 317 ? 54.911 -59.873 -13.083 1.00 149.49 502 ASP D C 1
ATOM 10995 O O . ASP D 1 317 ? 54.063 -59.117 -13.566 1.00 150.31 502 ASP D O 1
ATOM 11000 N N . ASP D 1 318 ? 55.754 -60.592 -13.819 1.00 140.79 503 ASP D N 1
ATOM 11001 C CA . ASP D 1 318 ? 55.591 -60.703 -15.259 1.00 148.58 503 ASP D CA 1
ATOM 11002 C C . ASP D 1 318 ? 54.278 -61.403 -15.595 1.00 149.73 503 ASP D C 1
ATOM 11003 O O . ASP D 1 318 ? 53.579 -61.018 -16.540 1.00 137.44 503 ASP D O 1
ATOM 11008 N N . PHE D 1 319 ? 53.929 -62.435 -14.821 1.00 147.01 504 PHE D N 1
ATOM 11009 C CA . PHE D 1 319 ? 52.700 -63.187 -15.063 1.00 133.09 504 PHE D CA 1
ATOM 11010 C C . PHE D 1 319 ? 51.456 -62.320 -14.860 1.00 115.16 504 PHE D C 1
ATOM 11011 O O . PHE D 1 319 ? 50.536 -62.346 -15.685 1.00 110.27 504 PHE D O 1
ATOM 11019 N N . LYS D 1 320 ? 51.402 -61.541 -13.772 1.00 122.49 505 LYS D N 1
ATOM 11020 C CA . LYS D 1 320 ? 50.208 -60.729 -13.531 1.00 123.48 505 LYS D CA 1
ATOM 11021 C C . LYS D 1 320 ? 50.057 -59.638 -14.584 1.00 124.26 505 LYS D C 1
ATOM 11022 O O . LYS D 1 320 ? 48.932 -59.299 -14.970 1.00 118.76 505 LYS D O 1
ATOM 11028 N N . ASP D 1 321 ? 51.174 -59.067 -15.043 1.00 130.79 506 ASP D N 1
ATOM 11029 C CA . ASP D 1 321 ? 51.131 -58.102 -16.137 1.00 131.13 506 ASP D CA 1
ATOM 11030 C C . ASP D 1 321 ? 50.540 -58.741 -17.382 1.00 133.84 506 ASP D C 1
ATOM 11031 O O . ASP D 1 321 ? 49.642 -58.181 -18.023 1.00 118.83 506 ASP D O 1
ATOM 11036 N N . LYS D 1 322 ? 51.041 -59.928 -17.734 1.00 130.09 507 LYS D N 1
ATOM 11037 C CA . LYS D 1 322 ? 50.538 -60.649 -18.899 1.00 120.66 507 LYS D CA 1
ATOM 11038 C C . LYS D 1 322 ? 49.032 -60.865 -18.815 1.00 119.00 507 LYS D C 1
ATOM 11039 O O . LYS D 1 322 ? 48.304 -60.630 -19.785 1.00 120.51 507 LYS D O 1
ATOM 11045 N N . VAL D 1 323 ? 48.547 -61.288 -17.648 1.00 112.72 508 VAL D N 1
ATOM 11046 C CA . VAL D 1 323 ? 47.134 -61.615 -17.480 1.00 103.99 508 VAL D CA 1
ATOM 11047 C C . VAL D 1 323 ? 46.266 -60.360 -17.427 1.00 109.21 508 VAL D C 1
ATOM 11048 O O . VAL D 1 323 ? 45.186 -60.313 -18.031 1.00 122.58 508 VAL D O 1
ATOM 11052 N N . ASP D 1 324 ? 46.741 -59.310 -16.752 1.00 115.25 509 ASP D N 1
ATOM 11053 C CA . ASP D 1 324 ? 45.983 -58.062 -16.671 1.00 121.74 509 ASP D CA 1
ATOM 11054 C C . ASP D 1 324 ? 45.764 -57.455 -18.051 1.00 114.12 509 ASP D C 1
ATOM 11055 O O . ASP D 1 324 ? 44.691 -56.908 -18.338 1.00 108.01 509 ASP D O 1
ATOM 11060 N N . HIS D 1 325 ? 46.776 -57.536 -18.915 1.00 112.90 510 HIS D N 1
ATOM 11061 C CA . HIS D 1 325 ? 46.631 -57.049 -20.283 1.00 116.49 510 HIS D CA 1
ATOM 11062 C C . HIS D 1 325 ? 45.530 -57.819 -21.003 1.00 116.41 510 HIS D C 1
ATOM 11063 O O . HIS D 1 325 ? 44.784 -57.255 -21.812 1.00 109.96 510 HIS D O 1
ATOM 11070 N N . ILE D 1 326 ? 45.425 -59.119 -20.719 1.00 111.69 511 ILE D N 1
ATOM 11071 C CA . ILE D 1 326 ? 44.416 -59.967 -21.346 1.00 100.72 511 ILE D CA 1
ATOM 11072 C C . ILE D 1 326 ? 43.008 -59.631 -20.849 1.00 97.14 511 ILE D C 1
ATOM 11073 O O . ILE D 1 326 ? 42.062 -59.576 -21.643 1.00 93.52 511 ILE D O 1
ATOM 11078 N N . ILE D 1 327 ? 42.833 -59.413 -19.539 1.00 88.99 512 ILE D N 1
ATOM 11079 C CA . ILE D 1 327 ? 41.513 -59.011 -19.041 1.00 94.33 512 ILE D CA 1
ATOM 11080 C C . ILE D 1 327 ? 41.113 -57.667 -19.631 1.00 97.61 512 ILE D C 1
ATOM 11081 O O . ILE D 1 327 ? 39.949 -57.443 -19.989 1.00 96.20 512 ILE D O 1
ATOM 11086 N N . ASP D 1 328 ? 42.081 -56.760 -19.757 1.00 99.41 513 ASP D N 1
ATOM 11087 C CA . ASP D 1 328 ? 41.782 -55.381 -20.122 1.00 102.86 513 ASP D CA 1
ATOM 11088 C C . ASP D 1 328 ? 41.243 -55.296 -21.541 1.00 107.34 513 ASP D C 1
ATOM 11089 O O . ASP D 1 328 ? 40.281 -54.564 -21.805 1.00 108.90 513 ASP D O 1
ATOM 11094 N N . ILE D 1 329 ? 41.843 -56.039 -22.461 1.00 98.91 514 ILE D N 1
ATOM 11095 C CA . ILE D 1 329 ? 41.535 -55.932 -23.879 1.00 92.82 514 ILE D CA 1
ATOM 11096 C C . ILE D 1 329 ? 40.647 -57.078 -24.357 1.00 96.56 514 ILE D C 1
ATOM 11097 O O . ILE D 1 329 ? 39.616 -56.850 -24.990 1.00 98.26 514 ILE D O 1
ATOM 11102 N N . CYS D 1 330 ? 41.026 -58.325 -24.050 1.00 89.59 515 CYS D N 1
ATOM 11103 C CA . CYS D 1 330 ? 40.285 -59.469 -24.574 1.00 87.22 515 CYS D CA 1
ATOM 11104 C C . CYS D 1 330 ? 38.943 -59.638 -23.874 1.00 85.14 515 CYS D C 1
ATOM 11105 O O . CYS D 1 330 ? 37.930 -59.915 -24.525 1.00 103.21 515 CYS D O 1
ATOM 11108 N N . PHE D 1 331 ? 38.908 -59.477 -22.556 1.00 85.59 516 PHE D N 1
ATOM 11109 C CA . PHE D 1 331 ? 37.694 -59.746 -21.801 1.00 88.87 516 PHE D CA 1
ATOM 11110 C C . PHE D 1 331 ? 36.964 -58.473 -21.400 1.00 86.77 516 PHE D C 1
ATOM 11111 O O . PHE D 1 331 ? 36.007 -58.540 -20.622 1.00 89.16 516 PHE D O 1
ATOM 11119 N N . LEU D 1 332 ? 37.394 -57.320 -21.919 1.00 83.89 517 LEU D N 1
ATOM 11120 C CA . LEU D 1 332 ? 36.635 -56.070 -21.834 1.00 93.06 517 LEU D CA 1
ATOM 11121 C C . LEU D 1 332 ? 36.436 -55.609 -20.392 1.00 93.38 517 LEU D C 1
ATOM 11122 O O . LEU D 1 332 ? 35.316 -55.333 -19.953 1.00 89.47 517 LEU D O 1
ATOM 11127 N N . LYS D 1 333 ? 37.543 -55.535 -19.652 1.00 94.99 518 LYS D N 1
ATOM 11128 C CA . LYS D 1 333 ? 37.575 -54.974 -18.305 1.00 102.34 518 LYS D CA 1
ATOM 11129 C C . LYS D 1 333 ? 36.679 -55.753 -17.345 1.00 93.63 518 LYS D C 1
ATOM 11130 O O . LYS D 1 333 ? 36.263 -55.220 -16.309 1.00 108.13 518 LYS D O 1
ATOM 11136 N N . ASN D 1 334 ? 36.384 -57.014 -17.665 1.00 96.60 519 ASN D N 1
ATOM 11137 C CA . ASN D 1 334 ? 35.365 -57.779 -16.948 1.00 104.46 519 ASN D CA 1
ATOM 11138 C C . ASN D 1 334 ? 35.801 -58.012 -15.508 1.00 102.07 519 ASN D C 1
ATOM 11139 O O . ASN D 1 334 ? 36.788 -58.711 -15.252 1.00 90.92 519 ASN D O 1
ATOM 11144 N N . GLU D 1 335 ? 35.066 -57.409 -14.570 1.00 107.11 520 GLU D N 1
ATOM 11145 C CA . GLU D 1 335 ? 35.372 -57.550 -13.152 1.00 116.88 520 GLU D CA 1
ATOM 11146 C C . GLU D 1 335 ? 35.418 -59.021 -12.736 1.00 102.31 520 GLU D C 1
ATOM 11147 O O . GLU D 1 335 ? 36.345 -59.456 -12.044 1.00 98.58 520 GLU D O 1
ATOM 11153 N N . LYS D 1 336 ? 34.398 -59.796 -13.134 1.00 107.33 521 LYS D N 1
ATOM 11154 C CA . LYS D 1 336 ? 34.297 -61.196 -12.724 1.00 110.70 521 LYS D CA 1
ATOM 11155 C C . LYS D 1 336 ? 35.558 -61.988 -13.047 1.00 109.93 521 LYS D C 1
ATOM 11156 O O . LYS D 1 336 ? 35.894 -62.934 -12.327 1.00 101.21 521 LYS D O 1
ATOM 11159 N N . PHE D 1 337 ? 36.279 -61.616 -14.109 1.00 105.09 522 PHE D N 1
ATOM 11160 C CA . PHE D 1 337 ? 37.540 -62.291 -14.403 1.00 107.09 522 PHE D CA 1
ATOM 11161 C C . PHE D 1 337 ? 38.675 -61.787 -13.519 1.00 118.04 522 PHE D C 1
ATOM 11162 O O . PHE D 1 337 ? 39.623 -62.536 -13.260 1.00 125.97 522 PHE D O 1
ATOM 11170 N N . ILE D 1 338 ? 38.606 -60.537 -13.055 1.00 121.79 523 ILE D N 1
ATOM 11171 C CA . ILE D 1 338 ? 39.594 -60.043 -12.098 1.00 114.55 523 ILE D CA 1
ATOM 11172 C C . ILE D 1 338 ? 39.378 -60.694 -10.737 1.00 112.22 523 ILE D C 1
ATOM 11173 O O . ILE D 1 338 ? 40.327 -61.160 -10.096 1.00 99.65 523 ILE D O 1
ATOM 11178 N N . ASN D 1 339 ? 38.121 -60.746 -10.281 1.00 114.34 524 ASN D N 1
ATOM 11179 C CA . ASN D 1 339 ? 37.821 -61.392 -9.005 1.00 120.41 524 ASN D CA 1
ATOM 11180 C C . ASN D 1 339 ? 38.202 -62.868 -9.032 1.00 120.95 524 ASN D C 1
ATOM 11181 O O . ASN D 1 339 ? 38.689 -63.411 -8.035 1.00 147.69 524 ASN D O 1
ATOM 11186 N N . ALA D 1 340 ? 37.954 -63.550 -10.149 1.00 113.84 525 ALA D N 1
ATOM 11187 C CA . ALA D 1 340 ? 38.356 -64.947 -10.231 1.00 118.95 525 ALA D CA 1
ATOM 11188 C C . ALA D 1 340 ? 39.872 -65.083 -10.165 1.00 115.09 525 ALA D C 1
ATOM 11189 O O . ALA D 1 340 ? 40.384 -66.076 -9.634 1.00 125.44 525 ALA D O 1
ATOM 11191 N N . MET D 1 341 ? 40.606 -64.098 -10.697 1.00 118.37 526 MET D N 1
ATOM 11192 C CA . MET D 1 341 ? 42.065 -64.143 -10.622 1.00 128.07 526 MET D CA 1
ATOM 11193 C C . MET D 1 341 ? 42.560 -63.932 -9.195 1.00 129.59 526 MET D C 1
ATOM 11194 O O . MET D 1 341 ? 43.504 -64.602 -8.759 1.00 120.58 526 MET D O 1
ATOM 11199 N N . LYS D 1 342 ? 41.946 -63.003 -8.452 1.00 118.48 527 LYS D N 1
ATOM 11200 C CA . LYS D 1 342 ? 42.341 -62.801 -7.060 1.00 126.56 527 LYS D CA 1
ATOM 11201 C C . LYS D 1 342 ? 42.071 -64.059 -6.240 1.00 124.37 527 LYS D C 1
ATOM 11202 O O . LYS D 1 342 ? 42.915 -64.488 -5.446 1.00 113.17 527 LYS D O 1
ATOM 11208 N N . GLU D 1 343 ? 40.882 -64.652 -6.407 1.00 131.31 528 GLU D N 1
ATOM 11209 C CA . GLU D 1 343 ? 40.536 -65.870 -5.677 1.00 131.90 528 GLU D CA 1
ATOM 11210 C C . GLU D 1 343 ? 41.551 -66.974 -5.934 1.00 135.67 528 GLU D C 1
ATOM 11211 O O . GLU D 1 343 ? 41.933 -67.711 -5.017 1.00 134.30 528 GLU D O 1
ATOM 11217 N N . ALA D 1 344 ? 42.004 -67.095 -7.184 1.00 131.22 529 ALA D N 1
ATOM 11218 C CA . ALA D 1 344 ? 42.962 -68.131 -7.550 1.00 133.93 529 ALA D CA 1
ATOM 11219 C C . ALA D 1 344 ? 44.313 -67.877 -6.904 1.00 148.61 529 ALA D C 1
ATOM 11220 O O . ALA D 1 344 ? 44.974 -68.813 -6.440 1.00 157.12 529 ALA D O 1
ATOM 11222 N N . PHE D 1 345 ? 44.747 -66.616 -6.888 1.00 152.37 530 PHE D N 1
ATOM 11223 C CA . PHE D 1 345 ? 46.036 -66.287 -6.300 1.00 146.24 530 PHE D CA 1
ATOM 11224 C C . PHE D 1 345 ? 46.061 -66.584 -4.806 1.00 150.60 530 PHE D C 1
ATOM 11225 O O . PHE D 1 345 ? 47.107 -66.972 -4.274 1.00 137.94 530 PHE D O 1
ATOM 11233 N N . GLU D 1 346 ? 44.942 -66.396 -4.107 1.00 160.21 531 GLU D N 1
ATOM 11234 C CA . GLU D 1 346 ? 44.890 -66.742 -2.689 1.00 147.93 531 GLU D CA 1
ATOM 11235 C C . GLU D 1 346 ? 44.662 -68.239 -2.464 1.00 151.20 531 GLU D C 1
ATOM 11236 O O . GLU D 1 346 ? 44.171 -68.639 -1.401 1.00 140.73 531 GLU D O 1
ATOM 11239 N N . THR D 1 347 ? 44.988 -69.075 -3.457 1.00 155.89 532 THR D N 1
ATOM 11240 C CA . THR D 1 347 ? 44.993 -70.529 -3.297 1.00 154.54 532 THR D CA 1
ATOM 11241 C C . THR D 1 347 ? 46.413 -71.066 -3.167 1.00 162.32 532 THR D C 1
ATOM 11242 O O . THR D 1 347 ? 46.750 -71.711 -2.168 1.00 137.74 532 THR D O 1
ATOM 11249 N N . ASP E 2 2 ? -43.481 -44.273 22.610 1.00 121.68 1 ASP E N 1
ATOM 11250 C CA . ASP E 2 2 ? -43.582 -44.966 21.324 1.00 115.32 1 ASP E CA 1
ATOM 11251 C C . ASP E 2 2 ? -42.263 -45.081 20.529 1.00 105.14 1 ASP E C 1
ATOM 11252 O O . ASP E 2 2 ? -41.966 -46.169 20.035 1.00 104.50 1 ASP E O 1
ATOM 11257 N N . PRO E 2 3 ? -41.467 -44.006 20.389 1.00 104.54 2 PRO E N 1
ATOM 11258 C CA . PRO E 2 3 ? -40.248 -44.149 19.580 1.00 97.25 2 PRO E CA 1
ATOM 11259 C C . PRO E 2 3 ? -39.199 -45.008 20.260 1.00 89.38 2 PRO E C 1
ATOM 11260 O O . PRO E 2 3 ? -38.424 -45.682 19.571 1.00 78.22 2 PRO E O 1
ATOM 11264 N N . ALA E 2 4 ? -39.142 -44.989 21.594 1.00 84.93 3 ALA E N 1
ATOM 11265 C CA . ALA E 2 4 ? -38.212 -45.845 22.319 1.00 95.34 3 ALA E CA 1
ATOM 11266 C C . ALA E 2 4 ? -38.387 -47.314 21.958 1.00 86.09 3 ALA E C 1
ATOM 11267 O O . ALA E 2 4 ? -37.407 -48.070 21.937 1.00 91.90 3 ALA E O 1
ATOM 11269 N N . ASP E 2 5 ? -39.623 -47.745 21.684 1.00 87.34 4 ASP E N 1
ATOM 11270 C CA . ASP E 2 5 ? -39.844 -49.138 21.302 1.00 92.17 4 ASP E CA 1
ATOM 11271 C C . ASP E 2 5 ? -39.275 -49.435 19.919 1.00 82.46 4 ASP E C 1
ATOM 11272 O O . ASP E 2 5 ? -38.737 -50.523 19.688 1.00 84.98 4 ASP E O 1
ATOM 11277 N N . ARG E 2 6 ? -39.380 -48.485 18.988 1.00 66.15 5 ARG E N 1
ATOM 11278 C CA . ARG E 2 6 ? -38.917 -48.736 17.626 1.00 64.64 5 ARG E CA 1
ATOM 11279 C C . ARG E 2 6 ? -37.400 -48.885 17.594 1.00 64.79 5 ARG E C 1
ATOM 11280 O O . ARG E 2 6 ? -36.868 -49.758 16.899 1.00 71.97 5 ARG E O 1
ATOM 11288 N N . TRP E 2 7 ? -36.688 -48.026 18.336 1.00 59.00 6 TRP E N 1
ATOM 11289 C CA . TRP E 2 7 ? -35.239 -48.168 18.457 1.00 58.50 6 TRP E CA 1
ATOM 11290 C C . TRP E 2 7 ? -34.863 -49.535 19.012 1.00 65.08 6 TRP E C 1
ATOM 11291 O O . TRP E 2 7 ? -33.871 -50.132 18.578 1.00 58.79 6 TRP E O 1
ATOM 11302 N N . CYS E 2 8 ? -35.636 -50.042 19.982 1.00 66.91 7 CYS E N 1
ATOM 11303 C CA . CYS E 2 8 ? -35.359 -51.373 20.520 1.00 65.75 7 CYS E CA 1
ATOM 11304 C C . CYS E 2 8 ? -35.565 -52.452 19.468 1.00 67.82 7 CYS E C 1
ATOM 11305 O O . CYS E 2 8 ? -34.758 -53.383 19.364 1.00 73.85 7 CYS E O 1
ATOM 11308 N N . GLU E 2 9 ? -36.644 -52.358 18.685 1.00 76.89 8 GLU E N 1
ATOM 11309 C CA . GLU E 2 9 ? -36.860 -53.346 17.634 1.00 74.19 8 GLU E CA 1
ATOM 11310 C C . GLU E 2 9 ? -35.789 -53.273 16.555 1.00 71.79 8 GLU E C 1
ATOM 11311 O O . GLU E 2 9 ? -35.405 -54.303 15.991 1.00 64.45 8 GLU E O 1
ATOM 11317 N N . LEU E 2 10 ? -35.309 -52.067 16.237 1.00 68.36 9 LEU E N 1
ATOM 11318 C CA . LEU E 2 10 ? -34.250 -51.944 15.238 1.00 64.78 9 LEU E CA 1
ATOM 11319 C C . LEU E 2 10 ? -32.980 -52.639 15.707 1.00 61.00 9 LEU E C 1
ATOM 11320 O O . LEU E 2 10 ? -32.319 -53.331 14.924 1.00 65.34 9 LEU E O 1
ATOM 11325 N N . ALA E 2 11 ? -32.624 -52.470 16.985 1.00 59.13 10 ALA E N 1
ATOM 11326 C CA . ALA E 2 11 ? -31.425 -53.115 17.512 1.00 65.37 10 ALA E CA 1
ATOM 11327 C C . ALA E 2 11 ? -31.528 -54.634 17.430 1.00 67.14 10 ALA E C 1
ATOM 11328 O O . ALA E 2 11 ? -30.546 -55.312 17.106 1.00 68.28 10 ALA E O 1
ATOM 11330 N N . ALA E 2 12 ? -32.709 -55.185 17.720 1.00 64.48 11 ALA E N 1
ATOM 11331 C CA . ALA E 2 12 ? -32.909 -56.625 17.589 1.00 64.24 11 ALA E CA 1
ATOM 11332 C C . ALA E 2 12 ? -32.786 -57.063 16.135 1.00 71.11 11 ALA E C 1
ATOM 11333 O O . ALA E 2 12 ? -32.037 -57.994 15.813 1.00 73.09 11 ALA E O 1
ATOM 11335 N N . TRP E 2 13 ? -33.517 -56.395 15.239 1.00 76.89 12 TRP E N 1
ATOM 11336 C CA . TRP E 2 13 ? -33.448 -56.730 13.820 1.00 72.61 12 TRP E CA 1
ATOM 11337 C C . TRP E 2 13 ? -32.035 -56.583 13.274 1.00 71.12 12 TRP E C 1
ATOM 11338 O O . TRP E 2 13 ? -31.595 -57.397 12.456 1.00 64.65 12 TRP E O 1
ATOM 11349 N N . THR E 2 14 ? -31.309 -55.553 13.713 1.00 62.29 13 THR E N 1
ATOM 11350 C CA . THR E 2 14 ? -29.950 -55.360 13.217 1.00 58.97 13 THR E CA 1
ATOM 11351 C C . THR E 2 14 ? -29.033 -56.489 13.669 1.00 66.14 13 THR E C 1
ATOM 11352 O O . THR E 2 14 ? -28.120 -56.884 12.935 1.00 70.14 13 THR E O 1
ATOM 11356 N N . CYS E 2 15 ? -29.253 -57.020 14.875 1.00 69.90 14 CYS E N 1
ATOM 11357 C CA . CYS E 2 15 ? -28.459 -58.156 15.331 1.00 67.88 14 CYS E CA 1
ATOM 11358 C C . CYS E 2 15 ? -28.896 -59.451 14.654 1.00 71.19 14 CYS E C 1
ATOM 11359 O O . CYS E 2 15 ? -28.054 -60.241 14.207 1.00 70.56 14 CYS E O 1
ATOM 11362 N N . ASP E 2 16 ? -30.207 -59.692 14.567 1.00 70.04 15 ASP E N 1
ATOM 11363 C CA . ASP E 2 16 ? -30.675 -60.898 13.887 1.00 70.62 15 ASP E CA 1
ATOM 11364 C C . ASP E 2 16 ? -30.274 -60.900 12.417 1.00 67.27 15 ASP E C 1
ATOM 11365 O O . ASP E 2 16 ? -29.928 -61.949 11.864 1.00 78.29 15 ASP E O 1
ATOM 11370 N N . THR E 2 17 ? -30.313 -59.740 11.763 1.00 74.06 16 THR E N 1
ATOM 11371 C CA . THR E 2 17 ? -30.052 -59.700 10.328 1.00 71.18 16 THR E CA 1
ATOM 11372 C C . THR E 2 17 ? -28.563 -59.659 10.010 1.00 61.52 16 THR E C 1
ATOM 11373 O O . THR E 2 17 ? -28.148 -60.146 8.954 1.00 59.75 16 THR E O 1
ATOM 11377 N N . PHE E 2 18 ? -27.744 -59.103 10.895 1.00 69.50 17 PHE E N 1
ATOM 11378 C CA . PHE E 2 18 ? -26.326 -58.921 10.588 1.00 71.59 17 PHE E CA 1
ATOM 11379 C C . PHE E 2 18 ? -25.414 -59.571 11.619 1.00 64.35 17 PHE E C 1
ATOM 11380 O O . PHE E 2 18 ? -24.190 -59.544 11.475 1.00 73.56 17 PHE E O 1
ATOM 11392 N N . ASP F 2 2 ? 44.672 -60.011 -97.361 1.00 145.83 1 ASP F N 1
ATOM 11393 C CA . ASP F 2 2 ? 44.618 -60.673 -96.058 1.00 139.69 1 ASP F CA 1
ATOM 11394 C C . ASP F 2 2 ? 43.420 -60.279 -95.170 1.00 129.42 1 ASP F C 1
ATOM 11395 O O . ASP F 2 2 ? 42.742 -61.165 -94.651 1.00 128.86 1 ASP F O 1
ATOM 11400 N N . PRO F 2 3 ? 43.142 -58.976 -94.994 1.00 135.35 2 PRO F N 1
ATOM 11401 C CA . PRO F 2 3 ? 42.007 -58.607 -94.130 1.00 128.00 2 PRO F CA 1
ATOM 11402 C C . PRO F 2 3 ? 40.658 -58.924 -94.751 1.00 119.95 2 PRO F C 1
ATOM 11403 O O . PRO F 2 3 ? 39.712 -59.237 -94.017 1.00 108.81 2 PRO F O 1
ATOM 11407 N N . ALA F 2 4 ? 40.536 -58.829 -96.078 1.00 114.09 3 ALA F N 1
ATOM 11408 C CA . ALA F 2 4 ? 39.297 -59.212 -96.748 1.00 124.34 3 ALA F CA 1
ATOM 11409 C C . ALA F 2 4 ? 38.905 -60.651 -96.433 1.00 115.26 3 ALA F C 1
ATOM 11410 O O . ALA F 2 4 ? 37.711 -60.959 -96.324 1.00 120.96 3 ALA F O 1
ATOM 11412 N N . ASP F 2 5 ? 39.893 -61.540 -96.280 1.00 110.74 4 ASP F N 1
ATOM 11413 C CA . ASP F 2 5 ? 39.597 -62.926 -95.933 1.00 115.75 4 ASP F CA 1
ATOM 11414 C C . ASP F 2 5 ? 39.044 -63.022 -94.519 1.00 106.14 4 ASP F C 1
ATOM 11415 O O . ASP F 2 5 ? 38.148 -63.830 -94.251 1.00 108.67 4 ASP F O 1
ATOM 11420 N N . ARG F 2 6 ? 39.566 -62.202 -93.602 1.00 100.07 5 ARG F N 1
ATOM 11421 C CA . ARG F 2 6 ? 39.131 -62.265 -92.210 1.00 98.67 5 ARG F CA 1
ATOM 11422 C C . ARG F 2 6 ? 37.678 -61.824 -92.057 1.00 98.58 5 ARG F C 1
ATOM 11423 O O . ARG F 2 6 ? 36.917 -62.438 -91.300 1.00 105.81 5 ARG F O 1
ATOM 11431 N N . TRP F 2 7 ? 37.278 -60.757 -92.756 1.00 95.83 6 TRP F N 1
ATOM 11432 C CA . TRP F 2 7 ? 35.885 -60.319 -92.713 1.00 95.08 6 TRP F CA 1
ATOM 11433 C C . TRP F 2 7 ? 34.938 -61.408 -93.211 1.00 101.60 6 TRP F C 1
ATOM 11434 O O . TRP F 2 7 ? 33.859 -61.608 -92.641 1.00 95.22 6 TRP F O 1
ATOM 11445 N N . CYS F 2 8 ? 35.322 -62.126 -94.274 1.00 100.50 7 CYS F N 1
ATOM 11446 C CA . CYS F 2 8 ? 34.482 -63.213 -94.772 1.00 99.29 7 CYS F CA 1
ATOM 11447 C C . CYS F 2 8 ? 34.396 -64.357 -93.768 1.00 101.61 7 CYS F C 1
ATOM 11448 O O . CYS F 2 8 ? 33.310 -64.905 -93.542 1.00 107.55 7 CYS F O 1
ATOM 11451 N N . GLU F 2 9 ? 35.528 -64.731 -93.158 1.00 99.60 8 GLU F N 1
ATOM 11452 C CA . GLU F 2 9 ? 35.524 -65.776 -92.134 1.00 97.14 8 GLU F CA 1
ATOM 11453 C C . GLU F 2 9 ? 34.683 -65.356 -90.935 1.00 94.69 8 GLU F C 1
ATOM 11454 O O . GLU F 2 9 ? 34.003 -66.185 -90.318 1.00 87.40 8 GLU F O 1
ATOM 11460 N N . LEU F 2 10 ? 34.723 -64.066 -90.588 1.00 93.14 9 LEU F N 1
ATOM 11461 C CA . LEU F 2 10 ? 33.918 -63.553 -89.482 1.00 89.51 9 LEU F CA 1
ATOM 11462 C C . LEU F 2 10 ? 32.427 -63.632 -89.793 1.00 85.47 9 LEU F C 1
ATOM 11463 O O . LEU F 2 10 ? 31.625 -64.035 -88.942 1.00 89.83 9 LEU F O 1
ATOM 11468 N N . ALA F 2 11 ? 32.034 -63.230 -91.005 1.00 85.88 10 ALA F N 1
ATOM 11469 C CA . ALA F 2 11 ? 30.623 -63.271 -91.377 1.00 91.86 10 ALA F CA 1
ATOM 11470 C C . ALA F 2 11 ? 30.087 -64.695 -91.350 1.00 93.74 10 ALA F C 1
ATOM 11471 O O . ALA F 2 11 ? 28.952 -64.932 -90.918 1.00 94.78 10 ALA F O 1
ATOM 11473 N N . ALA F 2 12 ? 30.892 -65.659 -91.801 1.00 88.83 11 ALA F N 1
ATOM 11474 C CA . ALA F 2 12 ? 30.483 -67.056 -91.734 1.00 88.72 11 ALA F CA 1
ATOM 11475 C C . ALA F 2 12 ? 30.305 -67.497 -90.290 1.00 95.77 11 ALA F C 1
ATOM 11476 O O . ALA F 2 12 ? 29.270 -68.068 -89.927 1.00 97.71 11 ALA F O 1
ATOM 11478 N N . TRP F 2 13 ? 31.310 -67.232 -89.447 1.00 103.77 12 TRP F N 1
ATOM 11479 C CA . TRP F 2 13 ? 31.235 -67.628 -88.043 1.00 99.68 12 TRP F CA 1
ATOM 11480 C C . TRP F 2 13 ? 30.046 -66.976 -87.343 1.00 98.00 12 TRP F C 1
ATOM 11481 O O . TRP F 2 13 ? 29.376 -67.617 -86.526 1.00 91.60 12 TRP F O 1
ATOM 11492 N N . THR F 2 14 ? 29.751 -65.712 -87.668 1.00 86.71 13 THR F N 1
ATOM 11493 C CA . THR F 2 14 ? 28.635 -65.017 -87.024 1.00 83.21 13 THR F CA 1
ATOM 11494 C C . THR F 2 14 ? 27.291 -65.641 -87.399 1.00 90.21 13 THR F C 1
ATOM 11495 O O . THR F 2 14 ? 26.368 -65.683 -86.576 1.00 94.16 13 THR F O 1
ATOM 11499 N N . CYS F 2 15 ? 27.153 -66.111 -88.641 1.00 84.08 14 CYS F N 1
ATOM 11500 C CA . CYS F 2 15 ? 25.936 -66.807 -89.047 1.00 81.92 14 CYS F CA 1
ATOM 11501 C C . CYS F 2 15 ? 25.892 -68.230 -88.502 1.00 85.48 14 CYS F C 1
ATOM 11502 O O . CYS F 2 15 ? 24.835 -68.689 -88.050 1.00 84.81 14 CYS F O 1
ATOM 11505 N N . ASP F 2 16 ? 27.020 -68.947 -88.552 1.00 93.95 15 ASP F N 1
ATOM 11506 C CA . ASP F 2 16 ? 27.057 -70.302 -88.007 1.00 94.78 15 ASP F CA 1
ATOM 11507 C C . ASP F 2 16 ? 26.743 -70.301 -86.516 1.00 91.53 15 ASP F C 1
ATOM 11508 O O . ASP F 2 16 ? 26.039 -71.187 -86.018 1.00 102.62 15 ASP F O 1
ATOM 11513 N N . THR F 2 17 ? 27.246 -69.301 -85.791 1.00 96.95 16 THR F N 1
ATOM 11514 C CA . THR F 2 17 ? 27.121 -69.284 -84.339 1.00 94.20 16 THR F CA 1
ATOM 11515 C C . THR F 2 17 ? 25.790 -68.704 -83.867 1.00 84.32 16 THR F C 1
ATOM 11516 O O . THR F 2 17 ? 25.298 -69.090 -82.799 1.00 82.63 16 THR F O 1
ATOM 11520 N N . PHE F 2 18 ? 25.188 -67.799 -84.635 1.00 82.44 17 PHE F N 1
ATOM 11521 C CA . PHE F 2 18 ? 24.005 -67.087 -84.159 1.00 84.31 17 PHE F CA 1
ATOM 11522 C C . PHE F 2 18 ? 22.810 -67.241 -85.090 1.00 76.80 17 PHE F C 1
ATOM 11523 O O . PHE F 2 18 ? 21.758 -66.637 -84.866 1.00 85.83 17 PHE F O 1
ATOM 11532 N N . PRO G 2 3 ? -62.049 -42.222 -70.256 1.00 179.74 2 PRO G N 1
ATOM 11533 C CA . PRO G 2 3 ? -60.866 -42.796 -69.605 1.00 172.17 2 PRO G CA 1
ATOM 11534 C C . PRO G 2 3 ? -59.623 -42.726 -70.486 1.00 164.05 2 PRO G C 1
ATOM 11535 O O . PRO G 2 3 ? -58.501 -42.708 -69.976 1.00 152.82 2 PRO G O 1
ATOM 11539 N N . ALA G 2 4 ? -59.831 -42.691 -71.802 1.00 159.59 3 ALA G N 1
ATOM 11540 C CA . ALA G 2 4 ? -58.740 -42.665 -72.767 1.00 169.80 3 ALA G CA 1
ATOM 11541 C C . ALA G 2 4 ? -58.159 -41.273 -72.967 1.00 161.13 3 ALA G C 1
ATOM 11542 O O . ALA G 2 4 ? -57.297 -41.098 -73.836 1.00 167.20 3 ALA G O 1
ATOM 11544 N N . ASP G 2 5 ? -58.611 -40.285 -72.201 1.00 166.56 4 ASP G N 1
ATOM 11545 C CA . ASP G 2 5 ? -58.007 -38.961 -72.226 1.00 171.88 4 ASP G CA 1
ATOM 11546 C C . ASP G 2 5 ? -56.826 -38.850 -71.276 1.00 162.20 4 ASP G C 1
ATOM 11547 O O . ASP G 2 5 ? -56.245 -37.769 -71.154 1.00 165.04 4 ASP G O 1
ATOM 11552 N N . ARG G 2 6 ? -56.485 -39.934 -70.585 1.00 161.91 5 ARG G N 1
ATOM 11553 C CA . ARG G 2 6 ? -55.398 -39.949 -69.621 1.00 160.41 5 ARG G CA 1
ATOM 11554 C C . ARG G 2 6 ? -54.141 -40.659 -70.105 1.00 160.27 5 ARG G C 1
ATOM 11555 O O . ARG G 2 6 ? -53.043 -40.288 -69.687 1.00 167.50 5 ARG G O 1
ATOM 11557 N N . TRP G 2 7 ? -54.273 -41.681 -70.959 1.00 166.83 6 TRP G N 1
ATOM 11558 C CA . TRP G 2 7 ? -53.101 -42.292 -71.584 1.00 166.06 6 TRP G CA 1
ATOM 11559 C C . TRP G 2 7 ? -52.357 -41.286 -72.444 1.00 172.87 6 TRP G C 1
ATOM 11560 O O . TRP G 2 7 ? -51.128 -41.356 -72.578 1.00 166.55 6 TRP G O 1
ATOM 11571 N N . CYS G 2 8 ? -53.096 -40.347 -73.034 1.00 160.51 7 CYS G N 1
ATOM 11572 C CA . CYS G 2 8 ? -52.499 -39.284 -73.829 1.00 159.61 7 CYS G CA 1
ATOM 11573 C C . CYS G 2 8 ? -51.822 -38.259 -72.934 1.00 162.02 7 CYS G C 1
ATOM 11574 O O . CYS G 2 8 ? -50.734 -37.767 -73.258 1.00 168.13 7 CYS G O 1
ATOM 11577 N N . GLU G 2 9 ? -52.457 -37.917 -71.811 1.00 157.46 8 GLU G N 1
ATOM 11578 C CA . GLU G 2 9 ? -51.867 -36.953 -70.892 1.00 155.10 8 GLU G CA 1
ATOM 11579 C C . GLU G 2 9 ? -50.597 -37.511 -70.255 1.00 152.50 8 GLU G C 1
ATOM 11580 O O . GLU G 2 9 ? -49.653 -36.758 -69.990 1.00 145.35 8 GLU G O 1
ATOM 11586 N N . LEU G 2 10 ? -50.552 -38.826 -70.014 1.00 153.57 9 LEU G N 1
ATOM 11587 C CA . LEU G 2 10 ? -49.346 -39.450 -69.474 1.00 149.79 9 LEU G CA 1
ATOM 11588 C C . LEU G 2 10 ? -48.190 -39.389 -70.466 1.00 145.92 9 LEU G C 1
ATOM 11589 O O . LEU G 2 10 ? -47.059 -39.066 -70.086 1.00 150.34 9 LEU G O 1
ATOM 11594 N N . ALA G 2 11 ? -48.447 -39.706 -71.740 1.00 143.10 10 ALA G N 1
ATOM 11595 C CA . ALA G 2 11 ? -47.362 -39.702 -72.716 1.00 149.20 10 ALA G CA 1
ATOM 11596 C C . ALA G 2 11 ? -46.806 -38.302 -72.925 1.00 151.41 10 ALA G C 1
ATOM 11597 O O . ALA G 2 11 ? -45.595 -38.144 -73.115 1.00 152.54 10 ALA G O 1
ATOM 11599 N N . ALA G 2 12 ? -47.658 -37.276 -72.843 1.00 145.73 11 ALA G N 1
ATOM 11600 C CA . ALA G 2 12 ? -47.176 -35.901 -72.920 1.00 145.91 11 ALA G CA 1
ATOM 11601 C C . ALA G 2 12 ? -46.290 -35.563 -71.730 1.00 152.92 11 ALA G C 1
ATOM 11602 O O . ALA G 2 12 ? -45.204 -34.995 -71.892 1.00 155.05 11 ALA G O 1
ATOM 11604 N N . TRP G 2 13 ? -46.745 -35.900 -70.522 1.00 153.89 12 TRP G N 1
ATOM 11605 C CA . TRP G 2 13 ? -45.943 -35.654 -69.329 1.00 149.73 12 TRP G CA 1
ATOM 11606 C C . TRP G 2 13 ? -44.628 -36.423 -69.389 1.00 147.98 12 TRP G C 1
ATOM 11607 O O . TRP G 2 13 ? -43.590 -35.926 -68.942 1.00 141.65 12 TRP G O 1
ATOM 11618 N N . THR G 2 14 ? -44.654 -37.640 -69.937 1.00 149.35 13 THR G N 1
ATOM 11619 C CA . THR G 2 14 ? -43.436 -38.439 -70.029 1.00 145.77 13 THR G CA 1
ATOM 11620 C C . THR G 2 14 ? -42.440 -37.841 -71.019 1.00 153.06 13 THR G C 1
ATOM 11621 O O . THR G 2 14 ? -41.226 -37.871 -70.777 1.00 157.02 13 THR G O 1
ATOM 11625 N N . CYS G 2 15 ? -42.927 -37.256 -72.119 1.00 148.75 14 CYS G N 1
ATOM 11626 C CA . CYS G 2 15 ? -42.010 -36.582 -73.035 1.00 146.85 14 CYS G CA 1
ATOM 11627 C C . CYS G 2 15 ? -41.461 -35.316 -72.401 1.00 150.51 14 CYS G C 1
ATOM 11628 O O . CYS G 2 15 ? -40.252 -35.061 -72.445 1.00 149.90 14 CYS G O 1
ATOM 11631 N N . ASP G 2 16 ? -42.341 -34.531 -71.780 1.00 130.27 15 ASP G N 1
ATOM 11632 C CA . ASP G 2 16 ? -41.920 -33.297 -71.129 1.00 131.22 15 ASP G CA 1
ATOM 11633 C C . ASP G 2 16 ? -41.003 -33.557 -69.938 1.00 127.84 15 ASP G C 1
ATOM 11634 O O . ASP G 2 16 ? -40.067 -32.796 -69.699 1.00 139.05 15 ASP G O 1
ATOM 11639 N N . THR G 2 17 ? -41.252 -34.603 -69.166 1.00 139.40 16 THR G N 1
ATOM 11640 C CA . THR G 2 17 ? -40.446 -34.782 -67.963 1.00 136.52 16 THR G CA 1
ATOM 11641 C C . THR G 2 17 ? -39.158 -35.521 -68.293 1.00 126.62 16 THR G C 1
ATOM 11642 O O . THR G 2 17 ? -38.101 -35.222 -67.739 1.00 124.99 16 THR G O 1
ATOM 11646 N N . ASP H 2 5 ? 60.191 -74.370 -1.000 1.00 182.85 4 ASP H N 1
ATOM 11647 C CA . ASP H 2 5 ? 60.590 -73.176 -0.258 1.00 188.55 4 ASP H CA 1
ATOM 11648 C C . ASP H 2 5 ? 59.997 -71.943 -0.913 1.00 178.87 4 ASP H C 1
ATOM 11649 O O . ASP H 2 5 ? 60.212 -70.816 -0.473 1.00 181.95 4 ASP H O 1
ATOM 11654 N N . ARG H 2 6 ? 59.209 -72.187 -1.947 1.00 176.71 5 ARG H N 1
ATOM 11655 C CA . ARG H 2 6 ? 58.624 -71.145 -2.772 1.00 175.15 5 ARG H CA 1
ATOM 11656 C C . ARG H 2 6 ? 57.211 -70.810 -2.347 1.00 174.89 5 ARG H C 1
ATOM 11657 O O . ARG H 2 6 ? 56.718 -69.717 -2.652 1.00 182.09 5 ARG H O 1
ATOM 11665 N N . TRP H 2 7 ? 56.553 -71.739 -1.667 1.00 186.78 6 TRP H N 1
ATOM 11666 C CA . TRP H 2 7 ? 55.293 -71.489 -0.988 1.00 186.00 6 TRP H CA 1
ATOM 11667 C C . TRP H 2 7 ? 55.400 -70.366 0.042 1.00 193.01 6 TRP H C 1
ATOM 11668 O O . TRP H 2 7 ? 54.409 -70.044 0.706 1.00 186.89 6 TRP H O 1
ATOM 11679 N N . CYS H 2 8 ? 56.600 -69.809 0.242 1.00 190.34 7 CYS H N 1
ATOM 11680 C CA . CYS H 2 8 ? 56.746 -68.613 1.070 1.00 189.52 7 CYS H CA 1
ATOM 11681 C C . CYS H 2 8 ? 56.632 -67.303 0.293 1.00 191.73 7 CYS H C 1
ATOM 11682 O O . CYS H 2 8 ? 55.885 -66.407 0.700 1.00 197.74 7 CYS H O 1
ATOM 11685 N N . GLU H 2 9 ? 57.359 -67.175 -0.823 1.00 191.63 8 GLU H N 1
ATOM 11686 C CA . GLU H 2 9 ? 57.331 -65.937 -1.603 1.00 189.11 8 GLU H CA 1
ATOM 11687 C C . GLU H 2 9 ? 55.990 -65.686 -2.277 1.00 186.27 8 GLU H C 1
ATOM 11688 O O . GLU H 2 9 ? 55.591 -64.529 -2.447 1.00 179.02 8 GLU H O 1
ATOM 11694 N N . LEU H 2 10 ? 55.295 -66.759 -2.642 1.00 185.26 9 LEU H N 1
ATOM 11695 C CA . LEU H 2 10 ? 53.997 -66.647 -3.297 1.00 181.24 9 LEU H CA 1
ATOM 11696 C C . LEU H 2 10 ? 52.947 -66.026 -2.378 1.00 177.31 9 LEU H C 1
ATOM 11697 O O . LEU H 2 10 ? 52.204 -65.134 -2.787 1.00 181.57 9 LEU H O 1
ATOM 11702 N N . ALA H 2 11 ? 52.889 -66.501 -1.138 1.00 182.09 10 ALA H N 1
ATOM 11703 C CA . ALA H 2 11 ? 51.925 -65.993 -0.174 1.00 188.16 10 ALA H CA 1
ATOM 11704 C C . ALA H 2 11 ? 52.268 -64.568 0.243 1.00 190.47 10 ALA H C 1
ATOM 11705 O O . ALA H 2 11 ? 51.372 -63.794 0.597 1.00 191.60 10 ALA H O 1
ATOM 11707 N N . ALA H 2 12 ? 53.556 -64.212 0.223 1.00 184.43 11 ALA H N 1
ATOM 11708 C CA . ALA H 2 12 ? 53.946 -62.823 0.442 1.00 184.68 11 ALA H CA 1
ATOM 11709 C C . ALA H 2 12 ? 53.417 -61.933 -0.676 1.00 191.48 11 ALA H C 1
ATOM 11710 O O . ALA H 2 12 ? 52.843 -60.869 -0.420 1.00 193.58 11 ALA H O 1
ATOM 11712 N N . TRP H 2 13 ? 53.619 -62.349 -1.929 1.00 186.93 12 TRP H N 1
ATOM 11713 C CA . TRP H 2 13 ? 53.087 -61.595 -3.061 1.00 182.56 12 TRP H CA 1
ATOM 11714 C C . TRP H 2 13 ? 51.564 -61.536 -3.030 1.00 180.66 12 TRP H C 1
ATOM 11715 O O . TRP H 2 13 ? 50.970 -60.521 -3.410 1.00 174.19 12 TRP H O 1
ATOM 11726 N N . THR H 2 14 ? 50.913 -62.616 -2.591 1.00 180.93 13 THR H N 1
ATOM 11727 C CA . THR H 2 14 ? 49.454 -62.636 -2.573 1.00 177.19 13 THR H CA 1
ATOM 11728 C C . THR H 2 14 ? 48.903 -61.622 -1.576 1.00 184.49 13 THR H C 1
ATOM 11729 O O . THR H 2 14 ? 47.867 -60.993 -1.828 1.00 188.29 13 THR H O 1
ATOM 11733 N N . CYS H 2 15 ? 49.595 -61.429 -0.450 1.00 194.87 14 CYS H N 1
ATOM 11734 C CA . CYS H 2 15 ? 49.169 -60.409 0.505 1.00 193.02 14 CYS H CA 1
ATOM 11735 C C . CYS H 2 15 ? 49.470 -59.006 -0.013 1.00 196.65 14 CYS H C 1
ATOM 11736 O O . CYS H 2 15 ? 48.626 -58.109 0.088 1.00 195.97 14 CYS H O 1
ATOM 11739 N N . ASP H 2 16 ? 50.657 -58.801 -0.589 1.00 186.62 15 ASP H N 1
ATOM 11740 C CA . ASP H 2 16 ? 51.007 -57.490 -1.131 1.00 187.52 15 ASP H CA 1
ATOM 11741 C C . ASP H 2 16 ? 50.091 -57.093 -2.287 1.00 183.90 15 ASP H C 1
ATOM 11742 O O . ASP H 2 16 ? 49.740 -55.916 -2.436 1.00 195.05 15 ASP H O 1
ATOM 11747 N N . THR H 2 17 ? 49.701 -58.054 -3.117 1.00 185.59 16 THR H N 1
ATOM 11748 C CA . THR H 2 17 ? 48.921 -57.759 -4.313 1.00 182.46 16 THR H CA 1
ATOM 11749 C C . THR H 2 17 ? 47.431 -57.694 -4.002 1.00 172.46 16 THR H C 1
ATOM 11750 O O . THR H 2 17 ? 46.687 -56.954 -4.644 1.00 170.59 16 THR H O 1
#

Radius of gyration: 39.52 Å; Cα contacts (8 Å, |Δi|>4): 1408; chains: 8; bounding box: 127×63×124 Å

InterPro domains:
  IPR001373 Cullin, N-terminal [PF00888] (217-659)
  IPR016157 Cullin, conserved site [PS01256] (886-913)
  IPR016158 Cullin homology domain [PS50069] (558-786)
  IPR016158 Cullin homology domain [SM00182] (588-736)
  IPR016159 Cullin repeat-like-containing domain superfamily [SSF74788] (209-555)
  IPR019559 Cullin, neddylation domain [PF10557] (845-905)
  IPR019559 Cullin, neddylation domain [SM00884] (842-907)
  IPR036317 Cullin homology domain superfamily [SSF75632] (554-825)
  IPR036388 Winged helix-like DNA-binding domain superfamily [G3DSA:1.10.10.10] (840-913)
  IPR036390 Winged helix DNA-binding domain superfamily [SSF46785] (825-913)
  IPR045093 Cullin [PTHR11932] (208-909)
  IPR059120 Cullin-like, alpha+beta domain [PF26557] (681-814)

Foldseek 3Di:
DVLVVLLLVQLVCLLVVHDNPDDLVSLLVSLVVCCVPVNLVVVVVVVLVSLLVSLLVVAVVLPPLVDDLVVLLVVVLVNVVSLQSSLVVNCVSNVVSQVVCVVVVHPDDGSSVSSLVSNCVRACVPPSRVVSNQVSLLVQVVCVVVPDDDDLVSSQSSLVSCVVSPNNVVSHLVVNLVVLLVVLLVVQVVCLVVDALLVLLVVLVVVLVVVVVSPVRHNDVVSPPSNSVSSLCNNDVVCQLVSCVRPVLVCLVVLVLVSLLSQLVSLVVDVCSVVSVLVVLLVSLLVVVVVLVVDCDDPDHSVVVVVVSVVSVCVSCVRSVPVDVSNVVSNVCSVVVSVVVDDD/DVLVVLLLVQLVCLLVVHDNPDDLVSLLVSLVVCVVPPPLVVVVVVVLVSLLVSLLVVAVVLPPLDDDLVVLLVVVLVVVVSLQSSQVVSCVSNVVSQVVCVVVVDPDDGSNVSSLVSNCVNHCVPPSSVVSNQVSLLVQVVCVVVPDDDDLVSLQSSLVSCVVSVNNVVRHLVVSLVVLLVVLLVVQVPCLPVDALLVLLVVLVVVLVVVVVSCVRRNDVVSVVSNSLSSLCRNDVVCLVVSCVRPVCVCLVVLVQPSLLSQLVSLVVHVCSVVSVLVVLLVSLLVVVVCCVPDPPPPDDSVVVVVVVVVSVCVSCVRSVPVDVSSVVSNVVSVVVSVVPDDD/DVLLVLVLVVLVCLLVVHDNPDDLVSLLVSLVVVVPPDPNVVVVVVVLVSLLVSLLVLQVVLVPPPDDLVVLLVSVLVSVVSLQSSQVVVCVSNVVSQVVCVVVVHPDDRSNVSSLCSCCVRHCVPPVSVVSNQVSLLVQVVCVVVPDDDDLVSLQSVLVSCVVSPCNVVRHLV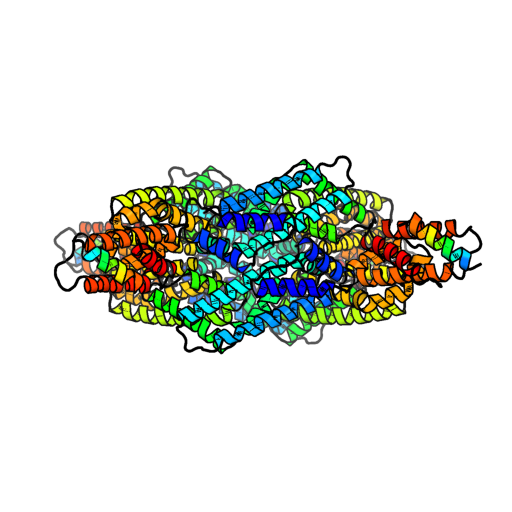VNLVVLLVVLLVVQVVCLVVDALLVLLVVLVVVLVVQVVSCVRRNDVVSPPSNSVSSLCRNDVVCLLVNCVRPVLVCLVVLVQVSLLSQLVSLVVDVCNVVSVLVVLLVNLLVVVVCCVVPNDDDDDVVVVVVVVVVSQVVSCVRSVPVDVSNVVSNVVSVVD/DVVLVVLLVVQLVCLLVVHDNPDDLVSLLVSLVVLVPDPDVGPVVVVVLVSLLVSLLVLQVVLPPPPDDLVVSLVSVLVSVVSLQSSLVVSCVSNVVPQVVCVVVVHPDDGSNVSSLVSNCVRHCVPPVRVVSNQVSLLVQVVCVVVPDDDDLVSLQSVLVSCVVSPCNVPRHLVVNLVVLLVVLLVVQVPCLPVDALLVLLVVLVVVLVVQVVSCVRRNDVVSVVSNSVSSLCRNDVVCLLVNCVGPVLVCLVVLVQVSLLSQLVSLVVDVCRVVSVLVVLLVNLLVVVVVCVVPPPPPDDSVVVVVVSVVSVVVNCVRRVPVDVSSVVSNVVSVVD/DVVVVVVVVVVCVVVVD/DVVVVVVVVVVCVVVVD/DVVVVVVVVVVVVVD/DCVVVVVVVVVVD

Organism: Homo sapiens (NCBI:txid9606)

Sequence (1425 aa):
DETWQKLKEAVEAIQNSTSIKYNLEELYQAVENLCSYKISANLYKQLRQICEDHIKAQIHQFREDSLDSVLFLKKIDRCWQNHCRQMIMIRSIFLFLDRTYVLQNSMLPSIWDMGLELFRAHIISDQKVQNKTIDGILLLIERERNGEAIDRSLLRSLLSMLSDLQIYQDSFEQRFLEETNRLYAAEGQKLMQEREVPEYLHHVNKRLEEEADRLITYLDQTTQKSLIATVEKQLLGEHLTAILQKGLNNLLDENRIQDLSLLYQLFSRVRGGVQVLLQQWIEYIKAFGSTIVINPEKDKTMRQELDDFKDKVDHIIDICFLKNEKFINAMKEAFETFINKRPNDETWQKLKEAVEAIQNSTSIKYNLEELYQAVENLCSYKISANLYKQLRQICEDHIKAQIHQFREDSLDSVLFLKKIDRCWQNHCRQMIMIRSIFLFLDRTYVLQNSMLPSIWDMGLELFRAHIISDQKVQNKTIDGILLLIERERNGEAIDRSLLRSLLSMLSDLQIYQDSFEQRFLEETNRLYAAEGQKLMQEREVPEYLHHVNKRLEEEADRLITYLDQTTQKSLIATVEKQLLGEHLTAILQKGLNNLLDENRIQDLSLLYQLFSRVRGGVQVLLQQWIEYIKAFGSTIVINPEKDKTMRQELDDFKDKVDHIIDICFLKNEKFINAMKEAFETFINKRPNDETWQKLKEAVEAIQNSTSIKYNLEELYQAVENLCSYKISANLYKQLRQICEDHIKAQIHQFREDSLDSVLFLKKIDRCWQNHCRQMIMIRSIFLFLDRTYVLQNSMLPSIWDMGLELFRAHIISDQKVQNKTIDGILLLIERERNGEAIDRSLLRSLLSMLSDLQIYQDSFEQRFLEETNRLYAAEGQKLMQEREVPEYLHHVNKRLEEEADRLITYLDQTTQKSLIATVEKQLLGEHLTAILQKGLNNLLDENRIQDLSLLYQLFSRVRGGVQVLLQQWIEYIKAFGSTIVINPEKDKTMRQELDDFKDKVDHIIDICFLKNEKFINAMKEAFETTDETWQKLKEAVEAIQNSTSIKYNLEELYQAVENLCSYKISANLYKQLRQICEDHIKAQIHQFREDSLDSVLFLKKIDRCWQNHCRQMIMIRSIFLFLDRTYVLQNSMLPSIWDMGLELFRAHIISDQKVQNKTIDGILLLIERERNGEAIDRSLLRSLLSMLSDLQIYQDSFEQRFLEETNRLYAAEGQKLMQEREVPEYLHHVNKRLEEEADRLITYLDQTTQKSLIATVEKQLLGEHLTAILQKGLNNLLDENRIQDLSLLYQLFSRVRGGVQVLLQQWIEYIKAFGSTIVINPEKDKTMRQELDDFKDKVDHIIDICFLKNEKFINAMKEAFETDPADRWCELAAWTCDTFDPADRWCELAAWTCDTFPADRWCELAAWTCDTDRWCELAAWTCDT

B-factor: mean 90.35, std 26.45, range [47.08, 223.17]

Secondary structure (DSSP, 8-state):
-HHHHHHHHHHHHHHHT-B--S-HHHHHHHHHHHHHHS-HHHHHHHHHHHHHHHHHTTGGGG--TTS-HHHHHHHHHHHHHHHHHHHHHHHHHTHHHHHHHHHTT--SPPHHHHHHHHHIIIIITSHHHHHHHHHHHHHHHHHHHTT----HHHHHHHHHHHHHTT-IIIIIIHHHHHHHHHHHHHHHHHHHHHS-HHHHHHHHHHHHHHHHHHHHHTS-GGGHHHHHHHHHHHHTGGGHHHHHHHHHHHHHHTT-HHHHHHHHHHHHTSTTHHHHHHHHHHHHHHHHHHHHTT----SS-HHHHHHHHHHHHHHHHHHTSTT-HHHHHHHHHHHHHHGGG---/-HHHHHHHHHHHHHHHT----S-HHHHHHHHHHHHHTS-HHHHHHHHHHHHHHHHHTTSGGG---SS-HHHHHHHHHHHHHHHHHHHHHHHHHTHHHHHHHHHTT--SPPHHHHHHHHHIIIIIT-HHHHHHHHHHHHHHHHHHHTT----HHHHHHHHHHHHHTT-IIIIIIHHHHHHHHHHHHHHHHHHHHHS-HHHHHHHHHHHHHHHHHHHHHTS-GGGHHHHHHHHHHHHTGGGHHHHHHHHHHHHHHTT-HHHHHHHHHHHTTSTTHHHHHHHHHHHHHHHHHHHHTT---TTS-THHHHHHHHHHHHHHHHHTSTT-HHHHHHHHHHHHHHTTT---/-HHHHHHHHHHHHHHTT----S-HHHHHHHHHHHHHSS-GGGTHHHHHHHHHHHHHTTGGGGG-SS--HHHHHHHHHHHHHHHHHHHHHHHHHTHHHHHHHHHHT--SPPHHHHHHHHHIIIIISSHHHHHHHHHHHHHHHHHHHTT----HHHHHHHHHHHHHTT-IIIIIIHHHHHHHHHHHHHHHHHHHHHS-HHHHHHHHHHHHHHHHHHHHHTS-GGGHHHHHHHHHHHHTGGGHHHHHHHHHHHHHHTT-HHHHHHHHHHHTTSTTHHHHHHHHHHHHHHHHHHHHTTS--SSS-HHHHHHHHHHHHHHHHHHTSTT-HHHHHHHHHHHT-/-THHHHHHHHHHHHHHTT----SBHHHHHHHHHHHHHS-SS--HHHHHHHHHHHHHHTTSGGGG-TT--HHHHHHHHHHHHHHHHHHHHHHHHHTHHHHHHHHHTT-SSPPHHHHHHHHHIIIIITSHHHHHHHHHHHHHHHHHHHTT----HHHHHHHHHHHHHTT-IIIIIIHHHHHHHHHHHHHHHHHHHHHS-HHHHHHHHHHHHHHHHHHHHHTS-GGGHHHHHHHHHHHHTGGGHHHHIIIIIHHHHHTT-HHHHHHHHHHHTTSTTHHHHHHHHHHHHHHHHHHHHTTS--TTS-HHHHHHHHHHHHHHHHHHTSTT-HHHHHHHHHHHT-/-HHHHHHHHHHHHHHH-/-HHHHHHHHHHHHHHH-/-TTSHHHHHHHHHH-/--TTHHHHHHHH-

GO terms:
  GO:0005634 nucleus (C, IDA)
  GO:0043161 proteasome-mediated ubiquitin-dependent protein catabolic process (P, IDA)
  GO:0032991 protein-containing complex (C, IDA)
  GO:0160072 ubiquitin ligase complex scaffold activity (F, IDA)
  GO:0010498 proteasomal protein catabolic process (P, IDA)
  GO:0031465 Cul4B-RING E3 ubiquitin ligase complex (C, IDA)
  GO:0010498 proteasomal protein catabolic process (P, IMP)
  GO:0005515 protein binding (F, IPI)
  GO:0005634 nucleus (C, EXP)
  GO:0042254 ribosome biogenesis (P, IMP)
  GO:0005654 nucleoplasm (C, TAS)
  GO:0005654 nucleoplasm (C, IDA)
  GO:0003684 damaged DNA binding (F, IDA)
  GO:0080008 Cul4-RING E3 ubiquitin ligase complex (C, IDA)
  GO:0070914 UV-damage excision repair (P, IDA)
  GO:0070062 extracellular exosome (C, HDA)
  GO:0016567 protein ubiquitination (P, IMP)